Protein AF-A0A8X8ASH7-F1 (afdb_monomer_lite)

pLDDT: mean 85.71, std 15.11, range [25.89, 98.94]

Organism: Brassica carinata (NCBI:txid52824)

Structure (mmCIF, N/CA/C/O backbone):
data_AF-A0A8X8ASH7-F1
#
_entry.id   AF-A0A8X8ASH7-F1
#
loop_
_atom_site.group_PDB
_atom_site.id
_atom_site.type_symbol
_atom_site.label_atom_id
_atom_site.label_alt_id
_atom_site.label_comp_id
_atom_site.label_asym_id
_atom_site.label_entity_id
_atom_site.label_seq_id
_atom_site.pdbx_PDB_ins_code
_atom_site.Cartn_x
_atom_site.Cartn_y
_atom_site.Cartn_z
_atom_site.occupancy
_atom_site.B_iso_or_equiv
_atom_site.auth_seq_id
_atom_site.auth_comp_id
_atom_site.auth_asym_id
_atom_site.auth_atom_id
_atom_site.pdbx_PDB_model_num
ATOM 1 N N . MET A 1 1 ? -34.920 -44.955 24.516 1.00 45.34 1 MET A N 1
ATOM 2 C CA . MET A 1 1 ? -35.547 -43.648 24.202 1.00 45.34 1 MET A CA 1
ATOM 3 C C . MET A 1 1 ? -34.546 -42.510 23.923 1.00 45.34 1 MET A C 1
ATOM 5 O O . MET A 1 1 ? -34.988 -41.453 23.506 1.00 45.34 1 MET A O 1
ATOM 9 N N . VAL A 1 2 ? -33.223 -42.694 24.089 1.00 42.31 2 VAL A N 1
ATOM 10 C CA . VAL A 1 2 ? -32.223 -41.619 23.860 1.00 42.31 2 VAL A CA 1
ATOM 11 C C . VAL A 1 2 ? -31.811 -41.485 22.382 1.00 42.31 2 VAL A C 1
ATOM 13 O O . VAL A 1 2 ? -31.866 -40.389 21.834 1.00 42.31 2 VAL A O 1
ATOM 16 N N . TYR A 1 3 ? -31.499 -42.596 21.702 1.00 35.97 3 TYR A N 1
ATOM 17 C CA . TYR A 1 3 ? -31.033 -42.600 20.301 1.00 35.97 3 TYR A CA 1
ATOM 18 C C . TYR A 1 3 ? -31.970 -41.906 19.293 1.00 35.97 3 TYR A C 1
ATOM 20 O O . TYR A 1 3 ? -31.496 -41.354 18.305 1.00 35.97 3 TYR A O 1
ATOM 28 N N . LEU A 1 4 ? -33.283 -41.871 19.550 1.00 39.78 4 LEU A N 1
ATOM 29 C CA . LEU A 1 4 ? -34.251 -41.240 18.643 1.00 39.78 4 LEU A CA 1
ATOM 30 C C . LEU A 1 4 ? -34.235 -39.698 18.701 1.00 39.78 4 LEU A C 1
ATOM 32 O O . LEU A 1 4 ? -34.755 -39.060 17.795 1.00 39.78 4 LEU A O 1
ATOM 36 N N . ARG A 1 5 ? -33.634 -39.085 19.735 1.00 37.81 5 ARG A N 1
ATOM 37 C CA . ARG A 1 5 ? -33.463 -37.620 19.798 1.00 37.81 5 ARG A CA 1
ATOM 38 C C . ARG A 1 5 ? -32.214 -37.134 19.063 1.00 37.81 5 ARG A C 1
ATOM 40 O O . ARG A 1 5 ? -32.250 -36.052 18.495 1.00 37.81 5 ARG A O 1
ATOM 47 N N . VAL A 1 6 ? -31.147 -37.935 19.018 1.00 44.97 6 VAL A N 1
ATOM 48 C CA . VAL A 1 6 ? -29.897 -37.564 18.324 1.00 44.97 6 VAL A CA 1
ATOM 49 C C . VAL A 1 6 ? -30.093 -37.534 16.803 1.00 44.97 6 VAL A C 1
ATOM 51 O O . VAL A 1 6 ? -29.616 -36.618 16.141 1.00 44.97 6 VAL A O 1
ATOM 54 N N . LEU A 1 7 ? -30.861 -38.482 16.250 1.00 36.75 7 LEU A N 1
ATOM 55 C CA . LEU A 1 7 ? -31.119 -38.553 14.805 1.00 36.75 7 LEU A CA 1
ATOM 56 C C . LEU A 1 7 ? -31.997 -37.407 14.264 1.00 36.75 7 LEU A C 1
ATOM 58 O O . LEU A 1 7 ? -31.970 -37.138 13.068 1.00 36.75 7 LEU A O 1
ATOM 62 N N . LEU A 1 8 ? -32.767 -36.733 15.125 1.00 37.38 8 LEU A N 1
ATOM 63 C CA . LEU A 1 8 ? -33.674 -35.648 14.731 1.00 37.38 8 LEU A CA 1
ATOM 64 C C . LEU A 1 8 ? -32.992 -34.273 14.628 1.00 37.38 8 LEU A C 1
ATOM 66 O O . LEU A 1 8 ? -33.532 -33.392 13.968 1.00 37.38 8 LEU A O 1
ATOM 70 N N . CYS A 1 9 ? -31.799 -34.093 15.206 1.00 38.69 9 CYS A N 1
ATOM 71 C CA . CYS A 1 9 ? -31.028 -32.850 15.062 1.00 38.69 9 CYS A CA 1
ATOM 72 C C . CYS A 1 9 ? -30.177 -32.796 13.778 1.00 38.69 9 CYS A C 1
ATOM 74 O O . CYS A 1 9 ? -29.735 -31.719 13.396 1.00 38.69 9 CYS A O 1
ATOM 76 N N . PHE A 1 10 ? -29.973 -33.926 13.091 1.00 38.97 10 PHE A N 1
ATOM 77 C CA . PHE A 1 10 ? -29.192 -34.017 11.844 1.00 38.97 10 PHE A CA 1
ATOM 78 C C . PHE A 1 10 ? -30.049 -33.969 10.563 1.00 38.97 10 PHE A C 1
ATOM 80 O O . PHE A 1 10 ? -29.567 -34.293 9.481 1.00 38.97 10 PHE A O 1
ATOM 87 N N . LEU A 1 11 ? -31.320 -33.562 10.671 1.00 37.00 11 LEU A N 1
ATOM 88 C CA . LEU A 1 11 ? -32.256 -33.445 9.542 1.00 37.00 11 LEU A CA 1
ATOM 89 C C . LEU A 1 11 ? -32.799 -32.023 9.322 1.00 37.00 11 LEU A C 1
ATOM 91 O O . LEU A 1 11 ? -33.816 -31.846 8.652 1.00 37.00 11 LEU A O 1
ATOM 95 N N . PHE A 1 12 ? -32.069 -31.000 9.776 1.00 40.47 12 PHE A N 1
ATOM 96 C CA . PHE A 1 12 ? -32.135 -29.695 9.116 1.00 40.47 12 PHE A CA 1
ATOM 97 C C . PHE A 1 12 ? -31.434 -29.784 7.758 1.00 40.47 12 PHE A C 1
ATOM 99 O O . PHE A 1 12 ? -30.277 -29.405 7.593 1.00 40.47 12 PHE A O 1
ATOM 106 N N . VAL A 1 13 ? -32.170 -30.294 6.767 1.00 39.22 13 VAL A N 1
ATOM 107 C CA . VAL A 1 13 ? -31.900 -29.969 5.367 1.00 39.22 13 VAL A CA 1
ATOM 108 C C . VAL A 1 13 ? -31.970 -28.449 5.264 1.00 39.22 13 VAL A C 1
ATOM 110 O O . VAL A 1 13 ? -33.007 -27.865 5.581 1.00 39.22 13 VAL A O 1
ATOM 113 N N . SER A 1 14 ? -30.882 -27.811 4.837 1.00 38.91 14 SER A N 1
ATOM 114 C CA . SER A 1 14 ? -30.854 -26.385 4.524 1.00 38.91 14 SER A CA 1
ATOM 115 C C . SER A 1 14 ? -31.732 -26.126 3.300 1.00 38.91 14 SER A C 1
ATOM 117 O O . SER A 1 14 ? -31.291 -26.141 2.153 1.00 38.91 14 SER A O 1
ATOM 119 N N . SER A 1 15 ? -33.027 -25.938 3.550 1.00 38.69 15 SER A N 1
ATOM 120 C CA . SER A 1 15 ? -34.003 -25.512 2.557 1.00 38.69 15 SER A CA 1
ATOM 121 C C . SER A 1 15 ? -33.611 -24.123 2.062 1.00 38.69 15 SER A C 1
ATOM 123 O O . SER A 1 15 ? -33.869 -23.129 2.739 1.00 38.69 15 SER A O 1
ATOM 125 N N . VAL A 1 16 ? -32.959 -24.082 0.898 1.00 45.03 16 VAL A N 1
ATOM 126 C CA . VAL A 1 16 ? -32.541 -22.857 0.208 1.00 45.03 16 VAL A CA 1
ATOM 127 C C . VAL A 1 16 ? -33.790 -22.111 -0.266 1.00 45.03 16 VAL A C 1
ATOM 129 O O . VAL A 1 16 ? -34.266 -22.302 -1.386 1.00 45.03 16 VAL A O 1
ATOM 132 N N . TYR A 1 17 ? -34.359 -21.308 0.629 1.00 62.16 17 TYR A N 1
ATOM 133 C CA . TYR A 1 17 ? -35.384 -20.331 0.293 1.00 62.16 17 TYR A CA 1
ATOM 134 C C . TYR A 1 17 ? -34.736 -19.142 -0.423 1.00 62.16 17 TYR A C 1
ATOM 136 O O . TYR A 1 17 ? -33.589 -18.791 -0.158 1.00 62.16 17 TYR A O 1
ATOM 144 N N . ALA A 1 18 ? -35.474 -18.538 -1.353 1.00 76.06 18 ALA A N 1
ATOM 145 C CA . ALA A 1 18 ? -35.075 -17.276 -1.957 1.00 76.06 18 ALA A CA 1
ATOM 146 C C . ALA A 1 18 ? -35.306 -16.141 -0.952 1.00 76.06 18 ALA A C 1
ATOM 148 O O . ALA A 1 18 ? -36.414 -16.012 -0.432 1.00 76.06 18 ALA A O 1
ATOM 149 N N . THR A 1 19 ? -34.282 -15.323 -0.725 1.00 90.75 19 THR A N 1
ATOM 150 C CA . THR A 1 19 ? -34.363 -14.128 0.118 1.00 90.75 19 THR A CA 1
ATOM 151 C C . THR A 1 19 ? -34.821 -12.942 -0.724 1.00 90.75 19 THR A C 1
ATOM 153 O O . THR A 1 19 ? -34.271 -12.652 -1.790 1.00 90.75 19 THR A O 1
ATOM 156 N N . ILE A 1 20 ? -35.846 -12.242 -0.246 1.00 94.44 20 ILE A N 1
ATOM 157 C CA . ILE A 1 20 ? -36.439 -11.089 -0.922 1.00 94.44 20 ILE A CA 1
ATOM 158 C C . ILE A 1 20 ? -35.674 -9.834 -0.506 1.00 94.44 20 ILE A C 1
ATOM 160 O O . ILE A 1 20 ? -35.811 -9.365 0.625 1.00 94.44 20 ILE A O 1
ATOM 164 N N . VAL A 1 21 ? -34.903 -9.262 -1.433 1.00 97.94 21 VAL A N 1
ATOM 165 C CA . VAL A 1 21 ? -34.219 -7.978 -1.226 1.00 97.94 21 VAL A CA 1
ATOM 166 C C . VAL A 1 21 ? -34.977 -6.863 -1.937 1.00 97.94 21 VAL A C 1
ATOM 168 O O . VAL A 1 21 ? -35.248 -6.942 -3.134 1.00 97.94 21 VAL A O 1
ATOM 171 N N . SER A 1 22 ? -35.308 -5.810 -1.198 1.00 97.19 22 SER A N 1
ATOM 172 C CA . SER A 1 22 ? -35.978 -4.608 -1.707 1.00 97.19 22 SER A CA 1
ATOM 173 C C . SER A 1 22 ? -35.496 -3.378 -0.927 1.00 97.19 22 SER A C 1
ATOM 175 O O . SER A 1 22 ? -34.532 -3.466 -0.168 1.00 97.19 22 SER A O 1
ATOM 177 N N . HIS A 1 23 ? -36.139 -2.222 -1.064 1.00 97.88 23 HIS A N 1
ATOM 178 C CA . HIS A 1 23 ? -35.782 -1.010 -0.324 1.00 97.88 23 HIS A CA 1
ATOM 179 C C . HIS A 1 23 ? -36.977 -0.074 -0.117 1.00 97.88 23 HIS A C 1
ATOM 181 O O . HIS A 1 23 ? -38.000 -0.175 -0.796 1.00 97.88 23 HIS A O 1
ATOM 187 N N . ASP A 1 24 ? -36.803 0.887 0.785 1.00 96.75 24 ASP A N 1
ATOM 188 C CA . ASP A 1 24 ? -37.622 2.093 0.870 1.00 96.75 24 ASP A CA 1
ATOM 189 C C . ASP A 1 24 ? -36.753 3.330 1.168 1.00 96.75 24 ASP A C 1
ATOM 191 O O . ASP A 1 24 ? -35.524 3.257 1.189 1.00 96.75 24 ASP A O 1
ATOM 195 N N . GLY A 1 25 ? -37.389 4.480 1.405 1.00 96.44 25 GLY A N 1
ATOM 196 C CA . GLY A 1 25 ? -36.711 5.749 1.698 1.00 96.44 25 GLY A CA 1
ATOM 197 C C . GLY A 1 25 ? -35.865 5.795 2.976 1.00 96.44 25 GLY A C 1
ATOM 198 O O . GLY A 1 25 ? -35.228 6.815 3.234 1.00 96.44 25 GLY A O 1
ATOM 199 N N . ARG A 1 26 ? -35.854 4.736 3.800 1.00 97.44 26 ARG A N 1
ATOM 200 C CA . ARG A 1 26 ? -34.989 4.629 4.984 1.00 97.44 26 ARG A CA 1
ATOM 201 C C . ARG A 1 26 ? -33.892 3.588 4.802 1.00 97.44 26 ARG A C 1
ATOM 203 O O . ARG A 1 26 ? -32.749 3.898 5.130 1.00 97.44 26 ARG A O 1
ATOM 210 N N . ALA A 1 27 ? -34.202 2.379 4.332 1.00 98.50 27 ALA A N 1
ATOM 211 C CA . ALA A 1 27 ? -33.226 1.285 4.303 1.00 98.50 27 ALA A CA 1
ATOM 212 C C . ALA A 1 27 ? -33.393 0.309 3.129 1.00 98.50 27 ALA A C 1
ATOM 214 O O . ALA A 1 27 ? -34.455 0.208 2.512 1.00 98.50 27 ALA A O 1
ATOM 215 N N . ILE A 1 28 ? -32.339 -0.477 2.888 1.00 98.62 28 ILE A N 1
ATOM 216 C CA . ILE A 1 28 ? -32.477 -1.791 2.252 1.00 98.62 28 ILE A CA 1
ATOM 217 C C . ILE A 1 28 ? -33.315 -2.681 3.181 1.00 98.62 28 ILE A C 1
ATOM 219 O O . ILE A 1 28 ? -33.197 -2.620 4.408 1.00 98.62 28 ILE A O 1
ATOM 223 N N . THR A 1 29 ? -34.166 -3.508 2.586 1.00 98.31 29 THR A N 1
ATOM 224 C CA . THR A 1 29 ? -34.978 -4.510 3.279 1.00 98.31 29 THR A CA 1
ATOM 225 C C . THR A 1 29 ? -34.570 -5.903 2.825 1.00 98.31 29 THR A C 1
ATOM 227 O O . THR A 1 29 ? -34.378 -6.134 1.631 1.00 98.31 29 THR A O 1
ATOM 230 N N . ILE A 1 30 ? -34.447 -6.820 3.781 1.00 97.81 30 ILE A N 1
ATOM 231 C CA . ILE A 1 30 ? -34.143 -8.235 3.561 1.00 97.81 30 ILE A CA 1
ATOM 232 C C . ILE A 1 30 ? -35.273 -9.032 4.214 1.00 97.81 30 ILE A C 1
ATOM 234 O O . ILE A 1 30 ? -35.581 -8.830 5.389 1.00 97.81 30 ILE A O 1
ATOM 238 N N . ASP A 1 31 ? -35.963 -9.853 3.422 1.00 96.25 31 ASP A N 1
ATOM 239 C CA . ASP A 1 31 ? -37.167 -10.598 3.813 1.00 96.25 31 ASP A CA 1
ATOM 240 C C . ASP A 1 31 ? -38.207 -9.713 4.533 1.00 96.25 31 ASP A C 1
ATOM 242 O O . ASP A 1 31 ? -38.777 -10.059 5.567 1.00 96.25 31 ASP A O 1
ATOM 246 N N . GLY A 1 32 ? -38.420 -8.512 3.979 1.00 95.75 32 GLY A N 1
ATOM 247 C CA . GLY A 1 32 ? -39.360 -7.497 4.473 1.00 95.75 32 GLY A CA 1
ATOM 248 C C . GLY A 1 32 ? -38.869 -6.652 5.656 1.00 95.75 32 GLY A C 1
ATOM 249 O O . GLY A 1 32 ? -39.512 -5.658 5.988 1.00 95.75 32 GLY A O 1
ATOM 250 N N . HIS A 1 33 ? -37.731 -6.989 6.264 1.00 97.31 33 HIS A N 1
ATOM 251 C CA . HIS A 1 33 ? -37.187 -6.284 7.423 1.00 97.31 33 HIS A CA 1
ATOM 252 C C . HIS A 1 33 ? -36.137 -5.266 6.977 1.00 97.31 33 HIS A C 1
ATOM 254 O O . HIS A 1 33 ? -35.178 -5.623 6.294 1.00 97.31 33 HIS A O 1
ATOM 260 N N . ARG A 1 34 ? -36.295 -3.991 7.358 1.00 98.44 34 ARG A N 1
ATOM 261 C CA . ARG A 1 34 ? -35.244 -2.974 7.180 1.00 98.44 34 ARG A CA 1
ATOM 262 C C . ARG A 1 34 ? -33.989 -3.372 7.957 1.00 98.44 34 ARG A C 1
ATOM 264 O O . ARG A 1 34 ? -34.111 -3.775 9.109 1.00 98.44 34 ARG A O 1
ATOM 271 N N . ARG A 1 35 ? -32.813 -3.209 7.347 1.00 98.31 35 ARG A N 1
ATOM 272 C CA . ARG A 1 35 ? -31.512 -3.537 7.951 1.00 98.31 35 ARG A CA 1
ATOM 273 C C . ARG A 1 35 ? -30.600 -2.312 8.056 1.00 98.31 35 ARG A C 1
ATOM 275 O O . ARG A 1 35 ? -30.648 -1.422 7.204 1.00 98.31 35 ARG A O 1
ATOM 282 N N . VAL A 1 36 ? -29.745 -2.303 9.074 1.00 98.31 36 VAL A N 1
ATOM 283 C CA . VAL A 1 36 ? -28.442 -1.630 9.038 1.00 98.31 36 VAL A CA 1
ATOM 284 C C . VAL A 1 36 ? -27.483 -2.581 8.325 1.00 98.31 36 VAL A C 1
ATOM 286 O O . VAL A 1 36 ? -27.519 -3.785 8.561 1.00 98.31 36 VAL A O 1
ATOM 289 N N . LEU A 1 37 ? -26.673 -2.056 7.405 1.00 98.81 37 LEU A N 1
ATOM 290 C CA . LEU A 1 37 ? -25.722 -2.852 6.632 1.00 98.81 37 LEU A CA 1
ATOM 291 C C . LEU A 1 37 ? -24.336 -2.207 6.659 1.00 98.81 37 LEU A C 1
ATOM 293 O O . LEU A 1 37 ? -24.130 -1.104 6.141 1.00 98.81 37 LEU A O 1
ATOM 297 N N . LEU A 1 38 ? -23.388 -2.931 7.242 1.00 98.88 38 LEU A N 1
ATOM 298 C CA . LEU A 1 38 ? -21.973 -2.590 7.282 1.00 98.88 38 LEU A CA 1
ATOM 299 C C . LEU A 1 38 ? -21.226 -3.524 6.324 1.00 98.88 38 LEU A C 1
ATOM 301 O O . LEU A 1 38 ? -21.331 -4.745 6.408 1.00 98.88 38 LEU A O 1
ATOM 305 N N . SER A 1 39 ? -20.512 -2.946 5.364 1.00 98.94 39 SER A N 1
ATOM 306 C CA . SER A 1 39 ? -19.918 -3.653 4.228 1.00 98.94 39 SER A CA 1
ATOM 307 C C . SER A 1 39 ? -18.424 -3.356 4.112 1.00 98.94 39 SER A C 1
ATOM 309 O O . SER A 1 39 ? -17.956 -2.302 4.548 1.00 98.94 39 SER A O 1
ATOM 311 N N . GLY A 1 40 ? -17.656 -4.268 3.519 1.00 98.88 40 GLY A N 1
ATOM 312 C CA . GLY A 1 40 ? -16.220 -4.084 3.317 1.00 98.88 40 GLY A CA 1
ATOM 313 C C . GLY A 1 40 ? -15.742 -4.502 1.938 1.00 98.88 40 GLY A C 1
ATOM 314 O O . GLY A 1 40 ? -15.998 -5.619 1.496 1.00 98.88 40 GLY A O 1
ATOM 315 N N . SER A 1 41 ? -14.984 -3.630 1.276 1.00 98.94 41 SER A N 1
ATOM 316 C CA . SER A 1 41 ? -14.394 -3.933 -0.028 1.00 98.94 41 SER A CA 1
ATOM 317 C C . SER A 1 41 ? -13.240 -4.922 0.118 1.00 98.94 41 SER A C 1
ATOM 319 O O . SER A 1 41 ? -12.271 -4.641 0.834 1.00 98.94 41 SER A O 1
ATOM 321 N N . ILE A 1 42 ? -13.319 -6.040 -0.604 1.00 98.94 42 ILE A N 1
ATOM 322 C CA . ILE A 1 42 ? -12.239 -7.020 -0.772 1.00 98.94 42 ILE A CA 1
ATOM 323 C C . ILE A 1 42 ? -12.174 -7.390 -2.256 1.00 98.94 42 ILE A C 1
ATOM 325 O O . ILE A 1 42 ? -13.100 -7.980 -2.811 1.00 98.94 42 ILE A O 1
ATOM 329 N N . HIS A 1 43 ? -11.074 -7.053 -2.929 1.00 98.88 43 HIS A N 1
ATOM 330 C CA . HIS A 1 43 ? -10.896 -7.376 -4.349 1.00 98.88 43 HIS A CA 1
ATOM 331 C C . HIS A 1 43 ? -10.215 -8.737 -4.505 1.00 98.88 43 HIS A C 1
ATOM 333 O O . HIS A 1 43 ? -9.026 -8.876 -4.216 1.00 98.88 43 HIS A O 1
ATOM 339 N N . TYR A 1 44 ? -10.956 -9.736 -4.995 1.00 98.69 44 TYR A N 1
ATOM 340 C CA . TYR A 1 44 ? -10.464 -11.113 -5.141 1.00 98.69 44 TYR A CA 1
ATOM 341 C C . TYR A 1 44 ? -9.135 -11.241 -5.915 1.00 98.69 44 TYR A C 1
ATOM 343 O O . TYR A 1 44 ? -8.297 -12.014 -5.452 1.00 98.69 44 TYR A O 1
ATOM 351 N N . PRO A 1 45 ? -8.823 -10.447 -6.970 1.00 98.44 45 PRO A N 1
ATOM 352 C CA . PRO A 1 45 ? -7.534 -10.554 -7.660 1.00 98.44 45 PRO A CA 1
ATOM 353 C C . PRO A 1 45 ? -6.357 -9.903 -6.917 1.00 98.44 45 PRO A C 1
ATOM 355 O O . PRO A 1 45 ? -5.213 -10.092 -7.334 1.00 98.44 45 PRO A O 1
ATOM 358 N N . ARG A 1 46 ? -6.618 -9.113 -5.859 1.00 98.75 46 ARG A N 1
ATOM 359 C CA . ARG A 1 46 ? -5.592 -8.474 -5.006 1.00 98.75 46 ARG A CA 1
ATOM 360 C C . ARG A 1 46 ? -5.153 -9.343 -3.822 1.00 98.75 46 ARG A C 1
ATOM 362 O O . ARG A 1 46 ? -4.262 -8.960 -3.071 1.00 98.75 46 ARG A O 1
ATOM 369 N N . SER A 1 47 ? -5.746 -10.522 -3.676 1.00 98.62 47 SER A N 1
ATOM 370 C CA . SER A 1 47 ? -5.404 -11.551 -2.689 1.00 98.62 47 SER A CA 1
ATOM 371 C C . SER A 1 47 ? -5.324 -12.918 -3.388 1.00 98.62 47 SER A C 1
ATOM 373 O O . SER A 1 47 ? -5.486 -13.007 -4.607 1.00 98.62 47 SER A O 1
ATOM 375 N N . THR A 1 48 ? -5.015 -13.992 -2.658 1.00 98.31 48 THR A N 1
ATOM 376 C CA . THR A 1 48 ? -5.007 -15.358 -3.218 1.00 98.31 48 THR A CA 1
ATOM 377 C C . THR A 1 48 ? -6.244 -16.151 -2.784 1.00 98.31 48 THR A C 1
ATOM 379 O O . THR A 1 48 ? -6.797 -15.861 -1.721 1.00 98.31 48 THR A O 1
ATOM 382 N N . PRO A 1 49 ? -6.667 -17.184 -3.540 1.00 98.31 49 PRO A N 1
ATOM 383 C CA . PRO A 1 49 ? -7.826 -18.006 -3.180 1.00 98.31 49 PRO A CA 1
ATOM 384 C C . PRO A 1 49 ? -7.701 -18.749 -1.842 1.00 98.31 49 PRO A C 1
ATOM 386 O O . PRO A 1 49 ? -8.698 -19.244 -1.313 1.00 98.31 49 PRO A O 1
ATOM 389 N N . GLU A 1 50 ? -6.487 -18.835 -1.302 1.00 97.69 50 GLU A N 1
ATOM 390 C CA . GLU A 1 50 ? -6.166 -19.414 0.003 1.00 97.69 50 GLU A CA 1
ATOM 391 C C . GLU A 1 50 ? -6.296 -18.382 1.139 1.00 97.69 50 GLU A C 1
ATOM 393 O O . GLU A 1 50 ? -6.539 -18.766 2.277 1.00 97.69 50 GLU A O 1
ATOM 398 N N . MET A 1 51 ? -6.195 -17.081 0.834 1.00 98.50 51 MET A N 1
ATOM 399 C CA . MET A 1 51 ? -6.431 -15.987 1.789 1.00 98.50 51 MET A CA 1
ATOM 400 C C . MET A 1 51 ? -7.914 -15.627 1.927 1.00 98.50 51 MET A C 1
ATOM 402 O O . MET A 1 51 ? -8.320 -15.164 2.988 1.00 98.50 51 MET A O 1
ATOM 406 N N . TRP A 1 52 ? -8.729 -15.802 0.876 1.00 98.81 52 TRP A N 1
ATOM 407 C CA . TRP A 1 52 ? -10.124 -15.332 0.871 1.00 98.81 52 TRP A CA 1
ATOM 408 C C . TRP A 1 52 ? -10.958 -15.778 2.088 1.00 98.81 52 TRP A C 1
ATOM 410 O O . TRP A 1 52 ? -11.627 -14.908 2.644 1.00 98.81 52 TRP A O 1
ATOM 420 N N . PRO A 1 53 ? -10.916 -17.046 2.559 1.00 98.62 53 PRO A N 1
ATOM 421 C CA . PRO A 1 53 ? -11.712 -17.460 3.717 1.00 98.62 53 PRO A CA 1
ATOM 422 C C . PRO A 1 53 ? -11.309 -16.723 4.998 1.00 98.62 53 PRO A C 1
ATOM 424 O O . PRO A 1 53 ? -12.167 -16.218 5.708 1.00 98.62 53 PRO A O 1
ATOM 427 N N . ASP A 1 54 ? -10.006 -16.586 5.259 1.00 98.31 54 ASP A N 1
ATOM 428 C CA . ASP A 1 54 ? -9.480 -15.877 6.432 1.00 98.31 54 ASP A CA 1
ATOM 429 C C . ASP A 1 54 ? -9.812 -14.375 6.396 1.00 98.31 54 ASP A C 1
ATOM 431 O O . ASP A 1 54 ? -10.271 -13.821 7.393 1.00 98.31 54 ASP A O 1
ATOM 435 N N . LEU A 1 55 ? -9.678 -13.728 5.232 1.00 98.81 55 LEU A N 1
ATOM 436 C CA . LEU A 1 55 ? -10.045 -12.320 5.045 1.00 98.81 55 LEU A CA 1
ATOM 437 C C . LEU A 1 55 ? -11.548 -12.075 5.270 1.00 98.81 55 LEU A C 1
ATOM 439 O O . LEU A 1 55 ? -11.921 -11.161 6.002 1.00 98.81 55 LEU A O 1
ATOM 443 N N . ILE A 1 56 ? -12.411 -12.902 4.668 1.00 98.88 56 ILE A N 1
ATOM 444 C CA . ILE A 1 56 ? -13.876 -12.788 4.776 1.00 98.88 56 ILE A CA 1
ATOM 445 C C . ILE A 1 56 ? -14.336 -13.104 6.207 1.00 98.88 56 ILE A C 1
ATOM 447 O O . ILE A 1 56 ? -15.160 -12.378 6.769 1.00 98.88 56 ILE A O 1
ATOM 451 N N . LYS A 1 57 ? -13.751 -14.128 6.837 1.00 98.50 57 LYS A N 1
ATOM 452 C CA . LYS A 1 57 ? -13.994 -14.463 8.240 1.00 98.50 57 LYS A CA 1
ATOM 453 C C . LYS A 1 57 ? -13.583 -13.318 9.172 1.00 98.50 57 LYS A C 1
ATOM 455 O O . LYS A 1 57 ? -14.374 -12.941 10.031 1.00 98.50 57 LYS A O 1
ATOM 460 N N . LYS A 1 58 ? -12.403 -12.714 8.983 1.00 98.62 58 LYS A N 1
ATOM 461 C CA . LYS A 1 58 ? -11.971 -11.525 9.744 1.00 98.62 58 LYS A CA 1
ATOM 462 C C . LYS A 1 58 ? -12.914 -10.340 9.532 1.00 98.62 58 LYS A C 1
ATOM 464 O O . LYS A 1 58 ? -13.251 -9.664 10.493 1.00 98.62 58 LYS A O 1
ATOM 469 N N . SER A 1 59 ? -13.421 -10.113 8.321 1.00 98.69 59 SER A N 1
ATOM 470 C CA . SER A 1 59 ? -14.462 -9.100 8.083 1.00 98.69 59 SER A CA 1
ATOM 471 C C . SER A 1 59 ? -15.756 -9.366 8.860 1.00 98.69 59 SER A C 1
ATOM 473 O O . SER A 1 59 ? -16.315 -8.438 9.446 1.00 98.69 59 SER A O 1
ATOM 475 N N . LYS A 1 60 ? -16.206 -10.624 8.935 1.00 98.44 60 LYS A N 1
ATOM 476 C CA . LYS A 1 60 ? -17.358 -11.025 9.758 1.00 98.44 60 LYS A CA 1
ATOM 477 C C . LYS A 1 60 ? -17.089 -10.853 11.254 1.00 98.44 60 LYS A C 1
ATOM 479 O O . LYS A 1 60 ? -17.899 -10.269 11.968 1.00 98.44 60 LYS A O 1
ATOM 484 N N . GLU A 1 61 ? -15.941 -11.325 11.736 1.00 97.81 61 GLU A N 1
ATOM 485 C CA . GLU A 1 61 ? -15.505 -11.152 13.127 1.00 97.81 61 GLU A CA 1
ATOM 486 C C . GLU A 1 61 ? -15.284 -9.676 13.490 1.00 97.81 61 GLU A C 1
ATOM 488 O O . GLU A 1 61 ? -15.396 -9.319 14.663 1.00 97.81 61 GLU A O 1
ATOM 493 N N . GLY A 1 62 ? -15.026 -8.826 12.494 1.00 97.94 62 GLY A N 1
ATOM 494 C CA . GLY A 1 62 ? -14.964 -7.372 12.574 1.00 97.94 62 GLY A CA 1
ATOM 495 C C . GLY A 1 62 ? -16.321 -6.661 12.516 1.00 97.94 62 GLY A C 1
ATOM 496 O O . GLY A 1 62 ? -16.329 -5.435 12.546 1.00 97.94 62 GLY A O 1
ATOM 497 N N . GLY A 1 63 ? -17.451 -7.376 12.445 1.00 97.69 63 GLY A N 1
ATOM 498 C CA . GLY A 1 63 ? -18.806 -6.812 12.550 1.00 97.69 63 GLY A CA 1
ATOM 499 C C . GLY A 1 63 ? -19.478 -6.396 11.233 1.00 97.69 63 GLY A C 1
ATOM 500 O O . GLY A 1 63 ? -20.474 -5.674 11.273 1.00 97.69 63 GLY A O 1
ATOM 501 N N . LEU A 1 64 ? -18.958 -6.815 10.073 1.00 98.81 64 LEU A N 1
ATOM 502 C CA . LEU A 1 64 ? -19.601 -6.548 8.777 1.00 98.81 64 LEU A CA 1
ATOM 503 C C . LEU A 1 64 ? -20.718 -7.558 8.466 1.00 98.81 64 LEU A C 1
ATOM 505 O O . LEU A 1 64 ? -20.573 -8.751 8.726 1.00 98.81 64 LEU A O 1
ATOM 509 N N . ASP A 1 65 ? -21.791 -7.088 7.826 1.00 98.75 65 ASP A N 1
ATOM 510 C CA . ASP A 1 65 ? -22.852 -7.904 7.220 1.00 98.75 65 ASP A CA 1
ATOM 511 C C . ASP A 1 65 ? -22.499 -8.366 5.797 1.00 98.75 65 ASP A C 1
ATOM 513 O O . ASP A 1 65 ? -23.046 -9.362 5.320 1.00 98.75 65 ASP A O 1
ATOM 517 N N . ALA A 1 66 ? -21.651 -7.615 5.081 1.00 98.88 66 ALA A N 1
ATOM 518 C CA . ALA A 1 66 ? -21.446 -7.793 3.645 1.00 98.88 66 ALA A CA 1
ATOM 519 C C . ALA A 1 66 ? -19.997 -7.584 3.172 1.00 98.88 66 ALA A C 1
ATOM 521 O O . ALA A 1 66 ? -19.223 -6.831 3.764 1.00 98.88 66 ALA A O 1
ATOM 522 N N . ILE A 1 67 ? -19.659 -8.216 2.046 1.00 98.94 67 ILE A N 1
ATOM 523 C CA . ILE A 1 67 ? -18.414 -8.002 1.301 1.00 98.94 67 ILE A CA 1
ATOM 524 C C . ILE A 1 67 ? -18.732 -7.387 -0.061 1.00 98.94 67 ILE A C 1
ATOM 526 O O . ILE A 1 67 ? -19.564 -7.896 -0.817 1.00 98.94 67 ILE A O 1
ATOM 530 N N . GLU A 1 68 ? -18.030 -6.311 -0.400 1.00 98.94 68 GLU A N 1
ATOM 531 C CA . GLU A 1 68 ? -18.132 -5.631 -1.686 1.00 98.94 68 GLU A CA 1
ATOM 532 C C . GLU A 1 68 ? -16.945 -5.972 -2.595 1.00 98.94 68 GLU A C 1
ATOM 534 O O . GLU A 1 68 ? -15.805 -6.106 -2.141 1.00 98.94 68 GLU A O 1
ATOM 539 N N . THR A 1 69 ? -17.189 -6.114 -3.902 1.00 98.94 69 THR A N 1
ATOM 540 C CA . THR A 1 69 ? -16.105 -6.327 -4.868 1.00 98.94 69 THR A CA 1
ATOM 541 C C . THR A 1 69 ? -16.435 -5.822 -6.272 1.00 98.94 69 THR A C 1
ATOM 543 O O . THR A 1 69 ? -17.563 -5.973 -6.746 1.00 98.94 69 THR A O 1
ATOM 546 N N . TYR A 1 70 ? -15.442 -5.253 -6.964 1.00 98.88 70 TYR A N 1
ATOM 547 C CA . TYR A 1 70 ? -15.526 -4.939 -8.395 1.00 98.88 70 TYR A CA 1
ATOM 548 C C . TYR A 1 70 ? -15.326 -6.177 -9.283 1.00 98.88 70 TYR A C 1
ATOM 550 O O . TYR A 1 70 ? -14.646 -7.131 -8.907 1.00 98.88 70 TYR A O 1
ATOM 558 N N . VAL A 1 71 ? -15.834 -6.132 -10.518 1.00 98.81 71 VAL A N 1
ATOM 559 C CA . VAL A 1 71 ? -15.484 -7.107 -11.567 1.00 98.81 71 VAL A CA 1
ATOM 560 C C . VAL A 1 71 ? -14.471 -6.520 -12.555 1.00 98.81 71 VAL A C 1
ATOM 562 O O . VAL A 1 71 ? -14.697 -5.466 -13.144 1.00 98.81 71 VAL A O 1
ATOM 565 N N . PHE A 1 72 ? -13.342 -7.209 -12.753 1.00 98.62 72 PHE A N 1
ATOM 566 C CA . PHE A 1 72 ? -12.179 -6.678 -13.478 1.00 98.62 72 PHE A CA 1
ATOM 567 C C . PHE A 1 72 ? -12.108 -7.209 -14.920 1.00 98.62 72 PHE A C 1
ATOM 569 O O . PHE A 1 72 ? -11.433 -8.198 -15.210 1.00 98.62 72 PHE A O 1
ATOM 576 N N . TRP A 1 73 ? -12.821 -6.555 -15.844 1.00 98.69 73 TRP A N 1
ATOM 577 C CA . TRP A 1 73 ? -12.990 -7.024 -17.232 1.00 98.69 73 TRP A CA 1
ATOM 578 C C . TRP A 1 73 ? -11.663 -7.267 -17.973 1.00 98.69 73 TRP A C 1
ATOM 580 O O . TRP A 1 73 ? -11.518 -8.288 -18.636 1.00 98.69 73 TRP A O 1
ATOM 590 N N . ASN A 1 74 ? -10.656 -6.407 -17.822 1.00 98.19 74 ASN A N 1
ATOM 591 C CA . ASN A 1 74 ? -9.336 -6.577 -18.446 1.00 98.19 74 ASN A CA 1
ATOM 592 C C . ASN A 1 74 ? -8.561 -7.825 -17.983 1.00 98.19 74 ASN A C 1
ATOM 594 O O . ASN A 1 74 ? -7.734 -8.330 -18.741 1.00 98.19 74 ASN A O 1
ATOM 598 N N . ALA A 1 75 ? -8.817 -8.311 -16.767 1.00 97.69 75 ALA A N 1
ATOM 599 C CA . ALA A 1 75 ? -8.227 -9.528 -16.227 1.00 97.69 75 ALA A CA 1
ATOM 600 C C . ALA A 1 75 ? -9.021 -10.764 -16.666 1.00 97.69 75 ALA A C 1
ATOM 602 O O . ALA A 1 75 ? -8.423 -11.788 -16.980 1.00 97.69 75 ALA A O 1
ATOM 603 N N . HIS A 1 76 ? -10.350 -10.643 -16.756 1.00 98.50 76 HIS A N 1
ATOM 604 C CA . HIS A 1 76 ? -11.224 -11.721 -17.219 1.00 98.50 76 HIS A CA 1
ATOM 605 C C . HIS A 1 76 ? -11.246 -11.909 -18.736 1.00 98.50 76 HIS A C 1
ATOM 607 O O . HIS A 1 76 ? -11.462 -13.028 -19.173 1.00 98.50 76 HIS A O 1
ATOM 613 N N . GLU A 1 77 ? -11.038 -10.870 -19.549 1.00 97.88 77 GLU A N 1
ATOM 614 C CA . GLU A 1 77 ? -11.007 -10.938 -21.021 1.00 97.88 77 GLU A CA 1
ATOM 615 C C . GLU A 1 77 ? -9.711 -10.305 -21.580 1.00 97.88 77 GLU A C 1
ATOM 617 O O . GLU A 1 77 ? -9.764 -9.321 -22.328 1.00 97.88 77 GLU A O 1
ATOM 622 N N . PRO A 1 78 ? -8.515 -10.831 -21.234 1.00 94.38 78 PRO A N 1
ATOM 623 C CA . PRO A 1 78 ? -7.230 -10.246 -21.636 1.00 94.38 78 PRO A CA 1
ATOM 624 C C . PRO A 1 78 ? -7.009 -10.297 -23.158 1.00 94.38 78 PRO A C 1
ATOM 626 O O . PRO A 1 78 ? -6.270 -9.492 -23.725 1.00 94.38 78 PRO A O 1
ATOM 629 N N . THR A 1 79 ? -7.685 -11.219 -23.847 1.00 94.88 79 THR A N 1
ATOM 630 C CA . THR A 1 79 ? -7.853 -11.236 -25.304 1.00 94.88 79 THR A CA 1
ATOM 631 C C . THR A 1 79 ? -9.339 -11.378 -25.616 1.00 94.88 79 THR A C 1
ATOM 633 O O . THR A 1 79 ? -10.028 -12.168 -24.979 1.00 94.88 79 THR A O 1
ATOM 636 N N . ARG A 1 80 ? -9.845 -10.618 -26.595 1.00 95.44 80 ARG A N 1
ATOM 637 C CA . ARG A 1 80 ? -11.276 -10.574 -26.942 1.00 95.44 80 ARG A CA 1
ATOM 638 C C . ARG A 1 80 ? -11.844 -11.982 -27.185 1.00 95.44 80 ARG A C 1
ATOM 640 O O . ARG A 1 80 ? -11.344 -12.718 -28.036 1.00 95.44 80 ARG A O 1
ATOM 647 N N . ARG A 1 81 ? -12.901 -12.320 -26.443 1.00 95.38 81 ARG A N 1
ATOM 648 C CA . ARG A 1 81 ? -13.592 -13.619 -26.340 1.00 95.38 81 ARG A CA 1
ATOM 649 C C . ARG A 1 81 ? -12.729 -14.804 -25.885 1.00 95.38 81 ARG A C 1
ATOM 651 O O . ARG A 1 81 ? -13.083 -15.951 -26.144 1.00 95.38 81 ARG A O 1
ATOM 658 N N . GLN A 1 82 ? -11.635 -14.543 -25.173 1.00 96.75 82 GLN A N 1
ATOM 659 C CA . GLN A 1 82 ? -10.873 -15.546 -24.428 1.00 96.75 82 GLN A CA 1
ATOM 660 C C . GLN A 1 82 ? -10.940 -15.188 -22.945 1.00 96.75 82 GLN A C 1
ATOM 662 O O . GLN A 1 82 ? -10.374 -14.178 -22.529 1.00 96.75 82 GLN A O 1
ATOM 667 N N . TYR A 1 83 ? -11.675 -15.997 -22.181 1.00 97.38 83 TYR A N 1
ATOM 668 C CA . TYR A 1 83 ? -12.031 -15.688 -20.801 1.00 97.38 83 TYR A CA 1
ATOM 669 C C . TYR A 1 83 ? -11.209 -16.479 -19.779 1.00 97.38 83 TYR A C 1
ATOM 671 O O . TYR A 1 83 ? -11.009 -17.680 -19.962 1.00 97.38 83 TYR A O 1
ATOM 679 N N . ASP A 1 84 ? -10.796 -15.821 -18.693 1.00 97.06 84 ASP A N 1
ATOM 680 C CA . ASP A 1 84 ? -10.147 -16.446 -17.535 1.00 97.06 84 ASP A CA 1
ATOM 681 C C . ASP A 1 84 ? -10.925 -16.164 -16.238 1.00 97.06 84 ASP A C 1
ATOM 683 O O . ASP A 1 84 ? -11.230 -15.021 -15.888 1.00 97.06 84 ASP A O 1
ATOM 687 N N . PHE A 1 85 ? -11.240 -17.246 -15.530 1.00 97.75 85 PHE A N 1
ATOM 688 C CA . PHE A 1 85 ? -11.885 -17.271 -14.217 1.00 97.75 85 PHE A CA 1
ATOM 689 C C . PHE A 1 85 ? -11.204 -18.308 -13.305 1.00 97.75 85 PHE A C 1
ATOM 691 O O . PHE A 1 85 ? -11.857 -19.002 -12.531 1.00 97.75 85 PHE A O 1
ATOM 698 N N . SER A 1 86 ? -9.887 -18.482 -13.453 1.00 96.12 86 SER A N 1
ATOM 699 C CA . SER A 1 86 ? -9.089 -19.459 -12.709 1.00 96.12 86 SER A CA 1
ATOM 700 C C . SER A 1 86 ? -8.224 -18.812 -11.622 1.00 96.12 86 SER A C 1
ATOM 702 O O . SER A 1 86 ? -7.882 -17.629 -11.676 1.00 96.12 86 SER A O 1
ATOM 704 N N . GLY A 1 87 ? -7.867 -19.589 -10.593 1.00 96.31 87 GLY A N 1
ATOM 705 C CA . GLY A 1 87 ? -7.037 -19.110 -9.483 1.00 96.31 87 GLY A CA 1
ATOM 706 C C . GLY A 1 87 ? -7.630 -17.858 -8.827 1.00 96.31 87 GLY A C 1
ATOM 707 O O . GLY A 1 87 ? -8.799 -17.846 -8.453 1.00 96.31 87 GLY A O 1
ATOM 708 N N . LYS A 1 88 ? -6.838 -16.782 -8.722 1.00 97.00 88 LYS A N 1
ATOM 709 C CA . LYS A 1 88 ? -7.273 -15.490 -8.152 1.00 97.00 88 LYS A CA 1
ATOM 710 C C . LYS A 1 88 ? -8.322 -14.732 -8.987 1.00 97.00 88 LYS A C 1
ATOM 712 O O . LYS A 1 88 ? -8.759 -13.665 -8.572 1.00 97.00 88 LYS A O 1
ATOM 717 N N . LEU A 1 89 ? -8.715 -15.258 -10.151 1.00 98.44 89 LEU A N 1
ATOM 718 C CA . LEU A 1 89 ? -9.815 -14.751 -10.979 1.00 98.44 89 LEU A CA 1
ATOM 719 C C . LEU A 1 89 ? -11.095 -15.599 -10.853 1.00 98.44 89 LEU A C 1
ATOM 721 O O . LEU A 1 89 ? -12.073 -15.323 -11.545 1.00 98.44 89 LEU A O 1
ATOM 725 N N . ASP A 1 90 ? -11.134 -16.607 -9.974 1.00 98.69 90 ASP A N 1
ATOM 726 C CA . ASP A 1 90 ? -12.346 -17.395 -9.716 1.00 98.69 90 ASP A CA 1
ATOM 727 C C . ASP A 1 90 ? -13.364 -16.611 -8.862 1.00 98.69 90 ASP A C 1
ATOM 729 O O . ASP A 1 90 ? -13.529 -16.818 -7.656 1.00 98.69 90 ASP A O 1
ATOM 733 N N . LEU A 1 91 ? -14.060 -15.686 -9.530 1.00 98.75 91 LEU A N 1
ATOM 734 C CA . LEU A 1 91 ? -15.155 -14.881 -8.984 1.00 98.75 91 LEU A CA 1
ATOM 735 C C . LEU A 1 91 ? -16.261 -15.754 -8.364 1.00 98.75 91 LEU A C 1
ATOM 737 O O . LEU A 1 91 ? -16.865 -15.364 -7.368 1.00 98.75 91 LEU A O 1
ATOM 741 N N . ILE A 1 92 ? -16.526 -16.940 -8.924 1.00 98.75 92 ILE A N 1
ATOM 742 C CA . ILE A 1 92 ? -17.574 -17.843 -8.431 1.00 98.75 92 ILE A CA 1
ATOM 743 C C . ILE A 1 92 ? -17.150 -18.494 -7.111 1.00 98.75 92 ILE A C 1
ATOM 745 O O . ILE A 1 92 ? -17.964 -18.549 -6.189 1.00 98.75 92 ILE A O 1
ATOM 749 N N . ARG A 1 93 ? -15.893 -18.939 -6.978 1.00 98.75 93 ARG A N 1
ATOM 750 C CA . ARG A 1 93 ? -15.342 -19.411 -5.697 1.00 98.75 93 ARG A CA 1
ATOM 751 C C . ARG A 1 93 ? -15.341 -18.296 -4.655 1.00 98.75 93 ARG A C 1
ATOM 753 O O . ARG A 1 93 ? -15.798 -18.549 -3.549 1.00 98.75 93 ARG A O 1
ATOM 760 N N . PHE A 1 94 ? -14.911 -17.081 -5.002 1.00 98.88 94 PHE A N 1
ATOM 761 C CA . PHE A 1 94 ? -14.918 -15.947 -4.068 1.00 98.88 94 PHE A CA 1
ATOM 762 C C . PHE A 1 94 ? -16.328 -15.626 -3.543 1.00 98.88 94 PHE A C 1
ATOM 764 O O . PHE A 1 94 ? -16.538 -15.538 -2.335 1.00 98.88 94 PHE A O 1
ATOM 771 N N . LEU A 1 95 ? -17.316 -15.534 -4.440 1.00 98.88 95 LEU A N 1
ATOM 772 C CA . LEU A 1 95 ? -18.719 -15.317 -4.070 1.00 98.88 95 LEU A CA 1
ATOM 773 C C . LEU A 1 95 ? -19.297 -16.468 -3.232 1.00 98.88 95 LEU A C 1
ATOM 775 O O . LEU A 1 95 ? -20.097 -16.216 -2.335 1.00 98.88 95 LEU A O 1
ATOM 779 N N . LYS A 1 96 ? -18.878 -17.716 -3.476 1.00 98.75 96 LYS A N 1
ATOM 780 C CA . LYS A 1 96 ? -19.253 -18.855 -2.624 1.00 98.75 96 LYS A CA 1
ATOM 781 C C . LYS A 1 96 ? -18.596 -18.774 -1.247 1.00 98.75 96 LYS A C 1
ATOM 783 O O . LYS A 1 96 ? -19.300 -18.950 -0.270 1.00 98.75 96 LYS A O 1
ATOM 788 N N . THR A 1 97 ? -17.331 -18.365 -1.133 1.00 98.75 97 THR A N 1
ATOM 789 C CA . THR A 1 97 ? -16.684 -18.141 0.177 1.00 98.75 97 THR A CA 1
ATOM 790 C C . THR A 1 97 ? -17.396 -17.065 1.009 1.00 98.75 97 THR A C 1
ATOM 792 O O . THR A 1 97 ? -17.528 -17.230 2.218 1.00 98.75 97 THR A O 1
ATOM 795 N N . ILE A 1 98 ? -17.931 -16.009 0.380 1.00 98.81 98 ILE A N 1
ATOM 796 C CA . ILE A 1 98 ? -18.801 -15.022 1.054 1.00 98.81 98 ILE A CA 1
ATOM 797 C C . ILE A 1 98 ? -20.070 -15.698 1.612 1.00 98.81 98 ILE A C 1
ATOM 799 O O . ILE A 1 98 ? -20.451 -15.442 2.753 1.00 98.81 98 ILE A O 1
ATOM 803 N N . GLN A 1 99 ? -20.692 -16.596 0.839 1.00 98.12 99 GLN A N 1
ATOM 804 C CA . GLN A 1 99 ? -21.868 -17.367 1.260 1.00 98.12 99 GLN A CA 1
ATOM 805 C C . GLN A 1 99 ? -21.557 -18.399 2.358 1.00 98.12 99 GLN A C 1
ATOM 807 O O . GLN A 1 99 ? -22.345 -18.543 3.290 1.00 98.12 99 GLN A O 1
ATOM 812 N N . ASP A 1 100 ? -20.426 -19.099 2.257 1.00 97.69 100 ASP A N 1
ATOM 813 C CA . ASP A 1 100 ? -19.997 -20.161 3.175 1.00 97.69 100 ASP A CA 1
ATOM 814 C C . ASP A 1 100 ? -19.654 -19.592 4.563 1.00 97.69 100 ASP A C 1
ATOM 816 O O . ASP A 1 100 ? -20.055 -20.152 5.584 1.00 97.69 100 ASP A O 1
ATOM 820 N N . GLU A 1 101 ? -19.000 -18.425 4.612 1.00 97.31 101 GLU A N 1
ATOM 821 C CA . GLU A 1 101 ? -18.820 -17.649 5.847 1.00 97.31 101 GLU A CA 1
ATOM 822 C C . GLU A 1 101 ? -20.118 -16.952 6.301 1.00 97.31 101 GLU A C 1
ATOM 824 O O . GLU A 1 101 ? -20.183 -16.422 7.409 1.00 97.31 101 GLU A O 1
ATOM 829 N N . GLY A 1 102 ? -21.192 -16.973 5.507 1.00 95.94 102 GLY A N 1
ATOM 830 C CA . GLY A 1 102 ? -22.506 -16.443 5.877 1.00 95.94 102 GLY A CA 1
ATOM 831 C C . GLY A 1 102 ? -22.579 -14.916 5.937 1.00 95.94 102 GLY A C 1
ATOM 832 O O . GLY A 1 102 ? -23.219 -14.383 6.844 1.00 95.94 102 GLY A O 1
ATOM 833 N N . LEU A 1 103 ? -21.915 -14.232 5.002 1.00 98.44 103 LEU A N 1
ATOM 834 C CA . LEU A 1 103 ? -22.074 -12.799 4.734 1.00 98.44 103 LEU A CA 1
ATOM 835 C C . LEU A 1 103 ? -22.880 -12.565 3.446 1.00 98.44 103 LEU A C 1
ATOM 837 O O . LEU A 1 103 ? -23.029 -13.452 2.601 1.00 98.44 103 LEU A O 1
ATOM 841 N N . TYR A 1 104 ? -23.376 -11.342 3.270 1.00 98.88 104 TYR A N 1
ATOM 842 C CA . TYR A 1 104 ? -23.957 -10.886 2.009 1.00 98.88 104 TYR A CA 1
ATOM 843 C C . TYR A 1 104 ? -22.885 -10.389 1.023 1.00 98.88 104 TYR A C 1
ATOM 845 O O . TYR A 1 104 ? -21.755 -10.074 1.394 1.00 98.88 104 TYR A O 1
ATOM 853 N N . GLY A 1 105 ? -23.247 -10.286 -0.255 1.00 98.75 105 GLY A N 1
ATOM 854 C CA . GLY A 1 105 ? -22.391 -9.776 -1.327 1.00 98.75 105 GLY A CA 1
ATOM 855 C C . GLY A 1 105 ? -22.924 -8.490 -1.963 1.00 98.75 105 GLY A C 1
ATOM 856 O O . GLY A 1 105 ? -24.123 -8.363 -2.225 1.00 98.75 105 GLY A O 1
ATOM 857 N N . VAL A 1 106 ? -22.020 -7.566 -2.286 1.00 98.88 106 VAL A N 1
ATOM 858 C CA . VAL A 1 106 ? -22.290 -6.376 -3.107 1.00 98.88 106 VAL A CA 1
ATOM 859 C C . VAL A 1 106 ? -21.405 -6.442 -4.353 1.00 98.88 106 VAL A C 1
ATOM 861 O O . VAL A 1 106 ? -20.190 -6.245 -4.290 1.00 98.88 106 VAL A O 1
ATOM 864 N N . LEU A 1 107 ? -21.999 -6.781 -5.501 1.00 98.88 107 LEU A N 1
ATOM 865 C CA . LEU A 1 107 ? -21.251 -7.084 -6.724 1.00 98.88 107 LEU A CA 1
ATOM 866 C C . LEU A 1 107 ? -21.211 -5.873 -7.668 1.00 98.88 107 LEU A C 1
ATOM 868 O O . LEU A 1 107 ? -22.156 -5.598 -8.414 1.00 98.88 107 LEU A O 1
ATOM 872 N N . ARG A 1 108 ? -20.093 -5.145 -7.676 1.00 98.88 108 ARG A N 1
ATOM 873 C CA . ARG A 1 108 ? -19.896 -3.956 -8.518 1.00 98.88 108 ARG A CA 1
ATOM 874 C C . ARG A 1 108 ? -19.391 -4.366 -9.904 1.00 98.88 108 ARG A C 1
ATOM 876 O O . ARG A 1 108 ? -18.204 -4.303 -10.211 1.00 98.88 108 ARG A O 1
ATOM 883 N N . ILE A 1 109 ? -20.320 -4.828 -10.746 1.00 98.69 109 ILE A N 1
ATOM 884 C CA . ILE A 1 109 ? -20.031 -5.412 -12.070 1.00 98.69 109 ILE A CA 1
ATOM 885 C C . ILE A 1 109 ? -19.361 -4.406 -13.021 1.00 98.69 109 ILE A C 1
ATOM 887 O O . ILE A 1 109 ? -18.607 -4.825 -13.893 1.00 98.69 109 ILE A O 1
ATOM 891 N N . GLY A 1 110 ? -19.595 -3.099 -12.856 1.00 95.56 110 GLY A N 1
ATOM 892 C CA . GLY A 1 110 ? -18.925 -2.050 -13.633 1.00 95.56 110 GLY A CA 1
ATOM 893 C C . GLY A 1 110 ? -19.453 -1.976 -15.074 1.00 95.56 110 GLY A C 1
ATOM 894 O O . GLY A 1 110 ? -20.589 -1.535 -15.259 1.00 95.56 110 GLY A O 1
ATOM 895 N N . PRO A 1 111 ? -18.687 -2.352 -16.120 1.00 95.88 111 PRO A N 1
ATOM 896 C CA . PRO A 1 111 ? -17.345 -2.949 -16.098 1.00 95.88 111 PRO A CA 1
ATOM 897 C C . PRO A 1 111 ? -16.201 -1.928 -16.161 1.00 95.88 111 PRO A C 1
ATOM 899 O O . PRO A 1 111 ? -15.032 -2.305 -16.184 1.00 95.88 111 PRO A O 1
ATOM 902 N N . TYR A 1 112 ? -16.525 -0.633 -16.148 1.00 98.62 112 TYR A N 1
ATOM 903 C CA . TYR A 1 112 ? -15.606 0.361 -15.605 1.00 98.62 112 TYR A CA 1
ATOM 904 C C . TYR A 1 112 ? -15.606 0.242 -14.077 1.00 98.62 112 TYR A C 1
ATOM 906 O O . TYR A 1 112 ? -16.668 0.332 -13.464 1.00 98.62 112 TYR A O 1
ATOM 914 N N . ALA A 1 113 ? -14.432 0.056 -13.481 1.00 97.12 113 ALA A N 1
ATOM 915 C CA . ALA A 1 113 ? -14.242 -0.064 -12.035 1.00 97.12 113 ALA A CA 1
ATOM 916 C C . ALA A 1 113 ? -13.504 1.140 -11.421 1.00 97.12 113 ALA A C 1
ATOM 918 O O . ALA A 1 113 ? -13.635 1.397 -10.233 1.00 97.12 113 ALA A O 1
ATOM 919 N N . CYS A 1 114 ? -12.718 1.890 -12.206 1.00 97.50 114 CYS A N 1
ATOM 920 C CA . CYS A 1 114 ? -11.645 2.757 -11.692 1.00 97.50 114 CYS A CA 1
ATOM 921 C C . CYS A 1 114 ? -10.656 1.970 -10.809 1.00 97.50 114 CYS A C 1
ATOM 923 O O . CYS A 1 114 ? -9.694 1.424 -11.347 1.00 97.50 114 CYS A O 1
ATOM 925 N N . ALA A 1 115 ? -10.928 1.869 -9.502 1.00 96.56 115 ALA A N 1
ATOM 926 C CA . ALA A 1 115 ? -10.296 0.982 -8.518 1.00 96.56 115 ALA A CA 1
ATOM 927 C C . ALA A 1 115 ? -8.753 1.005 -8.450 1.00 96.56 115 ALA A C 1
ATOM 929 O O . ALA A 1 115 ? -8.131 0.003 -8.080 1.00 96.56 115 ALA A O 1
ATOM 930 N N . GLU A 1 116 ? -8.120 2.100 -8.885 1.00 98.00 116 GLU A N 1
ATOM 931 C CA . GLU A 1 116 ? -6.676 2.226 -9.163 1.00 98.00 116 GLU A CA 1
ATOM 932 C C . GLU A 1 116 ? -6.124 1.125 -10.079 1.00 98.00 116 GLU A C 1
ATOM 934 O O . GLU A 1 116 ? -4.937 0.783 -10.080 1.00 98.00 116 GLU A O 1
ATOM 939 N N . TRP A 1 117 ? -7.028 0.552 -10.865 1.00 98.31 117 TRP A N 1
ATOM 940 C CA . TRP A 1 117 ? -6.795 -0.603 -11.696 1.00 98.31 117 TRP A CA 1
ATOM 941 C C . TRP A 1 117 ? -6.485 -0.174 -13.128 1.00 98.31 117 TRP A C 1
ATOM 943 O O . TRP A 1 117 ? -6.998 0.822 -13.647 1.00 98.31 117 TRP A O 1
ATOM 953 N N . ASN A 1 118 ? -5.625 -0.945 -13.779 1.00 98.06 118 ASN A N 1
ATOM 954 C CA . ASN A 1 118 ? -5.061 -0.681 -15.088 1.00 98.06 118 ASN A CA 1
ATOM 955 C C . ASN A 1 118 ? -6.170 -0.411 -16.112 1.00 98.06 118 ASN A C 1
ATOM 957 O O . ASN A 1 118 ? -7.069 -1.233 -16.306 1.00 98.06 118 ASN A O 1
ATOM 961 N N . TYR A 1 119 ? -6.113 0.757 -16.753 1.00 97.56 119 TYR A N 1
ATOM 962 C CA . TYR A 1 119 ? -7.117 1.196 -17.727 1.00 97.56 119 TYR A CA 1
ATOM 963 C C . TYR A 1 119 ? -8.563 1.246 -17.183 1.00 97.56 119 TYR A C 1
ATOM 965 O O . TYR A 1 119 ? -9.536 1.109 -17.925 1.00 97.56 119 TYR A O 1
ATOM 973 N N . GLY A 1 120 ? -8.711 1.427 -15.864 1.00 97.50 120 GLY A N 1
ATOM 974 C CA . GLY A 1 120 ? -9.996 1.522 -15.169 1.00 97.50 120 GLY A CA 1
ATOM 975 C C . GLY A 1 120 ? -10.811 0.228 -15.179 1.00 97.50 120 GLY A C 1
ATOM 976 O O . GLY A 1 120 ? -12.019 0.282 -14.960 1.00 97.50 120 GLY A O 1
ATOM 977 N N . GLY A 1 121 ? -10.175 -0.910 -15.479 1.00 98.06 121 GLY A N 1
ATOM 978 C CA . GLY A 1 121 ? -10.831 -2.204 -15.673 1.00 98.06 121 GLY A CA 1
ATOM 979 C C . GLY A 1 121 ? -11.099 -2.577 -17.134 1.00 98.06 121 GLY A C 1
ATOM 980 O O . GLY A 1 121 ? -11.388 -3.741 -17.388 1.00 98.06 121 GLY A O 1
ATOM 981 N N . PHE A 1 122 ? -10.959 -1.670 -18.112 1.00 98.56 122 PHE A N 1
ATOM 982 C CA . PHE A 1 122 ? -11.233 -2.001 -19.520 1.00 98.56 122 PHE A CA 1
ATOM 983 C C . PHE A 1 122 ? -10.105 -2.798 -20.193 1.00 98.56 122 PHE A C 1
ATOM 985 O O . PHE A 1 122 ? -8.932 -2.438 -20.057 1.00 98.56 122 PHE A O 1
ATOM 992 N N . PRO A 1 123 ? -10.417 -3.836 -20.992 1.00 97.81 123 PRO A N 1
ATOM 993 C CA . PRO A 1 123 ? -9.421 -4.492 -21.829 1.00 97.81 123 PRO A CA 1
ATOM 994 C C . PRO A 1 123 ? -8.871 -3.542 -22.902 1.00 97.81 123 PRO A C 1
ATOM 996 O O . PRO A 1 123 ? -9.623 -2.875 -23.613 1.00 97.81 123 PRO A O 1
ATOM 999 N N . VAL A 1 124 ? -7.551 -3.513 -23.097 1.00 97.19 124 VAL A N 1
ATOM 1000 C CA . VAL A 1 124 ? -6.912 -2.570 -24.042 1.00 97.19 124 VAL A CA 1
ATOM 1001 C C . VAL A 1 124 ? -7.199 -2.915 -25.511 1.00 97.19 124 VAL A C 1
ATOM 1003 O O . VAL A 1 124 ? -7.162 -2.033 -26.368 1.00 97.19 124 VAL A O 1
ATOM 1006 N N . TRP A 1 125 ? -7.618 -4.151 -25.817 1.00 97.19 125 TRP A N 1
ATOM 1007 C CA . TRP A 1 125 ? -8.131 -4.485 -27.153 1.00 97.19 125 TRP A CA 1
ATOM 1008 C C . TRP A 1 125 ? -9.393 -3.694 -27.527 1.00 97.19 125 TRP A C 1
ATOM 1010 O O . TRP A 1 125 ? -9.643 -3.509 -28.717 1.00 97.19 125 TRP A O 1
ATOM 1020 N N . LEU A 1 126 ? -10.157 -3.189 -26.548 1.00 97.50 126 LEU A N 1
ATOM 1021 C CA . LEU A 1 126 ? -11.354 -2.380 -26.784 1.00 97.50 126 LEU A CA 1
ATOM 1022 C C . LEU A 1 126 ? -10.974 -1.044 -27.442 1.00 97.50 126 LEU A C 1
ATOM 1024 O O . LEU A 1 126 ? -11.554 -0.675 -28.458 1.00 97.50 126 LEU A O 1
ATOM 1028 N N . HIS A 1 127 ? -9.930 -0.373 -26.937 1.00 95.94 127 HIS A N 1
ATOM 1029 C CA . HIS A 1 127 ? -9.368 0.861 -27.515 1.00 95.94 127 HIS A CA 1
ATOM 1030 C C . HIS A 1 127 ? -8.919 0.680 -28.972 1.00 95.94 127 HIS A C 1
ATOM 1032 O O . HIS A 1 127 ? -9.079 1.580 -29.793 1.00 95.94 127 HIS A O 1
ATOM 1038 N N . ASN A 1 128 ? -8.408 -0.507 -29.307 1.00 94.88 128 ASN A N 1
ATOM 1039 C CA . ASN A 1 128 ? -7.913 -0.836 -30.642 1.00 94.88 128 ASN A CA 1
ATOM 1040 C C . ASN A 1 128 ? -9.026 -1.214 -31.647 1.00 94.88 128 ASN A C 1
ATOM 1042 O O . ASN A 1 128 ? -8.727 -1.546 -32.797 1.00 94.88 128 ASN A O 1
ATOM 1046 N N . MET A 1 129 ? -10.307 -1.149 -31.260 1.00 95.75 129 MET A N 1
ATOM 1047 C CA . MET A 1 129 ? -11.431 -1.339 -32.182 1.00 95.75 129 MET A CA 1
ATOM 1048 C C . MET A 1 129 ? -11.700 -0.072 -33.026 1.00 95.75 129 MET A C 1
ATOM 1050 O O . MET A 1 129 ? -11.675 1.041 -32.496 1.00 95.75 129 MET A O 1
ATOM 1054 N N . PRO A 1 130 ? -12.004 -0.197 -34.337 1.00 93.75 130 PRO A N 1
ATOM 1055 C CA . PRO A 1 130 ? -12.222 0.959 -35.209 1.00 93.75 130 PRO A CA 1
ATOM 1056 C C . PRO A 1 130 ? -13.339 1.890 -34.721 1.00 93.75 130 PRO A C 1
ATOM 1058 O O . PRO A 1 130 ? -14.483 1.470 -34.560 1.00 93.75 130 PRO A O 1
ATOM 1061 N N . GLY A 1 131 ? -13.010 3.172 -34.537 1.00 93.50 131 GLY A N 1
ATOM 1062 C CA . GLY A 1 131 ? -13.973 4.199 -34.128 1.00 93.50 131 GLY A CA 1
ATOM 1063 C C . GLY A 1 131 ? -14.465 4.079 -32.682 1.00 93.50 131 GLY A C 1
ATOM 1064 O O . GLY A 1 131 ? -15.527 4.614 -32.373 1.00 93.50 131 GLY A O 1
ATOM 1065 N N . MET A 1 132 ? -13.740 3.373 -31.809 1.00 96.69 132 MET A N 1
ATOM 1066 C CA . MET A 1 132 ? -14.085 3.246 -30.394 1.00 96.69 132 MET A CA 1
ATOM 1067 C C . MET A 1 132 ? -13.966 4.580 -29.635 1.00 96.69 132 MET A C 1
ATOM 1069 O O . MET A 1 132 ? -13.020 5.339 -29.832 1.00 96.69 132 MET A O 1
ATOM 1073 N N . VAL A 1 133 ? -14.918 4.827 -28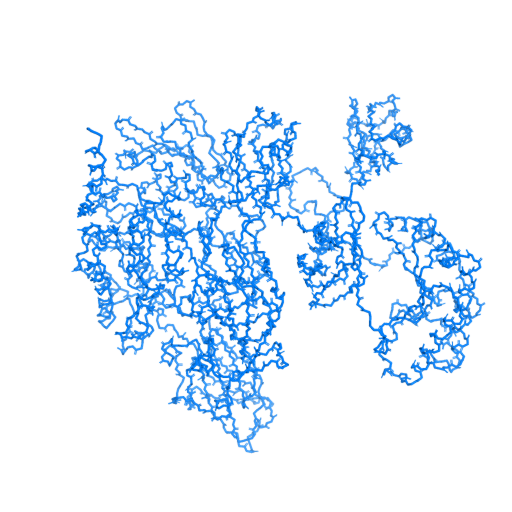.732 1.00 97.38 133 VAL A N 1
ATOM 1074 C CA . VAL A 1 133 ? -14.902 5.875 -27.696 1.00 97.38 133 VAL A CA 1
ATOM 1075 C C . VAL A 1 133 ? -15.560 5.261 -26.462 1.00 97.38 133 VAL A C 1
ATOM 1077 O O . VAL A 1 133 ? -16.607 4.623 -26.599 1.00 97.38 133 VAL A O 1
ATOM 1080 N N . PHE A 1 134 ? -14.953 5.395 -25.286 1.00 98.19 134 PHE A N 1
ATOM 1081 C CA . PHE A 1 134 ? -15.425 4.718 -24.076 1.00 98.19 134 PHE A CA 1
ATOM 1082 C C . PHE A 1 134 ? -16.563 5.488 -23.390 1.00 98.19 134 PHE A C 1
ATOM 1084 O O . PHE A 1 134 ? -16.702 6.700 -23.553 1.00 98.19 134 PHE A O 1
ATOM 1091 N N . ARG A 1 135 ? -17.365 4.769 -22.590 1.00 97.81 135 ARG A N 1
ATOM 1092 C CA . ARG A 1 135 ? -18.347 5.318 -21.629 1.00 97.81 135 ARG A CA 1
ATOM 1093 C C . ARG A 1 135 ? -19.265 6.396 -22.236 1.00 97.81 135 ARG A C 1
ATOM 1095 O O . ARG A 1 135 ? -19.410 7.502 -21.717 1.00 97.81 135 ARG A O 1
ATOM 1102 N N . THR A 1 136 ? -19.837 6.086 -23.398 1.00 98.12 136 THR A N 1
ATOM 1103 C CA . THR A 1 136 ? -20.707 6.977 -24.182 1.00 98.12 136 THR A CA 1
ATOM 1104 C C . THR A 1 136 ? -21.586 6.152 -25.131 1.00 98.12 136 THR A C 1
ATOM 1106 O O . THR A 1 136 ? -21.424 4.935 -25.223 1.00 98.12 136 THR A O 1
ATOM 1109 N N . THR A 1 137 ? -22.486 6.783 -25.893 1.00 97.94 137 THR A N 1
ATOM 1110 C CA . THR A 1 137 ? -23.374 6.129 -26.884 1.00 97.94 137 THR A CA 1
ATOM 1111 C C . THR A 1 137 ? -22.661 5.613 -28.146 1.00 97.94 137 THR A C 1
ATOM 1113 O O . THR A 1 137 ? -23.237 5.539 -29.233 1.00 97.94 137 THR A O 1
ATOM 1116 N N . ASN A 1 138 ? -21.401 5.203 -28.019 1.00 98.38 138 ASN A N 1
ATOM 1117 C CA . ASN A 1 138 ? -20.686 4.474 -29.053 1.00 98.38 138 ASN A CA 1
ATOM 1118 C C . ASN A 1 138 ? -21.241 3.043 -29.128 1.00 98.38 138 ASN A C 1
ATOM 1120 O O . ASN A 1 138 ? -21.149 2.290 -28.160 1.00 98.38 138 ASN A O 1
ATOM 1124 N N . LYS A 1 139 ? -21.821 2.649 -30.270 1.00 97.88 139 LYS A N 1
ATOM 1125 C CA . LYS A 1 139 ? -22.449 1.323 -30.392 1.00 97.88 139 LYS A CA 1
ATOM 1126 C C . LYS A 1 139 ? -21.463 0.173 -30.158 1.00 97.88 139 LYS A C 1
ATOM 1128 O O . LYS A 1 139 ? -21.835 -0.783 -29.492 1.00 97.88 139 LYS A O 1
ATOM 1133 N N . ALA A 1 140 ? -20.222 0.270 -30.639 1.00 97.88 140 ALA A N 1
ATOM 1134 C CA . ALA A 1 140 ? -19.235 -0.785 -30.417 1.00 97.88 140 ALA A CA 1
ATOM 1135 C C . ALA A 1 140 ? -18.869 -0.915 -28.928 1.00 97.88 140 ALA A C 1
ATOM 1137 O O . ALA A 1 140 ? -18.756 -2.030 -28.431 1.00 97.88 140 ALA A O 1
ATOM 1138 N N . PHE A 1 141 ? -18.754 0.205 -28.206 1.00 98.56 141 PHE A N 1
ATOM 1139 C CA . PHE A 1 141 ? -18.551 0.193 -26.754 1.00 98.56 141 PHE A CA 1
ATOM 1140 C C . PHE A 1 141 ? -19.732 -0.455 -26.016 1.00 98.56 141 PHE A C 1
ATOM 1142 O O . PHE A 1 141 ? -19.533 -1.362 -25.212 1.00 98.56 141 PHE A O 1
ATOM 1149 N N . MET A 1 142 ? -20.958 -0.010 -26.312 1.00 98.62 142 MET A N 1
ATOM 1150 C CA . MET A 1 142 ? -22.181 -0.504 -25.669 1.00 98.62 142 MET A CA 1
ATOM 1151 C C . MET A 1 142 ? -22.411 -1.997 -25.938 1.00 98.62 142 MET A C 1
ATOM 1153 O O . MET A 1 142 ? -22.726 -2.738 -25.010 1.00 98.62 142 MET A O 1
ATOM 1157 N N . ASP A 1 143 ? -22.195 -2.457 -27.174 1.00 98.44 143 ASP A N 1
ATOM 1158 C CA . ASP A 1 143 ? -22.311 -3.874 -27.535 1.00 98.44 143 ASP A CA 1
ATOM 1159 C C . ASP A 1 143 ? -21.293 -4.731 -26.759 1.00 98.44 143 ASP A C 1
ATOM 1161 O O . ASP A 1 143 ? -21.639 -5.794 -26.245 1.00 98.44 143 ASP A O 1
ATOM 1165 N N . GLU A 1 144 ? -20.037 -4.291 -26.641 1.00 98.50 144 GLU A N 1
ATOM 1166 C CA . GLU A 1 144 ? -18.998 -5.018 -25.896 1.00 98.50 144 GLU A CA 1
ATOM 1167 C C . GLU A 1 144 ? -19.259 -5.027 -24.382 1.00 98.50 144 GLU A C 1
ATOM 1169 O O . GLU A 1 144 ? -19.212 -6.091 -23.762 1.00 98.50 144 GLU A O 1
ATOM 1174 N N . MET A 1 145 ? -19.622 -3.876 -23.804 1.00 98.62 145 MET A N 1
ATOM 1175 C CA . MET A 1 145 ? -20.012 -3.757 -22.396 1.00 98.62 145 MET A CA 1
ATOM 1176 C C . MET A 1 145 ? -21.205 -4.662 -22.070 1.00 98.62 145 MET A C 1
ATOM 1178 O O . MET A 1 145 ? -21.152 -5.413 -21.098 1.00 98.62 145 MET A O 1
ATOM 1182 N N . GLN A 1 146 ? -22.254 -4.650 -22.900 1.00 98.75 146 GLN A N 1
ATOM 1183 C CA . GLN A 1 146 ? -23.419 -5.510 -22.700 1.00 98.75 146 GLN A CA 1
ATOM 1184 C C . GLN A 1 146 ? -23.046 -6.994 -22.766 1.00 98.75 146 GLN A C 1
ATOM 1186 O O . GLN A 1 146 ? -23.505 -7.754 -21.917 1.00 98.75 146 GLN A O 1
ATOM 1191 N N . ASN A 1 147 ? -22.204 -7.416 -23.719 1.00 98.56 147 ASN A N 1
ATOM 1192 C CA . ASN A 1 147 ? -21.751 -8.809 -23.801 1.00 98.56 147 ASN A CA 1
ATOM 1193 C C . ASN A 1 147 ? -21.063 -9.261 -22.500 1.00 98.56 147 ASN A C 1
ATOM 1195 O O . ASN A 1 147 ? -21.414 -10.311 -21.963 1.00 98.56 147 ASN A O 1
ATOM 1199 N N . PHE A 1 148 ? -20.130 -8.463 -21.967 1.00 98.75 148 PHE A N 1
ATOM 1200 C CA . PHE A 1 148 ? -19.422 -8.819 -20.736 1.00 98.75 148 PHE A CA 1
ATOM 1201 C C . PHE A 1 148 ? -20.330 -8.785 -19.496 1.00 98.75 148 PHE A C 1
ATOM 1203 O O . PHE A 1 148 ? -20.361 -9.754 -18.739 1.00 98.75 148 PHE A O 1
ATOM 1210 N N . THR A 1 149 ? -21.122 -7.723 -19.303 1.00 98.75 149 THR A N 1
ATOM 1211 C CA . THR A 1 149 ? -22.052 -7.623 -18.163 1.00 98.75 149 THR A CA 1
ATOM 1212 C C . THR A 1 149 ? -23.092 -8.750 -18.180 1.00 98.75 149 THR A C 1
ATOM 1214 O O . THR A 1 149 ? -23.360 -9.334 -17.131 1.00 98.75 149 THR A O 1
ATOM 1217 N N . THR A 1 150 ? -23.627 -9.110 -19.356 1.00 98.75 150 THR A N 1
ATOM 1218 C CA . THR A 1 150 ? -24.566 -10.240 -19.499 1.00 98.75 150 THR A CA 1
ATOM 1219 C C . THR A 1 150 ? -23.896 -11.555 -19.106 1.00 98.75 150 THR A C 1
ATOM 1221 O O . THR A 1 150 ? -24.434 -12.277 -18.276 1.00 98.75 150 THR A O 1
ATOM 1224 N N . MET A 1 151 ? -22.688 -11.833 -19.614 1.00 98.56 151 MET A N 1
ATOM 1225 C CA . MET A 1 151 ? -21.940 -13.053 -19.282 1.00 98.56 151 MET A CA 1
ATOM 1226 C C . MET A 1 151 ? -21.679 -13.189 -17.772 1.00 98.56 151 MET A C 1
ATOM 1228 O O . MET A 1 151 ? -21.878 -14.268 -17.215 1.00 98.56 151 MET A O 1
ATOM 1232 N N . ILE A 1 152 ? -21.269 -12.106 -17.100 1.00 98.81 152 ILE A N 1
ATOM 1233 C CA . ILE A 1 152 ? -21.061 -12.105 -15.645 1.00 98.81 152 ILE A CA 1
ATOM 1234 C C . ILE A 1 152 ? -22.373 -12.396 -14.906 1.00 98.81 152 ILE A C 1
ATOM 1236 O O . ILE A 1 152 ? -22.394 -13.256 -14.026 1.00 98.81 152 ILE A O 1
ATOM 1240 N N . VAL A 1 153 ? -23.478 -11.741 -15.282 1.00 98.88 153 VAL A N 1
ATOM 1241 C CA . VAL A 1 153 ? -24.787 -12.004 -14.664 1.00 98.88 153 VAL A CA 1
ATOM 1242 C C . VAL A 1 153 ? -25.254 -13.440 -14.916 1.00 98.88 153 VAL A C 1
ATOM 1244 O O . VAL A 1 153 ? -25.713 -14.080 -13.975 1.00 98.88 153 VAL A O 1
ATOM 1247 N N . ASP A 1 154 ? -25.094 -13.981 -16.124 1.00 98.69 154 ASP A N 1
ATOM 1248 C CA . ASP A 1 154 ? -25.484 -15.357 -16.457 1.00 98.69 154 ASP A CA 1
ATOM 1249 C C . ASP A 1 154 ? -24.667 -16.395 -15.672 1.00 98.69 154 ASP A C 1
ATOM 1251 O O . ASP A 1 154 ? -25.228 -17.376 -15.177 1.00 98.69 154 ASP A O 1
ATOM 1255 N N . MET A 1 155 ? -23.361 -16.171 -15.487 1.00 98.56 155 MET A N 1
ATOM 1256 C CA . MET A 1 155 ? -22.513 -17.016 -14.636 1.00 98.56 155 MET A CA 1
ATOM 1257 C C . MET A 1 155 ? -22.983 -17.005 -13.176 1.00 98.56 155 MET A C 1
ATOM 1259 O O . MET A 1 155 ? -23.169 -18.066 -12.577 1.00 98.56 155 MET A O 1
ATOM 1263 N N . VAL A 1 156 ? -23.225 -15.818 -12.616 1.00 98.81 156 VAL A N 1
ATOM 1264 C CA . VAL A 1 156 ? -23.694 -15.640 -11.232 1.00 98.81 156 VAL A CA 1
ATOM 1265 C C . VAL A 1 156 ? -25.105 -16.227 -11.047 1.00 98.81 156 VAL A C 1
ATOM 1267 O O . VAL A 1 156 ? -25.356 -16.924 -10.061 1.00 98.81 156 VAL A O 1
ATOM 1270 N N . LYS A 1 157 ? -26.002 -16.049 -12.029 1.00 98.62 157 LYS A N 1
ATOM 1271 C CA . LYS A 1 157 ? -27.358 -16.627 -12.049 1.00 98.62 157 LYS A CA 1
ATOM 1272 C C . LYS A 1 157 ? -27.367 -18.147 -12.132 1.00 98.62 157 LYS A C 1
ATOM 1274 O O . LYS A 1 157 ? -28.170 -18.786 -11.449 1.00 98.62 157 LYS A O 1
ATOM 1279 N N . LYS A 1 158 ? -26.507 -18.733 -12.969 1.00 98.44 158 LYS A N 1
ATOM 1280 C CA . LYS A 1 158 ? -26.375 -20.188 -13.137 1.00 98.44 158 LYS A CA 1
ATOM 1281 C C . LYS A 1 158 ? -25.988 -20.866 -11.823 1.00 98.44 158 LYS A C 1
ATOM 1283 O O . LYS A 1 158 ? -26.532 -21.914 -11.486 1.00 98.44 158 LYS A O 1
ATOM 1288 N N . GLU A 1 159 ? -25.081 -20.241 -11.078 1.00 98.31 159 GLU A N 1
ATOM 1289 C CA . GLU A 1 159 ? -24.603 -20.716 -9.776 1.00 98.31 159 GLU A CA 1
ATOM 1290 C C . GLU A 1 159 ? -25.506 -20.268 -8.603 1.00 98.31 159 GLU A C 1
ATOM 1292 O O . GLU A 1 159 ? -25.210 -20.591 -7.456 1.00 98.31 159 GLU A O 1
ATOM 1297 N N . LYS A 1 160 ? -26.630 -19.588 -8.896 1.00 98.12 160 LYS A N 1
ATOM 1298 C CA . LYS A 1 160 ? -27.664 -19.106 -7.955 1.00 98.12 160 LYS A CA 1
ATOM 1299 C C . LYS A 1 160 ? -27.172 -18.122 -6.888 1.00 98.12 160 LYS A C 1
ATOM 1301 O O . LYS A 1 160 ? -27.674 -18.113 -5.770 1.00 98.12 160 LYS A O 1
ATOM 1306 N N . LEU A 1 161 ? -26.195 -17.286 -7.229 1.00 98.56 161 LEU A N 1
ATOM 1307 C CA . LEU A 1 161 ? -25.495 -16.437 -6.261 1.00 98.56 161 LEU A CA 1
ATOM 1308 C C . LEU A 1 161 ? -26.210 -15.103 -5.938 1.00 98.56 161 LEU A C 1
ATOM 1310 O O . LEU A 1 161 ? -25.777 -14.398 -5.030 1.00 98.56 161 LEU A O 1
ATOM 1314 N N . PHE A 1 162 ? -27.321 -14.766 -6.602 1.00 98.75 162 PHE A N 1
ATOM 1315 C CA . PHE A 1 162 ? -28.201 -13.668 -6.170 1.00 98.75 162 PHE A CA 1
ATOM 1316 C C . PHE A 1 162 ? -29.131 -14.105 -5.025 1.00 98.75 162 PHE A C 1
ATOM 1318 O O . PHE A 1 162 ? -29.611 -15.239 -5.013 1.00 98.75 162 PHE A O 1
ATOM 1325 N N . ALA A 1 163 ? -29.433 -13.208 -4.080 1.00 98.00 163 ALA A N 1
ATOM 1326 C CA . ALA A 1 163 ? -30.305 -13.491 -2.929 1.00 98.00 163 ALA A CA 1
ATOM 1327 C C . ALA A 1 163 ? -31.711 -13.966 -3.337 1.00 98.00 163 ALA A C 1
ATOM 1329 O O . ALA A 1 163 ? -32.243 -14.918 -2.763 1.00 98.00 163 ALA A O 1
ATOM 1330 N N . SER A 1 164 ? -32.228 -13.420 -4.441 1.00 96.19 164 SER A N 1
ATOM 1331 C CA . SER A 1 164 ? -33.444 -13.854 -5.151 1.00 96.19 164 SER A CA 1
ATOM 1332 C C . SER A 1 164 ? -33.449 -15.330 -5.592 1.00 96.19 164 SER A C 1
ATOM 1334 O O . SER A 1 164 ? -34.491 -15.864 -5.973 1.00 96.19 164 SER A O 1
ATOM 1336 N N . GLN A 1 165 ? -32.297 -16.003 -5.544 1.00 97.12 165 GLN A N 1
ATOM 1337 C CA . GLN A 1 165 ? -32.095 -17.415 -5.875 1.00 97.12 165 GLN A CA 1
ATOM 1338 C C . GLN A 1 165 ? -31.572 -18.246 -4.684 1.00 97.12 165 GLN A C 1
ATOM 1340 O O . GLN A 1 165 ? -31.349 -19.450 -4.846 1.00 97.12 165 GLN A O 1
ATOM 1345 N N . GLY A 1 166 ? -31.385 -17.620 -3.514 1.00 95.00 166 GLY A N 1
ATOM 1346 C CA . GLY A 1 166 ? -30.797 -18.211 -2.306 1.00 95.00 166 GLY A CA 1
ATOM 1347 C C . GLY A 1 166 ? -29.280 -18.018 -2.147 1.00 95.00 166 GLY A C 1
ATOM 1348 O O . GLY A 1 166 ? -28.667 -18.726 -1.350 1.00 95.00 166 GLY A O 1
ATOM 1349 N N . GLY A 1 167 ? -28.666 -17.112 -2.915 1.00 98.00 167 GLY A N 1
ATOM 1350 C CA . GLY A 1 167 ? -27.247 -16.745 -2.818 1.00 98.00 167 GLY A CA 1
ATOM 1351 C C . GLY A 1 167 ? -26.962 -15.533 -1.914 1.00 98.00 167 GLY A C 1
ATOM 1352 O O . GLY A 1 167 ? -27.886 -14.960 -1.344 1.00 98.00 167 GLY A O 1
ATOM 1353 N N . PRO A 1 168 ? -25.694 -15.100 -1.782 1.00 98.25 168 PRO A N 1
ATOM 1354 C CA . PRO A 1 168 ? -25.324 -13.993 -0.900 1.00 98.25 168 PRO A CA 1
ATOM 1355 C C . PRO A 1 168 ? -25.568 -12.600 -1.500 1.00 98.25 168 PRO A C 1
ATOM 1357 O O . PRO A 1 168 ? -25.655 -11.636 -0.744 1.00 98.25 168 PRO A O 1
ATOM 1360 N N . ILE A 1 169 ? -25.622 -12.431 -2.831 1.00 98.88 169 ILE A N 1
ATOM 1361 C CA . ILE A 1 169 ? -25.582 -11.088 -3.437 1.00 98.88 169 ILE A CA 1
ATOM 1362 C C . ILE A 1 169 ? -26.914 -10.362 -3.234 1.00 98.88 169 ILE A C 1
ATOM 1364 O O . ILE A 1 169 ? -27.927 -10.750 -3.818 1.00 98.88 169 ILE A O 1
ATOM 1368 N N . ILE A 1 170 ? -26.880 -9.273 -2.462 1.00 98.81 170 ILE A N 1
ATOM 1369 C CA . ILE A 1 170 ? -28.033 -8.414 -2.151 1.00 98.81 170 ILE A CA 1
ATOM 1370 C C . ILE A 1 170 ? -28.095 -7.146 -3.009 1.00 98.81 170 ILE A C 1
ATOM 1372 O O . ILE A 1 170 ? -29.147 -6.524 -3.096 1.00 98.81 170 ILE A O 1
ATOM 1376 N N . LEU A 1 171 ? -26.986 -6.743 -3.633 1.00 98.81 171 LEU A N 1
ATOM 1377 C CA . LEU A 1 171 ? -26.880 -5.510 -4.419 1.00 98.81 171 LEU A CA 1
ATOM 1378 C C . LEU A 1 171 ? -25.930 -5.708 -5.605 1.00 98.81 171 LEU A C 1
ATOM 1380 O O . LEU A 1 171 ? -24.912 -6.394 -5.485 1.00 98.81 171 LEU A O 1
ATOM 1384 N N . ALA A 1 172 ? -26.227 -5.055 -6.729 1.00 98.81 172 ALA A N 1
ATOM 1385 C CA . ALA A 1 172 ? -25.347 -5.006 -7.898 1.00 98.81 172 ALA A CA 1
ATOM 1386 C C . ALA A 1 172 ? -25.126 -3.559 -8.373 1.00 98.81 172 ALA A C 1
ATOM 1388 O O . ALA A 1 172 ? -26.041 -2.743 -8.294 1.00 98.81 172 ALA A O 1
ATOM 1389 N N . GLN A 1 173 ? -23.942 -3.223 -8.899 1.00 98.88 173 GLN A N 1
ATOM 1390 C CA . GLN A 1 173 ? -23.665 -1.895 -9.481 1.00 98.88 173 GLN A CA 1
ATOM 1391 C C . GLN A 1 173 ? -23.361 -1.970 -10.979 1.00 98.88 173 GLN A C 1
ATOM 1393 O O . GLN A 1 173 ? -22.586 -2.825 -11.420 1.00 98.88 173 GLN A O 1
ATOM 1398 N N . ILE A 1 174 ? -23.920 -1.020 -11.734 1.00 98.81 174 ILE A N 1
ATOM 1399 C CA . ILE A 1 174 ? -23.591 -0.756 -13.139 1.00 98.81 174 ILE A CA 1
ATOM 1400 C C . ILE A 1 174 ? -22.906 0.615 -13.272 1.00 98.81 174 ILE A C 1
ATOM 1402 O O . ILE A 1 174 ? -23.298 1.574 -12.608 1.00 98.81 174 ILE A O 1
ATOM 1406 N N . GLU A 1 175 ? -21.892 0.708 -14.140 1.00 98.38 175 GLU A N 1
ATOM 1407 C CA . GLU A 1 175 ? -20.937 1.832 -14.208 1.00 98.38 175 GLU A CA 1
ATOM 1408 C C . GLU A 1 175 ? -20.182 2.079 -12.879 1.00 98.38 175 GLU A C 1
ATOM 1410 O O . GLU A 1 175 ? -20.365 1.354 -11.901 1.00 98.38 175 GLU A O 1
ATOM 1415 N N . ASN A 1 176 ? -19.284 3.069 -12.850 1.00 98.75 176 ASN A N 1
ATOM 1416 C CA . ASN A 1 176 ? -18.646 3.568 -11.634 1.00 98.75 176 ASN A CA 1
ATOM 1417 C C . ASN A 1 176 ? -18.308 5.065 -11.740 1.00 98.75 176 ASN A C 1
ATOM 1419 O O . ASN A 1 176 ? -17.557 5.480 -12.623 1.00 98.75 176 ASN A O 1
ATOM 1423 N N . GLU A 1 177 ? -18.857 5.884 -10.845 1.00 98.25 177 GLU A N 1
ATOM 1424 C CA . GLU A 1 177 ? -18.641 7.338 -10.776 1.00 98.25 177 GLU A CA 1
ATOM 1425 C C . GLU A 1 177 ? -18.842 8.113 -12.092 1.00 98.25 177 GLU A C 1
ATOM 1427 O O . GLU A 1 177 ? -18.157 9.101 -12.372 1.00 98.25 177 GLU A O 1
ATOM 1432 N N . TYR A 1 178 ? -19.774 7.687 -12.950 1.00 98.50 178 TYR A N 1
ATOM 1433 C CA . TYR A 1 178 ? -19.924 8.329 -14.257 1.00 98.50 178 TYR A CA 1
ATOM 1434 C C . TYR A 1 178 ? -20.362 9.800 -14.157 1.00 98.50 178 TYR A C 1
ATOM 1436 O O . TYR A 1 178 ? -19.892 10.624 -14.940 1.00 98.50 178 TYR A O 1
ATOM 1444 N N . GLY A 1 179 ? -21.164 10.178 -13.155 1.00 97.56 179 GLY A N 1
ATOM 1445 C CA . GLY A 1 179 ? -21.587 11.565 -12.935 1.00 97.56 179 GLY A CA 1
ATOM 1446 C C . GLY A 1 179 ? -20.423 12.547 -12.742 1.00 97.56 179 GLY A C 1
ATOM 1447 O O . GLY A 1 179 ? -20.490 13.660 -13.270 1.00 97.56 179 GLY A O 1
ATOM 1448 N N . ASN A 1 180 ? -19.317 12.113 -12.120 1.00 96.81 180 ASN A N 1
ATOM 1449 C CA . ASN A 1 180 ? -18.087 12.906 -11.972 1.00 96.81 180 ASN A CA 1
ATOM 1450 C C . ASN A 1 180 ? -17.458 13.282 -13.329 1.00 96.81 180 ASN A C 1
ATOM 1452 O O . ASN A 1 180 ? -16.828 14.333 -13.463 1.00 96.81 180 ASN A O 1
ATOM 1456 N N . VAL A 1 181 ? -17.636 12.439 -14.354 1.00 96.56 181 VAL A N 1
ATOM 1457 C CA . VAL A 1 181 ? -17.002 12.578 -15.678 1.00 96.56 181 VAL A CA 1
ATOM 1458 C C . VAL A 1 181 ? -17.989 12.774 -16.834 1.00 96.56 181 VAL A C 1
ATOM 1460 O O . VAL A 1 181 ? -17.554 12.935 -17.971 1.00 96.56 181 VAL A O 1
ATOM 1463 N N . MET A 1 182 ? -19.300 12.805 -16.581 1.00 97.19 182 MET A N 1
ATOM 1464 C CA . MET A 1 182 ? -20.337 12.852 -17.622 1.00 97.19 182 MET A CA 1
ATOM 1465 C C . MET A 1 182 ? -20.339 14.163 -18.422 1.00 97.19 182 MET A C 1
ATOM 1467 O O . MET A 1 182 ? -20.630 14.159 -19.618 1.00 97.19 182 MET A O 1
ATOM 1471 N N . ARG A 1 183 ? -20.017 15.302 -17.788 1.00 96.94 183 ARG A N 1
ATOM 1472 C CA . ARG A 1 183 ? -20.185 16.642 -18.387 1.00 96.94 183 ARG A CA 1
ATOM 1473 C C . ARG A 1 183 ? -19.491 16.809 -19.759 1.00 96.94 183 ARG A C 1
ATOM 1475 O O . ARG A 1 183 ? -20.159 17.305 -20.665 1.00 96.94 183 ARG A O 1
ATOM 1482 N N . PRO A 1 184 ? -18.223 16.395 -19.969 1.00 97.81 184 PRO A N 1
ATOM 1483 C CA . PRO A 1 184 ? -17.582 16.416 -21.289 1.00 97.81 184 PRO A CA 1
ATOM 1484 C C . PRO A 1 184 ? -18.242 15.559 -22.385 1.00 97.81 184 PRO A C 1
ATOM 1486 O O . PRO A 1 184 ? -18.028 15.846 -23.559 1.00 97.81 184 PRO A O 1
ATOM 1489 N N . TYR A 1 185 ? -19.051 14.548 -22.045 1.00 97.12 185 TYR A N 1
ATOM 1490 C CA . TYR A 1 185 ? -19.781 13.725 -23.025 1.00 97.12 185 TYR A CA 1
ATOM 1491 C C . TYR A 1 185 ? -21.129 14.340 -23.456 1.00 97.12 185 TYR A C 1
ATOM 1493 O O . TYR A 1 185 ? -21.749 13.857 -24.405 1.00 97.12 185 TYR A O 1
ATOM 1501 N N . GLY A 1 186 ? -21.601 15.399 -22.785 1.00 96.69 186 GLY A N 1
ATOM 1502 C CA . GLY A 1 186 ? -22.845 16.101 -23.124 1.00 96.69 186 GLY A CA 1
ATOM 1503 C C . GLY A 1 186 ? -24.086 15.197 -23.118 1.00 96.69 186 GLY A C 1
ATOM 1504 O O . GLY A 1 186 ? -24.224 14.305 -22.279 1.00 96.69 186 GLY A O 1
ATOM 1505 N N . GLU A 1 187 ? -24.998 15.405 -24.073 1.00 97.38 187 GLU A N 1
ATOM 1506 C CA . GLU A 1 187 ? -26.220 14.591 -24.195 1.00 97.38 187 GLU A CA 1
ATOM 1507 C C . GLU A 1 187 ? -25.929 13.110 -24.490 1.00 97.38 187 GLU A C 1
ATOM 1509 O O . GLU A 1 187 ? -26.692 12.246 -24.059 1.00 97.38 187 GLU A O 1
ATOM 1514 N N . SER A 1 188 ? -24.805 12.792 -25.146 1.00 97.56 188 SER A N 1
ATOM 1515 C CA . SER A 1 188 ? -24.368 11.404 -25.349 1.00 97.56 188 SER A CA 1
ATOM 1516 C C . SER A 1 188 ? -24.075 10.700 -24.023 1.00 97.56 188 SER A C 1
ATOM 1518 O O . SER A 1 188 ? -24.372 9.517 -23.893 1.00 97.56 188 SER A O 1
ATOM 1520 N N . GLY A 1 189 ? -23.575 11.423 -23.015 1.00 97.56 189 GLY A N 1
ATOM 1521 C CA . GLY A 1 189 ? -23.361 10.868 -21.678 1.00 97.56 189 GLY A CA 1
ATOM 1522 C C . GLY A 1 189 ? -24.664 10.572 -20.935 1.00 97.56 189 GLY A C 1
ATOM 1523 O O . GLY A 1 189 ? -24.832 9.484 -20.387 1.00 97.56 189 GLY A O 1
ATOM 1524 N N . LYS A 1 190 ? -25.644 11.481 -21.005 1.00 97.38 190 LYS A N 1
ATOM 1525 C CA . LYS A 1 190 ? -26.987 11.256 -20.432 1.00 97.38 190 LYS A CA 1
ATOM 1526 C C . LYS A 1 190 ? -27.723 10.102 -21.120 1.00 97.38 190 LYS A C 1
ATOM 1528 O O . LYS A 1 190 ? -28.389 9.295 -20.472 1.00 97.38 190 LYS A O 1
ATOM 1533 N N . ALA A 1 191 ? -27.607 10.008 -22.445 1.00 98.38 191 ALA A N 1
ATOM 1534 C CA . ALA A 1 191 ? -28.185 8.913 -23.216 1.00 98.38 191 ALA A CA 1
ATOM 1535 C C . ALA A 1 191 ? -27.509 7.569 -22.890 1.00 98.38 191 ALA A C 1
ATOM 1537 O O . ALA A 1 191 ? -28.199 6.557 -22.764 1.00 98.38 191 ALA A O 1
ATOM 1538 N N . TYR A 1 192 ? -26.188 7.571 -22.684 1.00 98.56 192 TYR A N 1
ATOM 1539 C CA . TYR A 1 192 ? -25.419 6.408 -22.243 1.00 98.56 192 TYR A CA 1
ATOM 1540 C C . TYR A 1 192 ? -25.818 5.949 -20.837 1.00 98.56 192 TYR A C 1
ATOM 1542 O O . TYR A 1 192 ? -26.133 4.776 -20.668 1.00 98.56 192 TYR A O 1
ATOM 1550 N N . ILE A 1 193 ? -25.912 6.843 -19.846 1.00 98.19 193 ILE A N 1
ATOM 1551 C CA . ILE A 1 193 ? -26.255 6.421 -18.479 1.00 98.19 193 ILE A CA 1
ATOM 1552 C C . ILE A 1 193 ? -27.694 5.889 -18.377 1.00 98.19 193 ILE A C 1
ATOM 1554 O O . ILE A 1 193 ? -27.955 4.915 -17.669 1.00 98.19 193 ILE A O 1
ATOM 1558 N N . LYS A 1 194 ? -28.617 6.437 -19.183 1.00 98.38 194 LYS A N 1
ATOM 1559 C CA . LYS A 1 194 ? -29.966 5.880 -19.371 1.00 98.38 194 LYS A CA 1
ATOM 1560 C C . LYS A 1 194 ? -29.947 4.505 -20.047 1.00 98.38 194 LYS A C 1
ATOM 1562 O O . LYS A 1 194 ? -30.747 3.644 -19.686 1.00 98.38 194 LYS A O 1
ATOM 1567 N N . TRP A 1 195 ? -29.046 4.278 -21.002 1.00 98.69 195 TRP A N 1
ATOM 1568 C CA . TRP A 1 195 ? -28.840 2.955 -21.590 1.00 98.69 195 TRP A CA 1
ATOM 1569 C C . TRP A 1 195 ? -28.271 1.958 -20.566 1.00 98.69 195 TRP A C 1
ATOM 1571 O O . TRP A 1 195 ? -28.822 0.866 -20.458 1.00 98.69 195 TRP A O 1
ATOM 1581 N N . CYS A 1 196 ? -27.279 2.339 -19.750 1.00 98.75 196 CYS A N 1
ATOM 1582 C CA . CYS A 1 196 ? -26.728 1.491 -18.682 1.00 98.75 196 CYS A CA 1
ATOM 1583 C C . CYS A 1 196 ? -27.813 1.032 -17.699 1.00 98.75 196 CYS A C 1
ATOM 1585 O O . CYS A 1 196 ? -27.945 -0.164 -17.447 1.00 98.75 196 CYS A O 1
ATOM 1587 N N . ALA A 1 197 ? -28.630 1.967 -17.203 1.00 98.50 197 ALA A N 1
ATOM 1588 C CA . ALA A 1 197 ? -29.731 1.671 -16.287 1.00 98.50 197 ALA A CA 1
ATOM 1589 C C . ALA A 1 197 ? -30.787 0.734 -16.905 1.00 98.50 197 ALA A C 1
ATOM 1591 O O . ALA A 1 197 ? -31.286 -0.170 -16.235 1.00 98.50 197 ALA A O 1
ATOM 1592 N N . ASN A 1 198 ? -31.126 0.920 -18.186 1.00 98.62 198 ASN A N 1
ATOM 1593 C CA . ASN A 1 198 ? -32.062 0.043 -18.898 1.00 98.62 198 AS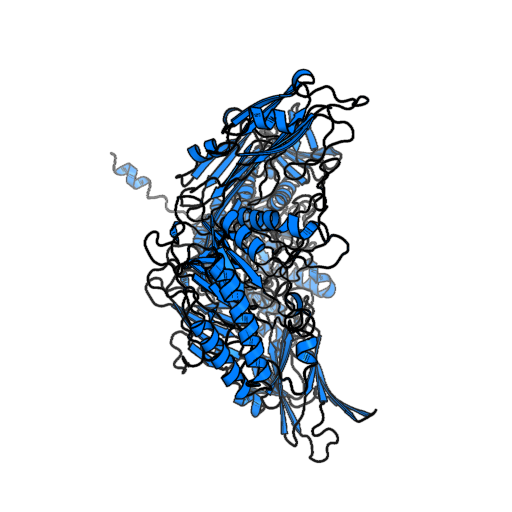N A CA 1
ATOM 1594 C C . ASN A 1 198 ? -31.470 -1.355 -19.151 1.00 98.62 198 ASN A C 1
ATOM 1596 O O . ASN A 1 198 ? -32.171 -2.355 -19.017 1.00 98.62 198 ASN A O 1
ATOM 1600 N N . MET A 1 199 ? -30.185 -1.426 -19.513 1.00 98.62 199 MET A N 1
ATOM 1601 C CA . MET A 1 199 ? -29.472 -2.676 -19.776 1.00 98.62 199 MET A CA 1
ATOM 1602 C C . MET A 1 199 ? -29.371 -3.511 -18.494 1.00 98.62 199 MET A C 1
ATOM 1604 O O . MET A 1 199 ? -29.814 -4.656 -18.489 1.00 98.62 199 MET A O 1
ATOM 1608 N N . ALA A 1 200 ? -28.938 -2.905 -17.385 1.00 98.56 200 ALA A N 1
ATOM 1609 C CA . ALA A 1 200 ? -28.877 -3.539 -16.068 1.00 98.56 200 ALA A CA 1
ATOM 1610 C C . ALA A 1 200 ? -30.241 -4.094 -15.603 1.00 98.56 200 ALA A C 1
ATOM 1612 O O . ALA A 1 200 ? -30.331 -5.248 -15.184 1.00 98.56 200 ALA A O 1
ATOM 1613 N N . GLN A 1 201 ? -31.327 -3.324 -15.761 1.00 98.19 201 GLN A N 1
ATOM 1614 C CA . GLN A 1 201 ? -32.691 -3.809 -15.494 1.00 98.19 201 GLN A CA 1
ATOM 1615 C C . GLN A 1 201 ? -33.073 -5.012 -16.362 1.00 98.19 201 GLN A C 1
ATOM 1617 O O . GLN A 1 201 ? -33.638 -5.975 -15.851 1.00 98.19 201 GLN A O 1
ATOM 1622 N N . SER A 1 202 ? -32.752 -4.982 -17.661 1.00 98.38 202 SER A N 1
ATOM 1623 C CA . SER A 1 202 ? -33.119 -6.058 -18.596 1.00 98.38 202 SER A CA 1
ATOM 1624 C C . SER A 1 202 ? -32.455 -7.408 -18.296 1.00 98.38 202 SER A C 1
ATOM 1626 O O . SER A 1 202 ? -32.917 -8.432 -18.793 1.00 98.38 202 SER A O 1
ATOM 1628 N N . LEU A 1 203 ? -31.410 -7.419 -17.459 1.00 98.44 203 LEU A N 1
ATOM 1629 C CA . LEU A 1 203 ? -30.752 -8.634 -16.980 1.00 98.44 203 LEU A CA 1
ATOM 1630 C C . LEU A 1 203 ? -31.478 -9.307 -15.800 1.00 98.44 203 LEU A C 1
ATOM 1632 O O . LEU A 1 203 ? -31.115 -10.429 -15.454 1.00 98.44 203 LEU A O 1
ATOM 1636 N N . ASP A 1 204 ? -32.491 -8.664 -15.203 1.00 97.12 204 ASP A N 1
ATOM 1637 C CA . ASP A 1 204 ? -33.424 -9.229 -14.208 1.00 97.12 204 ASP A CA 1
ATOM 1638 C C . ASP A 1 204 ? -32.754 -10.037 -13.073 1.00 97.12 204 ASP A C 1
ATOM 1640 O O . ASP A 1 204 ? -32.978 -11.235 -12.901 1.00 97.12 204 ASP A O 1
ATOM 1644 N N . VAL A 1 205 ? -31.848 -9.409 -12.320 1.00 97.44 205 VAL A N 1
ATOM 1645 C CA . VAL A 1 205 ? -31.088 -10.070 -11.234 1.00 97.44 205 VAL A CA 1
ATOM 1646 C C . VAL A 1 205 ? -31.913 -10.335 -9.962 1.00 97.44 205 VAL A C 1
ATOM 1648 O O . VAL A 1 205 ? -31.455 -11.025 -9.053 1.00 97.44 205 VAL A O 1
ATOM 1651 N N . GLY A 1 206 ? -33.138 -9.806 -9.878 1.00 96.50 206 GLY A N 1
ATOM 1652 C CA . GLY A 1 206 ? -34.027 -9.967 -8.721 1.00 96.50 206 GLY A CA 1
ATOM 1653 C C . GLY A 1 206 ? -33.567 -9.267 -7.432 1.00 96.50 206 GLY A C 1
ATOM 1654 O O . GLY A 1 206 ? -34.124 -9.542 -6.375 1.00 96.50 206 GLY A O 1
ATOM 1655 N N . VAL A 1 207 ? -32.567 -8.384 -7.505 1.00 98.44 207 VAL A N 1
ATOM 1656 C CA . VAL A 1 207 ? -32.066 -7.557 -6.392 1.00 98.44 207 VAL A CA 1
ATOM 1657 C C . VAL A 1 207 ? -31.849 -6.104 -6.856 1.00 98.44 207 VAL A C 1
ATOM 1659 O O . VAL A 1 207 ? -31.740 -5.880 -8.067 1.00 98.44 207 VAL A O 1
ATOM 1662 N N . PRO A 1 208 ? -31.802 -5.101 -5.954 1.00 98.56 208 PRO A N 1
ATOM 1663 C CA . PRO A 1 208 ? -31.642 -3.703 -6.352 1.00 98.56 208 PRO A CA 1
ATOM 1664 C C . PRO A 1 208 ? -30.307 -3.409 -7.053 1.00 98.56 208 PRO A C 1
ATOM 1666 O O . PRO A 1 208 ? -29.250 -3.929 -6.684 1.00 98.56 208 PRO A O 1
ATOM 1669 N N . TRP A 1 209 ? -30.363 -2.512 -8.040 1.00 98.75 209 TRP A N 1
ATOM 1670 C CA . TRP A 1 209 ? -29.191 -1.973 -8.729 1.00 98.75 209 TRP A CA 1
ATOM 1671 C C . TRP A 1 209 ? -28.829 -0.584 -8.199 1.00 98.75 209 TRP A C 1
ATOM 1673 O O . TRP A 1 209 ? -29.700 0.271 -8.027 1.00 98.75 209 TRP A O 1
ATOM 1683 N N . ILE A 1 210 ? -27.535 -0.341 -8.006 1.00 98.81 210 ILE A N 1
ATOM 1684 C CA . ILE A 1 210 ? -26.983 0.914 -7.484 1.00 98.81 210 ILE A CA 1
ATOM 1685 C C . ILE A 1 210 ? -26.082 1.604 -8.522 1.00 98.81 210 ILE A C 1
ATOM 1687 O O . ILE A 1 210 ? -25.617 0.966 -9.471 1.00 98.81 210 ILE A O 1
ATOM 1691 N N . MET A 1 211 ? -25.840 2.909 -8.352 1.00 98.75 211 MET A N 1
ATOM 1692 C CA . MET A 1 211 ? -24.924 3.721 -9.167 1.00 98.75 211 MET A CA 1
ATOM 1693 C C . MET A 1 211 ? -24.252 4.810 -8.311 1.00 98.75 211 MET A C 1
ATOM 1695 O O . MET A 1 211 ? -24.902 5.770 -7.885 1.00 98.75 211 MET A O 1
ATOM 1699 N N . CYS A 1 212 ? -22.945 4.694 -8.072 1.00 98.38 212 CYS A N 1
ATOM 1700 C CA . CYS A 1 212 ? -22.197 5.656 -7.260 1.00 98.38 212 CYS A CA 1
ATOM 1701 C C . CYS A 1 212 ? -21.888 6.969 -8.002 1.00 98.38 212 CYS A C 1
ATOM 1703 O O . CYS A 1 212 ? -21.668 6.990 -9.217 1.00 98.38 212 CYS A O 1
ATOM 1705 N N . GLN A 1 213 ? -21.899 8.080 -7.256 1.00 98.06 213 GLN A N 1
ATOM 1706 C CA . GLN A 1 213 ? -21.684 9.454 -7.741 1.00 98.06 213 GLN A CA 1
ATOM 1707 C C . GLN A 1 213 ? -22.522 9.829 -8.982 1.00 98.06 213 GLN A C 1
ATOM 1709 O O . GLN A 1 213 ? -22.096 10.605 -9.839 1.00 98.06 213 GLN A O 1
ATOM 1714 N N . GLN A 1 214 ? -23.743 9.289 -9.085 1.00 97.88 214 GLN A N 1
ATOM 1715 C CA . GLN A 1 214 ? -24.669 9.552 -10.188 1.00 97.88 214 GLN A CA 1
ATOM 1716 C C . GLN A 1 214 ? -25.909 10.315 -9.696 1.00 97.88 214 GLN A C 1
ATOM 1718 O O . GLN A 1 214 ? -26.959 9.736 -9.429 1.00 97.88 214 GLN A O 1
ATOM 1723 N N . ASN A 1 215 ? -25.799 11.641 -9.580 1.00 95.06 215 ASN A N 1
ATOM 1724 C CA . ASN A 1 215 ? -26.875 12.493 -9.046 1.00 95.06 215 ASN A CA 1
ATOM 1725 C C . ASN A 1 215 ? -28.204 12.383 -9.822 1.00 95.06 215 ASN A C 1
ATOM 1727 O O . ASN A 1 215 ? -29.273 12.506 -9.232 1.00 95.06 215 ASN A O 1
ATOM 1731 N N . ASP A 1 216 ? -28.163 12.095 -11.122 1.00 94.19 216 ASP A N 1
ATOM 1732 C CA . ASP A 1 216 ? -29.325 11.875 -11.991 1.00 94.19 216 ASP A CA 1
ATOM 1733 C C . ASP A 1 216 ? -29.530 10.392 -12.371 1.00 94.19 216 ASP A C 1
ATOM 1735 O O . ASP A 1 216 ? -30.040 10.095 -13.452 1.00 94.19 216 ASP A O 1
ATOM 1739 N N . ALA A 1 217 ? -29.154 9.456 -11.482 1.00 97.12 217 ALA A N 1
ATOM 1740 C CA . ALA A 1 217 ? -29.368 8.017 -11.670 1.00 97.12 217 ALA A CA 1
ATOM 1741 C C . ALA A 1 217 ? -30.818 7.710 -12.119 1.00 97.12 217 ALA A C 1
ATOM 1743 O O . ALA A 1 217 ? -31.765 8.045 -11.392 1.00 97.12 217 ALA A O 1
ATOM 1744 N N . PRO A 1 218 ? -31.017 7.093 -13.302 1.00 96.38 218 PRO A N 1
ATOM 1745 C CA . PRO A 1 218 ? -32.348 6.803 -13.822 1.00 96.38 218 PRO A CA 1
ATOM 1746 C C . PRO A 1 218 ? -33.075 5.780 -12.951 1.00 96.38 218 PRO A C 1
ATOM 1748 O O . PRO A 1 218 ? -32.524 4.737 -12.623 1.00 96.38 218 PRO A O 1
ATOM 1751 N N . GLN A 1 219 ? -34.338 6.033 -12.616 1.00 94.25 219 GLN A N 1
ATOM 1752 C CA . GLN A 1 219 ? -35.122 5.095 -11.810 1.00 94.25 219 GLN A CA 1
ATOM 1753 C C . GLN A 1 219 ? -35.318 3.745 -12.529 1.00 94.25 219 GLN A C 1
ATOM 1755 O O . GLN A 1 219 ? -35.517 3.745 -13.748 1.00 94.25 219 GLN A O 1
ATOM 1760 N N . PRO A 1 220 ? -35.272 2.606 -11.807 1.00 95.75 220 PRO A N 1
ATOM 1761 C CA . PRO A 1 220 ? -35.198 2.441 -10.351 1.00 95.75 220 PRO A CA 1
ATOM 1762 C C . PRO A 1 220 ? -33.760 2.266 -9.808 1.00 95.75 220 PRO A C 1
ATOM 1764 O O . PRO A 1 220 ? -33.575 1.614 -8.785 1.00 95.75 220 PRO A O 1
ATOM 1767 N N . MET A 1 221 ? -32.725 2.785 -10.483 1.00 98.12 221 MET A N 1
ATOM 1768 C CA . MET A 1 221 ? -31.353 2.719 -9.958 1.00 98.12 221 MET A CA 1
ATOM 1769 C C . MET A 1 221 ? -31.215 3.589 -8.699 1.00 98.12 221 MET A C 1
ATOM 1771 O O . MET A 1 221 ? -31.675 4.734 -8.669 1.00 98.12 221 MET A O 1
ATOM 1775 N N . LEU A 1 222 ? -30.538 3.064 -7.678 1.00 98.56 222 LEU A N 1
ATOM 1776 C CA . LEU A 1 222 ? -30.280 3.766 -6.421 1.00 98.56 222 LEU A CA 1
ATOM 1777 C C . LEU A 1 222 ? -28.973 4.562 -6.528 1.00 98.56 222 LEU A C 1
ATOM 1779 O O . LEU A 1 222 ? -27.913 3.972 -6.737 1.00 98.56 222 LEU A O 1
ATOM 1783 N N . ASN A 1 223 ? -29.015 5.892 -6.389 1.00 98.25 223 ASN A N 1
ATOM 1784 C CA . ASN A 1 223 ? -27.785 6.684 -6.377 1.00 98.25 223 ASN A CA 1
ATOM 1785 C C . ASN A 1 223 ? -27.085 6.605 -5.012 1.00 98.25 223 ASN A C 1
ATOM 1787 O O . ASN A 1 223 ? -27.720 6.760 -3.969 1.00 98.25 223 ASN A O 1
ATOM 1791 N N . THR A 1 224 ? -25.769 6.405 -5.021 1.00 98.75 224 THR A N 1
ATOM 1792 C CA . THR A 1 224 ? -24.954 6.254 -3.802 1.00 98.75 224 THR A CA 1
ATOM 1793 C C . THR A 1 224 ? -23.786 7.239 -3.784 1.00 98.75 224 THR A C 1
ATOM 1795 O O . THR A 1 224 ? -23.412 7.808 -4.814 1.00 98.75 224 THR A O 1
ATOM 1798 N N . CYS A 1 225 ? -23.213 7.464 -2.603 1.00 98.75 225 CYS A N 1
ATOM 1799 C CA . CYS A 1 225 ? -22.102 8.395 -2.399 1.00 98.75 225 CYS A CA 1
ATOM 1800 C C . CYS A 1 225 ? -20.768 7.669 -2.163 1.00 98.75 225 CYS A C 1
ATOM 1802 O O . CYS A 1 225 ? -20.746 6.583 -1.586 1.00 98.75 225 CYS A O 1
ATOM 1804 N N . ASN A 1 226 ? -19.670 8.303 -2.580 1.00 98.69 226 ASN A N 1
ATOM 1805 C CA . ASN A 1 226 ? -18.280 7.902 -2.343 1.00 98.69 226 ASN A CA 1
ATOM 1806 C C . ASN A 1 226 ? -17.525 9.082 -1.703 1.00 98.69 226 ASN A C 1
ATOM 1808 O O . ASN A 1 226 ? -17.817 10.233 -2.032 1.00 98.69 226 ASN A O 1
ATOM 1812 N N . GLY A 1 227 ? -16.548 8.835 -0.829 1.00 98.12 227 GLY A N 1
ATOM 1813 C CA . GLY A 1 227 ? -15.741 9.902 -0.233 1.00 98.12 227 GLY A CA 1
ATOM 1814 C C . GLY A 1 227 ? -15.104 9.554 1.113 1.00 98.12 227 GLY A C 1
ATOM 1815 O O . GLY A 1 227 ? -15.286 8.465 1.651 1.00 98.12 227 GLY A O 1
ATOM 1816 N N . PHE A 1 228 ? -14.419 10.533 1.714 1.00 98.56 228 PHE A N 1
ATOM 1817 C CA . PHE A 1 228 ? -14.054 10.495 3.140 1.00 98.56 228 PHE A CA 1
ATOM 1818 C C . PHE A 1 228 ? -15.261 10.766 4.059 1.00 98.56 228 PHE A C 1
ATOM 1820 O O . PHE A 1 228 ? -15.293 10.285 5.191 1.00 98.56 228 PHE A O 1
ATOM 1827 N N . TYR A 1 229 ? -16.270 11.497 3.563 1.00 98.50 229 TYR A N 1
ATOM 1828 C CA . TYR A 1 229 ? -17.515 11.808 4.271 1.00 98.50 229 TYR A CA 1
ATOM 1829 C C . TYR A 1 229 ? -18.697 11.826 3.293 1.00 98.50 229 TYR A C 1
ATOM 1831 O O . TYR A 1 229 ? -18.671 12.561 2.308 1.00 98.50 229 TYR A O 1
ATOM 1839 N N . CYS A 1 230 ? -19.762 11.083 3.604 1.00 98.38 230 CYS A N 1
ATOM 1840 C CA . CYS A 1 230 ? -21.059 11.164 2.911 1.00 98.38 230 CYS A CA 1
ATOM 1841 C C . CYS A 1 230 ? -22.214 11.514 3.868 1.00 98.38 230 CYS A C 1
ATOM 1843 O O . CYS A 1 230 ? -23.389 11.304 3.567 1.00 98.38 230 CYS A O 1
ATOM 1845 N N . ASP A 1 231 ? -21.906 12.067 5.040 1.00 97.44 231 ASP A N 1
ATOM 1846 C CA . ASP A 1 231 ? -22.882 12.423 6.073 1.00 97.44 231 ASP A CA 1
ATOM 1847 C C . ASP A 1 231 ? -23.892 13.494 5.603 1.00 97.44 231 ASP A C 1
ATOM 1849 O O . ASP A 1 231 ? -25.059 13.458 5.993 1.00 97.44 231 ASP A O 1
ATOM 1853 N N . ASN A 1 232 ? -23.473 14.389 4.703 1.00 96.75 232 ASN A N 1
ATOM 1854 C CA . ASN A 1 232 ? -24.309 15.413 4.064 1.00 96.75 232 ASN A CA 1
ATOM 1855 C C . ASN A 1 232 ? -24.980 14.940 2.752 1.00 96.75 232 ASN A C 1
ATOM 1857 O O . ASN A 1 232 ? -25.719 15.706 2.139 1.00 96.75 232 ASN A O 1
ATOM 1861 N N . PHE A 1 233 ? -24.754 13.696 2.305 1.00 97.94 233 PHE A N 1
ATOM 1862 C CA . PHE A 1 233 ? -25.388 13.158 1.095 1.00 97.94 233 PHE A CA 1
ATOM 1863 C C . PHE A 1 233 ? -26.906 12.995 1.266 1.00 97.94 233 PHE A C 1
ATOM 1865 O O . PHE A 1 233 ? -27.391 12.614 2.339 1.00 97.94 233 PHE A O 1
ATOM 1872 N N . VAL A 1 234 ? -27.640 13.239 0.178 1.00 97.06 234 VAL A N 1
ATOM 1873 C CA . VAL A 1 234 ? -29.088 13.043 0.055 1.00 97.06 234 VAL A CA 1
ATOM 1874 C C . VAL A 1 234 ? -29.359 12.308 -1.268 1.00 97.06 234 VAL A C 1
ATOM 1876 O O . VAL A 1 234 ? -28.931 12.801 -2.316 1.00 97.06 234 VAL A O 1
ATOM 1879 N N . PRO A 1 235 ? -30.044 11.148 -1.257 1.00 97.12 235 PRO A N 1
ATOM 1880 C CA . PRO A 1 235 ? -30.447 10.451 -2.478 1.00 97.12 235 PRO A CA 1
ATOM 1881 C C . PRO A 1 235 ? -31.360 11.284 -3.390 1.00 97.12 235 PRO A C 1
ATOM 1883 O O . PRO A 1 235 ? -32.070 12.182 -2.940 1.00 97.12 235 PRO A O 1
ATOM 1886 N N . ASN A 1 236 ? -31.374 10.969 -4.687 1.00 95.75 236 ASN A N 1
ATOM 1887 C CA . ASN A 1 236 ? -32.108 11.737 -5.701 1.00 95.75 236 ASN A CA 1
ATOM 1888 C C . ASN A 1 236 ? -33.618 11.429 -5.764 1.00 95.75 236 ASN A C 1
ATOM 1890 O O . ASN A 1 236 ? -34.364 12.114 -6.465 1.00 95.75 236 ASN A O 1
ATOM 1894 N N . ASN A 1 237 ? -34.067 10.418 -5.020 1.00 95.31 237 ASN A N 1
ATOM 1895 C CA . ASN A 1 237 ? -35.453 9.986 -4.895 1.00 95.31 237 ASN A CA 1
ATOM 1896 C C . ASN A 1 237 ? -35.747 9.727 -3.403 1.00 95.31 237 ASN A C 1
ATOM 1898 O O . ASN A 1 237 ? -34.979 8.997 -2.777 1.00 95.31 237 ASN A O 1
ATOM 1902 N N . PRO A 1 238 ? -36.847 10.249 -2.820 1.00 94.44 238 PRO A N 1
ATOM 1903 C CA . PRO A 1 238 ? -37.228 9.972 -1.430 1.00 94.44 238 PRO A CA 1
ATOM 1904 C C . PRO A 1 238 ? -37.524 8.493 -1.117 1.00 94.44 238 PRO A C 1
ATOM 1906 O O . PRO A 1 238 ? -37.648 8.157 0.055 1.00 94.44 238 PRO A O 1
ATOM 1909 N N . ASN A 1 239 ? -37.633 7.614 -2.121 1.00 95.44 239 ASN A N 1
ATOM 1910 C CA . ASN A 1 239 ? -37.753 6.159 -1.942 1.00 95.44 239 ASN A CA 1
ATOM 1911 C C . ASN A 1 239 ? -36.404 5.410 -2.019 1.00 95.44 239 ASN A C 1
ATOM 1913 O O . ASN A 1 239 ? -36.384 4.186 -1.876 1.00 95.44 239 ASN A O 1
ATOM 1917 N N . THR A 1 240 ? -35.293 6.111 -2.259 1.00 97.56 240 THR A N 1
ATOM 1918 C CA . THR A 1 240 ? -33.938 5.542 -2.244 1.00 97.56 240 THR A CA 1
ATOM 1919 C C . THR A 1 240 ? -33.343 5.691 -0.839 1.00 97.56 240 THR A C 1
ATOM 1921 O O . THR A 1 240 ? -33.322 6.810 -0.322 1.00 97.56 240 THR A O 1
ATOM 1924 N N . PRO A 1 241 ? -32.831 4.617 -0.211 1.00 98.12 241 PRO A N 1
ATOM 1925 C CA . PRO A 1 241 ? -32.185 4.713 1.094 1.00 98.12 241 PRO A CA 1
ATOM 1926 C C . PRO A 1 241 ? -30.837 5.437 0.996 1.00 98.12 241 PRO A C 1
ATOM 1928 O O . PRO A 1 241 ? -30.201 5.488 -0.058 1.00 98.12 241 PRO A O 1
ATOM 1931 N N . LYS A 1 242 ? -30.360 5.994 2.111 1.00 98.56 242 LYS A N 1
ATOM 1932 C CA . LYS A 1 242 ? -29.080 6.709 2.145 1.00 98.56 242 LYS A CA 1
ATOM 1933 C C . LYS A 1 242 ? -27.914 5.726 2.280 1.00 98.56 242 LYS A C 1
ATOM 1935 O O . LYS A 1 242 ? -27.675 5.165 3.351 1.00 98.56 242 LYS A O 1
ATOM 1940 N N . MET A 1 243 ? -27.190 5.546 1.175 1.00 98.81 243 MET A N 1
ATOM 1941 C CA . MET A 1 243 ? -26.121 4.556 1.013 1.00 98.81 243 MET A CA 1
ATOM 1942 C C . MET A 1 243 ? -24.775 5.208 0.663 1.00 98.81 243 MET A C 1
ATOM 1944 O O . MET A 1 243 ? -24.699 6.095 -0.194 1.00 98.81 243 MET A O 1
ATOM 1948 N N . TRP A 1 244 ? -23.706 4.721 1.291 1.00 98.81 244 TRP A N 1
ATOM 1949 C CA . TRP A 1 244 ? -22.321 5.136 1.063 1.00 98.81 244 TRP A CA 1
ATOM 1950 C C . TRP A 1 244 ? -21.506 3.922 0.593 1.00 98.81 244 TRP A C 1
ATOM 1952 O O . TRP A 1 244 ? -21.258 3.008 1.374 1.00 98.81 244 TRP A O 1
ATOM 1962 N N . THR A 1 245 ? -21.139 3.898 -0.691 1.00 98.81 245 THR A N 1
ATOM 1963 C CA . THR A 1 245 ? -20.473 2.768 -1.372 1.00 98.81 245 THR A CA 1
ATOM 1964 C C . THR A 1 245 ? -18.952 2.788 -1.274 1.00 98.81 245 THR A C 1
ATOM 1966 O O . THR A 1 245 ? -18.329 1.743 -1.395 1.00 98.81 245 THR A O 1
ATOM 1969 N N . GLU A 1 246 ? -18.327 3.937 -1.018 1.00 98.81 246 GLU A N 1
ATOM 1970 C CA . GLU A 1 246 ? -16.889 3.994 -0.731 1.00 98.81 246 GLU A CA 1
ATOM 1971 C C . GLU A 1 246 ? -16.585 4.978 0.391 1.00 98.81 246 GLU A C 1
ATOM 1973 O O . GLU A 1 246 ? -16.423 6.175 0.151 1.00 98.81 246 GLU A O 1
ATOM 1978 N N . ASN A 1 247 ? -16.499 4.483 1.622 1.00 98.69 247 ASN A N 1
ATOM 1979 C CA . ASN A 1 247 ? -15.857 5.187 2.724 1.00 98.69 247 ASN A CA 1
ATOM 1980 C C . ASN A 1 247 ? -14.351 4.957 2.637 1.00 98.69 247 ASN A C 1
ATOM 1982 O O . ASN A 1 247 ? -13.871 3.878 2.989 1.00 98.69 247 ASN A O 1
ATOM 1986 N N . TRP A 1 248 ? -13.622 5.954 2.138 1.00 98.75 248 TRP A N 1
ATOM 1987 C CA . TRP A 1 248 ? -12.190 5.836 1.876 1.00 98.75 248 TRP A CA 1
ATOM 1988 C C . TRP A 1 248 ? -11.397 5.694 3.188 1.00 98.75 248 TRP A C 1
ATOM 1990 O O . TRP A 1 248 ? -11.204 6.666 3.918 1.00 98.75 248 TRP A O 1
ATOM 2000 N N . THR A 1 249 ? -10.946 4.479 3.518 1.00 97.94 249 THR A N 1
ATOM 2001 C CA . THR A 1 249 ? -10.312 4.130 4.816 1.00 97.94 249 THR A CA 1
ATOM 2002 C C . THR A 1 249 ? -8.924 4.724 5.028 1.00 97.94 249 THR A C 1
ATOM 2004 O O . THR A 1 249 ? -8.396 4.670 6.137 1.00 97.94 249 THR A O 1
ATOM 2007 N N . GLY A 1 250 ? -8.365 5.263 3.953 1.00 96.81 250 GLY A N 1
ATOM 2008 C CA . GLY A 1 250 ? -7.021 5.775 3.756 1.00 96.81 250 GLY A CA 1
ATOM 2009 C C . GLY A 1 250 ? -6.936 6.224 2.299 1.00 96.81 250 GLY A C 1
ATOM 2010 O O . GLY A 1 250 ? -7.924 6.728 1.757 1.00 96.81 250 GLY A O 1
ATOM 2011 N N . TRP A 1 251 ? -5.795 6.023 1.642 1.00 97.62 251 TRP A N 1
ATOM 2012 C CA . TRP A 1 251 ? -5.651 6.342 0.220 1.00 97.62 251 TRP A CA 1
ATOM 2013 C C . TRP A 1 251 ? -4.591 5.468 -0.460 1.00 97.62 251 TRP A C 1
ATOM 2015 O O . TRP A 1 251 ? -3.791 4.796 0.196 1.00 97.62 251 TRP A O 1
ATOM 2025 N N . PHE A 1 252 ? -4.580 5.460 -1.791 1.00 95.50 252 PHE A N 1
ATOM 2026 C CA . PHE A 1 252 ? -3.634 4.670 -2.574 1.00 95.50 252 PHE A CA 1
ATOM 2027 C C . PHE A 1 252 ? -2.225 5.283 -2.615 1.00 95.50 252 PHE A C 1
ATOM 2029 O O . PHE A 1 252 ? -2.036 6.495 -2.519 1.00 95.50 252 PHE A O 1
ATOM 2036 N N . LYS A 1 253 ? -1.223 4.423 -2.821 1.00 94.50 253 LYS A N 1
ATOM 2037 C CA . LYS A 1 253 ? 0.197 4.787 -2.943 1.00 94.50 253 LYS A CA 1
ATOM 2038 C C . LYS A 1 253 ? 0.592 4.888 -4.430 1.00 94.50 253 LYS A C 1
ATOM 2040 O O . LYS A 1 253 ? 0.134 4.101 -5.263 1.00 94.50 253 LYS A O 1
ATOM 2045 N N . GLN A 1 254 ? 1.440 5.861 -4.772 1.00 93.62 254 GLN A N 1
ATOM 2046 C CA . GLN A 1 254 ? 1.950 6.104 -6.133 1.00 93.62 254 GLN A CA 1
ATOM 2047 C C . GLN A 1 254 ? 3.478 6.160 -6.132 1.00 93.62 254 GLN A C 1
ATOM 2049 O O . GLN A 1 254 ? 4.046 6.751 -5.221 1.00 93.62 254 GLN A O 1
ATOM 2054 N N . TRP A 1 255 ? 4.151 5.606 -7.145 1.00 94.44 255 TRP A N 1
ATOM 2055 C CA . TRP A 1 255 ? 5.619 5.639 -7.254 1.00 94.44 255 TRP A CA 1
ATOM 2056 C C . TRP A 1 255 ? 6.168 7.078 -7.231 1.00 94.44 255 TRP A C 1
ATOM 2058 O O . TRP A 1 255 ? 5.711 7.928 -7.997 1.00 94.44 255 TRP A O 1
ATOM 2068 N N . GLY A 1 256 ? 7.125 7.347 -6.334 1.00 91.12 256 GLY A N 1
ATOM 2069 C CA . GLY A 1 256 ? 7.654 8.689 -6.041 1.00 91.12 256 GLY A CA 1
ATOM 2070 C C . GLY A 1 256 ? 6.800 9.507 -5.064 1.00 91.12 256 GLY A C 1
ATOM 2071 O O . GLY A 1 256 ? 7.235 10.542 -4.559 1.00 91.12 256 GLY A O 1
ATOM 2072 N N . GLY A 1 257 ? 5.591 9.036 -4.761 1.00 91.44 257 GLY A N 1
ATOM 2073 C CA . GLY A 1 257 ? 4.723 9.572 -3.724 1.00 91.44 257 GLY A CA 1
ATOM 2074 C C . GLY A 1 257 ? 5.120 9.113 -2.320 1.00 91.44 257 GLY A C 1
ATOM 2075 O O . GLY A 1 257 ? 5.913 8.186 -2.131 1.00 91.44 257 GLY A O 1
ATOM 2076 N N . LYS A 1 258 ? 4.528 9.789 -1.337 1.00 92.25 258 LYS A N 1
ATOM 2077 C CA . LYS A 1 258 ? 4.575 9.467 0.097 1.00 92.25 258 LYS A CA 1
ATOM 2078 C C . LYS A 1 258 ? 3.454 8.481 0.443 1.00 92.25 258 LYS A C 1
ATOM 2080 O O . LYS A 1 258 ? 2.554 8.269 -0.369 1.00 92.25 258 LYS A O 1
ATOM 2085 N N . ASN A 1 259 ? 3.457 7.942 1.660 1.00 92.56 259 ASN A N 1
ATOM 2086 C CA . ASN A 1 259 ? 2.412 7.033 2.131 1.00 92.56 259 ASN A CA 1
ATOM 2087 C C . ASN A 1 259 ? 1.322 7.794 2.918 1.00 92.56 259 ASN A C 1
ATOM 2089 O O . ASN A 1 259 ? 1.609 8.283 4.016 1.00 92.56 259 ASN A O 1
ATOM 2093 N N . PRO A 1 260 ? 0.088 7.910 2.392 1.00 93.69 260 PRO A N 1
ATOM 2094 C CA . PRO A 1 260 ? -1.034 8.519 3.103 1.00 93.69 260 PRO A CA 1
ATOM 2095 C C . PRO A 1 260 ? -1.610 7.570 4.163 1.00 93.69 260 PRO A C 1
ATOM 2097 O O . PRO A 1 260 ? -1.720 6.365 3.939 1.00 93.69 260 PRO A O 1
ATOM 2100 N N . HIS A 1 261 ? -2.008 8.132 5.303 1.00 92.94 261 HIS A N 1
ATOM 2101 C CA . HIS A 1 261 ? -2.682 7.441 6.407 1.00 92.94 261 HIS A CA 1
ATOM 2102 C C . HIS A 1 261 ? -3.908 8.256 6.844 1.00 92.94 261 HIS A C 1
ATOM 2104 O O . HIS A 1 261 ? -3.850 9.489 6.862 1.00 92.94 261 HIS A O 1
ATOM 2110 N N . ARG A 1 262 ? -5.015 7.595 7.197 1.00 96.06 262 ARG A N 1
ATOM 2111 C CA . ARG A 1 262 ? -6.236 8.211 7.741 1.00 96.06 262 ARG A CA 1
ATOM 2112 C C . ARG A 1 262 ? -6.509 7.650 9.134 1.00 96.06 262 ARG A C 1
ATOM 2114 O O . ARG A 1 262 ? -6.685 6.447 9.310 1.00 96.06 262 ARG A O 1
ATOM 2121 N N . THR A 1 263 ? -6.579 8.543 10.115 1.00 95.56 263 THR A N 1
ATOM 2122 C CA . THR A 1 263 ? -6.746 8.199 11.533 1.00 95.56 263 THR A CA 1
ATOM 2123 C C . THR A 1 263 ? -8.021 7.411 11.800 1.00 95.56 263 THR A C 1
ATOM 2125 O O . THR A 1 263 ? -9.096 7.755 11.300 1.00 95.56 263 THR A O 1
ATOM 2128 N N . THR A 1 264 ? -7.899 6.405 12.660 1.00 96.75 264 THR A N 1
ATOM 2129 C CA . THR A 1 264 ? -8.978 5.547 13.163 1.00 96.75 264 THR A CA 1
ATOM 2130 C C . THR A 1 264 ? -10.188 6.340 13.666 1.00 96.75 264 THR A C 1
ATOM 2132 O O . THR A 1 264 ? -11.329 6.012 13.337 1.00 96.75 264 THR A O 1
ATOM 2135 N N . GLU A 1 265 ? -9.941 7.424 14.400 1.00 97.75 265 GLU A N 1
ATOM 2136 C CA . GLU A 1 265 ? -10.957 8.289 14.997 1.00 97.75 265 GLU A CA 1
ATOM 2137 C C . GLU A 1 265 ? -11.775 9.045 13.944 1.00 97.75 265 GLU A C 1
ATOM 2139 O O . GLU A 1 265 ? -12.979 9.221 14.113 1.00 97.75 265 GLU A O 1
ATOM 2144 N N . ASP A 1 266 ? -11.148 9.455 12.836 1.00 98.50 266 ASP A N 1
ATOM 2145 C CA . ASP A 1 266 ? -11.828 10.160 11.742 1.00 98.50 266 ASP A CA 1
ATOM 2146 C C . ASP A 1 266 ? -12.646 9.208 10.856 1.00 98.50 266 ASP A C 1
ATOM 2148 O O . ASP A 1 266 ? -13.764 9.544 10.455 1.00 98.50 266 ASP A O 1
ATOM 2152 N N . VAL A 1 267 ? -12.146 7.990 10.601 1.00 98.62 267 VAL A N 1
ATOM 2153 C CA . VAL A 1 267 ? -12.953 6.954 9.933 1.00 98.62 267 VAL A CA 1
ATOM 2154 C C . VAL A 1 267 ? -14.192 6.655 10.783 1.00 98.62 267 VAL A C 1
ATOM 2156 O O . VAL A 1 267 ? -15.307 6.718 10.265 1.00 98.62 267 VAL A O 1
ATOM 2159 N N . ALA A 1 268 ? -14.026 6.438 12.092 1.00 98.81 268 ALA A N 1
ATOM 2160 C CA . ALA A 1 268 ? -15.137 6.222 13.017 1.00 98.81 268 ALA A CA 1
ATOM 2161 C C . ALA A 1 268 ? -16.098 7.428 13.092 1.00 98.81 268 ALA A C 1
ATOM 2163 O O . ALA A 1 268 ? -17.313 7.244 13.005 1.00 98.81 268 ALA A O 1
ATOM 2164 N N . PHE A 1 269 ? -15.576 8.659 13.190 1.00 98.81 269 PHE A N 1
ATOM 2165 C CA . PHE A 1 269 ? -16.361 9.902 13.184 1.00 98.81 269 PHE A CA 1
ATOM 2166 C C . PHE A 1 269 ? -17.233 10.007 11.936 1.00 98.81 269 PHE A C 1
ATOM 2168 O O . PHE A 1 269 ? -18.444 10.202 12.035 1.00 98.81 269 PHE A O 1
ATOM 2175 N N . SER A 1 270 ? -16.632 9.815 10.760 1.00 98.75 270 SER A N 1
ATOM 2176 C CA . SER A 1 270 ? -17.332 9.935 9.484 1.00 98.75 270 SER A CA 1
ATOM 2177 C C . SER A 1 270 ? -18.495 8.940 9.352 1.00 98.75 270 SER A C 1
ATOM 2179 O O . SER A 1 270 ? -19.571 9.315 8.881 1.00 98.75 270 SER A O 1
ATOM 2181 N N . VAL A 1 271 ? -18.323 7.709 9.850 1.00 98.88 271 VAL A N 1
ATOM 2182 C CA . VAL A 1 271 ? -19.350 6.655 9.850 1.00 98.88 271 VAL A CA 1
ATOM 2183 C C . VAL A 1 271 ? -20.443 6.936 10.875 1.00 98.88 271 VAL A C 1
ATOM 2185 O O . VAL A 1 271 ? -21.619 6.953 10.514 1.00 98.88 271 VAL A O 1
ATOM 2188 N N . ALA A 1 272 ? -20.084 7.230 12.128 1.00 98.88 272 ALA A N 1
ATOM 2189 C CA . ALA A 1 272 ? -21.057 7.556 13.169 1.00 98.88 272 ALA A CA 1
ATOM 2190 C C . ALA A 1 272 ? -21.933 8.755 12.768 1.00 98.88 272 ALA A C 1
ATOM 2192 O O . ALA A 1 272 ? -23.153 8.710 12.924 1.00 98.88 272 ALA A O 1
ATOM 2193 N N . ARG A 1 273 ? -21.333 9.788 12.161 1.00 98.31 273 ARG A N 1
ATOM 2194 C CA . ARG A 1 273 ? -22.038 10.977 11.663 1.00 98.31 273 ARG A CA 1
ATOM 2195 C C . ARG A 1 273 ? -22.913 10.693 10.437 1.00 98.31 273 ARG A C 1
ATOM 2197 O O . ARG A 1 273 ? -23.957 11.320 10.261 1.00 98.31 273 ARG A O 1
ATOM 2204 N N . PHE A 1 274 ? -22.532 9.729 9.599 1.00 98.81 274 PHE A N 1
ATOM 2205 C CA . PHE A 1 274 ? -23.361 9.254 8.490 1.00 98.81 274 PHE A CA 1
ATOM 2206 C C . PHE A 1 274 ? -24.614 8.514 8.979 1.00 98.81 274 PHE A C 1
ATOM 2208 O O . PHE A 1 274 ? -25.718 8.861 8.550 1.00 98.81 274 PHE A O 1
ATOM 2215 N N . PHE A 1 275 ? -24.469 7.569 9.916 1.00 98.81 275 PHE A N 1
ATOM 2216 C CA . PHE A 1 275 ? -25.604 6.863 10.526 1.00 98.81 275 PHE A CA 1
ATOM 2217 C C . PHE A 1 275 ? -26.491 7.809 11.348 1.00 98.81 275 PHE A C 1
ATOM 2219 O O . PHE A 1 275 ? -27.707 7.811 11.167 1.00 98.81 275 PHE A O 1
ATOM 2226 N N . GLN A 1 276 ? -25.902 8.720 12.134 1.00 98.50 276 GLN A N 1
ATOM 2227 C CA . GLN A 1 276 ? -26.616 9.826 12.786 1.00 98.50 276 GLN A CA 1
ATOM 2228 C C . GLN A 1 276 ? -27.518 10.590 11.805 1.00 98.50 276 GLN A C 1
ATOM 2230 O O . GLN A 1 276 ? -28.649 10.935 12.145 1.00 98.50 276 GLN A O 1
ATOM 2235 N N . ARG A 1 277 ? -27.036 10.855 10.585 1.00 97.31 277 ARG A N 1
ATOM 2236 C CA . ARG A 1 277 ? -27.723 11.651 9.555 1.00 97.31 277 ARG A CA 1
ATOM 2237 C C . ARG A 1 277 ? -28.530 10.794 8.569 1.00 97.31 277 ARG A C 1
ATOM 2239 O O . ARG A 1 277 ? -28.650 11.148 7.392 1.00 97.31 277 ARG A O 1
ATOM 2246 N N . GLY A 1 278 ? -29.099 9.688 9.051 1.00 97.31 278 GLY A N 1
ATOM 2247 C CA . GLY A 1 278 ? -30.076 8.855 8.345 1.00 97.31 278 GLY A CA 1
ATOM 2248 C C . GLY A 1 278 ? -29.479 7.844 7.367 1.00 97.31 278 GLY A C 1
ATOM 2249 O O . GLY A 1 278 ? -30.223 7.277 6.571 1.00 97.31 278 GLY A O 1
ATOM 2250 N N . GLY A 1 279 ? -28.158 7.648 7.384 1.00 98.31 279 GLY A N 1
ATOM 2251 C CA . GLY A 1 279 ? -27.494 6.582 6.639 1.00 98.31 279 GLY A CA 1
ATOM 2252 C C . GLY A 1 279 ? -27.850 5.199 7.182 1.00 98.31 279 GLY A C 1
ATOM 2253 O O . GLY A 1 279 ? -28.002 5.032 8.389 1.00 98.31 279 GLY A O 1
ATOM 2254 N N . THR A 1 280 ? -27.987 4.212 6.294 1.00 98.50 280 THR A N 1
ATOM 2255 C CA . THR A 1 280 ? -28.321 2.818 6.665 1.00 98.50 280 THR A CA 1
ATOM 2256 C C . THR A 1 280 ? -27.448 1.762 5.984 1.00 98.50 280 THR A C 1
ATOM 2258 O O . THR A 1 280 ? -27.436 0.617 6.428 1.00 98.50 280 THR A O 1
ATOM 2261 N N . PHE A 1 281 ? -26.664 2.141 4.968 1.00 98.88 281 PHE A N 1
ATOM 2262 C CA . PHE A 1 281 ? -25.648 1.293 4.333 1.00 98.88 281 PHE A CA 1
ATOM 2263 C C . PHE A 1 281 ? -24.308 2.035 4.264 1.00 98.88 281 PHE A C 1
ATOM 2265 O O . PHE A 1 281 ? -24.246 3.124 3.681 1.00 98.88 281 PHE A O 1
ATOM 2272 N N . ASN A 1 282 ? -23.239 1.444 4.801 1.00 98.81 282 ASN A N 1
ATOM 2273 C CA . ASN A 1 282 ? -21.870 1.953 4.678 1.00 98.81 282 ASN A CA 1
ATOM 2274 C C . ASN A 1 282 ? -20.921 0.845 4.215 1.00 98.81 282 ASN A C 1
ATOM 2276 O O . ASN A 1 282 ? -20.899 -0.223 4.817 1.00 98.81 282 ASN A O 1
ATOM 2280 N N . ASN A 1 283 ? -20.118 1.115 3.185 1.00 98.94 283 ASN A N 1
ATOM 2281 C CA . ASN A 1 283 ? -19.072 0.217 2.713 1.00 98.94 283 ASN A CA 1
ATOM 2282 C C . ASN A 1 283 ? -17.675 0.837 2.866 1.00 98.94 283 ASN A C 1
ATOM 2284 O O . ASN A 1 283 ? -17.415 1.928 2.357 1.00 98.94 283 ASN A O 1
ATOM 2288 N N . TYR A 1 284 ? -16.762 0.122 3.523 1.00 98.94 284 TYR A N 1
ATOM 2289 C CA . TYR A 1 284 ? -15.358 0.512 3.655 1.00 98.94 284 TYR A CA 1
ATOM 2290 C C . TYR A 1 284 ? -14.580 0.231 2.367 1.00 98.94 284 TYR A C 1
ATOM 2292 O O . TYR A 1 284 ? -14.489 -0.914 1.919 1.00 98.94 284 TYR A O 1
ATOM 2300 N N . TYR A 1 285 ? -13.967 1.266 1.799 1.00 98.81 285 TYR A N 1
ATOM 2301 C CA . TYR A 1 285 ? -13.092 1.174 0.633 1.00 98.81 285 TYR A CA 1
ATOM 2302 C C . TYR A 1 285 ? -11.670 1.601 1.045 1.00 98.81 285 TYR A C 1
ATOM 2304 O O . TYR A 1 285 ? -11.393 2.788 1.164 1.00 98.81 285 TYR A O 1
ATOM 2312 N N . MET A 1 286 ? -10.742 0.703 1.361 1.00 98.69 286 MET A N 1
ATOM 2313 C CA . MET A 1 286 ? -10.810 -0.762 1.319 1.00 98.69 286 MET A CA 1
ATOM 2314 C C . MET A 1 286 ? -11.013 -1.355 2.715 1.00 98.69 286 MET A C 1
ATOM 2316 O O . MET A 1 286 ? -10.513 -0.802 3.687 1.00 98.69 286 MET A O 1
ATOM 2320 N N . TYR A 1 287 ? -11.668 -2.516 2.830 1.00 98.88 287 TYR A N 1
ATOM 2321 C CA . TYR A 1 287 ? -11.605 -3.288 4.078 1.00 98.88 287 TYR A CA 1
ATOM 2322 C C . TYR A 1 287 ? -10.379 -4.209 4.105 1.00 98.88 287 TYR A C 1
ATOM 2324 O O . TYR A 1 287 ? -9.684 -4.264 5.114 1.00 98.88 287 TYR A O 1
ATOM 2332 N N . HIS A 1 288 ? -10.060 -4.839 2.968 1.00 98.88 288 HIS A N 1
ATOM 2333 C CA . HIS A 1 288 ? -8.732 -5.381 2.673 1.00 98.88 288 HIS A CA 1
ATOM 2334 C C . HIS A 1 288 ? -8.248 -4.848 1.322 1.00 98.88 288 HIS A C 1
ATOM 2336 O O . HIS A 1 288 ? -8.864 -5.109 0.286 1.00 98.88 288 HIS A O 1
ATOM 2342 N N . GLY A 1 289 ? -7.144 -4.100 1.334 1.00 98.62 289 GLY A N 1
ATOM 2343 C CA . GLY A 1 289 ? -6.564 -3.510 0.127 1.00 98.62 289 GLY A CA 1
ATOM 2344 C C . GLY A 1 289 ? -5.805 -4.514 -0.748 1.00 98.62 289 GLY A C 1
ATOM 2345 O O . GLY A 1 289 ? -6.073 -4.628 -1.947 1.00 98.62 289 GLY A O 1
ATOM 2346 N N . GLY A 1 290 ? -4.897 -5.280 -0.139 1.00 98.56 290 GLY A N 1
ATOM 2347 C CA . GLY A 1 290 ? -4.109 -6.321 -0.806 1.00 98.56 290 GLY A CA 1
ATOM 2348 C C . GLY A 1 290 ? -3.017 -5.797 -1.750 1.00 98.56 290 GLY A C 1
ATOM 2349 O O . GLY A 1 290 ? -2.503 -4.686 -1.596 1.00 98.56 290 GLY A O 1
ATOM 2350 N N . THR A 1 291 ? -2.653 -6.612 -2.742 1.00 98.88 291 THR A N 1
ATOM 2351 C CA . THR A 1 291 ? -1.501 -6.398 -3.635 1.00 98.88 291 THR A CA 1
ATOM 2352 C C . THR A 1 291 ? -1.920 -6.377 -5.111 1.00 98.88 291 THR A C 1
ATOM 2354 O O . THR A 1 291 ? -2.610 -7.263 -5.610 1.00 98.88 291 THR A O 1
ATOM 2357 N N . ASN A 1 292 ? -1.445 -5.386 -5.862 1.00 98.69 292 ASN A N 1
ATOM 2358 C CA . ASN A 1 292 ? -1.527 -5.302 -7.321 1.00 98.69 292 ASN A CA 1
ATOM 2359 C C . ASN A 1 292 ? -0.544 -6.285 -7.997 1.00 98.69 292 ASN A C 1
ATOM 2361 O O . ASN A 1 292 ? 0.466 -5.869 -8.571 1.00 98.69 292 ASN A O 1
ATOM 2365 N N . PHE A 1 293 ? -0.845 -7.584 -7.936 1.00 98.00 293 PHE A N 1
ATOM 2366 C CA . PHE A 1 293 ? -0.050 -8.647 -8.564 1.00 98.00 293 PHE A CA 1
ATOM 2367 C C . PHE A 1 293 ? 0.086 -8.509 -10.098 1.00 98.00 293 PHE A C 1
ATOM 2369 O O . PHE A 1 293 ? -0.623 -7.752 -10.764 1.00 98.00 293 PHE A O 1
ATOM 2376 N N . ASP A 1 294 ? 0.986 -9.304 -10.681 1.00 95.50 294 ASP A N 1
ATOM 2377 C CA . ASP A 1 294 ? 1.301 -9.316 -12.112 1.00 95.50 294 ASP A CA 1
ATOM 2378 C C . ASP A 1 294 ? 1.762 -7.945 -12.662 1.00 95.50 294 ASP A C 1
ATOM 2380 O O . ASP A 1 294 ? 2.718 -7.338 -12.182 1.00 95.50 294 ASP A O 1
ATOM 2384 N N . ARG A 1 295 ? 1.127 -7.472 -13.740 1.00 94.62 295 ARG A N 1
ATOM 2385 C CA . ARG A 1 295 ? 1.381 -6.165 -14.373 1.00 94.62 295 ARG A CA 1
ATOM 2386 C C . ARG A 1 295 ? 0.115 -5.473 -14.892 1.00 94.62 295 ARG A C 1
ATOM 2388 O O . ARG A 1 295 ? 0.154 -4.290 -15.221 1.00 94.62 295 ARG A O 1
ATOM 2395 N N . THR A 1 296 ? -1.001 -6.190 -14.953 1.00 94.00 296 THR A N 1
ATOM 2396 C CA . THR A 1 296 ? -2.313 -5.710 -15.409 1.00 94.00 296 THR A CA 1
ATOM 2397 C C . THR A 1 296 ? -3.229 -5.281 -14.256 1.00 94.00 296 THR A C 1
ATOM 2399 O O . THR A 1 296 ? -4.366 -4.902 -14.519 1.00 94.00 296 THR A O 1
ATOM 2402 N N . ALA A 1 297 ? -2.737 -5.301 -13.009 1.00 94.19 297 ALA A N 1
ATOM 2403 C CA . ALA A 1 297 ? -3.452 -4.826 -11.825 1.00 94.19 297 ALA A CA 1
ATOM 2404 C C . ALA A 1 297 ? -3.357 -3.301 -11.644 1.00 94.19 297 ALA A C 1
ATOM 2406 O O . ALA A 1 297 ? -4.231 -2.587 -12.108 1.00 94.19 297 ALA A O 1
ATOM 2407 N N . GLY A 1 298 ? -2.310 -2.769 -11.004 1.00 92.75 298 GLY A N 1
ATOM 2408 C CA . GLY A 1 298 ? -2.208 -1.333 -10.694 1.00 92.75 298 GLY A CA 1
ATOM 2409 C C . GLY A 1 298 ? -1.841 -0.450 -11.897 1.00 92.75 298 GLY A C 1
ATOM 2410 O O . GLY A 1 298 ? -0.938 -0.797 -12.671 1.00 92.75 298 GLY A O 1
ATOM 2411 N N . GLY A 1 299 ? -2.491 0.715 -12.033 1.00 88.94 299 GLY A N 1
ATOM 2412 C CA . GLY A 1 299 ? -2.128 1.724 -13.038 1.00 88.94 299 GLY A CA 1
ATOM 2413 C C . GLY A 1 299 ? -2.994 2.996 -13.060 1.00 88.94 299 GLY A C 1
ATOM 2414 O O . GLY A 1 299 ? -4.164 2.921 -12.697 1.00 88.94 299 GLY A O 1
ATOM 2415 N N . PRO A 1 300 ? -2.455 4.149 -13.518 1.00 94.38 300 PRO A N 1
ATOM 2416 C CA . PRO A 1 300 ? -1.055 4.416 -13.857 1.00 94.38 300 PRO A CA 1
ATOM 2417 C C . PRO A 1 300 ? -0.256 4.824 -12.608 1.00 94.38 300 PRO A C 1
ATOM 2419 O O . PRO A 1 300 ? -0.784 5.484 -11.719 1.00 94.38 300 PRO A O 1
ATOM 2422 N N . TYR A 1 301 ? 1.026 4.464 -12.538 1.00 94.69 301 TYR A N 1
ATOM 2423 C CA . TYR A 1 301 ? 1.935 4.825 -11.430 1.00 94.69 301 TYR A CA 1
ATOM 2424 C C . TYR A 1 301 ? 1.519 4.372 -10.016 1.00 94.69 301 TYR A C 1
ATOM 2426 O O . TYR A 1 301 ? 2.238 4.641 -9.059 1.00 94.69 301 TYR A O 1
ATOM 2434 N N . ILE A 1 302 ? 0.432 3.616 -9.880 1.00 96.75 302 ILE A N 1
ATOM 2435 C CA . ILE A 1 302 ? 0.045 2.933 -8.644 1.00 96.75 302 ILE A CA 1
ATOM 2436 C C . ILE A 1 302 ? 1.115 1.894 -8.276 1.00 96.75 302 ILE A C 1
ATOM 2438 O O . ILE A 1 302 ? 1.670 1.216 -9.152 1.00 96.75 302 ILE A O 1
ATOM 2442 N N . THR A 1 303 ? 1.412 1.773 -6.983 1.00 97.56 303 THR A N 1
ATOM 2443 C CA . THR A 1 303 ? 2.362 0.786 -6.454 1.00 97.56 303 THR A CA 1
ATOM 2444 C C . THR A 1 303 ? 1.866 -0.655 -6.569 1.00 97.56 303 THR A C 1
ATOM 2446 O O . THR A 1 303 ? 0.691 -0.922 -6.835 1.00 97.56 303 THR A O 1
ATOM 2449 N N . THR A 1 304 ? 2.772 -1.605 -6.337 1.00 98.62 304 THR A N 1
ATOM 2450 C CA . THR A 1 304 ? 2.411 -3.022 -6.191 1.00 98.62 304 THR A CA 1
ATOM 2451 C C . THR A 1 304 ? 1.652 -3.251 -4.881 1.00 98.62 304 THR A C 1
ATOM 2453 O O . THR A 1 304 ? 0.683 -3.996 -4.869 1.00 98.62 304 THR A O 1
ATOM 2456 N N . SER A 1 305 ? 1.981 -2.524 -3.813 1.00 98.38 305 SER A N 1
ATOM 2457 C CA . SER A 1 305 ? 1.119 -2.384 -2.633 1.00 98.38 305 SER A CA 1
ATOM 2458 C C . SER A 1 305 ? -0.195 -1.689 -3.005 1.00 98.38 305 SER A C 1
ATOM 2460 O O . SER A 1 305 ? -0.167 -0.640 -3.655 1.00 98.38 305 SER A O 1
ATOM 2462 N N . TYR A 1 306 ? -1.335 -2.233 -2.573 1.00 98.56 306 TYR A N 1
ATOM 2463 C CA . TYR A 1 306 ? -2.628 -1.533 -2.528 1.00 98.56 306 TYR A CA 1
ATOM 2464 C C . TYR A 1 306 ? -3.242 -1.580 -1.119 1.00 98.56 306 TYR A C 1
ATOM 2466 O O . TYR A 1 306 ? -4.449 -1.511 -0.947 1.00 98.56 306 TYR A O 1
ATOM 2474 N N . ASP A 1 307 ? -2.384 -1.663 -0.106 1.00 97.94 307 ASP A N 1
ATOM 2475 C CA . ASP A 1 307 ? -2.674 -1.647 1.332 1.00 97.94 307 ASP A CA 1
ATOM 2476 C C . ASP A 1 307 ? -3.791 -0.674 1.779 1.00 97.94 307 ASP A C 1
ATOM 2478 O O . ASP A 1 307 ? -4.609 -1.020 2.627 1.00 97.94 307 ASP A O 1
ATOM 2482 N N . TYR A 1 308 ? -3.849 0.523 1.179 1.00 98.12 308 TYR A N 1
ATOM 2483 C CA . TYR A 1 308 ? -4.881 1.555 1.391 1.00 98.12 308 TYR A CA 1
ATOM 2484 C C . TYR A 1 308 ? -5.066 2.017 2.853 1.00 98.12 308 TYR A C 1
ATOM 2486 O O . TYR A 1 308 ? -6.069 2.661 3.162 1.00 98.12 308 TYR A O 1
ATOM 2494 N N . ASP A 1 309 ? -4.135 1.683 3.761 1.00 97.12 309 ASP A N 1
ATOM 2495 C CA . ASP A 1 309 ? -4.300 1.869 5.211 1.00 97.12 309 ASP A CA 1
ATOM 2496 C C . ASP A 1 309 ? -5.642 1.265 5.708 1.00 97.12 309 ASP A C 1
ATOM 2498 O O . ASP A 1 309 ? -6.377 1.829 6.521 1.00 97.12 309 ASP A O 1
ATOM 2502 N N . ALA A 1 310 ? -6.002 0.110 5.141 1.00 98.62 310 ALA A N 1
ATOM 2503 C CA . ALA A 1 310 ? -7.255 -0.597 5.383 1.00 98.62 310 ALA A CA 1
ATOM 2504 C C . ALA A 1 310 ? -7.296 -1.282 6.772 1.00 98.62 310 ALA A C 1
ATOM 2506 O O . ALA A 1 310 ? -6.240 -1.558 7.342 1.00 98.62 310 ALA A O 1
ATOM 2507 N N . PRO A 1 311 ? -8.488 -1.589 7.329 1.00 98.69 311 PRO A N 1
ATOM 2508 C CA . PRO A 1 311 ? -8.655 -2.389 8.550 1.00 98.69 311 PRO A CA 1
ATOM 2509 C C . PRO A 1 311 ? -7.964 -3.763 8.519 1.00 98.69 311 PRO A C 1
ATOM 2511 O O . PRO A 1 311 ? -7.500 -4.226 9.559 1.00 98.69 311 PRO A O 1
ATOM 2514 N N . LEU A 1 312 ? -7.862 -4.397 7.348 1.00 98.56 312 LEU A N 1
ATOM 2515 C CA . LEU A 1 312 ? -6.985 -5.540 7.096 1.00 98.56 312 LEU A CA 1
ATOM 2516 C C . LEU A 1 312 ? -5.859 -5.103 6.151 1.00 98.56 312 LEU A C 1
ATOM 2518 O O . LEU A 1 312 ? -6.136 -4.675 5.026 1.00 98.56 312 LEU A O 1
ATOM 2522 N N . ASP A 1 313 ? -4.606 -5.222 6.594 1.00 97.50 313 ASP A N 1
ATOM 2523 C CA . ASP A 1 313 ? -3.434 -4.735 5.847 1.00 97.50 313 ASP A CA 1
ATOM 2524 C C . ASP A 1 313 ? -3.211 -5.486 4.514 1.00 97.50 313 ASP A C 1
ATOM 2526 O O . ASP A 1 313 ? -3.908 -6.458 4.201 1.00 97.50 313 ASP A O 1
ATOM 2530 N N . GLU A 1 314 ? -2.229 -5.059 3.707 1.00 98.50 314 GLU A N 1
ATOM 2531 C CA . GLU A 1 314 ? -1.845 -5.736 2.448 1.00 98.50 314 GLU A CA 1
ATOM 2532 C C . GLU A 1 314 ? -1.658 -7.266 2.567 1.00 98.50 314 GLU A C 1
ATOM 2534 O O . GLU A 1 314 ? -1.857 -7.993 1.590 1.00 98.50 314 GLU A O 1
ATOM 2539 N N . TYR A 1 315 ? -1.306 -7.762 3.752 1.00 97.62 315 TYR A N 1
ATOM 2540 C CA . TYR A 1 315 ? -0.956 -9.155 4.010 1.00 97.62 315 TYR A CA 1
ATOM 2541 C C . TYR A 1 315 ? -2.077 -9.943 4.720 1.00 97.62 315 TYR A C 1
ATOM 2543 O O . TYR A 1 315 ? -1.966 -11.161 4.850 1.00 97.62 315 TYR A O 1
ATOM 2551 N N . GLY A 1 316 ? -3.155 -9.274 5.149 1.00 96.62 316 GLY A N 1
ATOM 2552 C CA . GLY A 1 316 ? -4.290 -9.865 5.869 1.00 96.62 316 GLY A CA 1
ATOM 2553 C C . GLY A 1 316 ? -4.188 -9.829 7.402 1.00 96.62 316 GLY A C 1
ATOM 2554 O O . GLY A 1 316 ? -4.959 -10.519 8.077 1.00 96.62 316 GLY A O 1
ATOM 2555 N N . ASN A 1 317 ? -3.264 -9.050 7.972 1.00 95.00 317 ASN A N 1
ATOM 2556 C CA . ASN A 1 317 ? -3.193 -8.821 9.421 1.00 95.00 317 ASN A CA 1
ATOM 2557 C C . ASN A 1 317 ? -4.221 -7.765 9.858 1.00 95.00 317 ASN A C 1
ATOM 2559 O O . ASN A 1 317 ? -4.674 -6.951 9.052 1.00 95.00 317 ASN A O 1
ATOM 2563 N N . LEU A 1 318 ? -4.560 -7.744 11.149 1.00 95.44 318 LEU A N 1
ATOM 2564 C CA . LEU A 1 318 ? -5.455 -6.735 11.718 1.00 95.44 318 LEU A CA 1
ATOM 2565 C C . LEU A 1 318 ? -4.705 -5.400 11.878 1.00 95.44 318 LEU A C 1
ATOM 2567 O O . LEU A 1 318 ? -3.794 -5.298 12.700 1.00 95.44 318 LEU A O 1
ATOM 2571 N N . ASN A 1 319 ? -5.101 -4.363 11.137 1.00 95.38 319 ASN A N 1
ATOM 2572 C CA . ASN A 1 319 ? -4.569 -3.007 11.303 1.00 95.38 319 ASN A CA 1
ATOM 2573 C C . ASN A 1 319 ? -5.177 -2.380 12.568 1.00 95.38 319 ASN A C 1
ATOM 2575 O O . ASN A 1 319 ? -6.229 -1.736 12.534 1.00 95.38 319 ASN A O 1
ATOM 2579 N N . GLN A 1 320 ? -4.552 -2.642 13.714 1.00 94.12 320 GLN A N 1
ATOM 2580 C CA . GLN A 1 320 ? -4.998 -2.171 15.023 1.00 94.12 320 GLN A CA 1
ATOM 2581 C C . GLN A 1 320 ? -4.379 -0.799 15.342 1.00 94.12 320 GLN A C 1
ATOM 2583 O O . GLN A 1 320 ? -3.164 -0.653 15.204 1.00 94.12 320 GLN A O 1
ATOM 2588 N N . PRO A 1 321 ? -5.168 0.203 15.785 1.00 94.44 321 PRO A N 1
ATOM 2589 C CA . PRO A 1 321 ? -6.482 0.062 16.420 1.00 94.44 321 PRO A CA 1
ATOM 2590 C C . PRO A 1 321 ? -7.674 0.167 15.456 1.00 94.44 321 PRO A C 1
ATOM 2592 O O . PRO A 1 321 ? -8.815 0.057 15.902 1.00 94.44 321 PRO A O 1
ATOM 2595 N N . LYS A 1 322 ? -7.449 0.411 14.155 1.00 97.88 322 LYS A N 1
ATOM 2596 C CA . LYS A 1 322 ? -8.518 0.715 13.186 1.00 97.88 322 LYS A CA 1
ATOM 2597 C C . LYS A 1 322 ? -9.551 -0.408 13.088 1.00 97.88 322 LYS A C 1
ATOM 2599 O O . LYS A 1 322 ? -10.744 -0.131 13.146 1.00 97.88 322 LYS A O 1
ATOM 2604 N N . TYR A 1 323 ? -9.107 -1.660 13.002 1.00 98.56 323 TYR A N 1
ATOM 2605 C CA . TYR A 1 323 ? -9.987 -2.830 12.959 1.00 98.56 323 TYR A CA 1
ATOM 2606 C C . TYR A 1 323 ? -10.891 -2.939 14.201 1.00 98.56 323 TYR A C 1
ATOM 2608 O O . TYR A 1 323 ? -12.115 -2.948 14.069 1.00 98.56 323 TYR A O 1
ATOM 2616 N N . GLY A 1 324 ? -10.318 -2.976 15.409 1.00 96.31 324 GLY A N 1
ATOM 2617 C CA . GLY A 1 324 ? -11.087 -3.166 16.643 1.00 96.31 324 GLY A CA 1
ATOM 2618 C C . GLY A 1 324 ? -11.956 -1.964 17.023 1.00 96.31 324 GLY A C 1
ATOM 2619 O O . GLY A 1 324 ? -13.091 -2.148 17.458 1.00 96.31 324 GLY A O 1
ATOM 2620 N N . HIS A 1 325 ? -11.489 -0.735 16.784 1.00 97.69 325 HIS A N 1
ATOM 2621 C CA . HIS A 1 325 ? -12.271 0.473 17.075 1.00 97.69 325 HIS A CA 1
ATOM 2622 C C . HIS A 1 325 ? -13.459 0.648 16.119 1.00 97.69 325 HIS A C 1
ATOM 2624 O O . HIS A 1 325 ? -14.497 1.167 16.528 1.00 97.69 325 HIS A O 1
ATOM 2630 N N . LEU A 1 326 ? -13.341 0.182 14.868 1.00 98.69 326 LEU A N 1
ATOM 2631 C CA . LEU A 1 326 ? -14.480 0.092 13.949 1.00 98.69 326 LEU A CA 1
ATOM 2632 C C . LEU A 1 326 ? -15.408 -1.070 14.315 1.00 98.69 326 LEU A C 1
ATOM 2634 O O . LEU A 1 326 ? -16.615 -0.867 14.345 1.00 98.69 326 LEU A O 1
ATOM 2638 N N . LYS A 1 327 ? -14.885 -2.239 14.710 1.00 98.50 327 LYS A N 1
ATOM 2639 C CA . LYS A 1 327 ? -15.715 -3.330 15.247 1.00 98.50 327 LYS A CA 1
ATOM 2640 C C . LYS A 1 327 ? -16.601 -2.862 16.410 1.00 98.50 327 LYS A C 1
ATOM 2642 O O . LYS A 1 327 ? -17.801 -3.110 16.395 1.00 98.50 327 LYS A O 1
ATOM 2647 N N . GLN A 1 328 ? -16.039 -2.135 17.376 1.00 97.88 328 GLN A N 1
ATOM 2648 C CA . GLN A 1 328 ? -16.802 -1.572 18.498 1.00 97.88 328 GLN A CA 1
ATOM 2649 C C . GLN A 1 328 ? -17.915 -0.614 18.033 1.00 97.88 328 GLN A C 1
ATOM 2651 O O . GLN A 1 328 ? -19.015 -0.633 18.584 1.00 97.88 328 GLN A O 1
ATOM 2656 N N . LEU A 1 329 ? -17.666 0.186 16.988 1.00 98.75 329 LEU A N 1
ATOM 2657 C CA . LEU A 1 329 ? -18.696 1.009 16.348 1.00 98.75 329 LEU A CA 1
ATOM 2658 C C . LEU A 1 329 ? -19.783 0.146 15.686 1.00 98.75 329 LEU A C 1
ATOM 2660 O O . LEU A 1 329 ? -20.963 0.470 15.804 1.00 98.75 329 LEU A O 1
ATOM 2664 N N . HIS A 1 330 ? -19.410 -0.948 15.018 1.00 98.81 330 HIS A N 1
ATOM 2665 C CA . HIS A 1 330 ? -20.345 -1.869 14.369 1.00 98.81 330 HIS A CA 1
ATOM 2666 C C . HIS A 1 330 ? -21.261 -2.557 15.384 1.00 98.81 330 HIS A C 1
ATOM 2668 O O . HIS A 1 330 ? -22.478 -2.522 15.218 1.00 98.81 330 HIS A O 1
ATOM 2674 N N . ASP A 1 331 ? -20.696 -3.104 16.465 1.00 98.38 331 ASP A N 1
ATOM 2675 C CA . ASP A 1 331 ? -21.444 -3.763 17.543 1.00 98.38 331 ASP A CA 1
ATOM 2676 C C . ASP A 1 331 ? -22.492 -2.805 18.157 1.00 98.38 331 ASP A C 1
ATOM 2678 O O . ASP A 1 331 ? -23.647 -3.179 18.383 1.00 98.38 331 ASP A O 1
ATOM 2682 N N . VAL A 1 332 ? -22.126 -1.530 18.353 1.00 98.44 332 VAL A N 1
ATOM 2683 C CA . VAL A 1 332 ? -23.033 -0.493 18.877 1.00 98.44 332 VAL A CA 1
ATOM 2684 C C . VAL A 1 332 ? -24.082 -0.054 17.846 1.00 98.44 332 VAL A C 1
ATOM 2686 O O . VAL A 1 332 ? -25.252 0.077 18.207 1.00 98.44 332 VAL A O 1
ATOM 2689 N N . LEU A 1 333 ? -23.727 0.120 16.568 1.00 98.62 333 LEU A N 1
ATOM 2690 C CA . LEU A 1 333 ? -24.696 0.445 15.507 1.00 98.62 333 LEU A CA 1
ATOM 2691 C C . LEU A 1 333 ? -25.712 -0.687 15.287 1.00 98.62 333 LEU A C 1
ATOM 2693 O O . LEU A 1 333 ? -26.901 -0.409 15.128 1.00 98.62 333 LEU A O 1
ATOM 2697 N N . HIS A 1 334 ? -25.275 -1.948 15.355 1.00 98.56 334 HIS A N 1
ATOM 2698 C CA . HIS A 1 334 ? -26.152 -3.122 15.290 1.00 98.56 334 HIS A CA 1
ATOM 2699 C C . HIS A 1 334 ? -27.089 -3.218 16.494 1.00 98.56 334 HIS A C 1
ATOM 2701 O O . HIS A 1 334 ? -28.277 -3.487 16.318 1.00 98.56 334 HIS A O 1
ATOM 2707 N N . SER A 1 335 ? -26.616 -2.884 17.703 1.00 97.94 335 SER A N 1
ATOM 2708 C CA . SER A 1 335 ? -27.487 -2.766 18.889 1.00 97.94 335 SER A CA 1
ATOM 2709 C C . SER A 1 335 ? -28.604 -1.718 18.729 1.00 97.94 335 SER A C 1
ATOM 2711 O O . SER A 1 335 ? -29.605 -1.763 19.442 1.00 97.94 335 SER A O 1
ATOM 2713 N N . MET A 1 336 ? -28.453 -0.803 17.764 1.00 97.94 336 MET A N 1
ATOM 2714 C CA . MET A 1 336 ? -29.385 0.272 17.427 1.00 97.94 336 MET A CA 1
ATOM 2715 C C . MET A 1 336 ? -30.128 0.041 16.098 1.00 97.94 336 MET A C 1
ATOM 2717 O O . MET A 1 336 ? -30.779 0.964 15.608 1.00 97.94 336 MET A O 1
ATOM 2721 N N . GLU A 1 337 ? -30.078 -1.154 15.488 1.00 97.94 337 GLU A N 1
ATOM 2722 C CA . GLU A 1 337 ? -30.684 -1.380 14.163 1.00 97.94 337 GLU A CA 1
ATOM 2723 C C . GLU A 1 337 ? -32.167 -0.970 14.127 1.00 97.94 337 GLU A C 1
ATOM 2725 O O . GLU A 1 337 ? -32.596 -0.275 13.202 1.00 97.94 337 GLU A O 1
ATOM 2730 N N . ARG A 1 338 ? -32.955 -1.333 15.147 1.00 97.38 338 ARG A N 1
ATOM 2731 C CA . ARG A 1 338 ? -34.402 -1.061 15.191 1.00 97.38 338 ARG A CA 1
ATOM 2732 C C . ARG A 1 338 ? -34.727 0.432 15.334 1.00 97.38 338 ARG A C 1
ATOM 2734 O O . ARG A 1 338 ? -35.598 0.931 14.614 1.00 97.38 338 ARG A O 1
ATOM 2741 N N . THR A 1 339 ? -34.001 1.179 16.166 1.00 98.19 339 THR A N 1
ATOM 2742 C CA . THR A 1 339 ? -34.166 2.639 16.263 1.00 98.19 339 THR A CA 1
ATOM 2743 C C . THR A 1 339 ? -33.676 3.342 14.996 1.00 98.19 339 THR A C 1
ATOM 2745 O O . THR A 1 339 ? -34.374 4.221 14.491 1.00 98.19 339 THR A O 1
ATOM 2748 N N . LEU A 1 340 ? -32.543 2.928 14.419 1.00 98.19 340 LEU A N 1
ATOM 2749 C CA . LEU A 1 340 ? -32.003 3.481 13.169 1.00 98.19 340 LEU A CA 1
ATOM 2750 C C . LEU A 1 340 ? -32.935 3.256 11.969 1.00 98.19 340 LEU A C 1
ATOM 2752 O O . LEU A 1 340 ? -33.098 4.146 11.129 1.00 98.19 340 LEU A O 1
ATOM 2756 N N . THR A 1 341 ? -33.596 2.099 11.895 1.00 97.81 341 THR A N 1
ATOM 2757 C CA . THR A 1 341 ? -34.435 1.714 10.747 1.00 97.81 341 THR A CA 1
ATOM 2758 C C . THR A 1 341 ? -35.919 2.060 10.887 1.00 97.81 341 THR A C 1
ATOM 2760 O O . THR A 1 341 ? -36.568 2.301 9.868 1.00 97.81 341 THR A O 1
ATOM 2763 N N . TYR A 1 342 ? -36.480 2.148 12.098 1.00 97.62 342 TYR A N 1
ATOM 2764 C CA . TYR A 1 342 ? -37.902 2.480 12.309 1.00 97.62 342 TYR A CA 1
ATOM 2765 C C . TYR A 1 342 ? -38.135 3.773 13.102 1.00 97.62 342 TYR A C 1
ATOM 2767 O O . TYR A 1 342 ? -39.248 4.296 13.096 1.00 97.62 342 TYR A O 1
ATOM 2775 N N . GLY A 1 343 ? -37.108 4.327 13.749 1.00 97.25 343 GLY A N 1
ATOM 2776 C CA . GLY A 1 343 ? -37.235 5.522 14.576 1.00 97.25 343 GLY A CA 1
ATOM 2777 C C . GLY A 1 343 ? -37.445 6.815 13.784 1.00 97.25 343 GLY A C 1
ATOM 2778 O O . GLY A 1 343 ? -36.832 7.051 12.734 1.00 97.25 343 GLY A O 1
ATOM 2779 N N . ASN A 1 344 ? -38.283 7.691 14.334 1.00 97.00 344 ASN A N 1
ATOM 2780 C CA . ASN A 1 344 ? -38.368 9.091 13.933 1.00 97.00 344 ASN A CA 1
ATOM 2781 C C . ASN A 1 344 ? -37.103 9.828 14.386 1.00 97.00 344 ASN A C 1
ATOM 2783 O O . ASN A 1 344 ? -36.649 9.633 15.514 1.00 97.00 344 ASN A O 1
ATOM 2787 N N . ILE A 1 345 ? -36.554 10.665 13.506 1.00 97.06 345 ILE A N 1
ATOM 2788 C CA . ILE A 1 345 ? -35.309 11.406 13.737 1.00 97.06 345 ILE A CA 1
ATOM 2789 C C . ILE A 1 345 ? -35.656 12.819 14.204 1.00 97.06 345 ILE A C 1
ATOM 2791 O O . ILE A 1 345 ? -36.470 13.498 13.575 1.00 97.06 345 ILE A O 1
ATOM 2795 N N . SER A 1 346 ? -35.016 13.285 15.272 1.00 97.50 346 SER A N 1
ATOM 2796 C CA . SER A 1 346 ? -35.031 14.691 15.682 1.00 97.50 346 SER A CA 1
ATOM 2797 C C . SER A 1 346 ? -33.643 15.130 16.141 1.00 97.50 346 SER A C 1
ATOM 2799 O O . SER A 1 346 ? -32.877 14.324 16.663 1.00 97.50 346 SER A O 1
ATOM 2801 N N . THR A 1 347 ? -33.300 16.405 15.949 1.00 97.69 347 THR A N 1
ATOM 2802 C CA . THR A 1 347 ? -31.999 16.960 16.350 1.00 97.69 347 THR A CA 1
ATOM 2803 C C . THR A 1 347 ? -32.197 18.208 17.200 1.00 97.69 347 THR A C 1
ATOM 2805 O O . THR A 1 347 ? -32.992 19.081 16.857 1.00 97.69 347 THR A O 1
ATOM 2808 N N . ILE A 1 348 ? -31.456 18.285 18.303 1.00 97.44 348 ILE A N 1
ATOM 2809 C CA . ILE A 1 348 ? -31.319 19.453 19.170 1.00 97.44 348 ILE A CA 1
ATOM 2810 C C . ILE A 1 348 ? -29.922 20.026 18.929 1.00 97.44 348 ILE A C 1
ATOM 2812 O O . ILE A 1 348 ? -28.923 19.335 19.131 1.00 97.44 348 ILE A O 1
ATOM 2816 N N . ASP A 1 349 ? -29.860 21.278 18.488 1.00 96.31 349 ASP A N 1
ATOM 2817 C CA . ASP A 1 349 ? -28.618 22.041 18.353 1.00 96.31 349 ASP A CA 1
ATOM 2818 C C . ASP A 1 349 ? -28.276 22.713 19.696 1.00 96.31 349 ASP A C 1
ATOM 2820 O O . ASP A 1 349 ? -29.149 23.310 20.332 1.00 96.31 349 ASP A O 1
ATOM 2824 N N . PHE A 1 350 ? -27.021 22.599 20.133 1.00 94.81 350 PHE A N 1
ATOM 2825 C CA . PHE A 1 350 ? -26.486 23.248 21.337 1.00 94.81 350 PHE A CA 1
ATOM 2826 C C . PHE A 1 350 ? -25.529 24.408 20.992 1.00 94.81 350 PHE A C 1
ATOM 2828 O O . PHE A 1 350 ? -25.004 25.063 21.895 1.00 94.81 350 PHE A O 1
ATOM 2835 N N . GLY A 1 351 ? -25.322 24.693 19.702 1.00 91.88 351 GLY A N 1
ATOM 2836 C CA . GLY A 1 351 ? -24.375 25.684 19.199 1.00 91.88 351 GLY A CA 1
ATOM 2837 C C . GLY A 1 351 ? -22.936 25.162 19.130 1.00 91.88 351 GLY A C 1
ATOM 2838 O O . GLY A 1 351 ? -22.626 24.050 19.548 1.00 91.88 351 GLY A O 1
ATOM 2839 N N . ASN A 1 352 ? -22.027 25.975 18.580 1.00 90.00 352 ASN A N 1
ATOM 2840 C CA . ASN A 1 352 ? -20.586 25.679 18.471 1.00 90.00 352 ASN A CA 1
ATOM 2841 C C . ASN A 1 352 ? -20.238 24.321 17.813 1.00 90.00 352 ASN A C 1
ATOM 2843 O O . ASN A 1 352 ? -19.199 23.736 18.123 1.00 90.00 352 ASN A O 1
ATOM 2847 N N . SER A 1 353 ? -21.087 23.854 16.888 1.00 92.94 353 SER A N 1
ATOM 2848 C CA . SER A 1 353 ? -21.037 22.536 16.228 1.00 92.94 353 SER A CA 1
ATOM 2849 C C . SER A 1 353 ? -21.347 21.322 17.123 1.00 92.94 353 SER A C 1
ATOM 2851 O O . SER A 1 353 ? -21.078 20.193 16.711 1.00 92.94 353 SER A O 1
ATOM 2853 N N . ALA A 1 354 ? -21.942 21.528 18.302 1.00 96.69 354 ALA A N 1
ATOM 2854 C CA . ALA A 1 354 ? -22.418 20.469 19.188 1.00 96.69 354 ALA A CA 1
ATOM 2855 C C . ALA A 1 354 ? -23.925 20.199 18.990 1.00 96.69 354 ALA A C 1
ATOM 2857 O O . ALA A 1 354 ? -24.739 21.119 19.063 1.00 96.69 354 ALA A O 1
ATOM 2858 N N . SER A 1 355 ? -24.327 18.942 18.772 1.00 97.69 355 SER A N 1
ATOM 2859 C CA . SER A 1 355 ? -25.743 18.572 18.602 1.00 97.69 355 SER A CA 1
ATOM 2860 C C . SER A 1 355 ? -26.084 17.192 19.170 1.00 97.69 355 SER A C 1
ATOM 2862 O O . SER A 1 355 ? -25.256 16.285 19.161 1.00 97.69 355 SER A O 1
ATOM 2864 N N . ALA A 1 356 ? -27.327 17.009 19.624 1.00 98.25 356 ALA A N 1
ATOM 2865 C CA . ALA A 1 356 ? -27.879 15.700 19.973 1.00 98.25 356 ALA A CA 1
ATOM 2866 C C . ALA A 1 356 ? -28.934 15.283 18.948 1.00 98.25 356 ALA A C 1
ATOM 2868 O O . ALA A 1 356 ? -29.913 15.995 18.745 1.00 98.25 356 ALA A O 1
ATOM 2869 N N . THR A 1 357 ? -28.761 14.128 18.312 1.00 98.56 357 THR A N 1
ATOM 2870 C CA . THR A 1 357 ? -29.729 13.545 17.373 1.00 98.56 357 THR A CA 1
ATOM 2871 C C . THR A 1 357 ? -30.334 12.284 17.973 1.00 98.56 357 THR A C 1
ATOM 2873 O O . THR A 1 357 ? -29.610 11.361 18.338 1.00 98.56 357 THR A O 1
ATOM 2876 N N . ILE A 1 358 ? -31.658 12.260 18.085 1.00 98.56 358 ILE A N 1
ATOM 2877 C CA . ILE A 1 358 ? -32.444 11.217 18.735 1.00 98.56 358 ILE A CA 1
ATOM 2878 C C . ILE A 1 358 ? -33.200 10.430 17.665 1.00 98.56 358 ILE A C 1
ATOM 2880 O O . ILE A 1 358 ? -33.958 11.006 16.884 1.00 98.56 358 ILE A O 1
ATOM 2884 N N . TYR A 1 359 ? -33.026 9.112 17.672 1.00 98.50 359 TYR A N 1
ATOM 2885 C CA . TYR A 1 359 ? -33.857 8.156 16.944 1.00 98.50 359 TYR A CA 1
ATOM 2886 C C . TYR A 1 359 ? -34.847 7.548 17.931 1.00 98.50 359 TYR A C 1
ATOM 2888 O O . TYR A 1 359 ? -34.429 6.918 18.901 1.00 98.50 359 TYR A O 1
ATOM 2896 N N . LYS A 1 360 ? -36.150 7.742 17.706 1.00 97.62 360 LYS A N 1
ATOM 2897 C CA . LYS A 1 360 ? -37.200 7.323 18.646 1.00 97.62 360 LYS A CA 1
ATOM 2898 C C . LYS A 1 360 ? -38.296 6.483 17.990 1.00 97.62 360 LYS A C 1
ATOM 2900 O O . LYS A 1 360 ? -38.905 6.919 17.012 1.00 97.62 360 LYS A O 1
ATOM 2905 N N . THR A 1 361 ? -38.585 5.321 18.576 1.00 96.88 361 THR A N 1
ATOM 2906 C CA . THR A 1 361 ? -39.772 4.499 18.282 1.00 96.88 361 THR A CA 1
ATOM 2907 C C . THR A 1 361 ? -40.838 4.705 19.378 1.00 96.88 361 THR A C 1
ATOM 2909 O O . THR A 1 361 ? -40.757 5.652 20.166 1.00 96.88 361 THR A O 1
ATOM 2912 N N . GLU A 1 362 ? -41.865 3.853 19.435 1.00 92.56 362 GLU A N 1
ATOM 2913 C CA . GLU A 1 362 ? -42.833 3.846 20.544 1.00 92.56 362 GLU A CA 1
ATOM 2914 C C . GLU A 1 362 ? -42.277 3.180 21.819 1.00 92.56 362 GLU A C 1
ATOM 2916 O O . GLU A 1 362 ? -42.701 3.527 22.920 1.00 92.56 362 GLU A O 1
ATOM 2921 N N . GLU A 1 363 ? -41.307 2.269 21.681 1.00 91.75 363 GLU A N 1
ATOM 2922 C CA . GLU A 1 363 ? -40.778 1.429 22.770 1.00 91.75 363 GLU A CA 1
ATOM 2923 C C . GLU A 1 363 ? -39.415 1.905 23.305 1.00 91.75 363 GLU A C 1
ATOM 2925 O O . GLU A 1 363 ? -39.116 1.735 24.484 1.00 91.75 363 GLU A O 1
ATOM 2930 N N . GLU A 1 364 ? -38.582 2.501 22.448 1.00 95.12 364 GLU A N 1
ATOM 2931 C CA . GLU A 1 364 ? -37.143 2.694 22.679 1.00 95.12 364 GLU A CA 1
ATOM 2932 C C . GLU A 1 364 ? -36.630 4.001 22.043 1.00 95.12 364 GLU A C 1
ATOM 2934 O O . GLU A 1 364 ? -37.304 4.652 21.231 1.00 95.12 364 GLU A O 1
ATOM 2939 N N . SER A 1 365 ? -35.437 4.450 22.441 1.00 97.06 365 SER A N 1
ATOM 2940 C CA . SER A 1 365 ? -34.785 5.636 21.871 1.00 97.06 365 SER A CA 1
ATOM 2941 C C . SER A 1 365 ? -33.267 5.560 22.004 1.00 97.06 365 SER A C 1
ATOM 2943 O O . SER A 1 365 ? -32.768 5.302 23.093 1.00 97.06 365 SER A O 1
ATOM 2945 N N . SER A 1 366 ? -32.556 5.866 20.919 1.00 98.31 366 SER A N 1
ATOM 2946 C CA . SER A 1 366 ? -31.089 5.884 20.854 1.00 98.31 366 SER A CA 1
ATOM 2947 C C . SER A 1 366 ? -30.578 7.242 20.370 1.00 98.31 366 SER A C 1
ATOM 2949 O O . SER A 1 366 ? -31.177 7.849 19.476 1.00 98.31 366 SER A O 1
ATOM 2951 N N . CYS A 1 367 ? -29.459 7.709 20.918 1.00 98.62 367 CYS A N 1
ATOM 2952 C CA . CYS A 1 367 ? -28.948 9.060 20.713 1.00 98.62 367 CYS A CA 1
ATOM 2953 C C . CYS A 1 367 ? -27.516 9.073 20.160 1.00 98.62 367 CYS A C 1
ATOM 2955 O O . CYS A 1 367 ? -26.656 8.312 20.597 1.00 98.62 367 CYS A O 1
ATOM 2957 N N . PHE A 1 368 ? -27.253 10.018 19.258 1.00 98.81 368 PHE A N 1
ATOM 2958 C CA . PHE A 1 368 ? -25.919 10.423 18.818 1.00 98.81 368 PHE A CA 1
ATOM 2959 C C . PHE A 1 368 ? -25.646 11.842 19.311 1.00 98.81 368 PHE A C 1
ATOM 2961 O O . PHE A 1 368 ? -26.443 12.744 19.047 1.00 98.81 368 PHE A O 1
ATOM 2968 N N . PHE A 1 369 ? -24.529 12.056 19.996 1.00 98.56 369 PHE A N 1
ATOM 2969 C CA . PHE A 1 369 ? -24.065 13.369 20.433 1.00 98.56 369 PHE A CA 1
ATOM 2970 C C . PHE A 1 369 ? -22.825 13.745 19.610 1.00 98.56 369 PHE A C 1
ATOM 2972 O O . PHE A 1 369 ? -21.740 13.223 19.844 1.00 98.56 369 PHE A O 1
ATOM 2979 N N . ASP A 1 370 ? -23.014 14.606 18.613 1.00 97.44 370 ASP A N 1
ATOM 2980 C CA . ASP A 1 370 ? -21.998 15.068 17.659 1.00 97.44 370 ASP A CA 1
ATOM 2981 C C . ASP A 1 370 ? -21.311 16.327 18.182 1.00 97.44 370 ASP A C 1
ATOM 2983 O O . ASP A 1 370 ? -21.985 17.264 18.611 1.00 97.44 370 ASP A O 1
ATOM 2987 N N . ASN A 1 371 ? -19.983 16.366 18.097 1.00 97.81 371 ASN A N 1
ATOM 2988 C CA . ASN A 1 371 ? -19.186 17.575 18.228 1.00 97.81 371 ASN A CA 1
ATOM 2989 C C . ASN A 1 371 ? -18.324 17.747 16.969 1.00 97.81 371 ASN A C 1
ATOM 2991 O O . ASN A 1 371 ? -17.189 17.276 16.890 1.00 97.81 371 ASN A O 1
ATOM 2995 N N . GLY A 1 372 ? -18.867 18.470 15.990 1.00 95.38 372 GLY A N 1
ATOM 2996 C CA . GLY A 1 372 ? -18.174 18.831 14.753 1.00 95.38 372 GLY A CA 1
ATOM 2997 C C . GLY A 1 372 ? -17.205 20.010 14.887 1.00 95.38 372 GLY A C 1
ATOM 2998 O O . GLY A 1 372 ? -16.866 20.618 13.874 1.00 95.38 372 GLY A O 1
ATOM 2999 N N . ASN A 1 373 ? -16.816 20.403 16.103 1.00 95.44 373 ASN A N 1
ATOM 3000 C CA . ASN A 1 373 ? -15.796 21.422 16.332 1.00 95.44 373 ASN A CA 1
ATOM 3001 C C . ASN A 1 373 ? -14.400 20.805 16.181 1.00 95.44 373 ASN A C 1
ATOM 3003 O O . ASN A 1 373 ? -14.129 19.756 16.753 1.00 95.44 373 ASN A O 1
ATOM 3007 N N . GLU A 1 374 ? -13.497 21.448 15.444 1.00 94.94 374 GLU A N 1
ATOM 3008 C CA . GLU A 1 374 ? -12.154 20.903 15.184 1.00 94.94 374 GLU A CA 1
ATOM 3009 C C . GLU A 1 374 ? -11.167 21.122 16.350 1.00 94.94 374 GLU A C 1
ATOM 3011 O O . GLU A 1 374 ? -10.100 20.513 16.380 1.00 94.94 374 GLU A O 1
ATOM 3016 N N . ASN A 1 375 ? -11.501 21.987 17.317 1.00 91.31 375 ASN A N 1
ATOM 3017 C CA . ASN A 1 375 ? -10.551 22.492 18.315 1.00 91.31 375 ASN A CA 1
ATOM 3018 C C . ASN A 1 375 ? -10.977 22.233 19.768 1.00 91.31 375 ASN A C 1
ATOM 3020 O O . ASN A 1 375 ? -10.134 21.860 20.585 1.00 91.31 375 ASN A O 1
ATOM 3024 N N . SER A 1 376 ? -12.258 22.428 20.101 1.00 92.00 376 SER A N 1
ATOM 3025 C CA . SER A 1 376 ? -12.758 22.375 21.483 1.00 92.00 376 SER A CA 1
ATOM 3026 C C . SER A 1 376 ? -13.727 21.222 21.739 1.00 92.00 376 SER A C 1
ATOM 3028 O O . SER A 1 376 ? -14.707 21.041 21.013 1.00 92.00 376 SER A O 1
ATOM 3030 N N . ASP A 1 377 ? -13.496 20.503 22.834 1.00 92.88 377 ASP A N 1
ATOM 3031 C CA . ASP A 1 377 ? -14.429 19.518 23.378 1.00 92.88 377 ASP A CA 1
ATOM 3032 C C . ASP A 1 377 ? -15.724 20.213 23.856 1.00 92.88 377 ASP A C 1
ATOM 3034 O O . ASP A 1 377 ? -15.702 21.375 24.271 1.00 92.88 377 ASP A O 1
ATOM 3038 N N . ALA A 1 378 ? -16.858 19.513 23.795 1.00 93.31 378 ALA A N 1
ATOM 3039 C CA . ALA A 1 378 ? -18.179 20.051 24.117 1.00 93.31 378 ALA A CA 1
ATOM 3040 C C . ALA A 1 378 ? -18.825 19.296 25.286 1.00 93.31 378 ALA A C 1
ATOM 3042 O O . ALA A 1 378 ? -18.751 18.070 25.360 1.00 93.31 378 ALA A O 1
ATOM 3043 N N . THR A 1 379 ? -19.520 20.023 26.164 1.00 94.31 379 THR A N 1
ATOM 3044 C CA . THR A 1 379 ? -20.330 19.435 27.242 1.00 94.31 379 THR A CA 1
ATOM 3045 C C . THR A 1 379 ? -21.808 19.549 26.888 1.00 94.31 379 THR A C 1
ATOM 3047 O O . THR A 1 379 ? -22.388 20.631 26.975 1.00 94.31 379 THR A O 1
ATOM 3050 N N . ILE A 1 380 ? -22.428 18.433 26.503 1.00 94.81 380 ILE A N 1
ATOM 3051 C CA . ILE A 1 380 ? -23.858 18.369 26.185 1.00 94.81 380 ILE A CA 1
ATOM 3052 C C . ILE A 1 380 ? -24.631 17.958 27.440 1.00 94.81 380 ILE A C 1
ATOM 3054 O O . ILE A 1 380 ? -24.396 16.893 28.009 1.00 94.81 380 ILE A O 1
ATOM 3058 N N . SER A 1 381 ? -25.570 18.802 27.871 1.00 93.56 381 SER A N 1
ATOM 3059 C CA . SER A 1 381 ? -26.474 18.522 28.992 1.00 93.56 381 SER A CA 1
ATOM 3060 C C . SER A 1 381 ? -27.816 18.016 28.465 1.00 93.56 381 SER A C 1
ATOM 3062 O O . SER A 1 381 ? -28.593 18.783 27.898 1.00 93.56 381 SER A O 1
ATOM 3064 N N . PHE A 1 382 ? -28.096 16.726 28.655 1.00 94.38 382 PHE A N 1
ATOM 3065 C CA . PHE A 1 382 ? -29.268 16.041 28.109 1.00 94.38 382 PHE A CA 1
ATOM 3066 C C . PHE A 1 382 ? -29.947 15.184 29.187 1.00 94.38 382 PHE A C 1
ATOM 3068 O O . PHE A 1 382 ? -29.299 14.400 29.877 1.00 94.38 382 PHE A O 1
ATOM 3075 N N . GLN A 1 383 ? -31.263 15.365 29.358 1.00 90.56 383 GLN A N 1
ATOM 3076 C CA . GLN A 1 383 ? -32.094 14.677 30.366 1.00 90.56 383 GLN A CA 1
ATOM 3077 C C . GLN A 1 383 ? -31.537 14.716 31.810 1.00 90.56 383 GLN A C 1
ATOM 3079 O O . GLN A 1 383 ? -31.737 13.795 32.595 1.00 90.56 383 GLN A O 1
ATOM 3084 N N . GLY A 1 384 ? -30.835 15.793 32.181 1.00 87.44 384 GLY A N 1
ATOM 3085 C CA . GLY A 1 384 ? -30.250 15.964 33.520 1.00 87.44 384 GLY A CA 1
ATOM 3086 C C . GLY A 1 384 ? -28.897 15.272 33.739 1.00 87.44 384 GLY A C 1
ATOM 3087 O O . GLY A 1 384 ? -28.310 15.443 34.804 1.00 87.44 384 GLY A O 1
ATOM 3088 N N . LYS A 1 385 ? -28.371 14.550 32.740 1.00 92.81 385 LYS A N 1
ATOM 3089 C CA . LYS A 1 385 ? -26.967 14.114 32.676 1.00 92.81 385 LYS A CA 1
ATOM 3090 C C . LYS A 1 385 ? -26.145 15.095 31.828 1.00 92.81 385 LYS A C 1
ATOM 3092 O O . LYS A 1 385 ? -26.683 15.751 30.936 1.00 92.81 385 LYS A O 1
ATOM 3097 N N . SER A 1 386 ? -24.839 15.162 32.077 1.00 91.50 386 SER A N 1
ATOM 3098 C CA . SER A 1 386 ? -23.879 15.925 31.266 1.00 91.50 386 SER A CA 1
ATOM 3099 C C . SER A 1 386 ? -22.840 14.985 30.661 1.00 91.50 386 SER A C 1
ATOM 3101 O O . SER A 1 386 ? -22.292 14.139 31.365 1.00 91.50 386 SER A O 1
ATOM 3103 N N . TYR A 1 387 ? -22.564 15.151 29.370 1.00 93.19 387 TYR A N 1
ATOM 3104 C CA . TYR A 1 387 ? -21.692 14.283 28.582 1.00 93.19 387 TYR A CA 1
ATOM 3105 C C . TYR A 1 387 ? -20.588 15.113 27.929 1.00 93.19 387 TYR A C 1
ATOM 3107 O O . TYR A 1 387 ? -20.881 16.122 27.288 1.00 93.19 387 TYR A O 1
ATOM 3115 N N . VAL A 1 388 ? -19.330 14.690 28.081 1.00 91.81 388 VAL A N 1
ATOM 3116 C CA . VAL A 1 388 ? -18.177 15.337 27.436 1.00 91.81 388 VAL A CA 1
ATOM 3117 C C . VAL A 1 388 ? -17.865 14.614 26.127 1.00 91.81 388 VAL A C 1
ATOM 3119 O O . VAL A 1 388 ? -17.475 13.441 26.126 1.00 91.81 388 VAL A O 1
ATOM 3122 N N . VAL A 1 389 ? -18.043 15.338 25.024 1.00 95.00 389 VAL A N 1
ATOM 3123 C CA . VAL A 1 389 ? -17.858 14.885 23.643 1.00 95.00 389 VAL A CA 1
ATOM 3124 C C . VAL A 1 389 ? -16.606 15.577 23.080 1.00 95.00 389 VAL A C 1
ATOM 3126 O O . VAL A 1 389 ? -16.645 16.790 22.840 1.00 95.00 389 VAL A O 1
ATOM 3129 N N . PRO A 1 390 ? -15.480 14.861 22.895 1.00 94.69 390 PRO A N 1
ATOM 3130 C CA . PRO A 1 390 ? -14.248 15.430 22.348 1.00 94.69 390 PRO A CA 1
ATOM 3131 C C . PRO A 1 390 ? -14.445 16.168 21.019 1.00 94.69 390 PRO A C 1
ATOM 3133 O O . PRO A 1 390 ? -15.354 15.840 20.253 1.00 94.69 390 PRO A O 1
ATOM 3136 N N . ALA A 1 391 ? -13.584 17.145 20.732 1.00 95.06 391 ALA A N 1
ATOM 3137 C CA . ALA A 1 391 ? -13.561 17.835 19.443 1.00 95.06 391 ALA A CA 1
ATOM 3138 C C . ALA A 1 391 ? -13.412 16.823 18.291 1.00 95.06 391 ALA A C 1
ATOM 3140 O O . ALA A 1 391 ? -12.591 15.911 18.385 1.00 95.06 391 ALA A O 1
ATOM 3141 N N . TRP A 1 392 ? -14.191 16.995 17.219 1.00 97.69 392 TRP A N 1
ATOM 3142 C CA . TRP A 1 392 ? -14.279 16.102 16.057 1.00 97.69 392 TRP A CA 1
ATOM 3143 C C . TRP A 1 392 ? -14.622 14.649 16.428 1.00 97.69 392 TRP A C 1
ATOM 3145 O O . TRP A 1 392 ? -13.946 13.701 16.024 1.00 97.69 392 TRP A O 1
ATOM 3155 N N . SER A 1 393 ? -15.666 14.467 17.243 1.00 98.44 393 SER A N 1
ATOM 3156 C CA . SER A 1 393 ? -16.132 13.138 17.652 1.00 98.44 393 SER A CA 1
ATOM 3157 C C . SER A 1 393 ? -17.654 13.030 17.753 1.00 98.44 393 SER A C 1
ATOM 3159 O O . SER A 1 393 ? -18.355 14.032 17.894 1.00 98.44 393 SER A O 1
ATOM 3161 N N . VAL A 1 394 ? -18.161 11.795 17.706 1.00 98.69 394 VAL A N 1
ATOM 3162 C CA . VAL A 1 394 ? -19.557 11.465 18.022 1.00 98.69 394 VAL A CA 1
ATOM 3163 C C . VAL A 1 394 ? -19.580 10.464 19.175 1.00 98.69 394 VAL A C 1
ATOM 3165 O O . VAL A 1 394 ? -18.954 9.408 19.082 1.00 98.69 394 VAL A O 1
ATOM 3168 N N . SER A 1 395 ? -20.313 10.771 20.246 1.00 98.56 395 SER A N 1
ATOM 3169 C CA . SER A 1 395 ? -20.688 9.801 21.286 1.00 98.56 395 SER A CA 1
ATOM 3170 C C . SER A 1 395 ? -22.003 9.114 20.924 1.00 98.56 395 SER A C 1
ATOM 3172 O O . SER A 1 395 ? -22.929 9.768 20.445 1.00 98.56 395 SER A O 1
ATOM 3174 N N . ILE A 1 396 ? -22.103 7.809 21.173 1.00 98.69 396 ILE A N 1
ATOM 3175 C CA . ILE A 1 396 ? -23.257 6.981 20.804 1.00 98.69 396 ILE A CA 1
ATOM 3176 C C . ILE A 1 396 ? -23.853 6.334 22.060 1.00 98.69 396 ILE A C 1
ATOM 3178 O O . ILE A 1 396 ? -23.140 5.743 22.876 1.00 98.69 396 ILE A O 1
ATOM 3182 N N . LEU A 1 397 ? -25.169 6.490 22.219 1.00 98.38 397 LEU A N 1
ATOM 3183 C CA . LEU A 1 397 ? -25.946 6.071 23.381 1.00 98.38 397 LEU A CA 1
ATOM 3184 C C . LEU A 1 397 ? -27.156 5.237 22.917 1.00 98.38 397 LEU A C 1
ATOM 3186 O O . LEU A 1 397 ? -28.196 5.826 22.599 1.00 98.38 397 LEU A O 1
ATOM 3190 N N . PRO A 1 398 ? -27.072 3.893 22.879 1.00 97.62 398 PRO A N 1
ATOM 3191 C CA . PRO A 1 398 ? -28.171 3.027 22.434 1.00 97.62 398 PRO A CA 1
ATOM 3192 C C . PRO A 1 398 ? -29.493 3.221 23.188 1.00 97.62 398 PRO A C 1
ATOM 3194 O O . PRO A 1 398 ? -30.558 3.021 22.615 1.00 97.62 398 PRO A O 1
ATOM 3197 N N . 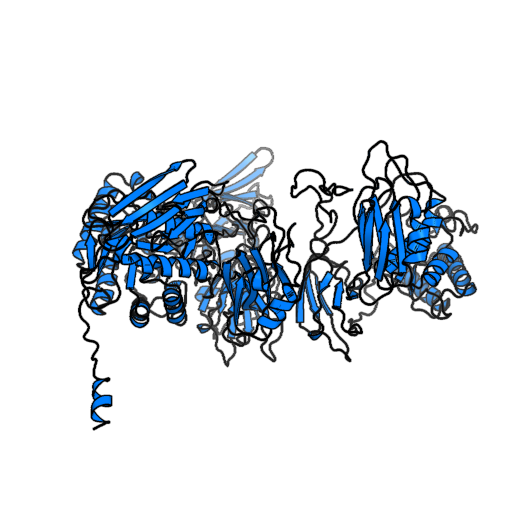ASP A 1 399 ? -29.425 3.668 24.442 1.00 95.81 399 ASP A N 1
ATOM 3198 C CA . ASP A 1 399 ? -30.558 3.921 25.340 1.00 95.81 399 ASP A CA 1
ATOM 3199 C C . ASP A 1 399 ? -30.814 5.422 25.612 1.00 95.81 399 ASP A C 1
ATOM 3201 O O . ASP A 1 399 ? -31.616 5.767 26.480 1.00 95.81 399 ASP A O 1
ATOM 3205 N N . CYS A 1 400 ? -30.102 6.329 24.922 1.00 96.31 400 CYS A N 1
ATOM 3206 C CA . CYS A 1 400 ? -30.049 7.775 25.200 1.00 96.31 400 CYS A CA 1
ATOM 3207 C C . CYS A 1 400 ? -29.578 8.183 26.620 1.00 96.31 400 CYS A C 1
ATOM 3209 O O . CYS A 1 400 ? -29.656 9.365 26.972 1.00 96.31 400 CYS A O 1
ATOM 3211 N N . ILE A 1 401 ? -29.085 7.244 27.436 1.00 95.00 401 ILE A N 1
ATOM 3212 C CA . ILE A 1 401 ? -28.798 7.422 28.868 1.00 95.00 401 ILE A CA 1
ATOM 3213 C C . ILE A 1 401 ? -27.334 7.099 29.203 1.00 95.00 401 ILE A C 1
ATOM 3215 O O . ILE A 1 401 ? -26.788 7.699 30.133 1.00 95.00 401 ILE A O 1
ATOM 3219 N N . ASN A 1 402 ? -26.681 6.183 28.488 1.00 93.69 402 ASN A N 1
ATOM 3220 C CA . ASN A 1 402 ? -25.314 5.738 28.759 1.00 93.69 402 ASN A CA 1
ATOM 3221 C C . ASN A 1 402 ? -24.461 5.774 27.478 1.00 93.69 402 ASN A C 1
ATOM 3223 O O . ASN A 1 402 ? -24.885 5.305 26.426 1.00 93.69 402 ASN A O 1
ATOM 3227 N N . GLU A 1 403 ? -23.253 6.341 27.563 1.00 94.50 403 GLU A N 1
ATOM 3228 C CA . GLU A 1 403 ? -22.287 6.347 26.455 1.00 94.50 403 GLU A CA 1
ATOM 3229 C C . GLU A 1 403 ? -21.690 4.945 26.297 1.00 94.50 403 GLU A C 1
ATOM 3231 O O . GLU A 1 403 ? -20.935 4.498 27.156 1.00 94.50 403 GLU A O 1
ATOM 3236 N N . ALA A 1 404 ? -22.049 4.254 25.213 1.00 95.50 404 ALA A N 1
ATOM 3237 C CA . ALA A 1 404 ? -21.501 2.938 24.877 1.00 95.50 404 ALA A CA 1
ATOM 3238 C C . ALA A 1 404 ? -20.218 3.044 24.037 1.00 95.50 404 ALA A C 1
ATOM 3240 O O . ALA A 1 404 ? -19.396 2.132 24.037 1.00 95.50 404 ALA A O 1
ATOM 3241 N N . TYR A 1 405 ? -20.056 4.150 23.304 1.00 96.81 405 TYR A N 1
ATOM 3242 C CA . TYR A 1 405 ? -18.930 4.391 22.407 1.00 96.81 405 TYR A CA 1
ATOM 3243 C C . TYR A 1 405 ? -18.742 5.892 22.155 1.00 96.81 405 TYR A C 1
ATOM 3245 O O . TYR A 1 405 ? -19.712 6.652 22.139 1.00 96.81 405 TYR A O 1
ATOM 3253 N N . ASN A 1 406 ? -17.508 6.322 21.884 1.00 97.50 406 ASN A N 1
ATOM 3254 C CA . ASN A 1 406 ? -17.228 7.609 21.250 1.00 97.50 406 ASN A CA 1
ATOM 3255 C C . ASN A 1 406 ? -16.090 7.453 20.237 1.00 97.50 406 ASN A C 1
ATOM 3257 O O . ASN A 1 406 ? -15.072 6.822 20.521 1.00 97.50 406 ASN A O 1
ATOM 3261 N N . THR A 1 407 ? -16.240 8.081 19.073 1.00 97.88 407 THR A N 1
ATOM 3262 C CA . THR A 1 407 ? -15.341 7.877 17.927 1.00 97.88 407 THR A CA 1
ATOM 3263 C C . THR A 1 407 ? -13.894 8.308 18.180 1.00 97.88 407 THR A C 1
ATOM 3265 O O . THR A 1 407 ? -13.008 7.790 17.512 1.00 97.88 407 THR A O 1
ATOM 3268 N N . ALA A 1 408 ? -13.631 9.186 19.155 1.00 94.69 408 ALA A N 1
ATOM 3269 C CA . ALA A 1 408 ? -12.291 9.629 19.555 1.00 94.69 408 ALA A CA 1
ATOM 3270 C C . ALA A 1 408 ? -11.811 9.052 20.908 1.00 94.69 408 ALA A C 1
ATOM 3272 O O . ALA A 1 408 ? -10.718 9.384 21.368 1.00 94.69 408 ALA A O 1
ATOM 3273 N N . LYS A 1 409 ? -12.597 8.186 21.564 1.00 91.38 409 LYS A N 1
ATOM 3274 C CA . LYS A 1 409 ? -12.211 7.481 22.801 1.00 91.38 409 LYS A CA 1
ATOM 3275 C C . LYS A 1 409 ? -11.811 6.042 22.456 1.00 91.38 409 LYS A C 1
ATOM 3277 O O . LYS A 1 409 ? -12.566 5.110 22.709 1.00 91.38 409 LYS A O 1
ATOM 3282 N N . ILE A 1 410 ? -10.639 5.867 21.838 1.00 90.19 410 ILE A N 1
ATOM 3283 C CA . ILE A 1 410 ? -10.121 4.535 21.484 1.00 90.19 410 ILE A CA 1
ATOM 3284 C C . ILE A 1 410 ? -9.918 3.694 22.755 1.00 90.19 410 ILE A C 1
ATOM 3286 O O . ILE A 1 410 ? -9.265 4.133 23.700 1.00 90.19 410 ILE A O 1
ATOM 3290 N N . THR A 1 411 ? -10.461 2.472 22.756 1.00 89.19 411 THR A N 1
ATOM 3291 C CA . THR A 1 411 ? -10.247 1.451 23.808 1.00 89.19 411 THR A CA 1
ATOM 3292 C C . THR A 1 411 ? -9.586 0.169 23.278 1.00 89.19 411 THR A C 1
ATOM 3294 O O . THR A 1 411 ? -9.294 -0.745 24.042 1.00 89.19 411 THR A O 1
ATOM 3297 N N . THR A 1 412 ? -9.320 0.101 21.970 1.00 91.25 412 THR A N 1
ATOM 3298 C CA . THR A 1 412 ? -8.561 -0.980 21.318 1.00 91.25 412 THR A CA 1
ATOM 3299 C C . THR A 1 412 ? -7.060 -0.665 21.359 1.00 91.25 412 THR A C 1
ATOM 3301 O O . THR A 1 412 ? -6.674 0.492 21.201 1.00 91.25 412 THR A O 1
ATOM 3304 N N . GLN A 1 413 ? -6.202 -1.676 21.529 1.00 90.94 413 GLN A N 1
ATOM 3305 C CA . GLN A 1 413 ? -4.750 -1.514 21.372 1.00 90.94 413 GLN A CA 1
ATOM 3306 C C . GLN A 1 413 ? -4.356 -1.076 19.947 1.00 90.94 413 GLN A C 1
ATOM 3308 O O . GLN A 1 413 ? -5.042 -1.387 18.978 1.00 90.94 413 GLN A O 1
ATOM 3313 N N . THR A 1 414 ? -3.189 -0.460 19.801 1.00 91.38 414 THR A N 1
ATOM 3314 C CA . THR A 1 414 ? -2.453 -0.361 18.534 1.00 91.38 414 THR A CA 1
ATOM 3315 C C . THR A 1 414 ? -1.453 -1.514 18.451 1.00 91.38 414 THR A C 1
ATOM 3317 O O . THR A 1 414 ? -0.756 -1.774 19.434 1.00 91.38 414 THR A O 1
ATOM 3320 N N . SER A 1 415 ? -1.331 -2.167 17.291 1.00 89.56 415 SER A N 1
ATOM 3321 C CA . SER A 1 415 ? -0.324 -3.216 17.052 1.00 89.56 415 SER A CA 1
ATOM 3322 C C . SER A 1 415 ? 0.753 -2.712 16.091 1.00 89.56 415 SER A C 1
ATOM 3324 O O . SER A 1 415 ? 0.476 -2.423 14.929 1.00 89.56 415 SER A O 1
ATOM 3326 N N . MET A 1 416 ? 1.999 -2.626 16.559 1.00 85.06 416 MET A N 1
ATOM 3327 C CA . MET A 1 416 ? 3.143 -2.221 15.742 1.00 85.06 416 MET A CA 1
ATOM 3328 C C . MET A 1 416 ? 3.690 -3.431 14.981 1.00 85.06 416 MET A C 1
ATOM 3330 O O . MET A 1 416 ? 4.350 -4.298 15.561 1.00 85.06 416 MET A O 1
ATOM 3334 N N . MET A 1 417 ? 3.412 -3.484 13.678 1.00 85.31 417 MET A N 1
ATOM 3335 C CA . MET A 1 417 ? 3.882 -4.551 12.792 1.00 85.31 417 MET A CA 1
ATOM 3336 C C . MET A 1 417 ? 5.369 -4.387 12.464 1.00 85.31 417 MET A C 1
ATOM 3338 O O . MET A 1 417 ? 5.800 -3.341 11.976 1.00 85.31 417 MET A O 1
ATOM 3342 N N . VAL A 1 418 ? 6.149 -5.447 12.667 1.00 85.12 418 VAL A N 1
ATOM 3343 C CA . VAL A 1 418 ? 7.586 -5.502 12.369 1.00 85.12 418 VAL A CA 1
ATOM 3344 C C . VAL A 1 418 ? 7.878 -6.497 11.250 1.00 85.12 418 VAL A C 1
ATOM 3346 O O . VAL A 1 418 ? 7.142 -7.465 11.049 1.00 85.12 418 VAL A O 1
ATOM 3349 N N . LYS A 1 419 ? 8.979 -6.279 10.522 1.00 86.88 419 LYS A N 1
ATOM 3350 C CA . LYS A 1 419 ? 9.528 -7.269 9.587 1.00 86.88 419 LYS A CA 1
ATOM 3351 C C . LYS A 1 419 ? 10.703 -7.978 10.258 1.00 86.88 419 LYS A C 1
ATOM 3353 O O . LYS A 1 419 ? 11.658 -7.320 10.664 1.00 86.88 419 LYS A O 1
ATOM 3358 N N . LYS A 1 420 ? 10.628 -9.301 10.407 1.00 81.81 420 LYS A N 1
ATOM 3359 C CA . LYS A 1 420 ? 11.658 -10.122 11.066 1.00 81.81 420 LYS A CA 1
ATOM 3360 C C . LYS A 1 420 ? 12.413 -10.967 10.024 1.00 81.81 420 LYS A C 1
ATOM 3362 O O . LYS A 1 420 ? 11.777 -11.453 9.085 1.00 81.81 420 LYS A O 1
ATOM 3367 N N . PRO A 1 421 ? 13.749 -11.124 10.132 1.00 76.44 421 PRO A N 1
ATOM 3368 C CA . PRO A 1 421 ? 14.519 -12.017 9.263 1.00 76.44 421 PRO A CA 1
ATOM 3369 C C . PRO A 1 421 ? 14.022 -13.467 9.315 1.00 76.44 421 PRO A C 1
ATOM 3371 O O . PRO A 1 421 ? 13.369 -13.874 10.272 1.00 76.44 421 PRO A O 1
ATOM 3374 N N . ASN A 1 422 ? 14.351 -14.256 8.293 1.00 65.00 422 ASN A N 1
ATOM 3375 C CA . ASN A 1 422 ? 14.001 -15.673 8.256 1.00 65.00 422 ASN A CA 1
ATOM 3376 C C . ASN A 1 422 ? 14.740 -16.478 9.348 1.00 65.00 422 ASN A C 1
ATOM 3378 O O . ASN A 1 422 ? 15.965 -16.541 9.340 1.00 65.00 422 ASN A O 1
ATOM 3382 N N . GLU A 1 423 ? 13.981 -17.137 10.225 1.00 58.69 423 GLU A N 1
ATOM 3383 C CA . GLU A 1 423 ? 14.467 -17.996 11.321 1.00 58.69 423 GLU A CA 1
ATOM 3384 C C . GLU A 1 423 ? 14.685 -19.470 10.889 1.00 58.69 423 GLU A C 1
ATOM 3386 O O . GLU A 1 423 ? 14.943 -20.330 11.725 1.00 58.69 423 GLU A O 1
ATOM 3391 N N . ALA A 1 424 ? 14.562 -19.798 9.594 1.00 54.34 424 ALA A N 1
ATOM 3392 C CA . ALA A 1 424 ? 14.711 -21.168 9.094 1.00 54.34 424 ALA A CA 1
ATOM 3393 C C . ALA A 1 424 ? 16.144 -21.718 9.229 1.00 54.34 424 ALA A C 1
ATOM 3395 O O . ALA A 1 424 ? 17.083 -21.191 8.624 1.00 54.34 424 ALA A O 1
ATOM 3396 N N . GLU A 1 425 ? 16.272 -22.839 9.944 1.00 42.66 425 GLU A N 1
ATOM 3397 C CA . GLU A 1 425 ? 17.513 -23.605 10.108 1.00 42.66 425 GLU A CA 1
ATOM 3398 C C . GLU A 1 425 ? 18.203 -23.891 8.753 1.00 42.66 425 GLU A C 1
ATOM 3400 O O . GLU A 1 425 ? 17.555 -24.054 7.713 1.00 42.66 425 GLU A O 1
ATOM 3405 N N . ASP A 1 426 ? 19.541 -23.886 8.757 1.00 46.91 426 ASP A N 1
ATOM 3406 C CA . ASP A 1 426 ? 20.442 -24.079 7.604 1.00 46.91 426 ASP A CA 1
ATOM 3407 C C . ASP A 1 426 ? 20.256 -23.147 6.379 1.00 46.91 426 ASP A C 1
ATOM 3409 O O . ASP A 1 426 ? 20.939 -23.306 5.359 1.00 46.91 426 ASP A O 1
ATOM 3413 N N . SER A 1 427 ? 19.402 -22.119 6.453 1.00 45.06 427 SER A N 1
ATOM 3414 C CA . SER A 1 427 ? 19.239 -21.147 5.362 1.00 45.06 427 SER A CA 1
ATOM 3415 C C . SER A 1 427 ? 20.363 -20.093 5.356 1.00 45.06 427 SER A C 1
ATOM 3417 O O . SER A 1 427 ? 20.531 -19.370 6.338 1.00 45.06 427 SER A O 1
ATOM 3419 N N . PRO A 1 428 ? 21.131 -19.924 4.259 1.00 51.25 428 PRO A N 1
ATOM 3420 C CA . PRO A 1 428 ? 22.188 -18.917 4.209 1.00 51.25 428 PRO A CA 1
ATOM 3421 C C . PRO A 1 428 ? 21.609 -17.495 4.187 1.00 51.25 428 PRO A C 1
ATOM 3423 O O . PRO A 1 428 ? 20.761 -17.179 3.353 1.00 51.25 428 PRO A O 1
ATOM 3426 N N . LEU A 1 429 ? 22.155 -16.614 5.035 1.00 54.38 429 LEU A N 1
ATOM 3427 C CA . LEU A 1 429 ? 21.776 -15.193 5.166 1.00 54.38 429 LEU A CA 1
ATOM 3428 C C . LEU A 1 429 ? 21.812 -14.388 3.853 1.00 54.38 429 LEU A C 1
ATOM 3430 O O . LEU A 1 429 ? 21.190 -13.333 3.765 1.00 54.38 429 LEU A O 1
ATOM 3434 N N . THR A 1 430 ? 22.545 -14.856 2.837 1.00 69.88 430 THR A N 1
ATOM 3435 C CA . THR A 1 430 ? 22.625 -14.224 1.514 1.00 69.88 430 THR A CA 1
ATOM 3436 C C . THR A 1 430 ? 22.245 -15.200 0.403 1.00 69.88 430 THR A C 1
ATOM 3438 O O . THR A 1 430 ? 22.704 -16.345 0.347 1.00 69.88 430 THR A O 1
ATOM 3441 N N . LEU A 1 431 ? 21.401 -14.728 -0.517 1.00 85.88 431 LEU A N 1
ATOM 3442 C CA . LEU A 1 431 ? 20.929 -15.507 -1.658 1.00 85.88 431 LEU A CA 1
ATOM 3443 C C . LEU A 1 431 ? 22.055 -15.740 -2.677 1.00 85.88 431 LEU A C 1
ATOM 3445 O O . LEU A 1 431 ? 22.742 -14.812 -3.108 1.00 85.88 431 LEU A O 1
ATOM 3449 N N . LYS A 1 432 ? 22.224 -16.994 -3.112 1.00 89.69 432 LYS A N 1
ATOM 3450 C CA . LYS A 1 432 ? 23.212 -17.368 -4.135 1.00 89.69 432 LYS A CA 1
ATOM 3451 C C . LYS A 1 432 ? 22.655 -17.084 -5.529 1.00 89.69 432 LYS A C 1
ATOM 3453 O O . LYS A 1 432 ? 21.883 -17.869 -6.078 1.00 89.69 432 LYS A O 1
ATOM 3458 N N . TRP A 1 433 ? 23.050 -15.944 -6.088 1.00 93.69 433 TRP A N 1
ATOM 3459 C CA . TRP A 1 433 ? 22.554 -15.460 -7.373 1.00 93.69 433 TRP A CA 1
ATOM 3460 C C . TRP A 1 433 ? 23.255 -16.078 -8.584 1.00 93.69 433 TRP A C 1
ATOM 3462 O O . TRP A 1 433 ? 24.479 -16.144 -8.676 1.00 93.69 433 TRP A O 1
ATOM 3472 N N . SER A 1 434 ? 22.440 -16.439 -9.569 1.00 94.25 434 SER A N 1
ATOM 3473 C CA . SER A 1 434 ? 22.828 -16.611 -10.966 1.00 94.25 434 SER A CA 1
ATOM 3474 C C . SER A 1 434 ? 22.244 -15.467 -11.801 1.00 94.25 434 SER A C 1
ATOM 3476 O O . SER A 1 434 ? 21.236 -14.868 -11.422 1.00 94.25 434 SER A O 1
ATOM 3478 N N . TRP A 1 435 ? 22.866 -15.133 -12.931 1.00 94.69 435 TRP A N 1
ATOM 3479 C CA . TRP A 1 435 ? 22.483 -13.980 -13.746 1.00 94.69 435 TRP A CA 1
ATOM 3480 C C . TRP A 1 435 ? 22.612 -14.233 -15.249 1.00 94.69 435 TRP A C 1
ATOM 3482 O O . TRP A 1 435 ? 23.321 -15.139 -15.694 1.00 94.69 435 TRP A O 1
ATOM 3492 N N . ARG A 1 436 ? 21.959 -13.389 -16.051 1.00 93.69 436 ARG A N 1
ATOM 3493 C CA . ARG A 1 436 ? 22.237 -13.231 -17.487 1.00 93.69 436 ARG A CA 1
ATOM 3494 C C . ARG A 1 436 ? 21.740 -11.872 -18.000 1.00 93.69 436 ARG A C 1
ATOM 3496 O O . ARG A 1 436 ? 20.765 -11.348 -17.470 1.00 93.69 436 ARG A O 1
ATOM 3503 N N . PRO A 1 437 ? 22.348 -11.293 -19.048 1.00 93.06 437 PRO A N 1
ATOM 3504 C CA . PRO A 1 437 ? 21.821 -10.080 -19.661 1.00 93.06 437 PRO A CA 1
ATOM 3505 C C . PRO A 1 437 ? 20.558 -10.372 -20.486 1.00 93.06 437 PRO A C 1
ATOM 3507 O O . PRO A 1 437 ? 20.406 -11.459 -21.063 1.00 93.06 437 PRO A O 1
ATOM 3510 N N . GLU A 1 438 ? 19.686 -9.372 -20.601 1.00 92.69 438 GLU A N 1
ATOM 3511 C CA . GLU A 1 438 ? 18.638 -9.331 -21.621 1.00 92.69 438 GLU A CA 1
ATOM 3512 C C . GLU A 1 438 ? 19.282 -9.215 -23.017 1.00 92.69 438 GLU A C 1
ATOM 3514 O O . GLU A 1 438 ? 20.166 -8.388 -23.255 1.00 92.69 438 GLU A O 1
ATOM 3519 N N . ASN A 1 439 ? 18.887 -10.083 -23.954 1.00 88.00 439 ASN A N 1
ATOM 3520 C CA . ASN A 1 439 ? 19.552 -10.188 -25.257 1.00 88.00 439 ASN A CA 1
ATOM 3521 C C . ASN A 1 439 ? 18.932 -9.216 -26.270 1.00 88.00 439 ASN A C 1
ATOM 3523 O O . ASN A 1 439 ? 17.990 -9.572 -26.975 1.00 88.00 439 ASN A O 1
ATOM 3527 N N . MET A 1 440 ? 19.479 -8.002 -26.353 1.00 86.38 440 MET A N 1
ATOM 3528 C CA . MET A 1 440 ? 18.919 -6.906 -27.157 1.00 86.38 440 MET A CA 1
ATOM 3529 C C . MET A 1 440 ? 19.657 -6.647 -28.488 1.00 86.38 440 MET A C 1
ATOM 3531 O O . MET A 1 440 ? 19.149 -5.911 -29.338 1.00 86.38 440 MET A O 1
ATOM 3535 N N . ASP A 1 441 ? 20.830 -7.255 -28.711 1.00 80.88 441 ASP A N 1
ATOM 3536 C CA . ASP A 1 441 ? 21.749 -6.947 -29.827 1.00 80.88 441 ASP A CA 1
ATOM 3537 C C . ASP A 1 441 ? 21.094 -7.017 -31.212 1.00 80.88 441 ASP A C 1
ATOM 3539 O O . ASP A 1 441 ? 21.371 -6.200 -32.096 1.00 80.88 441 ASP A O 1
ATOM 3543 N N . ASN A 1 442 ? 20.191 -7.983 -31.409 1.00 73.12 442 ASN A N 1
ATOM 3544 C CA . ASN A 1 442 ? 19.450 -8.138 -32.659 1.00 73.12 442 ASN A CA 1
ATOM 3545 C C . ASN A 1 442 ? 18.652 -6.880 -33.023 1.00 73.12 442 ASN A C 1
ATOM 3547 O O . ASN A 1 442 ? 18.635 -6.497 -34.192 1.00 73.12 442 ASN A O 1
ATOM 3551 N N . PHE A 1 443 ? 18.036 -6.223 -32.045 1.00 77.62 443 PHE A N 1
ATOM 3552 C CA . PHE A 1 443 ? 17.194 -5.047 -32.251 1.00 77.62 443 PHE A CA 1
ATOM 3553 C C . PHE A 1 443 ? 18.064 -3.788 -32.285 1.00 77.62 443 PHE A C 1
ATOM 3555 O O . PHE A 1 443 ? 18.074 -3.059 -33.282 1.00 77.62 443 PHE A O 1
ATOM 3562 N N . LEU A 1 444 ? 18.906 -3.620 -31.258 1.00 79.19 444 LEU A N 1
ATOM 3563 C CA . LEU A 1 444 ? 19.789 -2.470 -31.057 1.00 79.19 444 LEU A CA 1
ATOM 3564 C C . LEU A 1 444 ? 20.779 -2.226 -32.210 1.00 79.19 444 LEU A C 1
ATOM 3566 O O . LEU A 1 444 ? 21.046 -1.074 -32.561 1.00 79.19 444 LEU A O 1
ATOM 3570 N N . LEU A 1 445 ? 21.331 -3.289 -32.808 1.00 80.00 445 LEU A N 1
ATOM 3571 C CA . LEU A 1 445 ? 22.343 -3.174 -33.867 1.00 80.00 445 LEU A CA 1
ATOM 3572 C C . LEU A 1 445 ? 21.747 -3.262 -35.277 1.00 80.00 445 LEU A C 1
ATOM 3574 O O . LEU A 1 445 ? 22.252 -2.618 -36.203 1.00 80.00 445 LEU A O 1
ATOM 3578 N N . LYS A 1 446 ? 20.684 -4.057 -35.478 1.00 80.19 446 LYS A N 1
ATOM 3579 C CA . LYS A 1 446 ? 20.105 -4.278 -36.818 1.00 80.19 446 LYS A CA 1
ATOM 3580 C C . LYS A 1 446 ? 18.957 -3.321 -37.133 1.00 80.19 446 LYS A C 1
ATOM 3582 O O . LYS A 1 446 ? 18.692 -3.130 -38.324 1.00 80.19 446 LYS A O 1
ATOM 3587 N N . GLY A 1 447 ? 18.330 -2.698 -36.129 1.00 79.56 447 GLY A N 1
ATOM 3588 C CA . GLY A 1 447 ? 17.200 -1.776 -36.289 1.00 79.56 447 GLY A CA 1
ATOM 3589 C C . GLY A 1 447 ? 16.009 -2.442 -36.978 1.00 79.56 447 GLY A C 1
ATOM 3590 O O . GLY A 1 447 ? 15.525 -1.929 -37.987 1.00 79.56 447 GLY A O 1
ATOM 3591 N N . LYS A 1 448 ? 15.632 -3.633 -36.501 1.00 80.94 448 LYS A N 1
ATOM 3592 C CA . LYS A 1 448 ? 14.531 -4.463 -37.009 1.00 80.94 448 LYS A CA 1
ATOM 3593 C C . LYS A 1 448 ? 13.741 -5.014 -35.822 1.00 80.94 448 LYS A C 1
ATOM 3595 O O . LYS A 1 448 ? 14.345 -5.683 -34.991 1.00 80.94 448 LYS A O 1
ATOM 3600 N N . GLY A 1 449 ? 12.433 -4.788 -35.792 1.00 83.94 449 GLY A N 1
ATOM 3601 C CA . GLY A 1 449 ? 11.479 -5.517 -34.949 1.00 83.94 449 GLY A CA 1
ATOM 3602 C C . GLY A 1 449 ? 10.449 -6.279 -35.792 1.00 83.94 449 GLY A C 1
ATOM 3603 O O . GLY A 1 449 ? 10.686 -6.512 -36.981 1.00 83.94 449 GLY A O 1
ATOM 3604 N N . GLU A 1 450 ? 9.315 -6.647 -35.191 1.00 88.62 450 GLU A N 1
ATOM 3605 C CA . GLU A 1 450 ? 8.224 -7.379 -35.853 1.00 88.62 450 GLU A CA 1
ATOM 3606 C C . GLU A 1 450 ? 7.544 -6.571 -36.974 1.00 88.62 450 GLU A C 1
ATOM 3608 O O . GLU A 1 450 ? 7.176 -7.134 -38.005 1.00 88.62 450 GLU A O 1
ATOM 3613 N N . SER A 1 451 ? 7.386 -5.251 -36.807 1.00 90.81 451 SER A N 1
ATOM 3614 C CA . SER A 1 451 ? 6.664 -4.399 -37.767 1.00 90.81 451 SER A CA 1
ATOM 3615 C C . SER A 1 451 ? 7.417 -3.111 -38.128 1.00 90.81 451 SER A C 1
ATOM 3617 O O . SER A 1 451 ? 8.459 -2.779 -37.547 1.00 90.81 451 SER A O 1
ATOM 3619 N N . THR A 1 452 ? 6.920 -2.380 -39.136 1.00 92.06 452 THR A N 1
ATOM 3620 C CA . THR A 1 452 ? 7.474 -1.078 -39.545 1.00 92.06 452 THR A CA 1
ATOM 3621 C C . THR A 1 452 ? 6.412 -0.120 -40.075 1.00 92.06 452 THR A C 1
ATOM 3623 O O . THR A 1 452 ? 5.593 -0.541 -40.887 1.00 92.06 452 THR A O 1
ATOM 3626 N N . GLN A 1 453 ? 6.503 1.164 -39.724 1.00 90.62 453 GLN A N 1
ATOM 3627 C CA . GLN A 1 453 ? 5.576 2.230 -40.135 1.00 90.62 453 GLN A CA 1
ATOM 3628 C C . GLN A 1 453 ? 6.332 3.493 -40.582 1.00 90.62 453 GLN A C 1
ATOM 3630 O O . GLN A 1 453 ? 7.554 3.549 -40.465 1.00 90.62 453 GLN A O 1
ATOM 3635 N N . ARG A 1 454 ? 5.633 4.495 -41.138 1.00 89.81 454 ARG A N 1
ATOM 3636 C CA . ARG A 1 454 ? 6.211 5.797 -41.568 1.00 89.81 454 ARG A CA 1
ATOM 3637 C C . ARG A 1 454 ? 5.884 6.975 -40.634 1.00 89.81 454 ARG A C 1
ATOM 3639 O O . ARG A 1 454 ? 6.066 8.127 -41.006 1.00 89.81 454 ARG A O 1
ATOM 3646 N N . GLN A 1 455 ? 5.370 6.671 -39.454 1.00 88.00 455 GLN A N 1
ATOM 3647 C CA . GLN A 1 455 ? 4.975 7.620 -38.421 1.00 88.00 455 GLN A CA 1
ATOM 3648 C C . GLN A 1 455 ? 5.163 6.951 -37.060 1.00 88.00 455 GLN A C 1
ATOM 3650 O O . GLN A 1 455 ? 5.289 5.723 -36.996 1.00 88.00 455 GLN A O 1
ATOM 3655 N N . LEU A 1 456 ? 5.161 7.748 -35.996 1.00 93.19 456 LEU A N 1
ATOM 3656 C CA . LEU A 1 456 ? 5.067 7.242 -34.631 1.00 93.19 456 LEU A CA 1
ATOM 3657 C C . LEU A 1 456 ? 3.649 6.713 -34.354 1.00 93.19 456 LEU A C 1
ATOM 3659 O O . LEU A 1 456 ? 2.670 7.201 -34.918 1.00 93.19 456 LEU A O 1
ATOM 3663 N N . PHE A 1 457 ? 3.545 5.706 -33.488 1.00 91.56 457 PHE A N 1
ATOM 3664 C CA . PHE A 1 457 ? 2.281 5.155 -33.003 1.00 91.56 457 PHE A CA 1
ATOM 3665 C C . PHE A 1 457 ? 2.277 5.095 -31.475 1.00 91.56 457 PHE A C 1
ATOM 3667 O O . PHE A 1 457 ? 3.321 4.920 -30.841 1.00 91.56 457 PHE A O 1
ATOM 3674 N N . ASP A 1 458 ? 1.076 5.214 -30.916 1.00 93.31 458 ASP A N 1
ATOM 3675 C CA . ASP A 1 458 ? 0.796 5.033 -29.496 1.00 93.31 458 ASP A CA 1
ATOM 3676 C C . ASP A 1 458 ? 1.150 3.614 -29.032 1.00 93.31 458 ASP A C 1
ATOM 3678 O O . ASP A 1 458 ? 0.913 2.632 -29.743 1.00 93.31 458 ASP A O 1
ATOM 3682 N N . GLN A 1 459 ? 1.686 3.498 -27.820 1.00 96.56 459 GLN A N 1
ATOM 3683 C CA . GLN A 1 459 ? 2.088 2.218 -27.259 1.00 96.56 459 GLN A CA 1
ATOM 3684 C C . GLN A 1 459 ? 0.915 1.236 -27.097 1.00 96.56 459 GLN A C 1
ATOM 3686 O O . GLN A 1 459 ? 1.088 0.056 -27.402 1.00 96.56 459 GLN A O 1
ATOM 3691 N N . LYS A 1 460 ? -0.286 1.705 -26.724 1.00 95.12 460 LYS A N 1
ATOM 3692 C CA . LYS A 1 460 ? -1.500 0.874 -26.577 1.00 95.12 460 LYS A CA 1
ATOM 3693 C C . LYS A 1 460 ? -1.892 0.191 -27.892 1.00 95.12 460 LYS A C 1
ATOM 3695 O O . LYS A 1 460 ? -2.334 -0.958 -27.881 1.00 95.12 460 LYS A O 1
ATOM 3700 N N . ILE A 1 461 ? -1.673 0.872 -29.020 1.00 93.25 461 ILE A N 1
ATOM 3701 C CA . ILE A 1 461 ? -1.982 0.372 -30.370 1.00 93.25 461 ILE A CA 1
ATOM 3702 C C . ILE A 1 461 ? -1.016 -0.744 -30.788 1.00 93.25 461 ILE A C 1
ATOM 3704 O O . ILE A 1 461 ? -1.416 -1.674 -31.486 1.00 93.25 461 ILE A O 1
ATOM 3708 N N . VAL A 1 462 ? 0.252 -0.678 -30.366 1.00 94.38 462 VAL A N 1
ATOM 3709 C CA . VAL A 1 462 ? 1.291 -1.623 -30.814 1.00 94.38 462 VAL A CA 1
ATOM 3710 C C . VAL A 1 462 ? 1.504 -2.790 -29.842 1.00 94.38 462 VAL A C 1
ATOM 3712 O O . VAL A 1 462 ? 1.738 -3.909 -30.296 1.00 94.38 462 VAL A O 1
ATOM 3715 N N . THR A 1 463 ? 1.410 -2.575 -28.524 1.00 94.44 463 THR A N 1
ATOM 3716 C CA . THR A 1 463 ? 1.549 -3.668 -27.539 1.00 94.44 463 THR A CA 1
ATOM 3717 C C . THR A 1 463 ? 0.234 -4.367 -27.223 1.00 94.44 463 THR A C 1
ATOM 3719 O O . THR A 1 463 ? 0.274 -5.493 -26.732 1.00 94.44 463 THR A O 1
ATOM 3722 N N . ASN A 1 464 ? -0.915 -3.708 -27.433 1.00 93.94 464 ASN A N 1
ATOM 3723 C CA . ASN A 1 464 ? -2.221 -4.147 -26.923 1.00 93.94 464 ASN A CA 1
ATOM 3724 C C . ASN A 1 464 ? -2.171 -4.514 -25.419 1.00 93.94 464 ASN A C 1
ATOM 3726 O O . ASN A 1 464 ? -2.835 -5.443 -24.969 1.00 93.94 464 ASN A O 1
ATOM 3730 N N . ASP A 1 465 ? -1.302 -3.835 -24.661 1.00 93.88 465 ASP A N 1
ATOM 3731 C CA . ASP A 1 465 ? -0.985 -4.112 -23.253 1.00 93.88 465 ASP A CA 1
ATOM 3732 C C . ASP A 1 465 ? -0.570 -5.574 -22.951 1.00 93.88 465 ASP A C 1
ATOM 3734 O O . ASP A 1 465 ? -0.644 -6.051 -21.822 1.00 93.88 465 ASP A O 1
ATOM 3738 N N . GLN A 1 466 ? -0.028 -6.296 -23.939 1.00 92.62 466 GLN A N 1
ATOM 3739 C CA . GLN A 1 466 ? 0.631 -7.594 -23.713 1.00 92.62 466 GLN A CA 1
ATOM 3740 C C . GLN A 1 466 ? 1.980 -7.438 -22.985 1.00 92.62 466 GLN A C 1
ATOM 3742 O O . GLN A 1 466 ? 2.501 -8.386 -22.399 1.00 92.62 466 GLN A O 1
ATOM 3747 N N . SER A 1 467 ? 2.559 -6.234 -23.000 1.00 94.69 467 SER A N 1
ATOM 3748 C CA . SER A 1 467 ? 3.811 -5.902 -22.324 1.00 94.69 467 SER A CA 1
ATOM 3749 C C . SER A 1 467 ? 3.863 -4.422 -21.957 1.00 94.69 467 SER A C 1
ATOM 3751 O O . SER A 1 467 ? 3.406 -3.581 -22.733 1.00 94.69 467 SER A O 1
ATOM 3753 N N . ASP A 1 468 ? 4.504 -4.111 -20.825 1.00 96.81 468 ASP A N 1
ATOM 3754 C CA . ASP A 1 468 ? 4.890 -2.735 -20.492 1.00 96.81 468 ASP A CA 1
ATOM 3755 C C . ASP A 1 468 ? 5.952 -2.169 -21.445 1.00 96.81 468 ASP A C 1
ATOM 3757 O O . ASP A 1 468 ? 6.109 -0.957 -21.510 1.00 96.81 468 ASP A O 1
ATOM 3761 N N . TYR A 1 469 ? 6.684 -3.016 -22.174 1.00 96.75 469 TYR A N 1
ATOM 3762 C CA . TYR A 1 469 ? 7.870 -2.641 -22.945 1.00 96.75 469 TYR A CA 1
ATOM 3763 C C . TYR A 1 469 ? 7.570 -2.560 -24.449 1.00 96.75 469 TYR A C 1
ATOM 3765 O O . TYR A 1 469 ? 7.078 -3.524 -25.043 1.00 96.75 469 TYR A O 1
ATOM 3773 N N . LEU A 1 470 ? 7.927 -1.440 -25.087 1.00 97.00 470 LEU A N 1
ATOM 3774 C CA . LEU A 1 470 ? 7.843 -1.241 -26.538 1.00 97.00 470 LEU A CA 1
ATOM 3775 C C . LEU A 1 470 ? 9.105 -0.566 -27.094 1.00 97.00 470 LEU A C 1
ATOM 3777 O O . LEU A 1 470 ? 9.451 0.554 -26.723 1.00 97.00 470 LEU A O 1
ATOM 3781 N N . TRP A 1 471 ? 9.764 -1.219 -28.047 1.00 95.81 471 TRP A N 1
ATOM 3782 C CA . TRP A 1 471 ? 10.913 -0.670 -28.765 1.00 95.81 471 TRP A CA 1
ATOM 3783 C C . TRP A 1 471 ? 10.482 0.132 -29.994 1.00 95.81 471 TRP A C 1
ATOM 3785 O O . TRP A 1 471 ? 9.887 -0.423 -30.916 1.00 95.81 471 TRP A O 1
ATOM 3795 N N . TYR A 1 472 ? 10.884 1.400 -30.055 1.00 96.50 472 TYR A N 1
ATOM 3796 C CA . TYR A 1 472 ? 10.783 2.293 -31.208 1.00 96.50 472 TYR A CA 1
ATOM 3797 C C . TYR A 1 472 ? 12.174 2.425 -31.849 1.00 96.50 472 TYR A C 1
ATOM 3799 O O . TYR A 1 472 ? 13.089 3.008 -31.267 1.00 96.50 472 TYR A O 1
ATOM 3807 N N . MET A 1 473 ? 12.366 1.891 -33.056 1.00 95.94 473 MET A N 1
ATOM 3808 C CA . MET A 1 473 ? 13.667 1.882 -33.741 1.00 95.94 473 MET A CA 1
ATOM 3809 C C . MET A 1 473 ? 13.636 2.644 -35.065 1.00 95.94 473 MET A C 1
ATOM 3811 O O . MET A 1 473 ? 12.779 2.390 -35.906 1.00 95.94 473 MET A O 1
ATOM 3815 N N . THR A 1 474 ? 14.626 3.501 -35.320 1.00 95.00 474 THR A N 1
ATOM 3816 C CA . THR A 1 474 ? 14.823 4.154 -36.627 1.00 95.00 474 THR A CA 1
ATOM 3817 C C . THR A 1 474 ? 16.269 4.033 -37.107 1.00 95.00 474 THR A C 1
ATOM 3819 O O . THR A 1 474 ? 17.199 3.748 -36.349 1.00 95.00 474 THR A O 1
ATOM 3822 N N . THR A 1 475 ? 16.481 4.201 -38.412 1.00 93.44 475 THR A N 1
ATOM 3823 C CA . THR A 1 475 ? 17.808 4.171 -39.039 1.00 93.44 475 THR A CA 1
ATOM 3824 C C . THR A 1 475 ? 18.046 5.452 -39.821 1.00 93.44 475 THR A C 1
ATOM 3826 O O . THR A 1 475 ? 17.305 5.768 -40.749 1.00 93.44 475 THR A O 1
ATOM 3829 N N . ILE A 1 476 ? 19.145 6.134 -39.506 1.00 90.94 476 ILE A N 1
ATOM 3830 C CA . ILE A 1 476 ? 19.577 7.366 -40.172 1.00 90.94 476 ILE A CA 1
ATOM 3831 C C . ILE A 1 476 ? 20.937 7.154 -40.850 1.00 90.94 476 ILE A C 1
ATOM 3833 O O . ILE A 1 476 ? 21.717 6.279 -40.460 1.00 90.94 476 ILE A O 1
ATOM 3837 N N . LYS A 1 477 ? 21.222 7.915 -41.913 1.00 88.94 477 LYS A N 1
ATOM 3838 C CA . LYS A 1 477 ? 22.452 7.777 -42.711 1.00 88.94 477 LYS A CA 1
ATOM 3839 C C . LYS A 1 477 ? 23.160 9.122 -42.867 1.00 88.94 477 LYS A C 1
ATOM 3841 O O . LYS A 1 477 ? 22.703 9.963 -43.635 1.00 88.94 477 LYS A O 1
ATOM 3846 N N . PHE A 1 478 ? 24.303 9.287 -42.206 1.00 85.69 478 PHE A N 1
ATOM 3847 C CA . PHE A 1 478 ? 25.173 10.452 -42.390 1.00 85.69 478 PHE A CA 1
ATOM 3848 C C . PHE A 1 478 ? 26.141 10.205 -43.555 1.00 85.69 478 PHE A C 1
ATOM 3850 O O . PHE A 1 478 ? 26.771 9.147 -43.645 1.00 85.69 478 PHE A O 1
ATOM 3857 N N . LYS A 1 479 ? 26.269 11.175 -44.467 1.00 81.81 479 LYS A N 1
ATOM 3858 C CA . LYS A 1 479 ? 27.236 11.117 -45.579 1.00 81.81 479 LYS A CA 1
ATOM 3859 C C . LYS A 1 479 ? 28.645 11.451 -45.063 1.00 81.81 479 LYS A C 1
ATOM 3861 O O . LYS A 1 479 ? 28.787 12.191 -44.097 1.00 81.81 479 LYS A O 1
ATOM 3866 N N . LYS A 1 480 ? 29.705 10.997 -45.749 1.00 74.69 480 LYS A N 1
ATOM 3867 C CA . LYS A 1 480 ? 31.109 11.347 -45.410 1.00 74.69 480 LYS A CA 1
ATOM 3868 C C . LYS A 1 480 ? 31.427 12.857 -45.461 1.00 74.69 480 LYS A C 1
ATOM 3870 O O . LYS A 1 480 ? 32.475 13.253 -44.974 1.00 74.69 480 LYS A O 1
ATOM 3875 N N . ARG A 1 481 ? 30.551 13.675 -46.059 1.00 73.06 481 ARG A N 1
ATOM 3876 C CA . ARG A 1 481 ? 30.641 15.147 -46.142 1.00 73.06 481 ARG A CA 1
ATOM 3877 C C . ARG A 1 481 ? 29.528 15.869 -45.354 1.00 73.06 481 ARG A C 1
ATOM 3879 O O . ARG A 1 481 ? 29.242 17.021 -45.647 1.00 73.06 481 ARG A O 1
ATOM 3886 N N . ASP A 1 482 ? 28.832 15.192 -44.437 1.00 74.00 482 ASP A N 1
ATOM 3887 C CA . ASP A 1 482 ? 27.826 15.840 -43.577 1.00 74.00 482 ASP A CA 1
ATOM 3888 C C . ASP A 1 482 ? 28.566 16.696 -42.518 1.00 74.00 482 ASP A C 1
ATOM 3890 O O . ASP A 1 482 ? 29.380 16.131 -41.784 1.00 74.00 482 ASP A O 1
ATOM 3894 N N . PRO A 1 483 ? 28.364 18.029 -42.440 1.00 68.56 483 PRO A N 1
ATOM 3895 C CA . PRO A 1 483 ? 29.217 18.940 -41.652 1.00 68.56 483 PRO A CA 1
ATOM 3896 C C . PRO A 1 483 ? 29.135 18.768 -40.121 1.00 68.56 483 PRO A C 1
ATOM 3898 O O . PRO A 1 483 ? 29.872 19.424 -39.377 1.00 68.56 483 PRO A O 1
ATOM 3901 N N . PHE A 1 484 ? 28.277 17.859 -39.651 1.00 67.19 484 PHE A N 1
ATOM 3902 C CA . PHE A 1 484 ? 28.113 17.473 -38.246 1.00 67.19 484 PHE A CA 1
ATOM 3903 C C . PHE A 1 484 ? 28.748 16.113 -37.915 1.00 67.19 484 PHE A C 1
ATOM 3905 O O . PHE A 1 484 ? 28.716 15.671 -36.769 1.00 67.19 484 PHE A O 1
ATOM 3912 N N . LEU A 1 485 ? 29.354 15.438 -38.897 1.00 67.25 485 LEU A N 1
ATOM 3913 C CA . LEU A 1 485 ? 29.984 14.134 -38.713 1.00 67.25 485 LEU A CA 1
ATOM 3914 C C . LEU A 1 485 ? 31.143 14.206 -37.698 1.00 67.25 485 LEU A C 1
ATOM 3916 O O . LEU A 1 485 ? 32.157 14.850 -37.949 1.00 67.25 485 LEU A O 1
ATOM 3920 N N . GLY A 1 486 ? 30.994 13.514 -36.564 1.00 64.75 486 GLY A N 1
ATOM 3921 C CA . GLY A 1 486 ? 31.970 13.503 -35.465 1.00 64.75 486 GLY A CA 1
ATOM 3922 C C . GLY A 1 486 ? 31.781 14.604 -34.411 1.00 64.75 486 GLY A C 1
ATOM 3923 O O . GLY A 1 486 ? 32.388 14.515 -33.343 1.00 64.75 486 GLY A O 1
ATOM 3924 N N . LYS A 1 487 ? 30.911 15.593 -34.658 1.00 75.69 487 LYS A N 1
ATOM 3925 C CA . LYS A 1 487 ? 30.448 16.535 -33.627 1.00 75.69 487 LYS A CA 1
ATOM 3926 C C . LYS A 1 487 ? 29.403 15.856 -32.731 1.00 75.69 487 LYS A C 1
ATOM 3928 O O . LYS A 1 487 ? 28.833 14.824 -33.095 1.00 75.69 487 LYS A O 1
ATOM 3933 N N . SER A 1 488 ? 29.158 16.436 -31.559 1.00 83.06 488 SER A N 1
ATOM 3934 C CA . SER A 1 488 ? 27.945 16.131 -30.797 1.00 83.06 488 SER A CA 1
ATOM 3935 C C . SER A 1 488 ? 26.721 16.715 -31.496 1.00 83.06 488 SER A C 1
ATOM 3937 O O . SER A 1 488 ? 26.792 17.791 -32.094 1.00 83.06 488 SER A O 1
ATOM 3939 N N . MET A 1 489 ? 25.605 16.002 -31.407 1.00 89.19 489 MET A N 1
ATOM 3940 C CA . MET A 1 489 ? 24.279 16.480 -31.774 1.00 89.19 489 MET A CA 1
ATOM 3941 C C . MET A 1 489 ? 23.302 16.056 -30.679 1.00 89.19 489 MET A C 1
ATOM 3943 O O . MET A 1 489 ? 23.312 14.896 -30.266 1.00 89.19 489 MET A O 1
ATOM 3947 N N . SER A 1 490 ? 22.434 16.966 -30.258 1.00 92.44 490 SER A N 1
ATOM 3948 C CA . SER A 1 490 ? 21.344 16.653 -29.341 1.00 92.44 490 SER A CA 1
ATOM 3949 C C . SER A 1 490 ? 20.325 15.740 -30.034 1.00 92.44 490 SER A C 1
ATOM 3951 O O . SER A 1 490 ? 19.931 15.995 -31.176 1.00 92.44 490 SER A O 1
ATOM 3953 N N . LEU A 1 491 ? 19.919 14.665 -29.356 1.00 95.38 491 LEU A N 1
ATOM 3954 C CA . LEU A 1 491 ? 18.733 13.872 -29.667 1.00 95.38 491 LEU A CA 1
ATOM 3955 C C . LEU A 1 491 ? 17.625 14.292 -28.699 1.00 95.38 491 LEU A C 1
ATOM 3957 O O . LEU A 1 491 ? 17.744 14.057 -27.497 1.00 95.38 491 LEU A O 1
ATOM 3961 N N . HIS A 1 492 ? 16.557 14.862 -29.248 1.00 96.25 492 HIS A N 1
ATOM 3962 C CA . HIS A 1 492 ? 15.414 15.407 -28.523 1.00 96.25 492 HIS A CA 1
ATOM 3963 C C . HIS A 1 492 ? 14.166 14.571 -28.843 1.00 96.25 492 HIS A C 1
ATOM 3965 O O . HIS A 1 492 ? 13.819 14.384 -30.012 1.00 96.25 492 HIS A O 1
ATOM 3971 N N . VAL A 1 493 ? 13.502 14.046 -27.814 1.00 96.81 493 VAL A N 1
ATOM 3972 C CA . VAL A 1 493 ? 12.345 13.145 -27.911 1.00 96.81 493 VAL A CA 1
ATOM 3973 C C . VAL A 1 493 ? 11.236 13.679 -27.009 1.00 96.81 493 VAL A C 1
ATOM 3975 O O . VAL A 1 493 ? 11.351 13.591 -25.788 1.00 96.81 493 VAL A O 1
ATOM 3978 N N . ASN A 1 494 ? 10.155 14.199 -27.591 1.00 95.19 494 ASN A N 1
ATOM 3979 C CA . ASN A 1 494 ? 8.936 14.476 -26.830 1.00 95.19 494 ASN A CA 1
ATOM 3980 C C . ASN A 1 494 ? 8.175 13.160 -26.577 1.00 95.19 494 ASN A C 1
ATOM 3982 O O . ASN A 1 494 ? 8.028 12.333 -27.486 1.00 95.19 494 ASN A O 1
ATOM 3986 N N . SER A 1 495 ? 7.747 12.943 -25.334 1.00 94.38 495 SER A N 1
ATOM 3987 C CA . SER A 1 495 ? 7.378 11.627 -24.812 1.00 94.38 495 SER A CA 1
ATOM 3988 C C . SER A 1 495 ? 6.157 11.680 -23.892 1.00 94.38 495 SER A C 1
ATOM 3990 O O . SER A 1 495 ? 5.997 12.610 -23.105 1.00 94.38 495 SER A O 1
ATOM 3992 N N . THR A 1 496 ? 5.347 10.621 -23.965 1.00 94.69 496 THR A N 1
ATOM 3993 C CA . THR A 1 496 ? 4.350 10.215 -22.955 1.00 94.69 496 THR A CA 1
ATOM 3994 C C . THR A 1 496 ? 4.629 8.800 -22.421 1.00 94.69 496 THR A C 1
ATOM 3996 O O . THR A 1 496 ? 3.749 8.122 -21.892 1.00 94.69 496 THR A O 1
ATOM 3999 N N . ALA A 1 497 ? 5.856 8.298 -22.602 1.00 95.38 497 ALA A N 1
ATOM 4000 C CA . ALA A 1 497 ? 6.309 7.042 -22.011 1.00 95.38 497 ALA A CA 1
ATOM 4001 C C . ALA A 1 497 ? 6.541 7.246 -20.511 1.00 95.38 497 ALA A C 1
ATOM 4003 O O . ALA A 1 497 ? 7.202 8.205 -20.126 1.00 95.38 497 ALA A O 1
ATOM 4004 N N . HIS A 1 498 ? 6.051 6.355 -19.652 1.00 96.25 498 HIS A N 1
ATOM 4005 C CA . HIS A 1 498 ? 6.197 6.533 -18.204 1.00 96.25 498 HIS A CA 1
ATOM 4006 C C . HIS A 1 498 ? 7.671 6.385 -17.777 1.00 96.25 498 HIS A C 1
ATOM 4008 O O . HIS A 1 498 ? 8.144 7.138 -16.931 1.00 96.25 498 HIS A O 1
ATOM 4014 N N . VAL A 1 499 ? 8.420 5.490 -18.436 1.00 96.94 499 VAL A N 1
ATOM 4015 C CA . VAL A 1 499 ? 9.894 5.497 -18.466 1.00 96.94 499 VAL A CA 1
ATOM 4016 C C . VAL A 1 499 ? 10.370 5.371 -19.918 1.00 96.94 499 VAL A C 1
ATOM 4018 O O . VAL A 1 499 ? 9.738 4.696 -20.732 1.00 96.94 499 VAL A O 1
ATOM 4021 N N . LEU A 1 500 ? 11.480 6.024 -20.252 1.00 97.38 500 LEU A N 1
ATOM 4022 C CA . LEU A 1 500 ? 12.119 6.015 -21.565 1.00 97.38 500 LEU A CA 1
ATOM 4023 C C . LEU A 1 500 ? 13.616 5.727 -21.412 1.00 97.38 500 LEU A C 1
ATOM 4025 O O . LEU A 1 500 ? 14.322 6.493 -20.764 1.00 97.38 500 LEU A O 1
ATOM 4029 N N . HIS A 1 501 ? 14.126 4.675 -22.058 1.00 96.50 501 HIS A N 1
ATOM 4030 C CA . HIS A 1 501 ? 15.569 4.409 -22.188 1.00 96.50 501 HIS A CA 1
ATOM 4031 C C . HIS A 1 501 ? 16.005 4.595 -23.638 1.00 96.50 501 HIS A C 1
ATOM 4033 O O . HIS A 1 501 ? 15.346 4.105 -24.556 1.00 96.50 501 HIS A O 1
ATOM 4039 N N . ALA A 1 502 ? 17.139 5.252 -23.868 1.00 96.25 502 ALA A N 1
ATOM 4040 C CA . ALA A 1 502 ? 17.632 5.535 -25.211 1.00 96.25 502 ALA A CA 1
ATOM 4041 C C . ALA A 1 502 ? 18.981 4.863 -25.501 1.00 96.25 502 ALA A C 1
ATOM 4043 O O . ALA A 1 502 ? 19.915 4.872 -24.693 1.00 96.25 502 ALA A O 1
ATOM 4044 N N . PHE A 1 503 ? 19.095 4.322 -26.713 1.00 95.06 503 PHE A N 1
ATOM 4045 C CA . PHE A 1 503 ? 20.273 3.637 -27.227 1.00 95.06 503 PHE A CA 1
ATOM 4046 C C . PHE A 1 503 ? 20.597 4.123 -28.644 1.00 95.06 503 PHE A C 1
ATOM 4048 O O . PHE A 1 503 ? 19.717 4.266 -29.496 1.00 95.06 503 PHE A O 1
ATOM 4055 N N . VAL A 1 504 ? 21.883 4.314 -28.937 1.00 94.50 504 VAL A N 1
ATOM 4056 C CA . VAL A 1 504 ? 22.370 4.679 -30.272 1.00 94.50 504 VAL A CA 1
ATOM 4057 C C . VAL A 1 504 ? 23.515 3.754 -30.664 1.00 94.50 504 VAL A C 1
ATOM 4059 O O . VAL A 1 504 ? 24.512 3.629 -29.958 1.00 94.50 504 VAL A O 1
ATOM 4062 N N . ASN A 1 505 ? 23.377 3.089 -31.814 1.00 91.81 505 ASN A N 1
ATOM 4063 C CA . ASN A 1 505 ? 24.319 2.080 -32.312 1.00 91.81 505 ASN A CA 1
ATOM 4064 C C . ASN A 1 505 ? 24.609 0.934 -31.316 1.00 91.81 505 ASN A C 1
ATOM 4066 O O . ASN A 1 505 ? 25.706 0.380 -31.336 1.00 91.81 505 ASN A O 1
ATOM 4070 N N . GLY A 1 506 ? 23.651 0.603 -30.445 1.00 88.69 506 GLY A N 1
ATOM 4071 C CA . GLY A 1 506 ? 23.811 -0.373 -29.360 1.00 88.69 506 GLY A CA 1
ATOM 4072 C C . GLY A 1 506 ? 24.469 0.152 -28.084 1.00 88.69 506 GLY A C 1
ATOM 4073 O O . GLY A 1 506 ? 24.452 -0.549 -27.079 1.00 88.69 506 GLY A O 1
ATOM 4074 N N . LYS A 1 507 ? 24.978 1.391 -28.065 1.00 90.81 507 LYS A N 1
ATOM 4075 C CA . LYS A 1 507 ? 25.407 2.039 -26.822 1.00 90.81 507 LYS A CA 1
ATOM 4076 C C . LYS A 1 507 ? 24.207 2.718 -26.153 1.00 90.81 507 LYS A C 1
ATOM 4078 O O . LYS A 1 507 ? 23.541 3.535 -26.782 1.00 90.81 507 LYS A O 1
ATOM 4083 N N . TYR A 1 508 ? 23.967 2.415 -24.881 1.00 91.69 508 TYR A N 1
ATOM 4084 C CA . TYR A 1 508 ? 23.049 3.162 -24.013 1.00 91.69 508 TYR A CA 1
ATOM 4085 C C . TYR A 1 508 ? 23.532 4.613 -23.831 1.00 91.69 508 TYR A C 1
ATOM 4087 O O . TYR A 1 508 ? 24.729 4.846 -23.636 1.00 91.69 508 TYR A O 1
ATOM 4095 N N . ILE A 1 509 ? 22.618 5.583 -23.927 1.00 93.56 509 ILE A N 1
ATOM 4096 C CA . ILE A 1 509 ? 22.917 7.023 -23.786 1.00 93.56 509 ILE A CA 1
ATOM 4097 C C . ILE A 1 509 ? 22.187 7.694 -22.608 1.00 93.56 509 ILE A C 1
ATOM 4099 O O . ILE A 1 509 ? 22.473 8.849 -22.303 1.00 93.56 509 ILE A O 1
ATOM 4103 N N . GLY A 1 510 ? 21.276 6.981 -21.939 1.00 92.62 510 GLY A N 1
ATOM 4104 C CA . GLY A 1 510 ? 20.570 7.442 -20.742 1.00 92.62 510 GLY A CA 1
ATOM 4105 C C . GLY A 1 510 ? 19.109 6.992 -20.699 1.00 92.62 510 GLY A C 1
ATOM 4106 O O . GLY A 1 510 ? 18.593 6.429 -21.666 1.00 92.62 510 GLY A O 1
ATOM 4107 N N . ASN A 1 511 ? 18.450 7.285 -19.579 1.00 94.81 511 ASN A N 1
ATOM 4108 C CA . ASN A 1 511 ? 17.004 7.166 -19.411 1.00 94.81 511 ASN A CA 1
ATOM 4109 C C . ASN A 1 511 ? 16.409 8.465 -18.840 1.00 94.81 511 ASN A C 1
ATOM 4111 O O . ASN A 1 511 ? 17.153 9.380 -18.476 1.00 94.81 511 ASN A O 1
ATOM 4115 N N . GLN A 1 512 ? 15.082 8.513 -18.781 1.00 95.06 512 GLN A N 1
ATOM 4116 C CA . GLN A 1 512 ? 14.281 9.464 -18.013 1.00 95.06 512 GLN A CA 1
ATOM 4117 C C . GLN A 1 512 ? 12.937 8.809 -17.674 1.00 95.06 512 GLN A C 1
ATOM 4119 O O . GLN A 1 512 ? 12.486 7.913 -18.390 1.00 95.06 512 GLN A O 1
ATOM 4124 N N . HIS A 1 513 ? 12.296 9.250 -16.597 1.00 94.00 513 HIS A N 1
ATOM 4125 C CA . HIS A 1 513 ? 10.952 8.826 -16.217 1.00 94.00 513 HIS A CA 1
ATOM 4126 C C . HIS A 1 513 ? 10.052 10.038 -15.967 1.00 94.00 513 HIS A C 1
ATOM 4128 O O . HIS A 1 513 ? 10.533 11.164 -15.851 1.00 94.00 513 HIS A O 1
ATOM 4134 N N . ALA A 1 514 ? 8.741 9.808 -15.937 1.00 91.44 514 ALA A N 1
ATOM 4135 C CA . ALA A 1 514 ? 7.773 10.823 -15.548 1.00 91.44 514 ALA A CA 1
ATOM 4136 C C . ALA A 1 514 ? 7.835 11.066 -14.031 1.00 91.44 514 ALA A C 1
ATOM 4138 O O . ALA A 1 514 ? 7.911 10.115 -13.250 1.00 91.44 514 ALA A O 1
ATOM 4139 N N . GLU A 1 515 ? 7.743 12.325 -13.618 1.00 85.38 515 GLU A N 1
ATOM 4140 C CA . GLU A 1 515 ? 7.751 12.754 -12.215 1.00 85.38 515 GLU A CA 1
ATOM 4141 C C . GLU A 1 515 ? 6.427 13.452 -11.873 1.00 85.38 515 GLU A C 1
ATOM 4143 O O . GLU A 1 515 ? 5.776 14.027 -12.749 1.00 85.38 515 GLU A O 1
ATOM 4148 N N . ASN A 1 516 ? 6.023 13.423 -10.598 1.00 78.00 516 ASN A N 1
ATOM 4149 C CA . ASN A 1 516 ? 4.865 14.168 -10.074 1.00 78.00 516 ASN A CA 1
ATOM 4150 C C . ASN A 1 516 ? 3.547 13.952 -10.859 1.00 78.00 516 ASN A C 1
ATOM 4152 O O . ASN A 1 516 ? 2.727 14.858 -10.985 1.00 78.00 516 ASN A O 1
ATOM 4156 N N . GLY A 1 517 ? 3.363 12.765 -11.451 1.00 78.38 517 GLY A N 1
ATOM 4157 C CA . GLY A 1 517 ? 2.207 12.432 -12.296 1.00 78.38 517 GLY A CA 1
ATOM 4158 C C . GLY A 1 517 ? 2.155 13.139 -13.661 1.00 78.38 517 GLY A C 1
ATOM 4159 O O . GLY A 1 517 ? 1.224 12.894 -14.431 1.00 78.38 517 GLY A O 1
ATOM 4160 N N . ASN A 1 518 ? 3.134 13.985 -14.009 1.00 87.00 518 ASN A N 1
ATOM 4161 C CA . ASN A 1 518 ? 3.201 14.609 -15.328 1.00 87.00 518 ASN A CA 1
ATOM 4162 C C . ASN A 1 518 ? 3.921 13.696 -16.330 1.00 87.00 518 ASN A C 1
ATOM 4164 O O . ASN A 1 518 ? 5.146 13.696 -16.447 1.00 87.00 518 ASN A O 1
ATOM 4168 N N . PHE A 1 519 ? 3.136 12.956 -17.110 1.00 90.06 519 PHE A N 1
ATOM 4169 C CA . PHE A 1 519 ? 3.660 12.061 -18.142 1.00 90.06 519 PHE A CA 1
ATOM 4170 C C . PHE A 1 519 ? 4.187 12.776 -19.398 1.00 90.06 519 PHE A C 1
ATOM 4172 O O . PHE A 1 519 ? 4.846 12.123 -20.198 1.00 90.06 519 PHE A O 1
ATOM 4179 N N . ASN A 1 520 ? 3.941 14.081 -19.589 1.00 92.38 520 ASN A N 1
ATOM 4180 C CA . ASN A 1 520 ? 4.437 14.827 -20.753 1.00 92.38 520 ASN A CA 1
ATOM 4181 C C . ASN A 1 520 ? 5.811 15.444 -20.455 1.00 92.38 520 ASN A C 1
ATOM 4183 O O . ASN A 1 520 ? 5.905 16.396 -19.674 1.00 92.38 520 ASN A O 1
ATOM 4187 N N . TYR A 1 521 ? 6.864 14.950 -21.108 1.00 94.25 521 TYR A N 1
ATOM 4188 C CA . TYR A 1 521 ? 8.214 15.505 -20.975 1.00 94.25 521 TYR A CA 1
ATOM 4189 C C . TYR A 1 521 ? 9.047 15.375 -22.256 1.00 94.25 521 TYR A C 1
ATOM 4191 O O . TYR A 1 521 ? 8.786 14.557 -23.141 1.00 94.25 521 TYR A O 1
ATOM 4199 N N . VAL A 1 522 ? 10.109 16.177 -22.309 1.00 95.00 522 VAL A N 1
ATOM 4200 C CA . VAL A 1 522 ? 11.187 16.073 -23.293 1.00 95.00 522 VAL A CA 1
ATOM 4201 C C . VAL A 1 522 ? 12.339 15.282 -22.683 1.00 95.00 522 VAL A C 1
ATOM 4203 O O . VAL A 1 522 ? 12.839 15.639 -21.617 1.00 95.00 522 VAL A O 1
ATOM 4206 N N . PHE A 1 523 ? 12.788 14.248 -23.391 1.00 96.25 523 PHE A N 1
ATOM 4207 C CA . PHE A 1 523 ? 14.093 13.628 -23.183 1.00 96.25 523 PHE A CA 1
ATOM 4208 C C . PHE A 1 523 ? 15.108 14.237 -24.143 1.00 96.25 523 PHE A C 1
ATOM 4210 O O . PHE A 1 523 ? 14.910 14.204 -25.359 1.00 96.25 523 PHE A O 1
ATOM 4217 N N . GLU A 1 524 ? 16.211 14.754 -23.605 1.00 96.00 524 GLU A N 1
ATOM 4218 C CA . GLU A 1 524 ? 17.293 15.333 -24.398 1.00 96.00 524 GLU A CA 1
ATOM 4219 C C . GLU A 1 524 ? 18.665 14.816 -23.938 1.00 96.00 524 GLU A C 1
ATOM 4221 O O . GLU A 1 524 ? 19.025 14.915 -22.760 1.00 96.00 524 GLU A O 1
ATOM 4226 N N . LYS A 1 525 ? 19.438 14.236 -24.869 1.00 95.62 525 LYS A N 1
ATOM 4227 C CA . LYS A 1 525 ? 20.815 13.764 -24.632 1.00 95.62 525 LYS A CA 1
ATOM 4228 C C . LYS A 1 525 ? 21.721 13.997 -25.832 1.00 95.62 525 LYS A C 1
ATOM 4230 O O . LYS A 1 525 ? 21.306 13.922 -26.985 1.00 95.62 525 LYS A O 1
ATOM 4235 N N . ASP A 1 526 ? 22.993 14.215 -25.531 1.00 93.38 526 ASP A N 1
ATOM 4236 C CA . ASP A 1 526 ? 24.027 14.563 -26.497 1.00 93.38 526 ASP A CA 1
ATOM 4237 C C . ASP A 1 526 ? 24.661 13.302 -27.125 1.00 93.38 526 ASP A C 1
ATOM 4239 O O . ASP A 1 526 ? 25.110 12.389 -26.426 1.00 93.38 526 ASP A O 1
ATOM 4243 N N . VAL A 1 527 ? 24.674 13.218 -28.460 1.00 91.94 527 VAL A N 1
ATOM 4244 C CA . VAL A 1 527 ? 24.996 11.995 -29.215 1.00 91.94 527 VAL A CA 1
ATOM 4245 C C . VAL A 1 527 ? 26.035 12.254 -30.307 1.00 91.94 527 VAL A C 1
ATOM 4247 O O . VAL A 1 527 ? 25.882 13.132 -31.153 1.00 91.94 527 VAL A O 1
ATOM 4250 N N . LYS A 1 528 ? 27.075 11.411 -30.362 1.00 88.25 528 LYS A N 1
ATOM 4251 C CA . LYS A 1 528 ? 28.073 11.407 -31.447 1.00 88.25 528 LYS A CA 1
ATOM 4252 C C . LYS A 1 528 ? 27.736 10.335 -32.485 1.00 88.25 528 LYS A C 1
ATOM 4254 O O . LYS A 1 528 ? 27.956 9.143 -32.263 1.00 88.25 528 LYS A O 1
ATOM 4259 N N . PHE A 1 529 ? 27.204 10.756 -33.631 1.00 87.56 529 PHE A N 1
ATOM 4260 C CA . PHE A 1 529 ? 26.844 9.858 -34.733 1.00 87.56 529 PHE A CA 1
ATOM 4261 C C . PHE A 1 529 ? 28.056 9.495 -35.610 1.00 87.56 529 PHE A C 1
ATOM 4263 O O . PHE A 1 529 ? 28.891 10.340 -35.938 1.00 87.56 529 PHE A O 1
ATOM 4270 N N . LYS A 1 530 ? 28.143 8.223 -36.029 1.00 88.19 530 LYS A N 1
ATOM 4271 C CA . LYS A 1 530 ? 29.219 7.710 -36.902 1.00 88.19 530 LYS A CA 1
ATOM 4272 C C . LYS A 1 530 ? 28.902 7.914 -38.386 1.00 88.19 530 LYS A C 1
ATOM 4274 O O . LYS A 1 530 ? 27.757 8.157 -38.761 1.00 88.19 530 LYS A O 1
ATOM 4279 N N . SER A 1 531 ? 29.900 7.769 -39.259 1.00 87.62 531 SER A N 1
ATOM 4280 C CA . SER A 1 531 ? 29.674 7.880 -40.708 1.00 87.62 531 SER A CA 1
ATOM 4281 C C . SER A 1 531 ? 28.866 6.693 -41.243 1.00 87.62 531 SER A C 1
ATOM 4283 O O . SER A 1 531 ? 29.029 5.560 -40.788 1.00 87.62 531 SER A O 1
ATOM 4285 N N . GLY A 1 532 ? 28.004 6.932 -42.232 1.00 89.25 532 GLY A N 1
ATOM 4286 C CA . GLY A 1 532 ? 27.121 5.907 -42.777 1.00 89.25 532 GLY A CA 1
ATOM 4287 C C . GLY A 1 532 ? 25.936 5.601 -41.857 1.00 89.25 532 GLY A C 1
ATOM 4288 O O . GLY A 1 532 ? 25.248 6.512 -41.392 1.00 89.25 532 GLY A O 1
ATOM 4289 N N . ARG A 1 533 ? 25.638 4.309 -41.663 1.00 91.56 533 ARG A N 1
ATOM 4290 C CA . ARG A 1 533 ? 24.434 3.848 -40.954 1.00 91.56 533 ARG A CA 1
ATOM 4291 C C . ARG A 1 533 ? 24.553 4.071 -39.445 1.00 91.56 533 ARG A C 1
ATOM 4293 O O . ARG A 1 533 ? 25.456 3.527 -38.812 1.00 91.56 533 ARG A O 1
ATOM 4300 N N . ASN A 1 534 ? 23.562 4.756 -38.882 1.00 92.00 534 ASN A N 1
ATOM 4301 C CA . ASN A 1 534 ? 23.296 4.795 -37.450 1.00 92.00 534 ASN A CA 1
ATOM 4302 C C . ASN A 1 534 ? 21.920 4.186 -37.162 1.00 92.00 534 ASN A C 1
ATOM 4304 O O . ASN A 1 534 ? 20.995 4.347 -37.963 1.00 92.00 534 ASN A O 1
ATOM 4308 N N . VAL A 1 535 ? 21.794 3.499 -36.029 1.00 94.31 535 VAL A N 1
ATOM 4309 C CA . VAL A 1 535 ? 20.510 3.029 -35.484 1.00 94.31 535 VAL A CA 1
ATOM 4310 C C . VAL A 1 535 ? 20.238 3.800 -34.199 1.00 94.31 535 VAL A C 1
ATOM 4312 O O . VAL A 1 535 ? 21.136 3.915 -33.366 1.00 94.31 535 VAL A O 1
ATOM 4315 N N . ILE A 1 536 ? 19.022 4.318 -34.059 1.00 95.75 536 ILE A N 1
ATOM 4316 C CA . ILE A 1 536 ? 18.482 4.835 -32.799 1.00 95.75 536 ILE A CA 1
ATOM 4317 C C . ILE A 1 536 ? 17.416 3.835 -32.361 1.00 95.75 536 ILE A C 1
ATOM 4319 O O . ILE A 1 536 ? 16.569 3.455 -33.171 1.00 95.75 536 ILE A O 1
ATOM 4323 N N . ALA A 1 537 ? 17.485 3.397 -31.110 1.00 96.06 537 ALA A N 1
ATOM 4324 C CA . ALA A 1 537 ? 16.516 2.513 -30.487 1.00 96.06 537 ALA A CA 1
ATOM 4325 C C . ALA A 1 537 ? 16.092 3.136 -29.155 1.00 96.06 537 ALA A C 1
ATOM 4327 O O . ALA A 1 537 ? 16.927 3.405 -28.294 1.00 96.06 537 ALA A O 1
ATOM 4328 N N . LEU A 1 538 ? 14.799 3.398 -29.021 1.00 96.81 538 LEU A N 1
ATOM 4329 C CA . LEU A 1 538 ? 14.181 3.979 -27.841 1.00 96.81 538 LEU A CA 1
ATOM 4330 C C . LEU A 1 538 ? 13.264 2.914 -27.240 1.00 96.81 538 LEU A C 1
ATOM 4332 O O . LEU A 1 538 ? 12.398 2.391 -27.939 1.00 96.81 538 LEU A O 1
ATOM 4336 N N . LEU A 1 539 ? 13.478 2.559 -25.980 1.00 96.44 539 LEU A N 1
ATOM 4337 C CA . LEU A 1 539 ? 12.614 1.653 -25.237 1.00 96.44 539 LEU A CA 1
ATOM 4338 C C . LEU A 1 539 ? 11.645 2.491 -24.408 1.00 96.44 539 LEU A C 1
ATOM 4340 O O . LEU A 1 539 ? 12.061 3.229 -23.519 1.00 96.44 539 LEU A O 1
ATOM 4344 N N . SER A 1 540 ? 10.368 2.365 -24.737 1.00 97.81 540 SER A N 1
ATOM 4345 C CA . SER A 1 540 ? 9.238 2.993 -24.068 1.00 97.81 540 SER A CA 1
ATOM 4346 C C . SER A 1 540 ? 8.630 2.018 -23.067 1.00 97.81 540 SER A C 1
ATOM 4348 O O . SER A 1 540 ? 8.450 0.840 -23.389 1.00 97.81 540 SER A O 1
ATOM 4350 N N . ILE A 1 541 ? 8.320 2.504 -21.867 1.00 97.56 541 ILE A N 1
ATOM 4351 C CA . ILE A 1 541 ? 7.749 1.720 -20.774 1.00 97.56 541 ILE A CA 1
ATOM 4352 C C . ILE A 1 541 ? 6.455 2.367 -20.280 1.00 97.56 541 ILE A C 1
ATOM 4354 O O . ILE A 1 541 ? 6.435 3.557 -19.961 1.00 97.56 541 ILE A O 1
ATOM 4358 N N . THR A 1 542 ? 5.395 1.572 -20.149 1.00 97.00 542 THR A N 1
ATOM 4359 C CA . THR A 1 542 ? 4.231 1.898 -19.310 1.00 97.00 542 THR A CA 1
ATOM 4360 C C . THR A 1 542 ? 4.431 1.359 -17.896 1.00 97.00 542 THR A C 1
ATOM 4362 O O . THR A 1 542 ? 5.183 0.418 -17.659 1.00 97.00 542 THR A O 1
ATOM 4365 N N . VAL A 1 543 ? 3.755 1.966 -16.926 1.00 96.69 543 VAL A N 1
ATOM 4366 C CA . VAL A 1 543 ? 3.731 1.501 -15.530 1.00 96.69 543 VAL A CA 1
ATOM 4367 C C . VAL A 1 543 ? 2.265 1.531 -15.115 1.00 96.69 543 VAL A C 1
ATOM 4369 O O . VAL A 1 543 ? 1.805 2.456 -14.444 1.00 96.69 543 VAL A O 1
ATOM 4372 N N . GLY A 1 544 ? 1.517 0.586 -15.689 1.00 95.44 544 GLY A N 1
ATOM 4373 C CA . GLY A 1 544 ? 0.062 0.649 -15.813 1.00 95.44 544 GLY A CA 1
ATOM 4374 C C . GLY A 1 544 ? -0.412 1.781 -16.740 1.00 95.44 544 GLY A C 1
ATOM 4375 O O . GLY A 1 544 ? 0.380 2.620 -17.176 1.00 95.44 544 GLY A O 1
ATOM 4376 N N . LEU A 1 545 ? -1.709 1.803 -17.043 1.00 96.19 545 LEU A N 1
ATOM 4377 C CA . LEU A 1 545 ? -2.357 2.759 -17.947 1.00 96.19 545 LEU A CA 1
ATOM 4378 C C . LEU A 1 545 ? -3.384 3.636 -17.222 1.00 96.19 545 LEU A C 1
ATOM 4380 O O . LEU A 1 545 ? -3.975 3.214 -16.229 1.00 96.19 545 LEU A O 1
ATOM 4384 N N . ALA A 1 546 ? -3.618 4.838 -17.764 1.00 94.88 546 ALA A N 1
ATOM 4385 C CA . ALA A 1 546 ? -4.587 5.816 -17.262 1.00 94.88 546 ALA A CA 1
ATOM 4386 C C . ALA A 1 546 ? -5.967 5.194 -16.999 1.00 94.88 546 ALA A C 1
ATOM 4388 O O . ALA A 1 546 ? -6.497 4.502 -17.857 1.00 94.88 546 ALA A O 1
ATOM 4389 N N . ASN A 1 547 ? -6.539 5.467 -15.828 1.00 95.38 547 ASN A N 1
ATOM 4390 C CA . ASN A 1 547 ? -7.697 4.764 -15.267 1.00 95.38 547 ASN A CA 1
ATOM 4391 C C . ASN A 1 547 ? -8.920 5.665 -14.994 1.00 95.38 547 ASN A C 1
ATOM 4393 O O . ASN A 1 547 ? -10.020 5.153 -14.792 1.00 95.38 547 ASN A O 1
ATOM 4397 N N . TYR A 1 548 ? -8.742 6.991 -14.980 1.00 95.50 548 TYR A N 1
ATOM 4398 C CA . TYR A 1 548 ? -9.759 7.959 -14.556 1.00 95.50 548 TYR A CA 1
ATOM 4399 C C . TYR A 1 548 ? -9.802 9.240 -15.418 1.00 95.50 548 TYR A C 1
ATOM 4401 O O . TYR A 1 548 ? -8.834 9.631 -16.094 1.00 95.50 548 TYR A O 1
ATOM 4409 N N . GLY A 1 549 ? -10.955 9.913 -15.356 1.00 96.25 549 GLY A N 1
ATOM 4410 C CA . GLY A 1 549 ? -11.302 11.136 -16.085 1.00 96.25 549 GLY A CA 1
ATOM 4411 C C . GLY A 1 549 ? -12.130 10.885 -17.351 1.00 96.25 549 GLY A C 1
ATOM 4412 O O . GLY A 1 549 ? -12.253 9.758 -17.821 1.00 96.25 549 GLY A O 1
ATOM 4413 N N . ALA A 1 550 ? -12.702 11.943 -17.930 1.00 96.06 550 ALA A N 1
ATOM 4414 C CA . ALA A 1 550 ? -13.361 11.846 -19.235 1.00 96.06 550 ALA A CA 1
ATOM 4415 C C . ALA A 1 550 ? -12.332 11.609 -20.357 1.00 96.06 550 ALA A C 1
ATOM 4417 O O . ALA A 1 550 ? -11.220 12.141 -20.295 1.00 96.06 550 ALA A O 1
ATOM 4418 N N . PHE A 1 551 ? -12.712 10.826 -21.373 1.00 96.75 551 PHE A N 1
ATOM 4419 C CA . PHE A 1 551 ? -11.893 10.493 -22.548 1.00 96.75 551 PHE A CA 1
ATOM 4420 C C . PHE A 1 551 ? -10.479 9.964 -22.222 1.00 96.75 551 PHE A C 1
ATOM 4422 O O . PHE A 1 551 ? -9.525 10.199 -22.975 1.00 96.75 551 PHE A O 1
ATOM 4429 N N . PHE A 1 552 ? -10.307 9.274 -21.084 1.00 95.12 552 PHE A N 1
ATOM 4430 C CA . PHE A 1 552 ? -8.995 8.790 -20.645 1.00 95.12 552 PHE A CA 1
ATOM 4431 C C . PHE A 1 552 ? -8.378 7.768 -21.607 1.00 95.12 552 PHE A C 1
ATOM 4433 O O . PHE A 1 552 ? -7.155 7.666 -21.680 1.00 95.12 552 PHE A O 1
ATOM 4440 N N . GLU A 1 553 ? -9.200 7.068 -22.388 1.00 94.50 553 GLU A N 1
ATOM 4441 C CA . GLU A 1 553 ? -8.773 6.130 -23.418 1.00 94.50 553 GLU A CA 1
ATOM 4442 C C . GLU A 1 553 ? -8.008 6.812 -24.557 1.00 94.50 553 GLU A C 1
ATOM 4444 O O . GLU A 1 553 ? -7.121 6.194 -25.146 1.00 94.50 553 GLU A O 1
ATOM 4449 N N . SER A 1 554 ? -8.313 8.089 -24.828 1.00 93.25 554 SER A N 1
ATOM 4450 C CA . SER A 1 554 ? -7.669 8.896 -25.871 1.00 93.25 554 SER A CA 1
ATOM 4451 C C . SER A 1 554 ? -6.378 9.585 -25.409 1.00 93.25 554 SER A C 1
ATOM 4453 O O . SER A 1 554 ? -5.654 10.140 -26.237 1.00 93.25 554 SER A O 1
ATOM 4455 N N . LYS A 1 555 ? -6.050 9.529 -24.106 1.00 91.50 555 LYS A N 1
ATOM 4456 C CA . LYS A 1 555 ? -4.762 10.013 -23.587 1.00 91.50 555 LYS A CA 1
ATOM 4457 C C . LYS A 1 555 ? -3.634 9.156 -24.184 1.00 91.50 555 LYS A C 1
ATOM 4459 O O . LYS A 1 555 ? -3.676 7.923 -24.059 1.00 91.50 555 LYS A O 1
ATOM 4464 N N . PRO A 1 556 ? -2.639 9.762 -24.852 1.00 91.38 556 PRO A N 1
ATOM 4465 C CA . PRO A 1 556 ? -1.616 8.984 -25.519 1.00 91.38 556 PRO A CA 1
ATOM 4466 C C . PRO A 1 556 ? -0.630 8.361 -24.525 1.00 91.38 556 PRO A C 1
ATOM 4468 O O . PRO A 1 556 ? -0.436 8.879 -23.427 1.00 91.38 556 PRO A O 1
ATOM 4471 N N . ALA A 1 557 ? -0.026 7.241 -24.918 1.00 93.25 557 ALA A N 1
ATOM 4472 C CA . ALA A 1 557 ? 0.998 6.547 -24.144 1.00 93.25 557 ALA A CA 1
ATOM 4473 C C . ALA A 1 557 ? 2.216 6.214 -25.015 1.00 93.25 557 ALA A C 1
ATOM 4475 O O . ALA A 1 557 ? 2.088 5.827 -26.181 1.00 93.25 557 ALA A O 1
ATOM 4476 N N . GLY A 1 558 ? 3.406 6.309 -24.426 1.00 95.12 558 GLY A N 1
ATOM 4477 C CA . GLY A 1 558 ? 4.664 6.029 -25.115 1.00 95.12 558 GLY A CA 1
ATOM 4478 C C . GLY A 1 558 ? 5.181 7.206 -25.944 1.00 95.12 558 GLY A C 1
ATOM 4479 O O . GLY A 1 558 ? 4.946 8.371 -25.617 1.00 95.12 558 GLY A O 1
ATOM 4480 N N . ILE A 1 559 ? 5.932 6.923 -27.009 1.00 95.38 559 ILE A N 1
ATOM 4481 C CA . ILE A 1 559 ? 6.667 7.956 -27.754 1.00 95.38 559 ILE A CA 1
ATOM 4482 C C . ILE A 1 559 ? 5.800 8.529 -28.881 1.00 95.38 559 ILE A C 1
ATOM 4484 O O . ILE A 1 559 ? 5.793 8.037 -30.010 1.00 95.38 559 ILE A O 1
ATOM 4488 N N . THR A 1 560 ? 5.078 9.595 -28.547 1.00 84.94 560 THR A N 1
ATOM 4489 C CA . THR A 1 560 ? 4.223 10.394 -29.439 1.00 84.94 560 THR A CA 1
ATOM 4490 C C . THR A 1 560 ? 5.011 11.288 -30.393 1.00 84.94 560 THR A C 1
ATOM 4492 O O . THR A 1 560 ? 4.596 11.488 -31.534 1.00 84.94 560 THR A O 1
ATOM 4495 N N . GLY A 1 561 ? 6.157 11.807 -29.945 1.00 88.81 561 GLY A N 1
ATOM 4496 C CA . GLY A 1 561 ? 6.948 12.786 -30.679 1.00 88.81 561 GLY A CA 1
ATOM 4497 C C . GLY A 1 561 ? 6.424 14.229 -30.553 1.00 88.81 561 GLY A C 1
ATOM 4498 O O . GLY A 1 561 ? 5.524 14.507 -29.757 1.00 88.81 561 GLY A O 1
ATOM 4499 N N . PRO A 1 562 ? 7.004 15.186 -31.299 1.00 94.56 562 PRO A N 1
ATOM 4500 C CA . PRO A 1 562 ? 8.013 14.985 -32.339 1.00 94.56 562 PRO A CA 1
ATOM 4501 C C . PRO A 1 562 ? 9.379 14.512 -31.813 1.00 94.56 562 PRO A C 1
ATOM 4503 O O . PRO A 1 562 ? 9.673 14.574 -30.617 1.00 94.56 562 PRO A O 1
ATOM 4506 N N . ILE A 1 563 ? 10.214 14.017 -32.729 1.00 96.38 563 ILE A N 1
ATOM 4507 C CA . ILE A 1 563 ? 11.587 13.575 -32.452 1.00 96.38 563 ILE A CA 1
ATOM 4508 C C . ILE A 1 563 ? 12.546 14.315 -33.380 1.00 96.38 563 ILE A C 1
ATOM 4510 O O . ILE A 1 563 ? 12.444 14.198 -34.601 1.00 96.38 563 ILE A O 1
ATOM 4514 N N . PHE A 1 564 ? 13.524 15.011 -32.806 1.00 95.19 564 PHE A N 1
ATOM 4515 C CA . PHE A 1 564 ? 14.499 15.813 -33.539 1.00 95.19 564 PHE A CA 1
ATOM 4516 C C . PHE A 1 564 ? 15.937 15.370 -33.253 1.00 95.19 564 PHE A C 1
ATOM 4518 O O . PHE A 1 564 ? 16.265 14.912 -32.159 1.00 95.19 564 PHE A O 1
ATOM 4525 N N . ILE A 1 565 ? 16.824 15.577 -34.228 1.00 92.62 565 ILE A N 1
ATOM 4526 C CA . ILE A 1 565 ? 18.267 15.684 -33.984 1.00 92.62 565 ILE A CA 1
ATOM 4527 C C . ILE A 1 565 ? 18.707 17.109 -34.303 1.00 92.62 565 ILE A C 1
ATOM 4529 O O . ILE A 1 565 ? 18.533 17.561 -35.436 1.00 92.62 565 ILE A O 1
ATOM 4533 N N . THR A 1 566 ? 19.338 17.775 -33.341 1.00 90.06 566 THR A N 1
ATOM 4534 C CA . THR A 1 566 ? 19.782 19.169 -33.449 1.00 90.06 566 THR A CA 1
ATOM 4535 C C . THR A 1 566 ? 21.304 19.252 -33.356 1.00 90.06 566 THR A C 1
ATOM 4537 O O . THR A 1 566 ? 21.906 18.796 -32.386 1.00 90.06 566 THR A O 1
ATOM 4540 N N . GLY A 1 567 ? 21.951 19.840 -34.364 1.00 84.69 567 GLY A N 1
ATOM 4541 C CA . GLY A 1 567 ? 23.393 20.105 -34.371 1.00 84.69 567 GLY A CA 1
ATOM 4542 C C . GLY A 1 567 ? 23.693 21.591 -34.552 1.00 84.69 567 GLY A C 1
ATOM 4543 O O . GLY A 1 567 ? 23.019 22.256 -35.336 1.00 84.69 567 GLY A O 1
ATOM 4544 N N . ARG A 1 568 ? 24.723 22.099 -33.862 1.00 79.19 568 ARG A N 1
ATOM 4545 C CA . ARG A 1 568 ? 25.211 23.486 -33.988 1.00 79.19 568 ARG A CA 1
ATOM 4546 C C . ARG A 1 568 ? 26.580 23.552 -34.671 1.00 79.19 568 ARG A C 1
ATOM 4548 O O . ARG A 1 568 ? 27.401 22.645 -34.515 1.00 79.19 568 ARG A O 1
ATOM 4555 N N . ASN A 1 569 ? 26.815 24.601 -35.453 1.00 70.25 569 ASN A N 1
ATOM 4556 C CA . ASN A 1 569 ? 28.032 24.817 -36.235 1.00 70.25 569 ASN A CA 1
ATOM 4557 C C . ASN A 1 569 ? 28.347 26.320 -36.318 1.00 70.25 569 ASN A C 1
ATOM 4559 O O . ASN A 1 569 ? 27.972 26.984 -37.279 1.00 70.25 569 ASN A O 1
ATOM 4563 N N . GLY A 1 570 ? 28.999 26.862 -35.285 1.00 73.88 570 GLY A N 1
ATOM 4564 C CA . GLY A 1 570 ? 28.946 28.306 -35.045 1.00 73.88 570 GLY A CA 1
ATOM 4565 C C . GLY A 1 570 ? 27.505 28.705 -34.723 1.00 73.88 570 GLY A C 1
ATOM 4566 O O . GLY A 1 570 ? 26.825 27.979 -33.994 1.00 73.88 570 GLY A O 1
ATOM 4567 N N . ASP A 1 571 ? 27.034 29.796 -35.319 1.00 73.00 571 ASP A N 1
ATOM 4568 C CA . ASP A 1 571 ? 25.666 30.297 -35.135 1.00 73.00 571 ASP A CA 1
ATOM 4569 C C . ASP A 1 571 ? 24.607 29.462 -35.889 1.00 73.00 571 ASP A C 1
ATOM 4571 O O . ASP A 1 571 ? 23.421 29.494 -35.555 1.00 73.00 571 ASP A O 1
ATOM 4575 N N . GLU A 1 572 ? 25.012 28.662 -36.885 1.00 75.56 572 GLU A N 1
ATOM 4576 C CA . GLU A 1 572 ? 24.093 27.795 -37.628 1.00 75.56 572 GLU A CA 1
ATOM 4577 C C . GLU A 1 572 ? 23.596 26.626 -36.765 1.00 75.56 572 GLU A C 1
ATOM 4579 O O . GLU A 1 572 ? 24.377 25.796 -36.291 1.00 75.56 572 GLU A O 1
ATOM 4584 N N . THR A 1 573 ? 22.274 26.501 -36.633 1.00 81.62 573 THR A N 1
ATOM 4585 C CA . THR A 1 573 ? 21.612 25.337 -36.029 1.00 81.62 573 THR A CA 1
ATOM 4586 C C . THR A 1 573 ? 20.850 24.562 -37.102 1.00 81.62 573 THR A C 1
ATOM 4588 O O . THR A 1 573 ? 19.954 25.110 -37.740 1.00 81.62 573 THR A O 1
ATOM 4591 N N . ILE A 1 574 ? 21.168 23.276 -37.285 1.00 81.06 574 ILE A N 1
ATOM 4592 C CA . ILE A 1 574 ? 20.421 22.375 -38.175 1.00 81.06 574 ILE A CA 1
ATOM 4593 C C . ILE A 1 574 ? 19.624 21.370 -37.348 1.00 81.06 574 ILE A C 1
ATOM 4595 O O . ILE A 1 574 ? 20.189 20.596 -36.573 1.00 81.06 574 ILE A O 1
ATOM 4599 N N . VAL A 1 575 ? 18.313 21.350 -37.589 1.00 88.25 575 VAL A N 1
ATOM 4600 C CA . VAL A 1 575 ? 17.356 20.391 -37.030 1.00 88.25 575 VAL A CA 1
ATOM 4601 C C . VAL A 1 575 ? 16.992 19.360 -38.104 1.00 88.25 575 VAL A C 1
ATOM 4603 O O . VAL A 1 575 ? 16.686 19.717 -39.241 1.00 88.25 575 VAL A O 1
ATOM 4606 N N . LYS A 1 576 ? 17.028 18.071 -37.756 1.00 88.81 576 LYS A N 1
ATOM 4607 C CA . LYS A 1 576 ? 16.555 16.952 -38.587 1.00 88.81 576 LYS A CA 1
ATOM 4608 C C . LYS A 1 576 ? 15.382 16.278 -37.868 1.00 88.81 576 LYS A C 1
ATOM 4610 O O . LYS A 1 576 ? 15.596 15.605 -36.863 1.00 88.81 576 LYS A O 1
ATOM 4615 N N . ASP A 1 577 ? 14.164 16.470 -38.372 1.00 93.50 577 ASP A N 1
ATOM 4616 C CA . ASP A 1 577 ? 12.951 15.809 -37.869 1.00 93.50 577 ASP A CA 1
ATOM 4617 C C . ASP A 1 577 ? 12.913 14.328 -38.285 1.00 93.50 577 ASP A C 1
ATOM 4619 O O . ASP A 1 577 ? 13.140 13.982 -39.448 1.00 93.50 577 ASP A O 1
ATOM 4623 N N . LEU A 1 578 ? 12.649 13.452 -37.315 1.00 94.25 578 LEU A N 1
ATOM 4624 C CA . LEU A 1 578 ? 12.542 12.001 -37.465 1.00 94.25 578 LEU A CA 1
ATOM 4625 C C . LEU A 1 578 ? 11.108 11.489 -37.254 1.00 94.25 578 LEU A C 1
ATOM 4627 O O . LEU A 1 578 ? 10.869 10.286 -37.354 1.00 94.25 578 LEU A O 1
ATOM 4631 N N . SER A 1 579 ? 10.138 12.355 -36.970 1.00 92.75 579 SER A N 1
ATOM 4632 C CA . SER A 1 579 ? 8.761 11.959 -36.631 1.00 92.75 579 SER A CA 1
ATOM 4633 C C . SER A 1 579 ? 8.089 11.184 -37.776 1.00 92.75 579 SER A C 1
ATOM 4635 O O . SER A 1 579 ? 7.450 10.159 -37.548 1.00 92.75 579 SER A O 1
ATOM 4637 N N . ALA A 1 580 ? 8.343 11.601 -39.023 1.00 92.81 580 ALA A N 1
ATOM 4638 C CA . ALA A 1 580 ? 7.887 10.945 -40.255 1.00 92.81 580 ALA A CA 1
ATOM 4639 C C . ALA A 1 580 ? 8.908 9.950 -40.870 1.00 92.81 580 ALA A C 1
ATOM 4641 O O . ALA A 1 580 ? 8.826 9.602 -42.053 1.00 92.81 580 ALA A O 1
ATOM 4642 N N . HIS A 1 581 ? 9.921 9.504 -40.113 1.00 92.94 581 HIS A N 1
ATOM 4643 C CA . HIS A 1 581 ? 10.838 8.461 -40.588 1.00 92.94 581 HIS A CA 1
ATOM 4644 C C . HIS A 1 581 ? 10.169 7.083 -40.667 1.00 92.94 581 HIS A C 1
ATOM 4646 O O . HIS A 1 581 ? 9.118 6.821 -40.085 1.00 92.94 581 HIS A O 1
ATOM 4652 N N . LYS A 1 582 ? 10.839 6.145 -41.353 1.00 94.25 582 LYS A N 1
ATOM 4653 C CA . LYS A 1 582 ? 10.492 4.728 -41.236 1.00 94.25 582 LYS A CA 1
ATOM 4654 C C . LYS A 1 582 ? 10.929 4.187 -39.867 1.00 94.25 582 LYS A C 1
ATOM 4656 O O . LYS A 1 582 ? 12.103 3.856 -39.690 1.00 94.25 582 LYS A O 1
ATOM 4661 N N . TRP A 1 583 ? 9.977 4.066 -38.949 1.00 94.88 583 TRP A N 1
ATOM 4662 C CA . TRP A 1 583 ? 10.136 3.420 -37.647 1.00 94.88 583 TRP A CA 1
ATOM 4663 C C . TRP A 1 583 ? 9.888 1.907 -37.741 1.00 94.88 583 TRP A C 1
ATOM 4665 O O . TRP A 1 583 ? 9.185 1.424 -38.634 1.00 94.88 583 TRP A O 1
ATOM 4675 N N . SER A 1 584 ? 10.493 1.142 -36.836 1.00 95.06 584 SER A N 1
ATOM 4676 C CA . SER A 1 584 ? 10.308 -0.299 -36.660 1.00 95.06 584 SER A CA 1
ATOM 4677 C C . SER A 1 584 ? 10.042 -0.606 -35.196 1.00 95.06 584 SER A C 1
ATOM 4679 O O . SER A 1 584 ? 10.679 -0.017 -34.325 1.00 95.06 584 SER A O 1
ATOM 4681 N N . TYR A 1 585 ? 9.114 -1.526 -34.947 1.00 94.75 585 TYR A N 1
ATOM 4682 C CA . TYR A 1 585 ? 8.575 -1.792 -33.621 1.00 94.75 585 TYR A CA 1
ATOM 4683 C C . TYR A 1 585 ? 8.874 -3.211 -33.173 1.00 94.75 585 TYR A C 1
ATOM 4685 O O . TYR A 1 585 ? 8.700 -4.136 -33.969 1.00 94.75 585 TYR A O 1
ATOM 4693 N N . LYS A 1 586 ? 9.280 -3.368 -31.910 1.00 93.56 586 LYS A N 1
ATOM 4694 C CA . LYS A 1 586 ? 9.221 -4.650 -31.201 1.00 93.56 586 LYS A CA 1
ATOM 4695 C C . LYS A 1 586 ? 8.430 -4.510 -29.900 1.00 93.56 586 LYS A C 1
ATOM 4697 O O . LYS A 1 586 ? 8.818 -3.712 -29.048 1.00 93.56 586 LYS A O 1
ATOM 4702 N N . THR A 1 587 ? 7.399 -5.330 -29.726 1.00 94.75 587 THR A N 1
ATOM 4703 C CA . THR A 1 587 ? 6.711 -5.490 -28.437 1.00 94.75 587 THR A CA 1
ATOM 4704 C C . THR A 1 587 ? 7.519 -6.417 -27.524 1.00 94.75 587 THR A C 1
ATOM 4706 O O . THR A 1 587 ? 8.024 -7.456 -27.954 1.00 94.75 587 THR A O 1
ATOM 4709 N N . GLY A 1 588 ? 7.636 -6.046 -26.249 1.00 93.69 588 GLY A N 1
ATOM 4710 C CA . GLY A 1 588 ? 8.192 -6.886 -25.194 1.00 93.69 588 GLY A CA 1
ATOM 4711 C C . GLY A 1 588 ? 9.715 -7.034 -25.150 1.00 93.69 588 GLY A C 1
ATOM 4712 O O . GLY A 1 588 ? 10.483 -6.385 -25.865 1.00 93.69 588 GLY A O 1
ATOM 4713 N N . LEU A 1 589 ? 10.132 -7.917 -24.243 1.00 93.19 589 LEU A N 1
ATOM 4714 C CA . LEU A 1 589 ? 11.513 -8.312 -23.974 1.00 93.19 589 LEU A CA 1
ATOM 4715 C C . LEU A 1 589 ? 11.683 -9.790 -24.338 1.00 93.19 589 LEU A C 1
ATOM 4717 O O . LEU A 1 589 ? 10.793 -10.598 -24.058 1.00 93.19 589 LEU A O 1
ATOM 4721 N N . ASN A 1 590 ? 12.843 -10.171 -24.876 1.00 91.56 590 ASN A N 1
ATOM 4722 C CA . ASN A 1 590 ? 13.132 -11.570 -25.196 1.00 91.56 590 ASN A CA 1
ATOM 4723 C C . ASN A 1 590 ? 13.087 -12.436 -23.931 1.00 91.56 590 ASN A C 1
ATOM 4725 O O . ASN A 1 590 ? 12.690 -13.596 -24.003 1.00 91.56 590 ASN A O 1
ATOM 4729 N N . GLY A 1 591 ? 13.455 -11.901 -22.763 1.00 91.81 591 GLY A N 1
ATOM 4730 C CA . GLY A 1 591 ? 13.331 -12.620 -21.496 1.00 91.81 591 GLY A CA 1
ATOM 4731 C C . GLY A 1 591 ? 11.890 -12.975 -21.094 1.00 91.81 591 GLY A C 1
ATOM 4732 O O . GLY A 1 591 ? 11.676 -13.996 -20.439 1.00 91.81 591 GLY A O 1
ATOM 4733 N N . PHE A 1 592 ? 10.891 -12.199 -21.536 1.00 91.06 592 PHE A N 1
ATOM 4734 C CA . PHE A 1 592 ? 9.475 -12.526 -21.313 1.00 91.06 592 PHE A CA 1
ATOM 4735 C C . PHE A 1 592 ? 9.021 -13.606 -22.307 1.00 91.06 592 PHE A C 1
ATOM 4737 O O . PHE A 1 592 ? 8.419 -14.598 -21.904 1.00 91.06 592 PHE A O 1
ATOM 4744 N N . GLU A 1 593 ? 9.391 -13.470 -23.585 1.00 89.31 593 GLU A N 1
ATOM 4745 C CA . GLU A 1 593 ? 9.082 -14.446 -24.646 1.00 89.31 593 GLU A CA 1
ATOM 4746 C C . GLU A 1 593 ? 9.705 -15.825 -24.386 1.00 89.31 593 GLU A C 1
ATOM 4748 O O . GLU A 1 593 ? 9.064 -16.852 -24.589 1.00 89.31 593 GLU A O 1
ATOM 4753 N N . ASN A 1 594 ? 10.943 -15.852 -23.882 1.00 89.75 594 ASN A N 1
ATOM 4754 C CA . ASN A 1 594 ? 11.660 -17.072 -23.491 1.00 89.75 594 ASN A CA 1
ATOM 4755 C C . ASN A 1 594 ? 11.309 -17.537 -22.061 1.00 89.75 594 ASN A C 1
ATOM 4757 O O . ASN A 1 594 ? 11.945 -18.457 -21.543 1.00 89.75 594 ASN A O 1
ATOM 4761 N N . GLN A 1 595 ? 10.318 -16.898 -21.423 1.00 91.25 595 GLN A N 1
ATOM 4762 C CA . GLN A 1 595 ? 9.729 -17.275 -20.133 1.00 91.25 595 GLN A CA 1
ATOM 4763 C C . GLN A 1 595 ? 10.780 -17.532 -19.037 1.00 91.25 595 GLN A C 1
ATOM 4765 O O . GLN A 1 595 ? 10.724 -18.531 -18.318 1.00 91.25 595 GLN A O 1
ATOM 4770 N N . LEU A 1 596 ? 11.767 -16.634 -18.911 1.00 91.88 596 LEU A N 1
ATOM 4771 C CA . LEU A 1 596 ? 12.916 -16.809 -18.005 1.00 91.88 596 LEU A CA 1
ATOM 4772 C C . LEU A 1 596 ? 12.536 -16.844 -16.517 1.00 91.88 596 LEU A C 1
ATOM 4774 O O . LEU A 1 596 ? 13.300 -17.354 -15.702 1.00 91.88 596 LEU A O 1
ATOM 4778 N N . PHE A 1 597 ? 11.342 -16.354 -16.189 1.00 90.75 597 PHE A N 1
ATOM 4779 C CA . PHE A 1 597 ? 10.715 -16.439 -14.874 1.00 90.75 597 PHE A CA 1
ATOM 4780 C C . PHE A 1 597 ? 10.243 -17.851 -14.483 1.00 90.75 597 PHE A C 1
ATOM 4782 O O . PHE A 1 597 ? 9.977 -18.090 -13.307 1.00 90.75 597 PHE A O 1
ATOM 4789 N N . ARG A 1 598 ? 10.145 -18.806 -15.422 1.00 87.25 598 ARG A N 1
ATOM 4790 C CA . ARG A 1 598 ? 9.777 -20.195 -15.104 1.00 87.25 598 ARG A CA 1
ATOM 4791 C C . ARG A 1 598 ? 10.939 -20.956 -14.464 1.00 87.25 598 ARG A C 1
ATOM 4793 O O . ARG A 1 598 ? 12.067 -20.941 -14.962 1.00 87.25 598 ARG A O 1
ATOM 4800 N N . THR A 1 599 ? 10.627 -21.706 -13.408 1.00 72.44 599 THR A N 1
ATOM 4801 C CA . THR A 1 599 ? 11.564 -22.538 -12.635 1.00 72.44 599 THR A CA 1
ATOM 4802 C C . THR A 1 599 ? 12.416 -23.450 -13.527 1.00 72.44 599 THR A C 1
ATOM 4804 O O . THR A 1 599 ? 13.639 -23.476 -13.380 1.00 72.44 599 THR A O 1
ATOM 4807 N N . GLU A 1 600 ? 11.793 -24.100 -14.514 1.00 67.56 600 GLU A N 1
ATOM 4808 C CA . GLU A 1 600 ? 12.396 -25.089 -15.425 1.00 67.56 600 GLU A CA 1
ATOM 4809 C C . GLU A 1 600 ? 13.060 -24.498 -16.691 1.00 67.56 600 GLU A C 1
ATOM 4811 O O . GLU A 1 600 ? 13.390 -25.239 -17.617 1.00 67.56 600 GLU A O 1
ATOM 4816 N N . SER A 1 601 ? 13.240 -23.173 -16.800 1.00 62.62 601 SER A N 1
ATOM 4817 C CA . SER A 1 601 ? 13.764 -22.565 -18.037 1.00 62.62 601 SER A CA 1
ATOM 4818 C C . SER A 1 601 ? 15.151 -23.116 -18.420 1.00 62.62 601 SER A C 1
ATOM 4820 O O . SER A 1 601 ? 16.144 -22.846 -17.744 1.00 62.62 601 SER A O 1
ATOM 4822 N N . ILE A 1 602 ? 15.223 -23.805 -19.570 1.00 61.31 602 ILE A N 1
ATOM 4823 C CA . ILE A 1 602 ? 16.409 -24.482 -20.157 1.00 61.31 602 ILE A CA 1
ATOM 4824 C C . ILE A 1 602 ? 17.529 -23.481 -20.561 1.00 61.31 602 ILE A C 1
ATOM 4826 O O . ILE A 1 602 ? 18.582 -23.835 -21.092 1.00 61.31 602 ILE A O 1
ATOM 4830 N N . SER A 1 603 ? 17.320 -22.188 -20.313 1.00 69.75 603 SER A N 1
ATOM 4831 C CA . SER A 1 603 ? 18.294 -21.126 -20.557 1.00 69.75 603 SER A CA 1
ATOM 4832 C C . SER A 1 603 ? 19.582 -21.297 -19.749 1.00 69.75 603 SER A C 1
ATOM 4834 O O . SER A 1 603 ? 19.552 -21.607 -18.562 1.00 69.75 603 SER A O 1
ATOM 4836 N N . LYS A 1 604 ? 20.729 -20.980 -20.360 1.00 82.81 604 LYS A N 1
ATOM 4837 C CA . LYS A 1 604 ? 22.004 -20.878 -19.634 1.00 82.81 604 LYS A CA 1
ATOM 4838 C C . LYS A 1 604 ? 22.034 -19.606 -18.778 1.00 82.81 604 LYS A C 1
ATOM 4840 O O . LYS A 1 604 ? 21.834 -18.510 -19.302 1.00 82.81 604 LYS A O 1
ATOM 4845 N N . TRP A 1 605 ? 22.343 -19.769 -17.494 1.00 90.19 605 TRP A N 1
ATOM 4846 C CA . TRP A 1 605 ? 22.612 -18.700 -16.527 1.00 90.19 605 TRP A CA 1
ATOM 4847 C C . TRP A 1 605 ? 24.092 -18.746 -16.117 1.00 90.19 605 TRP A C 1
ATOM 4849 O O . TRP A 1 605 ? 24.700 -19.817 -16.124 1.00 90.19 605 TRP A O 1
ATOM 4859 N N . SER A 1 606 ? 24.679 -17.602 -15.764 1.00 88.88 606 SER A N 1
ATOM 4860 C CA . SER A 1 606 ? 26.033 -17.516 -15.205 1.00 88.88 606 SER A CA 1
ATOM 4861 C C . SER A 1 606 ? 25.979 -17.421 -13.684 1.00 88.88 606 SER A C 1
ATOM 4863 O O . SER A 1 606 ? 25.254 -16.592 -13.145 1.00 88.88 606 SER A O 1
ATOM 4865 N N . VAL A 1 607 ? 26.796 -18.215 -12.993 1.00 88.38 607 VAL A N 1
ATOM 4866 C CA . VAL A 1 607 ? 27.096 -18.043 -11.555 1.00 88.38 607 VAL A CA 1
ATOM 4867 C C . VAL A 1 607 ? 28.403 -17.277 -11.318 1.00 88.38 607 VAL A C 1
ATOM 4869 O O . VAL A 1 607 ? 28.739 -16.951 -10.187 1.00 88.38 607 VAL A O 1
ATOM 4872 N N . GLN A 1 608 ? 29.160 -16.985 -12.381 1.00 83.25 608 GLN A N 1
ATOM 4873 C CA . GLN A 1 608 ? 30.409 -16.230 -12.308 1.00 83.25 608 GLN A CA 1
ATOM 4874 C C . GLN A 1 608 ? 30.148 -14.738 -12.515 1.00 83.25 608 GLN A C 1
ATOM 4876 O O . GLN A 1 608 ? 29.364 -14.361 -13.395 1.00 83.25 608 GLN A O 1
ATOM 4881 N N . ASN A 1 609 ? 30.859 -13.914 -11.739 1.00 85.06 609 ASN A N 1
ATOM 4882 C CA . ASN A 1 609 ? 30.894 -12.454 -11.840 1.00 85.06 609 ASN A CA 1
ATOM 4883 C C . ASN A 1 609 ? 29.487 -11.843 -11.955 1.00 85.06 609 ASN A C 1
ATOM 4885 O O . ASN A 1 609 ? 29.167 -11.206 -12.960 1.00 85.06 609 ASN A O 1
ATOM 4889 N N . VAL A 1 610 ? 28.636 -12.097 -10.951 1.00 89.19 610 VAL A N 1
ATOM 4890 C CA . VAL A 1 610 ? 27.302 -11.482 -10.842 1.00 89.19 610 VAL A CA 1
ATOM 4891 C C . VAL A 1 610 ? 27.481 -9.959 -10.839 1.00 89.19 610 VAL A C 1
ATOM 4893 O O . VAL A 1 610 ? 28.147 -9.442 -9.944 1.00 89.19 610 VAL A O 1
ATOM 4896 N N . PRO A 1 611 ? 26.970 -9.231 -11.846 1.00 88.31 611 PRO A N 1
ATOM 4897 C CA . PRO A 1 611 ? 27.195 -7.804 -11.953 1.00 88.31 611 PRO A CA 1
ATOM 4898 C C . PRO A 1 611 ? 26.267 -7.063 -10.998 1.00 88.31 611 PRO A C 1
ATOM 4900 O O . PRO A 1 611 ? 25.108 -7.434 -10.838 1.00 88.31 611 PRO A O 1
ATOM 4903 N N . PHE A 1 612 ? 26.758 -5.967 -10.433 1.00 88.88 612 PHE A N 1
ATOM 4904 C CA . PHE A 1 612 ? 25.931 -4.987 -9.737 1.00 88.88 612 PHE A CA 1
ATOM 4905 C C . PHE A 1 612 ? 25.731 -3.768 -10.644 1.00 88.88 612 PHE A C 1
ATOM 4907 O O . PHE A 1 612 ? 26.554 -3.493 -11.518 1.00 88.88 612 PHE A O 1
ATOM 4914 N N . ASN A 1 613 ? 24.621 -3.054 -10.456 1.00 87.12 613 ASN A N 1
ATOM 4915 C CA . ASN A 1 613 ? 24.267 -1.836 -11.193 1.00 87.12 613 ASN A CA 1
ATOM 4916 C C . ASN A 1 613 ? 24.295 -1.981 -12.737 1.00 87.12 613 ASN A C 1
ATOM 4918 O O . ASN A 1 613 ? 24.709 -1.084 -13.473 1.00 87.12 613 ASN A O 1
ATOM 4922 N N . ARG A 1 614 ? 23.867 -3.144 -13.248 1.00 88.44 614 ARG A N 1
ATOM 4923 C CA . ARG A 1 614 ? 23.752 -3.419 -14.689 1.00 88.44 614 ARG A CA 1
ATOM 4924 C C . ARG A 1 614 ? 22.291 -3.350 -15.144 1.00 88.44 614 ARG A C 1
ATOM 4926 O O . ARG A 1 614 ? 21.504 -4.227 -14.794 1.00 88.44 614 ARG A O 1
ATOM 4933 N N . THR A 1 615 ? 21.964 -2.368 -15.984 1.00 91.62 615 THR A N 1
ATOM 4934 C CA . THR A 1 615 ? 20.653 -2.250 -16.652 1.00 91.62 615 THR A CA 1
ATOM 4935 C C . THR A 1 615 ? 20.297 -3.494 -17.473 1.00 91.62 615 THR A C 1
ATOM 4937 O O . THR A 1 615 ? 21.174 -4.158 -18.036 1.00 91.62 615 THR A O 1
ATOM 4940 N N . MET A 1 616 ? 18.994 -3.769 -17.594 1.00 92.62 616 MET A N 1
ATOM 4941 C CA . MET A 1 616 ? 18.422 -4.846 -18.417 1.00 92.62 616 MET A CA 1
ATOM 4942 C C . MET A 1 616 ? 19.050 -6.226 -18.120 1.00 92.62 616 MET A C 1
ATOM 4944 O O . MET A 1 616 ? 19.572 -6.913 -19.008 1.00 92.62 616 MET A O 1
ATOM 4948 N N . THR A 1 617 ? 19.026 -6.624 -16.847 1.00 95.12 617 THR A N 1
ATOM 4949 C CA . THR A 1 617 ? 19.641 -7.858 -16.336 1.00 95.12 617 THR A CA 1
ATOM 4950 C C . THR A 1 617 ? 18.602 -8.772 -15.699 1.00 95.12 617 THR A C 1
ATOM 4952 O O . THR A 1 617 ? 17.732 -8.325 -14.963 1.00 95.12 617 THR A O 1
ATOM 4955 N N . TRP A 1 618 ? 18.717 -10.073 -15.946 1.00 96.94 618 TRP A N 1
ATOM 4956 C CA . TRP A 1 618 ? 17.961 -11.095 -15.231 1.00 96.94 618 TRP A CA 1
ATOM 4957 C C . TRP A 1 618 ? 18.809 -11.697 -14.118 1.00 96.94 618 TRP A C 1
ATOM 4959 O O . TRP A 1 618 ? 19.955 -12.086 -14.365 1.00 96.94 618 TRP A O 1
ATOM 4969 N N . TYR A 1 619 ? 18.215 -11.860 -12.938 1.00 96.62 619 TYR A N 1
ATOM 4970 C CA . TYR A 1 619 ? 18.796 -12.586 -11.809 1.00 96.62 619 TYR A CA 1
ATOM 4971 C C . TYR A 1 619 ? 17.869 -13.730 -11.378 1.00 96.62 619 TYR A C 1
ATOM 4973 O O . TYR A 1 619 ? 16.648 -13.596 -11.429 1.00 96.62 619 TYR A O 1
ATOM 4981 N N . LYS A 1 620 ? 18.441 -14.858 -10.952 1.00 95.19 620 LYS A N 1
ATOM 4982 C CA . LYS A 1 620 ? 17.724 -16.025 -10.418 1.00 95.19 620 LYS A CA 1
ATOM 4983 C C . LYS A 1 620 ? 18.476 -16.606 -9.223 1.00 95.19 620 LYS A C 1
ATOM 4985 O O . LYS A 1 620 ? 19.669 -16.891 -9.348 1.00 95.19 620 LYS A O 1
ATOM 4990 N N . ALA A 1 621 ? 17.782 -16.821 -8.110 1.00 93.56 621 ALA A N 1
ATOM 4991 C CA . ALA A 1 621 ? 18.305 -17.478 -6.911 1.00 93.56 621 ALA A CA 1
ATOM 4992 C C . ALA A 1 621 ? 17.301 -18.497 -6.350 1.00 93.56 621 ALA A C 1
ATOM 4994 O O . ALA A 1 621 ? 16.129 -18.515 -6.734 1.00 93.56 621 ALA A O 1
ATOM 4995 N N . THR A 1 622 ? 17.784 -19.326 -5.427 1.00 91.50 622 THR A N 1
ATOM 4996 C CA . THR A 1 622 ? 17.013 -20.373 -4.747 1.00 91.50 622 THR A CA 1
ATOM 4997 C C . THR A 1 622 ? 17.039 -20.141 -3.235 1.00 91.50 622 THR A C 1
ATOM 4999 O O . THR A 1 622 ? 18.070 -19.729 -2.703 1.00 91.50 622 THR A O 1
ATOM 5002 N N . PHE A 1 623 ? 15.920 -20.389 -2.552 1.00 89.88 623 PHE A N 1
ATOM 5003 C CA . PHE A 1 623 ? 15.731 -20.160 -1.116 1.00 89.88 623 PHE A CA 1
ATOM 5004 C C . PHE A 1 623 ? 14.770 -21.190 -0.491 1.00 89.88 623 PHE A C 1
ATOM 5006 O O . PHE A 1 623 ? 14.018 -21.859 -1.203 1.00 89.88 623 PHE A O 1
ATOM 5013 N N . LYS A 1 624 ? 14.775 -21.320 0.840 1.00 88.44 624 LYS A N 1
ATOM 5014 C CA . LYS A 1 624 ? 13.751 -22.064 1.593 1.00 88.44 624 LYS A CA 1
ATOM 5015 C C . LYS A 1 624 ? 12.612 -21.136 2.005 1.00 88.44 624 LYS A C 1
ATOM 5017 O O . LYS A 1 624 ? 12.847 -19.958 2.265 1.00 88.44 624 LYS A O 1
ATOM 5022 N N . ALA A 1 625 ? 11.387 -21.658 2.061 1.00 89.38 625 ALA A N 1
ATOM 5023 C CA . ALA A 1 625 ? 10.260 -20.905 2.600 1.00 89.38 625 ALA A CA 1
ATOM 5024 C C . ALA A 1 625 ? 10.532 -20.546 4.077 1.00 89.38 625 ALA A C 1
ATOM 5026 O O . ALA A 1 625 ? 11.046 -21.398 4.804 1.00 89.38 625 ALA A O 1
ATOM 5027 N N . PRO A 1 626 ? 10.209 -19.323 4.540 1.00 88.06 626 PRO A N 1
ATOM 5028 C CA . PRO A 1 626 ? 10.312 -18.997 5.957 1.00 88.06 626 PRO A CA 1
ATOM 5029 C C . PRO A 1 626 ? 9.420 -19.890 6.823 1.00 88.06 626 PRO A C 1
ATOM 5031 O O . PRO A 1 626 ? 8.357 -20.324 6.376 1.00 88.06 626 PRO A O 1
ATOM 5034 N N . LEU A 1 627 ? 9.822 -20.137 8.069 1.00 84.31 627 LEU A N 1
ATOM 5035 C CA . LEU A 1 627 ? 9.029 -20.933 9.012 1.00 84.31 627 LEU A CA 1
ATOM 5036 C C . LEU A 1 627 ? 7.724 -20.221 9.430 1.00 84.31 627 LEU A C 1
ATOM 5038 O O . LEU A 1 627 ? 7.484 -19.058 9.090 1.00 84.31 627 LEU A O 1
ATOM 5042 N N . GLY A 1 628 ? 6.869 -20.943 10.158 1.00 86.19 628 GLY A N 1
ATOM 5043 C CA . GLY A 1 628 ? 5.611 -20.428 10.704 1.00 86.19 628 GLY A CA 1
ATOM 5044 C C . GLY A 1 628 ? 4.539 -20.120 9.653 1.00 86.19 628 GLY A C 1
ATOM 5045 O O . GLY A 1 628 ? 4.652 -20.506 8.490 1.00 86.19 628 GLY A O 1
ATOM 5046 N N . ASN A 1 629 ? 3.494 -19.410 10.084 1.00 87.75 629 ASN A N 1
ATOM 5047 C CA . ASN A 1 629 ? 2.359 -19.016 9.240 1.00 87.75 629 ASN A CA 1
ATOM 5048 C C . ASN A 1 629 ? 2.358 -17.517 8.890 1.00 87.75 629 ASN A C 1
ATOM 5050 O O . ASN A 1 629 ? 1.721 -17.143 7.907 1.00 87.75 629 ASN A O 1
ATOM 5054 N N . ASP A 1 630 ? 3.105 -16.691 9.638 1.00 89.88 630 ASP A N 1
ATOM 5055 C CA . ASP A 1 630 ? 3.320 -15.250 9.439 1.00 89.88 630 ASP A CA 1
ATOM 5056 C C . ASP A 1 630 ? 3.406 -14.881 7.939 1.00 89.88 630 ASP A C 1
ATOM 5058 O O . ASP A 1 630 ? 4.152 -15.552 7.208 1.00 89.88 630 ASP A O 1
ATOM 5062 N N . PRO A 1 631 ? 2.719 -13.843 7.426 1.00 94.38 631 PRO A N 1
ATOM 5063 C CA . PRO A 1 631 ? 2.807 -13.518 6.005 1.00 94.38 631 P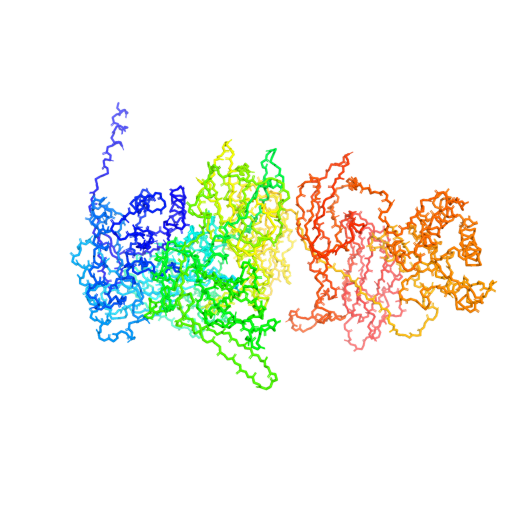RO A CA 1
ATOM 5064 C C . PRO A 1 631 ? 4.236 -13.139 5.585 1.00 94.38 631 PRO A C 1
ATOM 5066 O O . PRO A 1 631 ? 4.991 -12.525 6.345 1.00 94.38 631 PRO A O 1
ATOM 5069 N N . VAL A 1 632 ? 4.627 -13.516 4.365 1.00 95.56 632 VAL A N 1
ATOM 5070 C CA . VAL A 1 632 ? 6.005 -13.360 3.874 1.00 95.56 632 VAL A CA 1
ATOM 5071 C C . VAL A 1 632 ? 6.125 -12.121 2.995 1.00 95.56 632 VAL A C 1
ATOM 5073 O O . VAL A 1 632 ? 5.272 -11.836 2.151 1.00 95.56 632 VAL A O 1
ATOM 5076 N N . VAL A 1 633 ? 7.231 -11.400 3.160 1.00 96.44 633 VAL A N 1
ATOM 5077 C CA . VAL A 1 633 ? 7.649 -10.319 2.269 1.00 96.44 633 VAL A CA 1
ATOM 5078 C C . VAL A 1 633 ? 9.060 -10.566 1.754 1.00 96.44 633 VAL A C 1
ATOM 5080 O O . VAL A 1 633 ? 9.876 -11.227 2.401 1.00 96.44 633 VAL A O 1
ATOM 5083 N N . VAL A 1 634 ? 9.364 -9.991 0.596 1.00 95.62 634 VAL A N 1
ATOM 5084 C CA . VAL A 1 634 ? 10.738 -9.802 0.137 1.00 95.62 634 VAL A CA 1
ATOM 5085 C C . VAL A 1 634 ? 11.084 -8.312 0.208 1.00 95.62 634 VAL A C 1
ATOM 5087 O O . VAL A 1 634 ? 10.357 -7.468 -0.321 1.00 95.62 634 VAL A O 1
ATOM 5090 N N . ASP A 1 635 ? 12.168 -7.984 0.911 1.00 94.75 635 ASP A N 1
ATOM 5091 C CA . ASP A 1 635 ? 12.796 -6.662 0.868 1.00 94.75 635 ASP A CA 1
ATOM 5092 C C . ASP A 1 635 ? 13.637 -6.597 -0.411 1.00 94.75 635 ASP A C 1
ATOM 5094 O O . ASP A 1 635 ? 14.534 -7.421 -0.615 1.00 94.75 635 ASP A O 1
ATOM 5098 N N . LEU A 1 636 ? 13.304 -5.657 -1.299 1.00 95.06 636 LEU A N 1
ATOM 5099 C CA . LEU A 1 636 ? 13.980 -5.469 -2.586 1.00 95.06 636 LEU A CA 1
ATOM 5100 C C . LEU A 1 636 ? 14.902 -4.240 -2.598 1.00 95.06 636 LEU A C 1
ATOM 5102 O O . LEU A 1 636 ? 15.325 -3.810 -3.673 1.00 95.06 636 LEU A O 1
ATOM 5106 N N . LEU A 1 637 ? 15.225 -3.647 -1.440 1.00 89.69 637 LEU A N 1
ATOM 5107 C CA . LEU A 1 637 ? 16.142 -2.507 -1.412 1.00 89.69 637 LEU A CA 1
ATOM 5108 C C . LEU A 1 637 ? 17.519 -2.862 -2.000 1.00 89.69 637 LEU A C 1
ATOM 5110 O O . LEU A 1 637 ? 17.994 -3.991 -1.904 1.00 89.69 637 LEU A O 1
ATOM 5114 N N . GLY A 1 638 ? 18.149 -1.879 -2.643 1.00 85.06 638 GLY A N 1
ATOM 5115 C CA . GLY A 1 638 ? 19.357 -2.075 -3.443 1.00 85.06 638 GLY A CA 1
ATOM 5116 C C . GLY A 1 638 ? 19.070 -2.424 -4.905 1.00 85.06 638 GLY A C 1
ATOM 5117 O O . GLY A 1 638 ? 19.970 -2.297 -5.734 1.00 85.06 638 GLY A O 1
ATOM 5118 N N . LEU A 1 639 ? 17.835 -2.808 -5.251 1.00 95.06 639 LEU A N 1
ATOM 5119 C CA . LEU A 1 639 ? 17.382 -2.924 -6.638 1.00 95.06 639 LEU A CA 1
ATOM 5120 C C . LEU A 1 639 ? 16.892 -1.583 -7.205 1.00 95.06 639 LEU A C 1
ATOM 5122 O O . LEU A 1 639 ? 16.541 -0.665 -6.467 1.00 95.06 639 LEU A O 1
ATOM 5126 N N . GLY A 1 640 ? 16.866 -1.485 -8.535 1.00 95.25 640 GLY A N 1
ATOM 5127 C CA . GLY A 1 640 ? 16.474 -0.279 -9.258 1.00 95.25 640 GLY A CA 1
ATOM 5128 C C . GLY A 1 640 ? 14.973 -0.254 -9.531 1.00 95.25 640 GLY A C 1
ATOM 5129 O O . GLY A 1 640 ? 14.177 0.280 -8.753 1.00 95.25 640 GLY A O 1
ATOM 5130 N N . LYS A 1 641 ? 14.590 -0.858 -10.658 1.00 97.44 641 LYS A N 1
ATOM 5131 C CA . LYS A 1 641 ? 13.206 -0.986 -11.134 1.00 97.44 641 LYS A CA 1
ATOM 5132 C C . LYS A 1 641 ? 13.058 -2.301 -11.883 1.00 97.44 641 LYS A C 1
ATOM 5134 O O . LYS A 1 641 ? 13.963 -2.686 -12.614 1.00 97.44 641 LYS A O 1
ATOM 5139 N N . GLY A 1 642 ? 11.915 -2.968 -11.777 1.00 97.31 642 GLY A N 1
ATOM 5140 C CA . GLY A 1 642 ? 11.776 -4.271 -12.404 1.00 97.31 642 GLY A CA 1
ATOM 5141 C C . GLY A 1 642 ? 10.453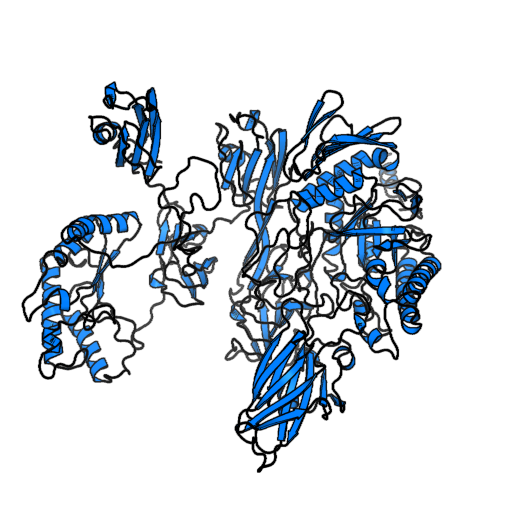 -4.986 -12.199 1.00 97.31 642 GLY A C 1
ATOM 5142 O O . GLY A 1 642 ? 9.384 -4.387 -12.060 1.00 97.31 642 GLY A O 1
ATOM 5143 N N . THR A 1 643 ? 10.529 -6.310 -12.241 1.00 97.88 643 THR A N 1
ATOM 5144 C CA . THR A 1 643 ? 9.423 -7.243 -11.991 1.00 97.88 643 THR A CA 1
ATOM 5145 C C . THR A 1 643 ? 9.992 -8.490 -11.318 1.00 97.88 643 THR A C 1
ATOM 5147 O O . THR A 1 643 ? 11.111 -8.904 -11.640 1.00 97.88 643 THR A O 1
ATOM 5150 N N . ALA A 1 644 ? 9.250 -9.056 -10.366 1.00 98.12 644 ALA A N 1
ATOM 5151 C CA . ALA A 1 644 ? 9.696 -10.178 -9.547 1.00 98.12 644 ALA A CA 1
ATOM 5152 C C . ALA A 1 644 ? 8.735 -11.371 -9.642 1.00 98.12 644 ALA A C 1
ATOM 5154 O O . ALA A 1 644 ? 7.516 -11.211 -9.686 1.00 98.12 644 ALA A O 1
ATOM 5155 N N . TRP A 1 645 ? 9.294 -12.581 -9.631 1.00 98.38 645 TRP A N 1
ATOM 5156 C CA . TRP A 1 645 ? 8.540 -13.830 -9.668 1.00 98.38 645 TRP A CA 1
ATOM 5157 C C . TRP A 1 645 ? 9.004 -14.801 -8.585 1.00 98.38 645 TRP A C 1
ATOM 5159 O O . TRP A 1 645 ? 10.206 -14.986 -8.395 1.00 98.38 645 TRP A O 1
ATOM 5169 N N . ILE A 1 646 ? 8.047 -15.476 -7.947 1.00 97.56 646 ILE A N 1
ATOM 5170 C CA . ILE A 1 646 ? 8.263 -16.541 -6.961 1.00 97.56 646 ILE A CA 1
ATOM 5171 C C . ILE A 1 646 ? 7.654 -17.831 -7.513 1.00 97.56 646 ILE A C 1
ATOM 5173 O O . ILE A 1 646 ? 6.452 -17.904 -7.769 1.00 97.56 646 ILE A O 1
ATOM 5177 N N . ASN A 1 647 ? 8.499 -18.832 -7.772 1.00 95.88 647 ASN A N 1
ATOM 5178 C CA . ASN A 1 647 ? 8.132 -20.104 -8.415 1.00 95.88 647 ASN A CA 1
ATOM 5179 C C . ASN A 1 647 ? 7.388 -19.946 -9.764 1.00 95.88 647 ASN A C 1
ATOM 5181 O O . ASN A 1 647 ? 6.634 -20.820 -10.182 1.00 95.88 647 ASN A O 1
ATOM 5185 N N . GLY A 1 648 ? 7.611 -18.825 -10.460 1.00 94.31 648 GLY A N 1
ATOM 5186 C CA . GLY A 1 648 ? 6.936 -18.463 -11.712 1.00 94.31 648 GLY A CA 1
ATOM 5187 C C . GLY A 1 648 ? 5.672 -17.607 -11.551 1.00 94.31 648 GLY A C 1
ATOM 5188 O O . GLY A 1 648 ? 5.230 -17.027 -12.542 1.00 94.31 648 GLY A O 1
ATOM 5189 N N . ASN A 1 649 ? 5.136 -17.453 -10.336 1.00 96.38 649 ASN A N 1
ATOM 5190 C CA . ASN A 1 649 ? 4.042 -16.524 -10.032 1.00 96.38 649 ASN A CA 1
ATOM 5191 C C . ASN A 1 649 ? 4.584 -15.093 -9.963 1.00 96.38 649 ASN A C 1
ATOM 5193 O O . ASN A 1 649 ? 5.586 -14.857 -9.289 1.00 96.38 649 ASN A O 1
ATOM 5197 N N . ASN A 1 650 ? 3.954 -14.135 -10.647 1.00 97.06 650 ASN A N 1
ATOM 5198 C CA . ASN A 1 650 ? 4.424 -12.749 -10.687 1.00 97.06 650 ASN A CA 1
ATOM 5199 C C . ASN A 1 650 ? 3.901 -11.965 -9.469 1.00 97.06 650 ASN A C 1
ATOM 5201 O O . ASN A 1 650 ? 2.712 -11.649 -9.389 1.00 97.06 650 ASN A O 1
ATOM 5205 N N . ILE A 1 651 ? 4.793 -11.639 -8.529 1.00 98.19 651 ILE A N 1
ATOM 5206 C CA . ILE A 1 651 ? 4.429 -10.897 -7.309 1.00 98.19 651 ILE A CA 1
ATOM 5207 C C . ILE A 1 651 ? 4.256 -9.391 -7.557 1.00 98.19 651 ILE A C 1
ATOM 5209 O O . ILE A 1 651 ? 3.779 -8.680 -6.678 1.00 98.19 651 ILE A O 1
ATOM 5213 N N . GLY A 1 652 ? 4.589 -8.908 -8.758 1.00 97.88 652 GLY A N 1
ATOM 5214 C CA . GLY A 1 652 ? 4.327 -7.545 -9.203 1.00 97.88 652 GLY A CA 1
ATOM 5215 C C . GLY A 1 652 ? 5.550 -6.836 -9.783 1.00 97.88 652 GLY A C 1
ATOM 5216 O O . GLY A 1 652 ? 6.656 -7.380 -9.895 1.00 97.88 652 GLY A O 1
ATOM 5217 N N . ARG A 1 653 ? 5.351 -5.561 -10.130 1.00 98.38 653 ARG A N 1
ATOM 5218 C CA . ARG A 1 653 ? 6.453 -4.636 -10.437 1.00 98.38 653 ARG A CA 1
ATOM 5219 C C . ARG A 1 653 ? 7.209 -4.284 -9.153 1.00 98.38 653 ARG A C 1
ATOM 5221 O O . ARG A 1 653 ? 6.627 -4.303 -8.072 1.00 98.38 653 ARG A O 1
ATOM 5228 N N . TYR A 1 654 ? 8.467 -3.880 -9.272 1.00 98.12 654 TYR A N 1
ATOM 5229 C CA . TYR A 1 654 ? 9.201 -3.255 -8.171 1.00 98.12 654 TYR A CA 1
ATOM 5230 C C . TYR A 1 654 ? 9.873 -1.963 -8.628 1.00 98.12 654 TYR A C 1
ATOM 5232 O O . TYR A 1 654 ? 10.258 -1.850 -9.794 1.00 98.12 654 TYR A O 1
ATOM 5240 N N . TRP A 1 655 ? 10.018 -0.994 -7.724 1.00 97.31 655 TRP A N 1
ATOM 5241 C CA . TRP A 1 655 ? 10.783 0.237 -7.966 1.00 97.31 655 TRP A CA 1
ATOM 5242 C C . TRP A 1 655 ? 11.263 0.894 -6.650 1.00 97.31 655 TRP A C 1
ATOM 5244 O O . TRP A 1 655 ? 10.954 2.057 -6.393 1.00 97.31 655 TRP A O 1
ATOM 5254 N N . PRO A 1 656 ? 12.015 0.182 -5.785 1.00 95.50 656 PRO A N 1
ATOM 5255 C CA . PRO A 1 656 ? 12.467 0.725 -4.505 1.00 95.50 656 PRO A CA 1
ATOM 5256 C C . PRO A 1 656 ? 13.544 1.816 -4.652 1.00 95.50 656 PRO A C 1
ATOM 5258 O O . PRO A 1 656 ? 13.838 2.503 -3.683 1.00 95.50 656 PRO A O 1
ATOM 5261 N N . ALA A 1 657 ? 14.098 2.033 -5.851 1.00 94.06 657 ALA A N 1
ATOM 5262 C CA . ALA A 1 657 ? 14.906 3.219 -6.143 1.00 94.06 657 ALA A CA 1
ATOM 5263 C C . ALA A 1 657 ? 14.078 4.497 -6.407 1.00 94.06 657 ALA A C 1
ATOM 5265 O O . ALA A 1 657 ? 14.669 5.567 -6.544 1.00 94.06 657 ALA A O 1
ATOM 5266 N N . PHE A 1 658 ? 12.738 4.429 -6.488 1.00 93.12 658 PHE A N 1
ATOM 5267 C CA . PHE A 1 658 ? 11.905 5.637 -6.520 1.00 93.12 658 PHE A CA 1
ATOM 5268 C C . PHE A 1 658 ? 11.648 6.111 -5.086 1.00 93.12 658 PHE A C 1
ATOM 5270 O O . PHE A 1 658 ? 10.728 5.657 -4.398 1.00 93.12 658 PHE A O 1
ATOM 5277 N N . ILE A 1 659 ? 12.521 7.009 -4.639 1.00 92.50 659 ILE A N 1
ATOM 5278 C CA . ILE A 1 659 ? 12.454 7.654 -3.330 1.00 92.50 659 ILE A CA 1
ATOM 5279 C C . ILE A 1 659 ? 11.393 8.761 -3.351 1.00 92.50 659 ILE A C 1
ATOM 5281 O O . ILE A 1 659 ? 11.221 9.464 -4.348 1.00 92.50 659 ILE A O 1
ATOM 5285 N N . SER A 1 660 ? 10.666 8.893 -2.248 1.00 89.94 660 SER A N 1
ATOM 5286 C CA . SER A 1 660 ? 9.681 9.952 -2.019 1.00 89.94 660 SER A CA 1
ATOM 5287 C C . SER A 1 660 ? 10.337 11.286 -1.633 1.00 89.94 660 SER A C 1
ATOM 5289 O O . SER A 1 660 ? 11.450 11.325 -1.112 1.00 89.94 660 SER A O 1
ATOM 5291 N N . SER A 1 661 ? 9.631 12.404 -1.827 1.00 87.38 661 SER A N 1
ATOM 5292 C CA . SER A 1 661 ? 10.107 13.712 -1.348 1.00 87.38 661 SER A CA 1
ATOM 5293 C C . SER A 1 661 ? 10.295 13.724 0.175 1.00 87.38 661 SER A C 1
ATOM 5295 O O . SER A 1 661 ? 9.368 13.389 0.908 1.00 87.38 661 SER A O 1
ATOM 5297 N N . GLU A 1 662 ? 11.465 14.170 0.639 1.00 87.75 662 GLU A N 1
ATOM 5298 C CA . GLU A 1 662 ? 11.815 14.362 2.059 1.00 87.75 662 GLU A CA 1
ATOM 5299 C C . GLU A 1 662 ? 10.879 15.351 2.780 1.00 87.75 662 GLU A C 1
ATOM 5301 O O . GLU A 1 662 ? 10.592 15.207 3.966 1.00 87.75 662 GLU A O 1
ATOM 5306 N N . ASN A 1 663 ? 10.374 16.358 2.061 1.00 87.06 663 ASN A N 1
ATOM 5307 C CA . ASN A 1 663 ? 9.620 17.467 2.639 1.00 87.06 663 ASN A CA 1
ATOM 5308 C C . ASN A 1 663 ? 8.118 17.183 2.720 1.00 87.06 663 ASN A C 1
ATOM 5310 O O . ASN A 1 663 ? 7.499 16.768 1.740 1.00 87.06 663 ASN A O 1
ATOM 5314 N N . GLY A 1 664 ? 7.490 17.539 3.843 1.00 82.50 664 GLY A N 1
ATOM 5315 C CA . GLY A 1 664 ? 6.031 17.524 4.003 1.00 82.50 664 GLY A CA 1
ATOM 5316 C C . GLY A 1 664 ? 5.446 16.153 4.352 1.00 82.50 664 GLY A C 1
ATOM 5317 O O . GLY A 1 664 ? 4.464 15.736 3.738 1.00 82.50 664 GLY A O 1
ATOM 5318 N N . CYS A 1 665 ? 6.067 15.463 5.305 1.00 85.50 665 CYS A N 1
ATOM 5319 C CA . CYS A 1 665 ? 5.408 14.502 6.192 1.00 85.50 665 CYS A CA 1
ATOM 5320 C C . CYS A 1 665 ? 5.308 15.132 7.592 1.00 85.50 665 CYS A C 1
ATOM 5322 O O . CYS A 1 665 ? 6.022 16.091 7.888 1.00 85.50 665 CYS A O 1
ATOM 5324 N N . THR A 1 666 ? 4.443 14.604 8.458 1.00 73.12 666 THR A N 1
ATOM 5325 C CA . THR A 1 666 ? 4.208 15.142 9.813 1.00 73.12 666 THR A CA 1
ATOM 5326 C C . THR A 1 666 ? 4.507 14.093 10.880 1.00 73.12 666 THR A C 1
ATOM 5328 O O . THR A 1 666 ? 3.964 12.994 10.812 1.00 73.12 666 THR A O 1
ATOM 5331 N N . SER A 1 667 ? 5.306 14.435 11.896 1.00 66.56 667 SER A N 1
ATOM 5332 C CA . SER A 1 667 ? 5.666 13.518 12.996 1.00 66.56 667 SER A CA 1
ATOM 5333 C C . SER A 1 667 ? 4.503 13.176 13.937 1.00 66.56 667 SER A C 1
ATOM 5335 O O . SER A 1 667 ? 4.495 12.101 14.528 1.00 66.56 667 SER A O 1
ATOM 5337 N N . LYS A 1 668 ? 3.499 14.056 14.054 1.00 73.94 668 LYS A N 1
ATOM 5338 C CA . LYS A 1 668 ? 2.212 13.783 14.713 1.00 73.94 668 LYS A CA 1
ATOM 5339 C C . LYS A 1 668 ? 1.074 14.106 13.733 1.00 73.94 668 LYS A C 1
ATOM 5341 O O . LYS A 1 668 ? 1.012 15.215 13.209 1.00 73.94 668 LYS A O 1
ATOM 5346 N N . CYS A 1 669 ? 0.179 13.147 13.496 1.00 83.38 669 CYS A N 1
ATOM 5347 C CA . CYS A 1 669 ? -1.064 13.339 12.741 1.00 83.38 669 CYS A CA 1
ATOM 5348 C C . CYS A 1 669 ? -2.206 13.683 13.712 1.00 83.38 669 CYS A C 1
ATOM 5350 O O . CYS A 1 669 ? -2.354 13.026 14.740 1.00 83.38 669 CYS A O 1
ATOM 5352 N N . ASN A 1 670 ? -3.018 14.696 13.399 1.00 88.25 670 ASN A N 1
ATOM 5353 C CA . ASN A 1 670 ? -4.193 15.061 14.196 1.00 88.25 670 ASN A CA 1
ATOM 5354 C C . ASN A 1 670 ? -5.469 14.542 13.518 1.00 88.25 670 ASN A C 1
ATOM 5356 O O . ASN A 1 670 ? -5.753 14.918 12.377 1.00 88.25 670 ASN A O 1
ATOM 5360 N N . TYR A 1 671 ? -6.264 13.726 14.220 1.00 92.88 671 TYR A N 1
ATOM 5361 C CA . TYR A 1 671 ? -7.541 13.236 13.692 1.00 92.88 671 TYR A CA 1
ATOM 5362 C C . TYR A 1 671 ? -8.544 14.370 13.447 1.00 92.88 671 TYR A C 1
ATOM 5364 O O . TYR A 1 671 ? -9.320 14.307 12.497 1.00 92.88 671 TYR A O 1
ATOM 5372 N N . ARG A 1 672 ? -8.494 15.437 14.256 1.00 93.69 672 ARG A N 1
ATOM 5373 C CA . ARG A 1 672 ? -9.496 16.509 14.273 1.00 93.69 672 ARG A CA 1
ATOM 5374 C C . ARG A 1 672 ? -9.526 17.312 12.973 1.00 93.69 672 ARG A C 1
ATOM 5376 O O . ARG A 1 672 ? -8.475 17.606 12.399 1.00 93.69 672 ARG A O 1
ATOM 5383 N N . GLY A 1 673 ? -10.728 17.682 12.543 1.00 94.62 673 GLY A N 1
ATOM 5384 C CA . GLY A 1 673 ? -10.986 18.452 11.325 1.00 94.62 673 GLY A CA 1
ATOM 5385 C C . GLY A 1 673 ? -10.888 17.649 10.027 1.00 94.62 673 GLY A C 1
ATOM 5386 O O . GLY A 1 673 ? -10.341 16.545 9.995 1.00 94.62 673 GLY A O 1
ATOM 5387 N N . ALA A 1 674 ? -11.429 18.202 8.942 1.00 94.88 674 ALA A N 1
ATOM 5388 C CA . ALA A 1 674 ? -11.687 17.449 7.710 1.00 94.88 674 ALA A CA 1
ATOM 5389 C C . ALA A 1 674 ? -10.435 16.796 7.075 1.00 94.88 674 ALA A C 1
ATOM 5391 O O . ALA A 1 674 ? -9.420 17.444 6.801 1.00 94.88 674 ALA A O 1
ATOM 5392 N N . TYR A 1 675 ? -10.529 15.495 6.797 1.00 96.31 675 TYR A N 1
ATOM 5393 C CA . TYR A 1 675 ? -9.496 14.688 6.157 1.00 96.31 675 TYR A CA 1
ATOM 5394 C C . TYR A 1 675 ? -9.434 14.889 4.637 1.00 96.31 675 TYR A C 1
ATOM 5396 O O . TYR A 1 675 ? -10.447 15.037 3.953 1.00 96.31 675 TYR A O 1
ATOM 5404 N N . HIS A 1 676 ? -8.208 14.845 4.127 1.00 94.25 676 HIS A N 1
ATOM 5405 C CA . HIS A 1 676 ? -7.822 14.777 2.721 1.00 94.25 676 HIS A CA 1
ATOM 5406 C C . HIS A 1 676 ? -6.504 13.986 2.643 1.00 94.25 676 HIS A C 1
ATOM 5408 O O . HIS A 1 676 ? -5.795 13.892 3.649 1.00 94.25 676 HIS A O 1
ATOM 5414 N N . ALA A 1 677 ? -6.174 13.395 1.490 1.00 92.31 677 ALA A N 1
ATOM 5415 C CA . ALA A 1 677 ? -5.074 12.426 1.370 1.00 92.31 677 ALA A CA 1
ATOM 5416 C C . ALA A 1 677 ? -3.700 12.989 1.794 1.00 92.31 677 ALA A C 1
ATOM 5418 O O . ALA A 1 677 ? -2.842 12.256 2.282 1.00 92.31 677 ALA A O 1
ATOM 5419 N N . GLU A 1 678 ? -3.504 14.300 1.656 1.00 91.75 678 GLU A N 1
ATOM 5420 C CA . GLU A 1 678 ? -2.281 15.016 2.016 1.00 91.75 678 GLU A CA 1
ATOM 5421 C C . GLU A 1 678 ? -2.211 15.416 3.504 1.00 91.75 678 GLU A C 1
ATOM 5423 O O . GLU A 1 678 ? -1.146 15.835 3.959 1.00 91.75 678 GLU A O 1
ATOM 5428 N N . LYS A 1 679 ? -3.303 15.277 4.279 1.00 92.50 679 LYS A N 1
ATOM 5429 C CA . LYS A 1 679 ? -3.382 15.730 5.685 1.00 92.50 679 LYS A CA 1
ATOM 5430 C C . LYS A 1 679 ? -2.374 15.017 6.588 1.00 92.50 679 LYS A C 1
ATOM 5432 O O . LYS A 1 679 ? -1.794 15.642 7.471 1.00 92.50 679 LYS A O 1
ATOM 5437 N N . CYS A 1 680 ? -2.195 13.712 6.384 1.00 91.44 680 CYS A N 1
ATOM 5438 C CA . CYS A 1 680 ? -1.310 12.873 7.188 1.00 91.44 680 CYS A CA 1
ATOM 5439 C C . CYS A 1 680 ? -0.493 11.948 6.284 1.00 91.44 680 CYS A C 1
ATOM 5441 O O . CYS A 1 680 ? -0.892 10.829 5.956 1.00 91.44 680 CYS A O 1
ATOM 5443 N N . LEU A 1 681 ? 0.663 12.464 5.872 1.00 93.12 681 LEU A N 1
ATOM 5444 C CA . LEU A 1 681 ? 1.631 11.784 5.021 1.00 93.12 681 LEU A CA 1
ATOM 5445 C C . LEU A 1 681 ? 2.803 11.261 5.857 1.00 93.12 681 LEU A C 1
ATOM 5447 O O . LEU A 1 681 ? 3.301 11.940 6.757 1.00 93.12 681 LEU A O 1
ATOM 5451 N N . THR A 1 682 ? 3.254 10.059 5.513 1.00 90.38 682 THR A N 1
ATOM 5452 C CA . THR A 1 682 ? 4.356 9.319 6.143 1.00 90.38 682 THR A CA 1
ATOM 5453 C C . THR A 1 682 ? 5.332 8.812 5.075 1.00 90.38 682 THR A C 1
ATOM 5455 O O . THR A 1 682 ? 5.047 8.918 3.879 1.00 90.38 682 THR A O 1
ATOM 5458 N N . ASN A 1 683 ? 6.469 8.232 5.486 1.00 87.12 683 ASN A N 1
ATOM 5459 C CA . ASN A 1 683 ? 7.457 7.643 4.569 1.00 87.12 683 ASN A CA 1
ATOM 5460 C C . ASN A 1 683 ? 7.960 8.675 3.534 1.00 87.12 683 ASN A C 1
ATOM 5462 O O . ASN A 1 683 ? 7.867 8.439 2.333 1.00 87.12 683 ASN A O 1
ATOM 5466 N N . CYS A 1 684 ? 8.436 9.830 4.014 1.00 89.06 684 CYS A N 1
ATOM 5467 C CA . CYS A 1 684 ? 9.187 10.825 3.237 1.00 89.06 684 CYS A CA 1
ATOM 5468 C C . CYS A 1 684 ? 10.683 10.470 3.233 1.00 89.06 684 CYS A C 1
ATOM 5470 O O . CYS A 1 684 ? 11.175 9.950 4.231 1.00 89.06 684 CYS A O 1
ATOM 5472 N N . GLY A 1 685 ? 11.407 10.748 2.143 1.00 90.19 685 GLY A N 1
ATOM 5473 C CA . GLY A 1 685 ? 12.844 10.438 2.012 1.00 90.19 685 GLY A CA 1
ATOM 5474 C C . GLY A 1 685 ? 13.173 8.942 1.873 1.00 90.19 685 GLY A C 1
ATOM 5475 O O . GLY A 1 685 ? 14.318 8.572 1.636 1.00 90.19 685 GLY A O 1
ATOM 5476 N N . GLU A 1 686 ? 12.160 8.079 1.961 1.00 90.94 686 GLU A N 1
ATOM 5477 C CA . GLU A 1 686 ? 12.249 6.623 1.831 1.00 90.94 686 GLU A CA 1
ATOM 5478 C C . GLU A 1 686 ? 11.583 6.145 0.521 1.00 90.94 686 GLU A C 1
ATOM 5480 O O . GLU A 1 686 ? 10.770 6.877 -0.067 1.00 90.94 686 GLU A O 1
ATOM 5485 N N . PRO A 1 687 ? 11.883 4.922 0.039 1.00 92.12 687 PRO A N 1
ATOM 5486 C CA . PRO A 1 687 ? 11.199 4.310 -1.098 1.00 92.12 687 PRO A CA 1
ATOM 5487 C C . PRO A 1 687 ? 9.686 4.262 -0.894 1.00 92.12 687 PRO A C 1
ATOM 5489 O O . PRO A 1 687 ? 9.233 3.820 0.163 1.00 92.12 687 PRO A O 1
ATOM 5492 N N . THR A 1 688 ? 8.886 4.603 -1.912 1.00 90.94 688 THR A N 1
ATOM 5493 C CA . THR A 1 688 ? 7.416 4.454 -1.822 1.00 90.94 688 THR A CA 1
ATOM 5494 C C . THR A 1 688 ? 7.016 3.007 -1.487 1.00 90.94 688 THR A C 1
ATOM 5496 O O . THR A 1 688 ? 6.110 2.772 -0.689 1.00 90.94 688 THR A O 1
ATOM 5499 N N . GLN A 1 689 ? 7.714 2.019 -2.063 1.00 95.94 689 GLN A N 1
ATOM 5500 C CA . GLN A 1 689 ? 7.566 0.612 -1.689 1.00 95.94 689 GLN A CA 1
ATOM 5501 C C . GLN A 1 689 ? 8.919 -0.108 -1.647 1.00 95.94 689 GLN A C 1
ATOM 5503 O O . GLN A 1 689 ? 9.572 -0.312 -2.675 1.00 95.94 689 GLN A O 1
ATOM 5508 N N . ARG A 1 690 ? 9.299 -0.543 -0.442 1.00 93.94 690 ARG A N 1
ATOM 5509 C CA . ARG A 1 690 ? 10.498 -1.346 -0.153 1.00 93.94 690 ARG A CA 1
ATOM 5510 C C . ARG A 1 690 ? 10.210 -2.848 -0.040 1.00 93.94 690 ARG A C 1
ATOM 5512 O O . ARG A 1 690 ? 10.957 -3.656 -0.591 1.00 93.94 690 ARG A O 1
ATOM 5519 N N . TRP A 1 691 ? 9.124 -3.206 0.645 1.00 96.38 691 TRP A N 1
ATOM 5520 C CA . TRP A 1 691 ? 8.690 -4.590 0.853 1.00 96.38 691 TRP A CA 1
ATOM 5521 C C . TRP A 1 691 ? 7.610 -4.996 -0.146 1.00 96.38 691 TRP A C 1
ATOM 5523 O O . TRP A 1 691 ? 6.705 -4.217 -0.450 1.00 96.38 691 TRP A O 1
ATOM 5533 N N . TYR A 1 692 ? 7.701 -6.231 -0.630 1.00 98.25 692 TYR A N 1
ATOM 5534 C CA . TYR A 1 692 ? 6.810 -6.790 -1.642 1.00 98.25 692 TYR A CA 1
ATOM 5535 C C . TYR A 1 692 ? 6.212 -8.097 -1.125 1.00 98.25 692 TYR A C 1
ATOM 5537 O O . TYR A 1 692 ? 6.942 -8.980 -0.672 1.00 98.25 692 TYR A O 1
ATOM 5545 N N . HIS A 1 693 ? 4.884 -8.200 -1.156 1.00 98.50 693 HIS A N 1
ATOM 5546 C CA . HIS A 1 693 ? 4.140 -9.343 -0.634 1.00 98.50 693 HIS A CA 1
ATOM 5547 C C . HIS A 1 693 ? 4.456 -10.624 -1.419 1.00 98.50 693 HIS A C 1
ATOM 5549 O O . HIS A 1 693 ? 4.378 -10.663 -2.648 1.00 98.50 693 HIS A O 1
ATOM 5555 N N . VAL A 1 694 ? 4.781 -11.691 -0.690 1.00 98.25 694 VAL A N 1
ATOM 5556 C CA . VAL A 1 694 ? 4.930 -13.052 -1.208 1.00 98.25 694 VAL A CA 1
ATOM 5557 C C . VAL A 1 694 ? 3.866 -13.929 -0.539 1.00 98.25 694 VAL A C 1
ATOM 5559 O O . VAL A 1 694 ? 4.071 -14.375 0.591 1.00 98.25 694 VAL A O 1
ATOM 5562 N N . PRO A 1 695 ? 2.719 -14.180 -1.198 1.00 97.69 695 PRO A N 1
ATOM 5563 C CA . PRO A 1 695 ? 1.680 -15.042 -0.649 1.00 97.69 695 PRO A CA 1
ATOM 5564 C C . PRO A 1 695 ? 2.221 -16.419 -0.265 1.00 97.69 695 PRO A C 1
ATOM 5566 O O . PRO A 1 695 ? 2.941 -17.050 -1.043 1.00 97.69 695 PRO A O 1
ATOM 5569 N N . ARG A 1 696 ? 1.828 -16.919 0.914 1.00 95.44 696 ARG A N 1
ATOM 5570 C CA . ARG A 1 696 ? 2.235 -18.244 1.417 1.00 95.44 696 ARG A CA 1
ATOM 5571 C C . ARG A 1 696 ? 1.939 -19.364 0.407 1.00 95.44 696 ARG A C 1
ATOM 5573 O O . ARG A 1 696 ? 2.770 -20.251 0.253 1.00 95.44 696 ARG A O 1
ATOM 5580 N N . SER A 1 697 ? 0.836 -19.287 -0.349 1.00 96.19 697 SER A N 1
ATOM 5581 C CA . SER A 1 697 ? 0.476 -20.278 -1.381 1.00 96.19 697 SER A CA 1
ATOM 5582 C C . SER A 1 697 ? 1.306 -20.216 -2.674 1.00 96.19 697 SER A C 1
ATOM 5584 O O . SER A 1 697 ? 1.204 -21.119 -3.503 1.00 96.19 697 SER A O 1
ATOM 5586 N N . PHE A 1 698 ? 2.175 -19.212 -2.858 1.00 96.50 698 PHE A N 1
ATOM 5587 C CA . PHE A 1 698 ? 3.170 -19.208 -3.942 1.00 96.50 698 PHE A CA 1
ATOM 5588 C C . PHE A 1 698 ? 4.461 -19.954 -3.558 1.00 96.50 698 PHE A C 1
ATOM 5590 O O . PHE A 1 698 ? 5.317 -20.163 -4.423 1.00 96.50 698 PHE A O 1
ATOM 5597 N N . LEU A 1 699 ? 4.620 -20.343 -2.287 1.00 95.31 699 LEU A N 1
ATOM 5598 C CA . LEU A 1 699 ? 5.792 -21.042 -1.765 1.00 95.31 699 LEU A CA 1
ATOM 5599 C C . LEU A 1 699 ? 5.558 -22.557 -1.681 1.00 95.31 699 LEU A C 1
ATOM 5601 O O . LEU A 1 699 ? 4.486 -23.027 -1.315 1.00 95.31 699 LEU A O 1
ATOM 5605 N N . ASN A 1 700 ? 6.609 -23.324 -1.958 1.00 91.88 700 ASN A N 1
ATOM 5606 C CA . ASN A 1 700 ? 6.721 -24.720 -1.563 1.00 91.88 700 ASN A CA 1
ATOM 5607 C C . ASN A 1 700 ? 7.288 -24.767 -0.134 1.00 91.88 700 ASN A C 1
ATOM 5609 O O . ASN A 1 700 ? 8.405 -24.296 0.096 1.00 91.88 700 ASN A O 1
ATOM 5613 N N . SER A 1 701 ? 6.520 -25.305 0.813 1.00 85.00 701 SER A N 1
ATOM 5614 C CA . SER A 1 701 ? 6.868 -25.363 2.240 1.00 85.00 701 SER A CA 1
ATOM 5615 C C . SER A 1 701 ? 7.991 -26.351 2.568 1.00 85.00 701 SER A C 1
ATOM 5617 O O . SER A 1 701 ? 8.767 -26.099 3.482 1.00 85.00 701 SER A O 1
ATOM 5619 N N . GLU A 1 702 ? 8.095 -27.456 1.826 1.00 82.25 702 GLU A N 1
ATOM 5620 C CA . GLU A 1 702 ? 9.058 -28.541 2.090 1.00 82.25 702 GLU A CA 1
ATOM 5621 C C . GLU A 1 702 ? 10.260 -28.508 1.125 1.00 82.25 702 GLU A C 1
ATOM 5623 O O . GLU A 1 702 ? 11.348 -29.006 1.421 1.00 82.25 702 GLU A O 1
ATOM 5628 N N . GLY A 1 703 ? 10.071 -27.919 -0.058 1.00 85.12 703 GLY A N 1
ATOM 5629 C CA . GLY A 1 703 ? 11.038 -27.931 -1.153 1.00 85.12 703 GLY A CA 1
ATOM 5630 C C . GLY A 1 703 ? 11.945 -26.703 -1.247 1.00 85.12 703 GLY A C 1
ATOM 5631 O O . GLY A 1 703 ? 12.139 -25.935 -0.306 1.00 85.12 703 GLY A O 1
ATOM 5632 N N . ASP A 1 704 ? 12.538 -26.547 -2.427 1.00 89.19 704 ASP A N 1
ATOM 5633 C CA . ASP A 1 704 ? 13.284 -25.354 -2.823 1.00 89.19 704 ASP A CA 1
ATOM 5634 C C . ASP A 1 704 ? 12.362 -24.376 -3.554 1.00 89.19 704 ASP A C 1
ATOM 5636 O O . ASP A 1 704 ? 11.568 -24.767 -4.412 1.00 89.19 704 ASP A O 1
ATOM 5640 N N . ASN A 1 705 ? 12.505 -23.089 -3.247 1.00 93.12 705 ASN A N 1
ATOM 5641 C CA . ASN A 1 705 ? 11.771 -21.999 -3.877 1.00 93.12 705 ASN A CA 1
ATOM 5642 C C . ASN A 1 705 ? 12.704 -21.202 -4.785 1.00 93.12 705 ASN A C 1
ATOM 5644 O O . ASN A 1 705 ? 13.854 -20.949 -4.439 1.00 93.12 705 ASN A O 1
ATOM 5648 N N . THR A 1 706 ? 12.215 -20.783 -5.948 1.00 95.12 706 THR A N 1
ATOM 5649 C CA . THR A 1 706 ? 12.960 -19.957 -6.905 1.00 95.12 706 THR A CA 1
ATOM 5650 C C . THR A 1 706 ? 12.437 -18.528 -6.889 1.00 95.12 706 THR A C 1
ATOM 5652 O O . THR A 1 706 ? 11.248 -18.310 -7.122 1.00 95.12 706 THR A O 1
ATOM 5655 N N . ILE A 1 707 ? 13.336 -17.556 -6.717 1.00 96.00 707 ILE A N 1
ATOM 5656 C CA . ILE A 1 707 ? 13.082 -16.151 -7.054 1.00 96.00 707 ILE A CA 1
ATOM 5657 C C . ILE A 1 707 ? 13.738 -15.825 -8.400 1.00 96.00 707 ILE A C 1
ATOM 5659 O O . ILE A 1 707 ? 14.908 -16.146 -8.627 1.00 96.00 707 ILE A O 1
ATOM 5663 N N . VAL A 1 708 ? 12.990 -15.176 -9.293 1.00 97.56 708 VAL A N 1
ATOM 5664 C CA . VAL A 1 708 ? 13.520 -14.553 -10.515 1.00 97.56 708 VAL A CA 1
ATOM 5665 C C . VAL A 1 708 ? 13.208 -13.063 -10.490 1.00 97.56 708 VAL A C 1
ATOM 5667 O O . VAL A 1 708 ? 12.099 -12.659 -10.149 1.00 97.56 708 VAL A O 1
ATOM 5670 N N . LEU A 1 709 ? 14.186 -12.253 -10.881 1.00 97.81 709 LEU A N 1
ATOM 5671 C CA . LEU A 1 709 ? 14.085 -10.805 -11.011 1.00 97.81 709 LEU A CA 1
ATOM 5672 C C . LEU A 1 709 ? 14.450 -10.404 -12.441 1.00 97.81 709 LEU A C 1
ATOM 5674 O O . LEU A 1 709 ? 15.450 -10.883 -12.985 1.00 97.81 709 LEU A O 1
ATOM 5678 N N . PHE A 1 710 ? 13.681 -9.486 -13.021 1.00 97.88 710 PHE A N 1
ATOM 5679 C CA . PHE A 1 710 ? 14.131 -8.676 -14.150 1.00 97.88 710 PHE A CA 1
ATOM 5680 C C . PHE A 1 710 ? 14.428 -7.264 -13.651 1.00 97.88 710 PHE A C 1
ATOM 5682 O O . PHE A 1 710 ? 13.505 -6.566 -13.243 1.00 97.88 710 PHE A O 1
ATOM 5689 N N . GLU A 1 711 ? 15.695 -6.860 -13.709 1.00 97.06 711 GLU A N 1
ATOM 5690 C CA . GLU A 1 711 ? 16.193 -5.544 -13.315 1.00 97.06 711 GLU A CA 1
ATOM 5691 C C . GLU A 1 711 ? 16.403 -4.658 -14.551 1.00 97.06 711 GLU A C 1
ATOM 5693 O O . GLU A 1 711 ? 17.262 -4.912 -15.398 1.00 97.06 711 GLU A O 1
ATOM 5698 N N . GLU A 1 712 ? 15.613 -3.595 -14.646 1.00 96.00 712 GLU A N 1
ATOM 5699 C CA . GLU A 1 712 ? 15.577 -2.645 -15.753 1.00 96.00 712 GLU A CA 1
ATOM 5700 C C . GLU A 1 712 ? 16.672 -1.574 -15.619 1.00 96.00 712 GLU A C 1
ATOM 5702 O O . GLU A 1 712 ? 17.409 -1.316 -16.575 1.00 96.00 712 GLU A O 1
ATOM 5707 N N . MET A 1 713 ? 16.797 -0.966 -14.434 1.00 92.56 713 MET A N 1
ATOM 5708 C CA . MET A 1 713 ? 17.617 0.230 -14.186 1.00 92.56 713 MET A CA 1
ATOM 5709 C C . MET A 1 713 ? 19.022 -0.084 -13.661 1.00 92.56 713 MET A C 1
ATOM 5711 O O . MET A 1 713 ? 19.939 0.706 -13.873 1.00 92.56 713 MET A O 1
ATOM 5715 N N . GLY A 1 714 ? 19.205 -1.257 -13.061 1.00 89.38 714 GLY A N 1
ATOM 5716 C CA . GLY A 1 714 ? 20.440 -1.671 -12.403 1.00 89.38 714 GLY A CA 1
ATOM 5717 C C . GLY A 1 714 ? 20.316 -1.578 -10.882 1.00 89.38 714 GLY A C 1
ATOM 5718 O O . GLY A 1 714 ? 19.734 -0.645 -10.343 1.00 89.38 714 GLY A O 1
ATOM 5719 N N . GLY A 1 715 ? 20.878 -2.568 -10.192 1.00 90.38 715 GLY A N 1
ATOM 5720 C CA . GLY A 1 715 ? 20.901 -2.639 -8.734 1.00 90.38 715 GLY A CA 1
ATOM 5721 C C . GLY A 1 715 ? 21.844 -3.731 -8.235 1.00 90.38 715 GLY A C 1
ATOM 5722 O O . GLY A 1 715 ? 22.522 -4.379 -9.041 1.00 90.38 715 GLY A O 1
ATOM 5723 N N . ASN A 1 716 ? 21.900 -3.929 -6.921 1.00 90.88 716 ASN A N 1
ATOM 5724 C CA . ASN A 1 716 ? 22.639 -5.005 -6.273 1.00 90.88 716 ASN A CA 1
ATOM 5725 C C . ASN A 1 716 ? 21.667 -6.060 -5.698 1.00 90.88 716 ASN A C 1
ATOM 5727 O O . ASN A 1 716 ? 21.033 -5.803 -4.674 1.00 90.88 716 ASN A O 1
ATOM 5731 N N . PRO A 1 717 ? 21.573 -7.265 -6.290 1.00 91.19 717 PRO A N 1
ATOM 5732 C CA . PRO A 1 717 ? 20.700 -8.317 -5.779 1.00 91.19 717 PRO A CA 1
ATOM 5733 C C . PRO A 1 717 ? 21.201 -8.952 -4.467 1.00 91.19 717 PRO A C 1
ATOM 5735 O O . PRO A 1 717 ? 20.437 -9.665 -3.823 1.00 91.19 717 PRO A O 1
ATOM 5738 N N . SER A 1 718 ? 22.442 -8.702 -4.018 1.00 87.69 718 SER A N 1
ATOM 5739 C CA . SER A 1 718 ? 22.949 -9.268 -2.752 1.00 87.69 718 SER A CA 1
ATOM 5740 C C . SER A 1 718 ? 22.260 -8.713 -1.499 1.00 87.69 718 SER A C 1
ATOM 5742 O O . SER A 1 718 ? 22.459 -9.268 -0.423 1.00 87.69 718 SER A O 1
ATOM 5744 N N . LEU A 1 719 ? 21.490 -7.626 -1.629 1.00 88.31 719 LEU A N 1
ATOM 5745 C CA . LEU A 1 719 ? 20.739 -6.985 -0.542 1.00 88.31 719 LEU A CA 1
ATOM 5746 C C . LEU A 1 719 ? 19.287 -7.491 -0.430 1.00 88.31 719 LEU A C 1
ATOM 5748 O O . LEU A 1 719 ? 18.597 -7.183 0.539 1.00 88.31 719 LEU A O 1
ATOM 5752 N N . VAL A 1 720 ? 18.836 -8.302 -1.394 1.00 91.62 720 VAL A N 1
ATOM 5753 C CA . VAL A 1 720 ? 17.499 -8.909 -1.397 1.00 91.62 720 VAL A CA 1
ATOM 5754 C C . VAL A 1 720 ? 17.392 -9.951 -0.287 1.00 91.62 720 VAL A C 1
ATOM 5756 O O . VAL A 1 720 ? 18.172 -10.906 -0.253 1.00 91.62 720 VAL A O 1
ATOM 5759 N N . SER A 1 721 ? 16.391 -9.809 0.584 1.00 90.44 721 SER A N 1
ATOM 5760 C CA . SER A 1 721 ? 16.157 -10.727 1.706 1.00 90.44 721 SER A CA 1
ATOM 5761 C C . SER A 1 721 ? 14.674 -11.052 1.894 1.00 90.44 721 SER A C 1
ATOM 5763 O O . SER A 1 721 ? 13.801 -10.237 1.599 1.00 90.44 721 SER A O 1
ATOM 5765 N N . PHE A 1 722 ? 14.386 -12.260 2.382 1.00 91.62 722 PHE A N 1
ATOM 5766 C CA . PHE A 1 722 ? 13.036 -12.676 2.767 1.00 91.62 722 PHE A CA 1
ATOM 5767 C C . PHE A 1 722 ? 12.828 -12.465 4.266 1.00 91.62 722 PHE A C 1
ATOM 5769 O O . PHE A 1 722 ? 13.700 -12.787 5.075 1.00 91.62 722 PHE A O 1
ATOM 5776 N N . GLN A 1 723 ? 11.664 -11.927 4.617 1.00 90.88 723 GLN A N 1
ATOM 5777 C CA . GLN A 1 723 ? 11.275 -11.562 5.976 1.00 90.88 723 GLN A CA 1
ATOM 5778 C C . GLN A 1 723 ? 9.830 -12.013 6.221 1.00 90.88 723 GLN A C 1
ATOM 5780 O O . GLN A 1 723 ? 9.033 -12.069 5.281 1.00 90.88 723 GLN A O 1
ATOM 5785 N N . THR A 1 724 ? 9.463 -12.302 7.468 1.00 90.88 724 THR A N 1
ATOM 5786 C CA . THR A 1 724 ? 8.047 -12.413 7.852 1.00 90.88 724 THR A CA 1
ATOM 5787 C C . THR A 1 724 ? 7.541 -11.094 8.427 1.00 90.88 724 THR A C 1
ATOM 5789 O O . THR A 1 724 ? 8.323 -10.276 8.916 1.00 90.88 724 THR A O 1
ATOM 5792 N N . THR A 1 725 ? 6.231 -10.862 8.350 1.00 88.75 725 THR A N 1
ATOM 5793 C CA . THR A 1 725 ? 5.558 -9.765 9.054 1.00 88.75 725 THR A CA 1
ATOM 5794 C C . THR A 1 725 ? 4.787 -10.320 10.243 1.00 88.75 725 THR A C 1
ATOM 5796 O O . THR A 1 725 ? 4.002 -11.250 10.084 1.00 88.75 725 THR A O 1
ATOM 5799 N N . ARG A 1 726 ? 4.998 -9.748 11.428 1.00 85.38 726 ARG A N 1
ATOM 5800 C CA . ARG A 1 726 ? 4.254 -10.089 12.649 1.00 85.38 726 ARG A CA 1
ATOM 5801 C C . ARG A 1 726 ? 4.121 -8.873 13.561 1.00 85.38 726 ARG A C 1
ATOM 5803 O O . ARG A 1 726 ? 4.754 -7.847 13.299 1.00 85.38 726 ARG A O 1
ATOM 5810 N N . VAL A 1 727 ? 3.295 -8.970 14.599 1.00 83.62 727 VAL A N 1
ATOM 5811 C CA . VAL A 1 727 ? 3.282 -7.979 15.681 1.00 83.62 727 VAL A CA 1
ATOM 5812 C C . VAL A 1 727 ? 4.667 -7.957 16.349 1.00 83.62 727 VAL A C 1
ATOM 5814 O O . VAL A 1 727 ? 5.445 -8.908 16.270 1.00 83.62 727 VAL A O 1
ATOM 5817 N N . GLY A 1 728 ? 5.043 -6.813 16.914 1.00 79.25 728 GLY A N 1
ATOM 5818 C CA . GLY A 1 728 ? 6.310 -6.661 17.627 1.00 79.25 728 GLY A CA 1
ATOM 5819 C C . GLY A 1 728 ? 6.156 -5.961 18.968 1.00 79.25 728 GLY A C 1
ATOM 5820 O O . GLY A 1 728 ? 6.659 -6.426 19.991 1.00 79.25 728 GLY A O 1
ATOM 5821 N N . SER A 1 729 ? 5.415 -4.858 18.978 1.00 83.94 729 SER A N 1
ATOM 5822 C CA . SER A 1 729 ? 4.951 -4.218 20.203 1.00 83.94 729 SER A CA 1
ATOM 5823 C C . SER A 1 729 ? 3.477 -3.860 20.096 1.00 83.94 729 SER A C 1
ATOM 5825 O O . SER A 1 729 ? 2.934 -3.681 19.006 1.00 83.94 729 SER A O 1
ATOM 5827 N N . VAL A 1 730 ? 2.826 -3.786 21.250 1.00 88.12 730 VAL A N 1
ATOM 5828 C CA . VAL A 1 730 ? 1.415 -3.426 21.384 1.00 88.12 730 VAL A CA 1
ATOM 5829 C C . VAL A 1 730 ? 1.319 -2.255 22.342 1.00 88.12 730 VAL A C 1
ATOM 5831 O O . VAL A 1 730 ? 2.054 -2.187 23.325 1.00 88.12 730 VAL A O 1
ATOM 5834 N N . CYS A 1 731 ? 0.455 -1.292 22.064 1.00 88.88 731 CYS A N 1
ATOM 5835 C CA . CYS A 1 731 ? 0.354 -0.102 22.897 1.00 88.88 731 CYS A CA 1
ATOM 5836 C C . CYS A 1 731 ? -1.097 0.347 23.048 1.00 88.88 731 CYS A C 1
ATOM 5838 O O . CYS A 1 731 ? -1.958 -0.029 22.258 1.00 88.88 731 CYS A O 1
ATOM 5840 N N . ALA A 1 732 ? -1.376 1.168 24.053 1.00 90.06 732 ALA A N 1
ATOM 5841 C CA . ALA A 1 732 ? -2.701 1.735 24.267 1.00 90.06 732 ALA A CA 1
ATOM 5842 C C . ALA A 1 732 ? -2.593 3.110 24.937 1.00 90.06 732 ALA A C 1
ATOM 5844 O O . ALA A 1 732 ? -1.607 3.377 25.622 1.00 90.06 732 ALA A O 1
ATOM 5845 N N . ASN A 1 733 ? -3.599 3.970 24.757 1.00 88.56 733 ASN A N 1
ATOM 5846 C CA . ASN A 1 733 ? -3.762 5.226 25.498 1.00 88.56 733 ASN A CA 1
ATOM 5847 C C . ASN A 1 733 ? -5.259 5.445 25.758 1.00 88.56 733 ASN A C 1
ATOM 5849 O O . ASN A 1 733 ? -5.972 5.972 24.907 1.00 88.56 733 ASN A O 1
ATOM 5853 N N . VAL A 1 734 ? -5.740 4.946 26.898 1.00 87.62 734 VAL A N 1
ATOM 5854 C CA . VAL A 1 734 ? -7.172 4.728 27.163 1.00 87.62 734 VAL A CA 1
ATOM 5855 C C . VAL A 1 734 ? -7.635 5.541 28.365 1.00 87.62 734 VAL A C 1
ATOM 5857 O O . VAL A 1 734 ? -6.950 5.606 29.382 1.00 87.62 734 VAL A O 1
ATOM 5860 N N . ASN A 1 735 ? -8.802 6.177 28.253 1.00 85.75 735 ASN A N 1
ATOM 5861 C CA . ASN A 1 735 ? -9.358 7.034 29.302 1.00 85.75 735 ASN A CA 1
ATOM 5862 C C . ASN A 1 735 ? -9.801 6.236 30.546 1.00 85.75 735 ASN A C 1
ATOM 5864 O O . ASN A 1 735 ? -10.222 5.084 30.440 1.00 85.75 735 ASN A O 1
ATOM 5868 N N . GLU A 1 736 ? -9.781 6.880 31.715 1.00 84.12 736 GLU A N 1
ATOM 5869 C CA . GLU A 1 736 ? -10.353 6.359 32.969 1.00 84.12 736 GLU A CA 1
ATOM 5870 C C . GLU A 1 736 ? -11.789 5.824 32.771 1.00 84.12 736 GLU A C 1
ATOM 5872 O O . GLU A 1 736 ? -12.564 6.387 31.993 1.00 84.12 736 GLU A O 1
ATOM 5877 N N . LYS A 1 737 ? -12.155 4.765 33.509 1.00 81.81 737 LYS A N 1
ATOM 5878 C CA . LYS A 1 737 ? -13.468 4.076 33.486 1.00 81.81 737 LYS A CA 1
ATOM 5879 C C . LYS A 1 737 ? -13.766 3.304 32.196 1.00 81.81 737 LYS A C 1
ATOM 5881 O O . LYS A 1 737 ? -14.927 3.079 31.866 1.00 81.81 737 LYS A O 1
ATOM 5886 N N . ASN A 1 738 ? -12.722 2.888 31.484 1.00 84.62 738 ASN A N 1
ATOM 5887 C CA . ASN A 1 738 ? -12.810 1.987 30.337 1.00 84.62 738 ASN A CA 1
ATOM 5888 C C . ASN A 1 738 ? -12.000 0.715 30.617 1.00 84.62 738 ASN A C 1
ATOM 5890 O O . ASN A 1 738 ? -11.062 0.730 31.414 1.00 84.62 738 ASN A O 1
ATOM 5894 N N . LEU A 1 739 ? -12.336 -0.371 29.923 1.00 86.38 739 LEU A N 1
ATOM 5895 C CA . LEU A 1 739 ? -11.517 -1.578 29.867 1.00 86.38 739 LEU A CA 1
ATOM 5896 C C . LEU A 1 739 ? -10.548 -1.459 28.679 1.00 86.38 739 LEU A C 1
ATOM 5898 O O . LEU A 1 739 ? -10.981 -1.111 27.582 1.00 86.38 739 LEU A O 1
ATOM 5902 N N . ILE A 1 740 ? -9.267 -1.774 28.877 1.00 88.88 740 ILE A N 1
ATOM 5903 C CA . ILE A 1 740 ? -8.310 -2.033 27.787 1.00 88.88 740 ILE A CA 1
ATOM 5904 C C . ILE A 1 740 ? -7.927 -3.508 27.789 1.00 88.88 740 ILE A C 1
ATOM 5906 O O . ILE A 1 740 ? -7.728 -4.127 28.832 1.00 88.88 740 ILE A O 1
ATOM 5910 N N . GLU A 1 741 ? -7.825 -4.073 26.597 1.00 88.75 741 GLU A N 1
ATOM 5911 C CA . GLU A 1 741 ? -7.403 -5.440 26.347 1.00 88.75 741 GLU A CA 1
ATOM 5912 C C . GLU A 1 741 ? -6.089 -5.417 25.557 1.00 88.75 741 GLU A C 1
ATOM 5914 O O . GLU A 1 741 ? -6.004 -4.746 24.528 1.00 88.75 741 GLU A O 1
ATOM 5919 N N . LEU A 1 742 ? -5.065 -6.113 26.062 1.00 87.94 742 LEU A N 1
ATOM 5920 C CA . LEU A 1 742 ? -3.758 -6.251 25.415 1.00 87.94 742 LEU A CA 1
ATOM 5921 C C . LEU A 1 742 ? -3.514 -7.709 25.022 1.00 87.94 742 LEU A C 1
ATOM 5923 O O . LEU A 1 742 ? -3.769 -8.614 25.820 1.00 87.94 742 LEU A O 1
ATOM 5927 N N . SER A 1 743 ? -2.994 -7.936 23.818 1.00 85.56 743 SER A N 1
ATOM 5928 C CA . SER A 1 743 ? -2.649 -9.259 23.292 1.00 85.56 743 SER A CA 1
ATOM 5929 C C . SER A 1 743 ? -1.633 -9.160 22.148 1.00 85.56 743 SER A C 1
ATOM 5931 O O . SER A 1 743 ? -1.793 -8.333 21.248 1.00 85.56 743 SER A O 1
ATOM 5933 N N . CYS A 1 744 ? -0.606 -10.013 22.160 1.00 77.38 744 CYS A N 1
ATOM 5934 C CA . CYS A 1 744 ? 0.372 -10.145 21.070 1.00 77.38 744 CYS A CA 1
ATOM 5935 C C . CYS A 1 744 ? -0.025 -11.322 20.159 1.00 77.38 744 CYS A C 1
ATOM 5937 O O . CYS A 1 744 ? 0.690 -12.318 20.047 1.00 77.38 744 CYS A O 1
ATOM 5939 N N . ASP A 1 745 ? -1.227 -11.228 19.582 1.00 72.25 745 ASP A N 1
ATOM 5940 C CA . ASP A 1 745 ? -1.927 -12.293 18.853 1.00 72.25 745 ASP A CA 1
ATOM 5941 C C . ASP A 1 745 ? -1.892 -13.646 19.596 1.00 72.25 745 ASP A C 1
ATOM 5943 O O . ASP A 1 745 ? -2.558 -13.809 20.616 1.00 72.25 745 ASP A O 1
ATOM 5947 N N . THR A 1 746 ? -1.128 -14.630 19.107 1.00 68.88 746 THR A N 1
ATOM 5948 C CA . THR A 1 746 ? -1.027 -15.979 19.700 1.00 68.88 746 THR A CA 1
ATOM 5949 C C . THR A 1 746 ? 0.246 -16.182 20.529 1.00 68.88 746 THR A C 1
ATOM 5951 O O . THR A 1 746 ? 0.732 -17.311 20.636 1.00 68.88 746 THR A O 1
ATOM 5954 N N . LYS A 1 747 ? 0.863 -15.109 21.038 1.00 76.81 747 LYS A N 1
ATOM 5955 C CA . LYS A 1 747 ? 2.107 -15.172 21.819 1.00 76.81 747 LYS A CA 1
ATOM 5956 C C . LYS A 1 747 ? 2.003 -14.388 23.123 1.00 76.81 747 LYS A C 1
ATOM 5958 O O . LYS A 1 747 ? 1.291 -13.385 23.177 1.00 76.81 747 LYS A O 1
ATOM 5963 N N . PRO A 1 748 ? 2.722 -14.810 24.178 1.00 83.12 748 PRO A N 1
ATOM 5964 C CA . PRO A 1 748 ? 2.727 -14.092 25.439 1.00 83.12 748 PRO A CA 1
ATOM 5965 C C . PRO A 1 748 ? 3.297 -12.678 25.295 1.00 83.12 748 PRO A C 1
ATOM 5967 O O . PRO A 1 748 ? 4.262 -12.440 24.567 1.00 83.12 748 PRO A O 1
ATOM 5970 N N . ILE A 1 749 ? 2.727 -11.745 26.057 1.00 84.75 749 ILE A N 1
ATOM 5971 C CA . ILE A 1 749 ? 3.331 -10.437 26.303 1.00 84.75 749 ILE A CA 1
ATOM 5972 C C . ILE A 1 749 ? 4.627 -10.682 27.091 1.00 84.75 749 ILE A C 1
ATOM 5974 O O . ILE A 1 749 ? 4.593 -11.246 28.187 1.00 84.75 749 ILE A O 1
ATOM 5978 N N . SER A 1 750 ? 5.769 -10.284 26.534 1.00 83.38 750 SER A N 1
ATOM 5979 C CA . SER A 1 750 ? 7.102 -10.572 27.087 1.00 83.38 750 SER A CA 1
ATOM 5980 C C . SER A 1 750 ? 7.539 -9.554 28.143 1.00 83.38 750 SER A C 1
ATOM 5982 O O . SER A 1 750 ? 8.211 -9.901 29.113 1.00 83.38 750 SER A O 1
ATOM 5984 N N . ALA A 1 751 ? 7.137 -8.291 27.977 1.00 85.06 751 ALA A N 1
ATOM 5985 C CA . ALA A 1 751 ? 7.457 -7.190 28.879 1.00 85.06 751 ALA A CA 1
ATOM 5986 C C . ALA A 1 751 ? 6.495 -6.004 28.702 1.00 85.06 751 ALA A C 1
ATOM 5988 O O . ALA A 1 751 ? 5.901 -5.818 27.637 1.00 85.06 751 ALA A O 1
ATOM 5989 N N . ILE A 1 752 ? 6.418 -5.153 29.729 1.00 86.50 752 ILE A N 1
ATOM 5990 C CA . ILE A 1 752 ? 5.840 -3.805 29.666 1.00 86.50 752 ILE A CA 1
ATOM 5991 C C . ILE A 1 752 ? 7.004 -2.802 29.690 1.00 86.50 752 ILE A C 1
ATOM 5993 O O . ILE A 1 752 ? 7.671 -2.653 30.710 1.00 86.50 752 ILE A O 1
ATOM 5997 N N . LYS A 1 753 ? 7.278 -2.129 28.564 1.00 83.81 753 LYS A N 1
ATOM 5998 C CA . LYS A 1 753 ? 8.351 -1.119 28.439 1.00 83.81 753 LYS A CA 1
ATOM 5999 C C . LYS A 1 753 ? 7.981 0.219 29.074 1.00 83.81 753 LYS A C 1
ATOM 6001 O O . LYS A 1 753 ? 8.844 0.913 29.599 1.00 83.81 753 LYS A O 1
ATOM 6006 N N . PHE A 1 754 ? 6.708 0.593 28.989 1.00 90.69 754 PHE A N 1
ATOM 6007 C CA . PHE A 1 754 ? 6.184 1.846 29.524 1.00 90.69 754 PHE A CA 1
ATOM 6008 C C . PHE A 1 754 ? 4.769 1.620 30.045 1.00 90.69 754 PHE A C 1
ATOM 6010 O O . PHE A 1 754 ? 3.968 0.951 29.391 1.00 90.69 754 PHE A O 1
ATOM 6017 N N . ALA A 1 755 ? 4.449 2.223 31.186 1.00 90.75 755 ALA A N 1
ATOM 6018 C CA . ALA A 1 755 ? 3.078 2.407 31.628 1.00 90.75 755 ALA A CA 1
ATOM 6019 C C . ALA A 1 755 ? 2.973 3.648 32.519 1.00 90.75 755 ALA A C 1
ATOM 6021 O O . ALA A 1 755 ? 3.826 3.855 33.384 1.00 90.75 755 ALA A O 1
ATOM 6022 N N . SER A 1 756 ? 1.929 4.451 32.318 1.00 92.38 756 SER A N 1
ATOM 6023 C CA . SER A 1 756 ? 1.661 5.666 33.093 1.00 92.38 756 SER A CA 1
ATOM 6024 C C . SER A 1 756 ? 0.154 5.909 33.177 1.00 92.38 756 SER A C 1
ATOM 6026 O O . SER A 1 756 ? -0.514 5.980 32.143 1.00 92.38 756 SER A O 1
ATOM 6028 N N . PHE A 1 757 ? -0.385 6.017 34.397 1.00 91.56 757 PHE A N 1
ATOM 6029 C CA . PHE A 1 757 ? -1.776 6.404 34.649 1.00 91.56 757 PHE A CA 1
ATOM 6030 C C . PHE A 1 757 ? -1.832 7.821 35.226 1.00 91.56 757 PHE A C 1
ATOM 6032 O O . PHE A 1 757 ? -1.294 8.079 36.302 1.00 91.56 757 PHE A O 1
ATOM 6039 N N . GLY A 1 758 ? -2.472 8.742 34.508 1.00 90.06 758 GLY A N 1
ATOM 6040 C CA . GLY A 1 758 ? -2.379 10.177 34.776 1.00 90.06 758 GLY A CA 1
ATOM 6041 C C . GLY A 1 758 ? -2.808 10.990 33.560 1.00 90.06 758 GLY A C 1
ATOM 6042 O O . GLY A 1 758 ? -3.844 10.690 32.975 1.00 90.06 758 GLY A O 1
ATOM 6043 N N . ASN A 1 759 ? -2.015 11.972 33.129 1.00 86.56 759 ASN A N 1
ATOM 6044 C CA . ASN A 1 759 ? -2.205 12.666 31.844 1.00 86.56 759 ASN A CA 1
ATOM 6045 C C . ASN A 1 759 ? -1.033 12.461 30.846 1.00 86.56 759 ASN A C 1
ATOM 6047 O O . ASN A 1 759 ? -0.517 13.453 30.328 1.00 86.56 759 ASN A O 1
ATOM 6051 N N . PRO A 1 760 ? -0.600 11.214 30.554 1.00 86.50 760 PRO A N 1
ATOM 6052 C CA . PRO A 1 760 ? 0.526 10.948 29.649 1.00 86.50 760 PRO A CA 1
ATOM 6053 C C . PRO A 1 760 ? 0.314 11.553 28.253 1.00 86.50 760 PRO A C 1
ATOM 6055 O O . PRO A 1 760 ? -0.815 11.558 27.747 1.00 86.50 760 PRO A O 1
ATOM 6058 N N . ASP A 1 761 ? 1.396 12.030 27.631 1.00 78.00 761 ASP A N 1
ATOM 6059 C CA . ASP A 1 761 ? 1.425 12.518 26.241 1.00 78.00 761 ASP A CA 1
ATOM 6060 C C . ASP A 1 761 ? 2.167 11.523 25.328 1.00 78.00 761 ASP A C 1
ATOM 6062 O O . ASP A 1 761 ? 2.675 10.489 25.768 1.00 78.00 761 ASP A O 1
ATOM 6066 N N . GLY A 1 762 ? 2.202 11.828 24.034 1.00 75.44 762 GLY A N 1
ATOM 6067 C CA . GLY A 1 762 ? 2.917 11.062 23.030 1.00 75.44 762 GLY A CA 1
ATOM 6068 C C . GLY A 1 762 ? 2.013 10.116 22.251 1.00 75.44 762 GLY A C 1
ATOM 6069 O O . GLY A 1 762 ? 0.782 10.189 22.310 1.00 75.44 762 GLY A O 1
ATOM 6070 N N . SER A 1 763 ? 2.637 9.242 21.470 1.00 74.69 763 SER A N 1
ATOM 6071 C CA . SER A 1 763 ? 1.941 8.310 20.577 1.00 74.69 763 SER A CA 1
ATOM 6072 C C . SER A 1 763 ? 2.510 6.897 20.702 1.00 74.69 763 SER A C 1
ATOM 6074 O O . SER A 1 763 ? 3.388 6.646 21.526 1.00 74.69 763 SER A O 1
ATOM 6076 N N . CYS A 1 764 ? 2.003 5.943 19.919 1.00 75.94 764 CYS A N 1
ATOM 6077 C CA . CYS A 1 764 ? 2.469 4.561 20.006 1.00 75.94 764 CYS A CA 1
ATOM 6078 C C . CYS A 1 764 ? 3.990 4.464 19.800 1.00 75.94 764 CYS A C 1
ATOM 6080 O O . CYS A 1 764 ? 4.531 5.041 18.860 1.00 75.94 764 CYS A O 1
ATOM 6082 N N . GLY A 1 765 ? 4.687 3.774 20.708 1.00 69.38 765 GLY A N 1
ATOM 6083 C CA . GLY A 1 765 ? 6.155 3.690 20.712 1.00 69.38 765 GLY A CA 1
ATOM 6084 C C . GLY A 1 765 ? 6.893 4.954 21.188 1.00 69.38 765 GLY A C 1
ATOM 6085 O O . GLY A 1 765 ? 8.113 4.928 21.275 1.00 69.38 765 GLY A O 1
ATOM 6086 N N . SER A 1 766 ? 6.179 6.033 21.523 1.00 76.44 766 SER A N 1
ATOM 6087 C CA . SER A 1 766 ? 6.723 7.343 21.921 1.00 76.44 766 SER A CA 1
ATOM 6088 C C . SER A 1 766 ? 5.860 8.006 23.008 1.00 76.44 766 SER A C 1
ATOM 6090 O O . SER A 1 766 ? 5.512 9.180 22.903 1.00 76.44 766 SER A O 1
ATOM 6092 N N . PHE A 1 767 ? 5.445 7.237 24.021 1.00 81.31 767 PHE A N 1
ATOM 6093 C CA . PHE A 1 767 ? 4.693 7.760 25.167 1.00 81.31 767 PHE A CA 1
ATOM 6094 C C . PHE A 1 767 ? 5.621 8.353 26.231 1.00 81.31 767 PHE A C 1
ATOM 6096 O O . PHE A 1 767 ? 6.656 7.774 26.559 1.00 81.31 767 PHE A O 1
ATOM 6103 N N . GLU A 1 768 ? 5.192 9.468 26.816 1.00 84.06 768 GLU A N 1
ATOM 6104 C CA . GLU A 1 768 ? 5.893 10.189 27.878 1.00 84.06 768 GLU A CA 1
ATOM 6105 C C . GLU A 1 768 ? 4.986 10.357 29.107 1.00 84.06 768 GLU A C 1
ATOM 6107 O O . GLU A 1 768 ? 3.755 10.408 29.006 1.00 84.06 768 GLU A O 1
ATOM 6112 N N . ARG A 1 769 ? 5.592 10.429 30.299 1.00 86.25 769 ARG A N 1
ATOM 6113 C CA . ARG A 1 769 ? 4.858 10.668 31.552 1.00 86.25 769 ARG A CA 1
ATOM 6114 C C . ARG A 1 769 ? 4.335 12.104 31.580 1.00 86.25 769 ARG A C 1
ATOM 6116 O O . ARG A 1 769 ? 5.047 13.039 31.227 1.00 86.25 769 ARG A O 1
ATOM 6123 N N . GLY A 1 770 ? 3.083 12.263 31.996 1.00 82.19 770 GLY A N 1
ATOM 6124 C CA . GLY A 1 770 ? 2.419 13.563 32.048 1.00 82.19 770 GLY A CA 1
ATOM 6125 C C . GLY A 1 770 ? 2.817 14.414 33.258 1.00 82.19 770 GLY A C 1
ATOM 6126 O O . GLY A 1 770 ? 3.562 13.989 34.136 1.00 82.19 770 GLY A O 1
ATOM 6127 N N . THR A 1 771 ? 2.256 15.623 33.343 1.00 82.00 771 THR A N 1
ATOM 6128 C CA . THR A 1 771 ? 2.405 16.523 34.508 1.00 82.00 771 THR A CA 1
ATOM 6129 C C . THR A 1 771 ? 1.641 16.055 35.755 1.00 82.00 771 THR A C 1
ATOM 6131 O O . THR A 1 771 ? 1.723 16.688 36.803 1.00 82.00 771 THR A O 1
ATOM 6134 N N . CYS A 1 772 ? 0.839 15.004 35.619 1.00 84.56 772 CYS A N 1
ATOM 6135 C CA . CYS A 1 772 ? 0.048 14.340 36.637 1.00 84.56 772 CYS A CA 1
ATOM 6136 C C . CYS A 1 772 ? 0.181 12.830 36.408 1.00 84.56 772 CYS A C 1
ATOM 6138 O O . CYS A 1 772 ? -0.054 12.343 35.300 1.00 84.56 772 CYS A O 1
ATOM 6140 N N . GLU A 1 773 ? 0.516 12.091 37.460 1.00 85.50 773 GLU A N 1
ATOM 6141 C CA . GLU A 1 773 ? 0.665 10.637 37.450 1.00 85.50 773 GLU A CA 1
ATOM 6142 C C . GLU A 1 773 ? 0.216 10.064 38.802 1.00 85.50 773 GLU A C 1
ATOM 6144 O O . GLU A 1 773 ? 0.136 10.782 39.801 1.00 85.50 773 GLU A O 1
ATOM 6149 N N . SER A 1 774 ? -0.134 8.781 38.829 1.00 85.19 774 SER A N 1
ATOM 6150 C CA . SER A 1 774 ? -0.513 8.088 40.055 1.00 85.19 774 SER A CA 1
ATOM 6151 C C . SER A 1 774 ? 0.678 7.737 40.953 1.00 85.19 774 SER A C 1
ATOM 6153 O O . SER A 1 774 ? 1.798 7.540 40.490 1.00 85.19 774 SER A O 1
ATOM 6155 N N . SER A 1 775 ? 0.407 7.562 42.248 1.00 78.19 775 SER A N 1
ATOM 6156 C CA . SER A 1 775 ? 1.382 7.141 43.263 1.00 78.19 775 SER A CA 1
ATOM 6157 C C . SER A 1 775 ? 1.876 5.698 43.118 1.00 78.19 775 SER A C 1
ATOM 6159 O O . SER A 1 775 ? 2.922 5.356 43.668 1.00 78.19 775 SER A O 1
ATOM 6161 N N . ASN A 1 776 ? 1.121 4.826 42.443 1.00 85.56 776 ASN A N 1
ATOM 6162 C CA . ASN A 1 776 ? 1.441 3.401 42.358 1.00 85.56 776 ASN A CA 1
ATOM 6163 C C . ASN A 1 776 ? 2.288 3.122 41.109 1.00 85.56 776 ASN A C 1
ATOM 6165 O O . ASN A 1 776 ? 2.025 3.681 40.040 1.00 85.56 776 ASN A O 1
ATOM 6169 N N . ASN A 1 777 ? 3.252 2.197 41.199 1.00 86.88 777 ASN A N 1
ATOM 6170 C CA . ASN A 1 777 ? 4.033 1.806 40.027 1.00 86.88 777 ASN A CA 1
ATOM 6171 C C . ASN A 1 777 ? 3.154 1.053 39.013 1.00 86.88 777 ASN A C 1
ATOM 6173 O O . ASN A 1 777 ? 2.916 -0.150 39.116 1.00 86.88 777 ASN A O 1
ATOM 6177 N N . THR A 1 778 ? 2.683 1.795 38.012 1.00 89.81 778 THR A N 1
ATOM 6178 C CA . THR A 1 778 ? 1.788 1.304 36.958 1.00 89.81 778 THR A CA 1
ATOM 6179 C C . THR A 1 778 ? 2.466 0.205 36.124 1.00 89.81 778 THR A C 1
ATOM 6181 O O . THR A 1 778 ? 1.792 -0.719 35.671 1.00 89.81 778 THR A O 1
ATOM 6184 N N . VAL A 1 779 ? 3.799 0.245 35.978 1.00 89.69 779 VAL A N 1
ATOM 6185 C CA . VAL A 1 779 ? 4.569 -0.786 35.260 1.00 89.69 779 VAL A CA 1
ATOM 6186 C C . VAL A 1 779 ? 4.571 -2.109 36.025 1.00 89.69 779 VAL A C 1
ATOM 6188 O O . VAL A 1 779 ? 4.339 -3.147 35.410 1.00 89.69 779 VAL A O 1
ATOM 6191 N N . ASP A 1 780 ? 4.760 -2.098 37.349 1.00 88.50 780 ASP A N 1
ATOM 6192 C CA . ASP A 1 780 ? 4.773 -3.331 38.157 1.00 88.50 780 ASP A CA 1
ATOM 6193 C C . ASP A 1 780 ? 3.402 -4.017 38.153 1.00 88.50 780 ASP A C 1
ATOM 6195 O O . ASP A 1 780 ? 3.325 -5.233 37.976 1.00 88.50 780 ASP A O 1
ATOM 6199 N N . ILE A 1 781 ? 2.322 -3.234 38.290 1.00 90.69 781 ILE A N 1
ATOM 6200 C CA . ILE A 1 781 ? 0.936 -3.729 38.249 1.00 90.69 781 ILE A CA 1
ATOM 6201 C C . ILE A 1 781 ? 0.676 -4.452 36.922 1.00 90.69 781 ILE A C 1
ATOM 6203 O O . ILE A 1 781 ? 0.267 -5.613 36.915 1.00 90.69 781 ILE A O 1
ATOM 6207 N N . LEU A 1 782 ? 0.969 -3.801 35.791 1.00 90.44 782 LEU A N 1
ATOM 6208 C CA . LEU A 1 782 ? 0.756 -4.403 34.473 1.00 90.44 782 LEU A CA 1
ATOM 6209 C C . LEU A 1 782 ? 1.727 -5.551 34.175 1.00 90.44 782 LEU A C 1
ATOM 6211 O O . LEU A 1 782 ? 1.356 -6.497 33.487 1.00 90.44 782 LEU A O 1
ATOM 6215 N N . THR A 1 783 ? 2.944 -5.518 34.718 1.00 89.06 783 THR A N 1
ATOM 6216 C CA . THR A 1 783 ? 3.902 -6.625 34.587 1.00 89.06 783 THR A CA 1
ATOM 6217 C C . THR A 1 783 ? 3.371 -7.880 35.279 1.00 89.06 783 THR A C 1
ATOM 6219 O O . THR A 1 783 ? 3.340 -8.942 34.663 1.00 89.06 783 THR A O 1
ATOM 6222 N N . GLN A 1 784 ? 2.870 -7.759 36.514 1.00 89.25 784 GLN A N 1
ATOM 6223 C CA . GLN A 1 784 ? 2.269 -8.875 37.257 1.00 89.25 784 GLN A CA 1
ATOM 6224 C C . GLN A 1 784 ? 0.975 -9.399 36.610 1.00 89.25 784 GLN A C 1
ATOM 6226 O O . GLN A 1 784 ? 0.663 -10.586 36.717 1.00 89.25 784 GLN A O 1
ATOM 6231 N N . GLU A 1 785 ? 0.211 -8.536 35.937 1.00 90.88 785 GLU A N 1
ATOM 6232 C CA . GLU A 1 785 ? -1.061 -8.921 35.324 1.00 90.88 785 GLU A CA 1
ATOM 6233 C C . GLU A 1 785 ? -0.973 -9.427 33.882 1.00 90.88 785 GLU A C 1
ATOM 6235 O O . GLU A 1 785 ? -1.827 -10.230 33.500 1.00 90.88 785 GLU A O 1
ATOM 6240 N N . CYS A 1 786 ? -0.004 -8.981 33.083 1.00 89.56 786 CYS A N 1
ATOM 6241 C CA . CYS A 1 786 ? 0.021 -9.232 31.638 1.00 89.56 786 CYS A CA 1
ATOM 6242 C C . CYS A 1 786 ? 1.206 -10.073 31.159 1.00 89.56 786 CYS A C 1
ATOM 6244 O O . CYS A 1 786 ? 1.044 -10.826 30.199 1.00 89.56 786 CYS A O 1
ATOM 6246 N N . VAL A 1 787 ? 2.380 -9.976 31.791 1.00 89.94 787 VAL A N 1
ATOM 6247 C CA . VAL A 1 787 ? 3.572 -10.673 31.286 1.00 89.94 787 VAL A CA 1
ATOM 6248 C C . VAL A 1 787 ? 3.421 -12.188 31.439 1.00 89.94 787 VAL A C 1
ATOM 6250 O O . VAL A 1 787 ? 2.919 -12.687 32.446 1.00 89.94 787 VAL A O 1
ATOM 6253 N N . GLY A 1 788 ? 3.815 -12.925 30.399 1.00 84.00 788 GLY A N 1
ATOM 6254 C CA . GLY A 1 788 ? 3.634 -14.375 30.305 1.00 84.00 788 GLY A CA 1
ATOM 6255 C C . GLY A 1 788 ? 2.225 -14.823 29.897 1.00 84.00 788 GLY A C 1
ATOM 6256 O O . GLY A 1 788 ? 1.967 -16.025 29.872 1.00 84.00 788 GLY A O 1
ATOM 6257 N N . LYS A 1 789 ? 1.311 -13.900 29.559 1.00 85.69 789 LYS A N 1
ATOM 6258 C CA . LYS A 1 789 ? -0.027 -14.218 29.031 1.00 85.69 789 LYS A CA 1
ATOM 6259 C C . LYS A 1 789 ? -0.150 -13.777 27.580 1.00 85.69 789 LYS A C 1
ATOM 6261 O O . LYS A 1 789 ? 0.262 -12.674 27.238 1.00 85.69 789 LYS A O 1
ATOM 6266 N N . GLU A 1 790 ? -0.786 -14.599 26.748 1.00 83.44 790 GLU A N 1
ATOM 6267 C CA . GLU A 1 790 ? -1.176 -14.236 25.370 1.00 83.44 790 GLU A CA 1
ATOM 6268 C C . GLU A 1 790 ? -2.115 -13.022 25.333 1.00 83.44 790 GLU A C 1
ATOM 6270 O O . GLU A 1 790 ? -2.191 -12.297 24.341 1.00 83.44 790 GLU A O 1
ATOM 6275 N N . LYS A 1 791 ? -2.852 -12.817 26.431 1.00 87.81 791 LYS A N 1
ATOM 6276 C CA . LYS A 1 791 ? -3.929 -11.846 26.548 1.00 87.81 791 LYS A CA 1
ATOM 6277 C C . LYS A 1 791 ? -4.131 -11.402 28.001 1.00 87.81 791 LYS A C 1
ATOM 6279 O O . LYS A 1 791 ? -4.148 -12.240 28.906 1.00 87.81 791 LYS A O 1
ATOM 6284 N N . CYS A 1 792 ? -4.340 -10.107 28.230 1.00 89.31 792 CYS A N 1
ATOM 6285 C CA . CYS A 1 792 ? -4.782 -9.561 29.515 1.00 89.31 792 CYS A CA 1
ATOM 6286 C C . CYS A 1 792 ? -5.840 -8.462 29.325 1.00 89.31 792 CYS A C 1
ATOM 6288 O O . CYS A 1 792 ? -5.827 -7.736 28.333 1.00 89.31 792 CYS A O 1
ATOM 6290 N N . SER A 1 793 ? -6.744 -8.329 30.298 1.00 90.75 793 SER A N 1
ATOM 6291 C CA . SER A 1 793 ? -7.795 -7.303 30.319 1.00 90.75 793 SER A CA 1
ATOM 6292 C C . SER A 1 793 ? -7.647 -6.462 31.589 1.00 90.75 793 SER A C 1
ATOM 6294 O O . SER A 1 793 ? -7.513 -7.003 32.688 1.00 90.75 793 SER A O 1
ATOM 6296 N N . ILE A 1 794 ? -7.644 -5.141 31.436 1.00 89.94 794 ILE A N 1
ATOM 6297 C CA . ILE A 1 794 ? -7.256 -4.162 32.454 1.00 89.94 794 ILE A CA 1
ATOM 6298 C C . ILE A 1 794 ? -8.381 -3.133 32.592 1.00 89.94 794 ILE A C 1
ATOM 6300 O O . ILE A 1 794 ? -8.660 -2.381 31.660 1.00 89.94 794 ILE A O 1
ATOM 6304 N N . ASP A 1 795 ? -9.004 -3.068 33.766 1.00 90.06 795 ASP A N 1
ATOM 6305 C CA . ASP A 1 795 ? -9.878 -1.952 34.145 1.00 90.06 795 ASP A CA 1
ATOM 6306 C C . ASP A 1 795 ? -9.046 -0.693 34.442 1.00 90.06 795 ASP A C 1
ATOM 6308 O O . ASP A 1 795 ? -8.119 -0.737 35.253 1.00 90.06 795 ASP A O 1
ATOM 6312 N N . VAL A 1 796 ? -9.351 0.429 33.786 1.00 89.69 796 VAL A N 1
ATOM 6313 C CA . VAL A 1 796 ? -8.610 1.691 33.934 1.00 89.69 796 VAL A CA 1
ATOM 6314 C C . VAL A 1 796 ? -9.243 2.552 35.032 1.00 89.69 796 VAL A C 1
ATOM 6316 O O . VAL A 1 796 ? -9.937 3.535 34.760 1.00 89.69 796 VAL A O 1
ATOM 6319 N N . SER A 1 797 ? -9.005 2.182 36.291 1.00 88.25 797 SER A N 1
ATOM 6320 C CA . SER A 1 797 ? -9.600 2.829 37.469 1.00 88.25 797 SER A CA 1
ATOM 6321 C C . SER A 1 797 ? -8.576 3.310 38.503 1.00 88.25 797 SER A C 1
ATOM 6323 O O . SER A 1 797 ? -7.482 2.759 38.658 1.00 88.25 797 SER A O 1
ATOM 6325 N N . THR A 1 798 ? -8.961 4.328 39.282 1.00 86.62 798 THR A N 1
ATOM 6326 C CA . THR A 1 798 ? -8.170 4.809 40.429 1.00 86.62 798 THR A CA 1
ATOM 6327 C C . THR A 1 798 ? -8.074 3.801 41.568 1.00 86.62 798 THR A C 1
ATOM 6329 O O . THR A 1 798 ? -7.189 3.899 42.410 1.00 86.62 798 THR A O 1
ATOM 6332 N N . GLU A 1 799 ? -8.997 2.844 41.616 1.00 86.62 799 GLU A N 1
ATOM 6333 C CA . GLU A 1 799 ? -9.029 1.767 42.609 1.00 86.62 799 GLU A CA 1
ATOM 6334 C C . GLU A 1 799 ? -7.878 0.782 42.371 1.00 86.62 799 GLU A C 1
ATOM 6336 O O . GLU A 1 799 ? -7.241 0.327 43.319 1.00 86.62 799 GLU A O 1
ATOM 6341 N N . LYS A 1 800 ? -7.558 0.529 41.097 1.00 87.56 800 LYS A N 1
ATOM 6342 C CA . LYS A 1 800 ? -6.438 -0.309 40.668 1.00 87.56 800 LYS A CA 1
ATOM 6343 C C . LYS A 1 800 ? -5.103 0.434 40.669 1.00 87.56 800 LYS A C 1
ATOM 6345 O O . LYS A 1 800 ? -4.115 -0.049 41.220 1.00 87.56 800 LYS A O 1
ATOM 6350 N N . PHE A 1 801 ? -5.062 1.614 40.052 1.00 88.56 801 PHE A N 1
ATOM 6351 C CA . PHE A 1 801 ? -3.809 2.328 39.802 1.00 88.56 801 PHE A CA 1
ATOM 6352 C C . PHE A 1 801 ? -3.460 3.391 40.847 1.00 88.56 801 PHE A C 1
ATOM 6354 O O . PHE A 1 801 ? -2.369 3.948 40.771 1.00 88.56 801 PHE A O 1
ATOM 6361 N N . GLY A 1 802 ? -4.326 3.679 41.822 1.00 83.31 802 GLY A N 1
ATOM 6362 C CA . GLY A 1 802 ? -4.227 4.868 42.680 1.00 83.31 802 GLY A CA 1
ATOM 6363 C C . GLY A 1 802 ? -4.855 6.101 42.015 1.00 83.31 802 GLY A C 1
ATOM 6364 O O . GLY A 1 802 ? -5.199 6.067 40.836 1.00 83.31 802 GLY A O 1
ATOM 6365 N N . ALA A 1 803 ? -5.048 7.190 42.766 1.00 78.56 803 ALA A N 1
ATOM 6366 C CA . ALA A 1 803 ? -5.731 8.396 42.286 1.00 78.56 803 ALA A CA 1
ATOM 6367 C C . ALA A 1 803 ? -4.739 9.529 41.934 1.00 78.56 803 ALA A C 1
ATOM 6369 O O . ALA A 1 803 ? -4.180 10.129 42.851 1.00 78.56 803 ALA A O 1
ATOM 6370 N N . PRO A 1 804 ? -4.551 9.882 40.645 1.00 76.81 804 PRO A N 1
ATOM 6371 C CA . PRO A 1 804 ? -3.692 10.998 40.242 1.00 76.81 804 PRO A CA 1
ATOM 6372 C C . PRO A 1 804 ? -4.309 12.361 40.592 1.00 76.81 804 PRO A C 1
ATOM 6374 O O . PRO A 1 804 ? -5.491 12.589 40.295 1.00 76.81 804 PRO A O 1
ATOM 6377 N N . ASP A 1 805 ? -3.517 13.297 41.129 1.00 73.94 805 ASP A N 1
ATOM 6378 C CA . ASP A 1 805 ? -3.930 14.699 41.340 1.00 73.94 805 ASP A CA 1
ATOM 6379 C C . ASP A 1 805 ? -3.873 15.506 40.029 1.00 73.94 805 ASP A C 1
ATOM 6381 O O . ASP A 1 805 ? -3.047 16.391 39.804 1.00 73.94 805 ASP A O 1
ATOM 6385 N N . CYS A 1 806 ? -4.751 15.130 39.103 1.00 67.69 806 CYS A N 1
ATOM 6386 C CA . CYS A 1 806 ? -4.948 15.825 37.841 1.00 67.69 806 CYS A CA 1
ATOM 6387 C C . CYS A 1 806 ? -5.951 16.954 38.077 1.00 67.69 806 CYS A C 1
ATOM 6389 O O . CYS A 1 806 ? -7.112 16.687 38.391 1.00 67.69 806 CYS A O 1
ATOM 6391 N N . SER A 1 807 ? -5.526 18.205 37.878 1.00 63.34 807 SER A N 1
ATOM 6392 C CA . SER A 1 807 ? -6.278 19.432 38.198 1.00 63.34 807 SER A CA 1
ATOM 6393 C C . SER A 1 807 ? -7.470 19.695 37.252 1.00 63.34 807 SER A C 1
ATOM 6395 O O . SER A 1 807 ? -7.528 20.709 36.561 1.00 63.34 807 SER A O 1
ATOM 6397 N N . GLY A 1 808 ? -8.407 18.748 37.169 1.00 59.19 808 GLY A N 1
ATOM 6398 C CA . GLY A 1 808 ? -9.518 18.720 36.210 1.00 59.19 808 GLY A CA 1
ATOM 6399 C C . GLY A 1 808 ? -9.179 18.098 34.847 1.00 59.19 808 GLY A C 1
ATOM 6400 O O . GLY A 1 808 ? -10.073 17.943 34.018 1.00 59.19 808 GLY A O 1
ATOM 6401 N N . ALA A 1 809 ? -7.920 17.721 34.601 1.00 61.88 809 ALA A N 1
ATOM 6402 C CA . ALA A 1 809 ? -7.506 17.070 33.357 1.00 61.88 809 ALA A CA 1
ATOM 6403 C C . ALA A 1 809 ? -8.032 15.625 33.253 1.00 61.88 809 ALA A C 1
ATOM 6405 O O . ALA A 1 809 ? -8.071 14.894 34.245 1.00 61.88 809 ALA A O 1
ATOM 6406 N N . ALA A 1 810 ? -8.400 15.201 32.040 1.00 69.19 810 ALA A N 1
ATOM 6407 C CA . ALA A 1 810 ? -8.865 13.842 31.774 1.00 69.19 810 ALA A CA 1
ATOM 6408 C C . ALA A 1 810 ? -7.750 12.815 32.036 1.00 69.19 810 ALA A C 1
ATOM 6410 O O . ALA A 1 810 ? -6.667 12.899 31.454 1.00 69.19 810 ALA A O 1
ATOM 6411 N N . ARG A 1 811 ? -8.030 11.840 32.907 1.00 85.38 811 ARG A N 1
ATOM 6412 C CA . ARG A 1 811 ? -7.092 10.769 33.258 1.00 85.38 811 ARG A CA 1
ATOM 6413 C C . ARG A 1 811 ? -7.090 9.667 32.201 1.00 85.38 811 ARG A C 1
ATOM 6415 O O . ARG A 1 811 ? -8.150 9.257 31.726 1.00 85.38 811 ARG A O 1
ATOM 6422 N N . ARG A 1 812 ? -5.900 9.168 31.871 1.00 88.56 812 ARG A N 1
ATOM 6423 C CA . ARG A 1 812 ? -5.642 8.122 30.876 1.00 88.56 812 ARG A CA 1
ATOM 6424 C C . ARG A 1 812 ? -4.548 7.174 31.353 1.00 88.56 812 ARG A C 1
ATOM 6426 O O . ARG A 1 812 ? -3.633 7.597 32.057 1.00 88.56 812 ARG A O 1
ATOM 6433 N N . LEU A 1 813 ? -4.630 5.916 30.932 1.00 89.50 813 LEU A N 1
ATOM 6434 C CA . LEU A 1 813 ? -3.567 4.922 31.030 1.00 89.50 813 LEU A CA 1
ATOM 6435 C C . LEU A 1 813 ? -2.911 4.767 29.656 1.00 89.50 813 LEU A C 1
ATOM 6437 O O . LEU A 1 813 ? -3.538 4.257 28.725 1.00 89.50 813 LEU A O 1
ATOM 6441 N N . ALA A 1 814 ? -1.652 5.188 29.544 1.00 89.44 814 ALA A N 1
ATOM 6442 C CA . ALA A 1 814 ? -0.802 4.878 28.400 1.00 89.44 814 ALA A CA 1
ATOM 6443 C C . ALA A 1 814 ? 0.074 3.656 28.713 1.00 89.44 814 ALA A C 1
ATOM 6445 O O . ALA A 1 814 ? 0.597 3.548 29.823 1.00 89.44 814 ALA A O 1
ATOM 6446 N N . ILE A 1 815 ? 0.224 2.740 27.752 1.00 90.19 815 ILE A N 1
ATOM 6447 C CA . ILE A 1 815 ? 0.929 1.454 27.904 1.00 90.19 815 ILE A CA 1
ATOM 6448 C C . ILE A 1 815 ? 1.731 1.146 26.636 1.00 90.19 815 ILE A C 1
ATOM 6450 O O . ILE A 1 815 ? 1.229 1.357 25.534 1.00 90.19 815 ILE A O 1
ATOM 6454 N N . LEU A 1 816 ? 2.927 0.573 26.784 1.00 86.44 816 LEU A N 1
ATOM 6455 C CA . LEU A 1 816 ? 3.684 -0.093 25.722 1.00 86.44 816 LEU A CA 1
ATOM 6456 C C . LEU A 1 816 ? 4.101 -1.495 26.196 1.00 86.44 816 LEU A C 1
ATOM 6458 O O . LEU A 1 816 ? 5.040 -1.636 26.980 1.00 86.44 816 LEU A O 1
ATOM 6462 N N . GLY A 1 817 ? 3.393 -2.520 25.727 1.00 78.94 817 GLY A N 1
ATOM 6463 C CA . GLY A 1 817 ? 3.744 -3.934 25.866 1.00 78.94 817 GLY A CA 1
ATOM 6464 C C . GLY A 1 817 ? 4.508 -4.460 24.647 1.00 78.94 817 GLY A C 1
ATOM 6465 O O . GLY A 1 817 ? 4.580 -3.802 23.607 1.00 78.94 817 GLY A O 1
ATOM 6466 N N . MET A 1 818 ? 5.099 -5.649 24.763 1.00 73.69 818 MET A N 1
ATOM 6467 C CA . MET A 1 818 ? 5.906 -6.253 23.694 1.00 73.69 818 MET A CA 1
ATOM 6468 C C . MET A 1 818 ? 5.604 -7.732 23.477 1.00 73.69 818 MET A C 1
ATOM 6470 O O . MET A 1 818 ? 5.258 -8.446 24.415 1.00 73.69 818 MET A O 1
ATOM 6474 N N . GLU A 1 819 ? 5.778 -8.191 22.239 1.00 67.25 819 GLU A N 1
ATOM 6475 C CA . GLU A 1 819 ? 5.904 -9.613 21.908 1.00 67.25 819 GLU A CA 1
ATOM 6476 C C . GLU A 1 819 ? 7.311 -10.115 22.297 1.00 67.25 819 GLU A C 1
ATOM 6478 O O . GLU A 1 819 ? 8.219 -9.324 22.583 1.00 67.25 819 GLU A O 1
ATOM 6483 N N . ASP A 1 820 ? 7.521 -11.429 22.349 1.00 48.66 820 ASP A N 1
ATOM 6484 C CA . ASP A 1 820 ? 8.843 -12.007 22.597 1.00 48.66 820 ASP A CA 1
ATOM 6485 C C . ASP A 1 820 ? 9.898 -11.556 21.566 1.00 48.66 820 ASP A C 1
ATOM 6487 O O . ASP A 1 820 ? 9.709 -11.630 20.348 1.00 48.66 820 ASP A O 1
ATOM 6491 N N . GLY A 1 821 ? 11.051 -11.109 22.074 1.00 45.12 821 GLY A N 1
ATOM 6492 C CA . GLY A 1 821 ? 12.231 -10.792 21.264 1.00 45.12 821 GLY A CA 1
ATOM 6493 C C . GLY A 1 821 ? 12.270 -9.405 20.602 1.00 45.12 821 GLY A C 1
ATOM 6494 O O . GLY A 1 821 ? 12.730 -9.313 19.457 1.00 45.12 821 GLY A O 1
ATOM 6495 N N . ILE A 1 822 ? 11.831 -8.327 21.279 1.00 38.53 822 ILE A N 1
ATOM 6496 C CA . ILE A 1 822 ? 12.094 -6.929 20.850 1.00 38.53 822 ILE A CA 1
ATOM 6497 C C . ILE A 1 822 ? 12.675 -6.037 21.964 1.00 38.53 822 ILE A C 1
ATOM 6499 O O . ILE A 1 822 ? 11.985 -5.273 22.638 1.00 38.53 822 ILE A O 1
ATOM 6503 N N . LEU A 1 823 ? 13.999 -6.015 22.059 1.00 25.89 823 LEU A N 1
ATOM 6504 C CA . LEU A 1 823 ? 14.765 -4.890 22.593 1.00 25.89 823 LEU A CA 1
ATOM 6505 C C . LEU A 1 823 ? 15.749 -4.490 21.486 1.00 25.89 823 LEU A C 1
ATOM 6507 O O . LEU A 1 823 ? 16.523 -5.351 21.103 1.00 25.89 823 LEU A O 1
ATOM 6511 N N . GLU A 1 824 ? 15.649 -3.266 20.939 1.00 31.30 824 GLU A N 1
ATOM 6512 C CA . GLU A 1 824 ? 16.680 -2.591 20.119 1.00 31.30 824 GLU A CA 1
ATOM 6513 C C . GLU A 1 824 ? 16.341 -1.081 19.881 1.00 31.30 824 GLU A C 1
ATOM 6515 O O . GLU A 1 824 ? 15.166 -0.720 19.978 1.00 31.30 824 GLU A O 1
ATOM 6520 N N . ASP A 1 825 ? 17.367 -0.270 19.548 1.00 27.61 825 ASP A N 1
ATOM 6521 C CA . ASP A 1 825 ? 17.425 1.030 18.799 1.00 27.61 825 ASP A CA 1
ATOM 6522 C C . ASP A 1 825 ? 16.998 2.448 19.337 1.00 27.61 825 ASP A C 1
ATOM 6524 O O . ASP A 1 825 ? 16.022 2.578 20.074 1.00 27.61 825 ASP A O 1
ATOM 6528 N N . ILE A 1 826 ? 17.740 3.496 18.851 1.00 26.02 826 ILE A N 1
ATOM 6529 C CA . ILE A 1 826 ? 17.636 5.014 18.869 1.00 26.02 826 ILE A CA 1
ATOM 6530 C C . ILE A 1 826 ? 18.797 5.795 19.592 1.00 26.02 826 ILE A C 1
ATOM 6532 O O . ILE A 1 826 ? 19.006 5.541 20.771 1.00 26.02 826 ILE A O 1
ATOM 6536 N N . PHE A 1 827 ? 19.516 6.773 18.951 1.00 27.23 827 PHE A N 1
ATOM 6537 C CA . PHE A 1 827 ? 20.712 7.528 19.498 1.00 27.23 827 PHE A CA 1
ATOM 6538 C C . PHE A 1 827 ? 21.164 8.854 18.784 1.00 27.23 827 PHE A C 1
ATOM 6540 O O . PHE A 1 827 ? 20.646 9.081 17.709 1.00 27.23 827 PHE A O 1
ATOM 6547 N N . LEU A 1 828 ? 22.147 9.654 19.311 1.00 29.56 828 LEU A N 1
ATOM 6548 C CA . LEU A 1 828 ? 22.722 10.979 18.828 1.00 29.56 828 LEU A CA 1
ATOM 6549 C C . LEU A 1 828 ? 24.273 11.239 19.286 1.00 29.56 828 LEU A C 1
ATOM 6551 O O . LEU A 1 828 ? 24.786 10.342 19.950 1.00 29.56 828 LEU A O 1
ATOM 6555 N N . LEU A 1 829 ? 25.095 12.302 18.936 1.00 33.66 829 LEU A N 1
ATOM 6556 C CA . LEU A 1 829 ? 26.631 12.534 19.061 1.00 33.66 829 LEU A CA 1
ATOM 6557 C C . LEU A 1 829 ? 27.092 13.948 19.563 1.00 33.66 829 LEU A C 1
ATOM 6559 O O . LEU A 1 829 ? 26.279 14.820 19.583 1.00 33.66 829 LEU A O 1
ATOM 6563 N N . ALA A 1 830 ? 28.390 14.322 19.678 1.00 31.19 830 ALA A N 1
ATOM 6564 C CA . ALA A 1 830 ? 28.793 15.731 19.353 1.00 31.19 830 ALA A CA 1
ATOM 6565 C C . ALA A 1 830 ? 30.220 15.918 18.753 1.00 31.19 830 ALA A C 1
ATOM 6567 O O . ALA A 1 830 ? 31.106 15.116 19.050 1.00 31.19 830 ALA A O 1
ATOM 6568 N N . SER A 1 831 ? 30.466 16.986 17.954 1.00 31.30 831 SER A N 1
ATOM 6569 C CA . SER A 1 831 ? 31.813 17.394 17.455 1.00 31.30 831 SER A CA 1
ATOM 6570 C C . SER A 1 831 ? 31.942 18.870 16.997 1.00 31.30 831 SER A C 1
ATOM 6572 O O . SER A 1 831 ? 31.125 19.311 16.196 1.00 31.30 831 SER A O 1
ATOM 6574 N N . PHE A 1 832 ? 33.010 19.585 17.397 1.00 33.91 832 PHE A N 1
ATOM 6575 C CA . PHE A 1 832 ? 33.464 20.885 16.837 1.00 33.91 832 PHE A CA 1
ATOM 6576 C C . PHE A 1 832 ? 34.989 21.088 17.022 1.00 33.91 832 PHE A C 1
ATOM 6578 O O . PHE A 1 832 ? 35.601 20.385 17.827 1.00 33.91 832 PHE A O 1
ATOM 6585 N N . SER A 1 833 ? 35.593 22.042 16.295 1.00 34.75 833 SER A N 1
ATOM 6586 C CA . SER A 1 833 ? 37.040 22.364 16.284 1.00 34.75 833 SER A CA 1
ATOM 6587 C C . SER A 1 833 ? 37.333 23.879 16.404 1.00 34.75 833 SER A C 1
ATOM 6589 O O . SER A 1 833 ? 36.417 24.687 16.266 1.00 34.75 833 SER A O 1
ATOM 6591 N N . ASP A 1 834 ? 38.601 24.246 16.650 1.00 36.94 834 ASP A N 1
ATOM 6592 C CA . ASP A 1 834 ? 39.133 25.616 16.881 1.00 36.94 834 ASP A CA 1
ATOM 6593 C C . ASP A 1 834 ? 38.818 26.641 15.754 1.00 36.94 834 ASP A C 1
ATOM 6595 O O . ASP A 1 834 ? 38.580 26.251 14.614 1.00 36.94 834 ASP A O 1
ATOM 6599 N N . GLU A 1 835 ? 38.776 27.971 15.958 1.00 33.97 835 GLU A N 1
ATOM 6600 C CA . GLU A 1 835 ? 39.682 28.864 16.718 1.00 33.97 835 GLU A CA 1
ATOM 6601 C C . GLU A 1 835 ? 38.960 30.076 17.370 1.00 33.97 835 GLU A C 1
ATOM 6603 O O . GLU A 1 835 ? 37.956 30.554 16.839 1.00 33.97 835 GLU A O 1
ATOM 6608 N N . GLY A 1 836 ? 39.486 30.643 18.479 1.00 30.95 836 GLY A N 1
ATOM 6609 C CA . GLY A 1 836 ? 38.795 31.763 19.159 1.00 30.95 836 GLY A CA 1
ATOM 6610 C C . GLY A 1 836 ? 39.397 32.440 20.414 1.00 30.95 836 GLY A C 1
ATOM 6611 O O . GLY A 1 836 ? 38.627 32.816 21.288 1.00 30.95 836 GLY A O 1
ATOM 6612 N N . ASP A 1 837 ? 40.716 32.676 20.472 1.00 29.97 837 ASP A N 1
ATOM 6613 C CA . ASP A 1 837 ? 41.407 33.652 21.366 1.00 29.97 837 ASP A CA 1
ATOM 6614 C C . ASP A 1 837 ? 41.638 33.348 22.884 1.00 29.97 837 ASP A C 1
ATOM 6616 O O . ASP A 1 837 ? 40.812 32.818 23.618 1.00 29.97 837 ASP A O 1
ATOM 6620 N N . SER A 1 838 ? 42.812 33.792 23.360 1.00 37.22 838 SER A N 1
ATOM 6621 C CA . SER A 1 838 ? 43.274 34.039 24.743 1.00 37.22 838 SER A CA 1
ATOM 6622 C C . SER A 1 838 ? 43.105 32.957 25.839 1.00 37.22 838 SER A C 1
ATOM 6624 O O . SER A 1 838 ? 42.073 32.853 26.494 1.00 37.22 838 SER A O 1
ATOM 6626 N N . GLY A 1 839 ? 44.193 32.246 26.195 1.00 38.69 839 GLY A N 1
ATOM 6627 C CA . GLY A 1 839 ? 44.188 31.435 27.429 1.00 38.69 839 GLY A CA 1
ATOM 6628 C C . GLY A 1 839 ? 45.330 30.438 27.661 1.00 38.69 839 GLY A C 1
ATOM 6629 O O . GLY A 1 839 ? 45.052 29.272 27.918 1.00 38.69 839 GLY A O 1
ATOM 6630 N N . GLU A 1 840 ? 46.610 30.834 27.636 1.00 41.28 840 GLU A N 1
ATOM 6631 C CA . GLU A 1 840 ? 47.725 29.863 27.772 1.00 41.28 840 GLU A CA 1
ATOM 6632 C C . GLU A 1 840 ? 47.738 29.053 29.087 1.00 41.28 840 GLU A C 1
ATOM 6634 O O . GLU A 1 840 ? 48.198 27.912 29.093 1.00 41.28 840 GLU A O 1
ATOM 6639 N N . ASN A 1 841 ? 47.159 29.578 30.175 1.00 42.00 841 ASN A N 1
ATOM 6640 C CA . ASN A 1 841 ? 46.990 28.838 31.434 1.00 42.00 841 ASN A CA 1
ATOM 6641 C C . ASN A 1 841 ? 45.756 27.912 31.465 1.00 42.00 841 ASN A C 1
ATOM 6643 O O . ASN A 1 841 ? 45.673 27.063 32.351 1.00 42.00 841 ASN A O 1
ATOM 6647 N N . ALA A 1 842 ? 44.801 28.047 30.537 1.00 43.94 842 ALA A N 1
ATOM 6648 C CA . ALA A 1 842 ? 43.589 27.224 30.526 1.00 43.94 842 ALA A CA 1
ATOM 6649 C C . ALA A 1 842 ? 43.914 25.771 30.145 1.00 43.94 842 ALA A C 1
ATOM 6651 O O . ALA A 1 842 ? 43.603 24.842 30.890 1.00 43.94 842 ALA A O 1
ATOM 6652 N N . TYR A 1 843 ? 44.633 25.577 29.036 1.00 45.66 843 TYR A N 1
ATOM 6653 C CA . TYR A 1 843 ? 44.912 24.258 28.460 1.00 45.66 843 TYR A CA 1
ATOM 6654 C C . TYR A 1 843 ? 45.652 23.304 29.419 1.00 45.66 843 TYR A C 1
ATOM 6656 O O . TYR A 1 843 ? 45.297 22.130 29.499 1.00 45.66 843 TYR A O 1
ATOM 6664 N N . GLN A 1 844 ? 46.605 23.798 30.225 1.00 46.88 844 GLN A N 1
ATOM 6665 C CA . GLN A 1 844 ? 47.281 22.976 31.247 1.00 46.88 844 GLN A CA 1
ATOM 6666 C C . GLN A 1 844 ? 46.357 22.511 32.387 1.00 46.88 844 GLN A C 1
ATOM 6668 O O . GLN A 1 844 ? 46.610 21.462 32.980 1.00 46.88 844 GLN A O 1
ATOM 6673 N N . GLY A 1 845 ? 45.326 23.291 32.730 1.00 51.50 845 GLY A N 1
ATOM 6674 C CA . GLY A 1 845 ? 44.307 22.900 33.710 1.00 51.50 845 GLY A CA 1
ATOM 6675 C C . GLY A 1 845 ? 43.225 22.001 33.108 1.00 51.50 845 GLY A C 1
ATOM 6676 O O . GLY A 1 845 ? 42.651 21.173 33.809 1.00 51.50 845 GLY A O 1
ATOM 6677 N N . MET A 1 846 ? 42.980 22.126 31.802 1.00 55.47 846 MET A N 1
ATOM 6678 C CA . MET A 1 846 ? 41.971 21.350 31.085 1.00 55.47 846 MET A CA 1
ATOM 6679 C C . MET A 1 846 ? 42.392 19.905 30.814 1.00 55.47 846 MET A C 1
ATOM 6681 O O . MET A 1 846 ? 41.507 19.074 30.675 1.00 55.47 846 MET A O 1
ATOM 6685 N N . TRP A 1 847 ? 43.685 19.561 30.756 1.00 66.44 847 TRP A N 1
ATOM 6686 C CA . TRP A 1 847 ? 44.102 18.183 30.452 1.00 66.44 847 TRP A CA 1
ATOM 6687 C C . TRP A 1 847 ? 43.563 17.123 31.430 1.00 66.44 847 TRP A C 1
ATOM 6689 O O . TRP A 1 847 ? 42.913 16.204 30.938 1.00 66.44 847 TRP A O 1
ATOM 6699 N N . PRO A 1 848 ? 43.726 17.221 32.770 1.00 67.31 848 PRO A N 1
ATOM 6700 C CA . PRO A 1 848 ? 43.122 16.249 33.687 1.00 67.31 848 PRO A CA 1
ATOM 6701 C C . PRO A 1 848 ? 41.605 16.189 33.546 1.00 67.31 848 PRO A C 1
ATOM 6703 O O . PRO A 1 848 ? 41.028 15.112 33.523 1.00 67.31 848 PRO A O 1
ATOM 6706 N N . ASP A 1 849 ? 40.955 17.338 33.377 1.00 62.16 849 ASP A N 1
ATOM 6707 C CA . ASP A 1 849 ? 39.504 17.412 33.247 1.00 62.16 849 ASP A CA 1
ATOM 6708 C C . ASP A 1 849 ? 38.977 16.827 31.929 1.00 62.16 849 ASP A C 1
ATOM 6710 O O . ASP A 1 849 ? 37.936 16.182 31.936 1.00 62.16 849 ASP A O 1
ATOM 6714 N N . LEU A 1 850 ? 39.684 17.002 30.810 1.00 60.34 850 LEU A N 1
ATOM 6715 C CA . LEU A 1 850 ? 39.350 16.407 29.512 1.00 60.34 850 LEU A CA 1
ATOM 6716 C C . LEU A 1 850 ? 39.641 14.905 29.492 1.00 60.34 850 LEU A C 1
ATOM 6718 O O . LEU A 1 850 ? 38.834 14.141 28.969 1.00 60.34 850 LEU A O 1
ATOM 6722 N N . ILE A 1 851 ? 40.755 14.470 30.085 1.00 67.62 851 ILE A N 1
ATOM 6723 C CA . ILE A 1 851 ? 41.118 13.051 30.221 1.00 67.62 851 ILE A CA 1
ATOM 6724 C C . ILE A 1 851 ? 40.093 12.337 31.118 1.00 67.62 851 ILE A C 1
ATOM 6726 O O . ILE A 1 851 ? 39.571 11.288 30.742 1.00 67.62 851 ILE A O 1
ATOM 6730 N N . ARG A 1 852 ? 39.713 12.941 32.251 1.00 70.38 852 ARG A N 1
ATOM 6731 C CA . ARG A 1 852 ? 38.676 12.404 33.141 1.00 70.38 852 ARG A CA 1
ATOM 6732 C C . ARG A 1 852 ? 37.295 12.414 32.497 1.00 70.38 852 ARG A C 1
ATOM 6734 O O . ARG A 1 852 ? 36.637 11.386 32.525 1.00 70.38 852 ARG A O 1
ATOM 6741 N N . LYS A 1 853 ? 36.888 13.498 31.825 1.00 56.25 853 LYS A N 1
ATOM 6742 C CA . LYS A 1 853 ? 35.617 13.547 31.073 1.00 56.25 853 LYS A CA 1
ATOM 6743 C C . LYS A 1 853 ? 35.583 12.559 29.906 1.00 56.25 853 LYS A C 1
ATOM 6745 O O . LYS A 1 853 ? 34.522 12.028 29.602 1.00 56.25 853 LYS A O 1
ATOM 6750 N N . SER A 1 854 ? 36.730 12.257 29.293 1.00 53.50 854 SER A N 1
ATOM 6751 C CA . SER A 1 854 ? 36.849 11.180 28.301 1.00 53.50 854 SER A CA 1
ATOM 6752 C C . SER A 1 854 ? 36.561 9.818 28.940 1.00 53.50 854 SER A C 1
ATOM 6754 O O . SER A 1 854 ? 35.773 9.048 28.397 1.00 53.50 854 SER A O 1
ATOM 6756 N N . LYS A 1 855 ? 37.113 9.554 30.133 1.00 53.19 855 LYS A N 1
ATOM 6757 C CA . LYS A 1 855 ? 36.835 8.337 30.911 1.00 53.19 855 LYS A CA 1
ATOM 6758 C C . LYS A 1 855 ? 35.387 8.249 31.403 1.00 53.19 855 LYS A C 1
ATOM 6760 O O . LYS A 1 855 ? 34.758 7.204 31.276 1.00 53.19 855 LYS A O 1
ATOM 6765 N N . GLU A 1 856 ? 34.850 9.339 31.946 1.00 52.88 856 GLU A N 1
ATOM 6766 C CA . GLU A 1 856 ? 33.451 9.467 32.382 1.00 52.88 856 GLU A CA 1
ATOM 6767 C C . GLU A 1 856 ? 32.480 9.298 31.198 1.00 52.88 856 GLU A C 1
ATOM 6769 O O . GLU A 1 856 ? 31.394 8.748 31.365 1.00 52.88 856 GLU A O 1
ATOM 6774 N N . GLY A 1 857 ? 32.900 9.700 29.992 1.00 41.91 857 GLY A N 1
ATOM 6775 C CA . GLY A 1 857 ? 32.227 9.459 28.714 1.00 41.91 857 GLY A CA 1
ATOM 6776 C C . GLY A 1 857 ? 32.502 8.093 28.066 1.00 41.91 857 GLY A C 1
ATOM 6777 O O . GLY A 1 857 ? 32.071 7.879 26.935 1.00 41.91 857 GLY A O 1
ATOM 6778 N N . GLY A 1 858 ? 33.197 7.172 28.747 1.00 43.62 858 GLY A N 1
ATOM 6779 C CA . GLY A 1 858 ? 33.382 5.784 28.305 1.00 43.62 858 GLY A CA 1
ATOM 6780 C C . GLY A 1 858 ? 34.559 5.509 27.358 1.00 43.62 858 GLY A C 1
ATOM 6781 O O . GLY A 1 858 ? 34.589 4.447 26.741 1.00 43.62 858 GLY A O 1
ATOM 6782 N N . LEU A 1 859 ? 35.527 6.422 27.219 1.00 46.28 859 LEU A N 1
ATOM 6783 C CA . LEU A 1 859 ? 36.751 6.183 26.441 1.00 46.28 859 LEU A CA 1
ATOM 6784 C C . LEU A 1 859 ? 37.843 5.543 27.313 1.00 46.28 859 LEU A C 1
ATOM 6786 O O . LEU A 1 859 ? 38.374 6.196 28.207 1.00 46.28 859 LEU A O 1
ATOM 6790 N N . ASP A 1 860 ? 38.227 4.297 27.013 1.00 56.31 860 ASP A N 1
ATOM 6791 C CA . ASP A 1 860 ? 39.287 3.557 27.729 1.00 56.31 860 ASP A CA 1
ATOM 6792 C C . ASP A 1 860 ? 40.726 3.947 27.324 1.00 56.31 860 ASP A C 1
ATOM 6794 O O . ASP A 1 860 ? 41.689 3.607 28.020 1.00 56.31 860 ASP A O 1
ATOM 6798 N N . ALA A 1 861 ? 40.903 4.646 26.198 1.00 56.97 861 ALA A N 1
ATOM 6799 C CA . ALA A 1 861 ? 42.214 5.031 25.678 1.00 56.97 861 ALA A CA 1
ATOM 6800 C C . ALA A 1 861 ? 42.210 6.429 25.044 1.00 56.97 861 ALA A C 1
ATOM 6802 O O . ALA A 1 861 ? 41.234 6.827 24.410 1.00 56.97 861 ALA A O 1
ATOM 6803 N N . ILE A 1 862 ? 43.331 7.148 25.169 1.00 69.81 862 ILE A N 1
ATOM 6804 C CA . ILE A 1 862 ? 43.547 8.467 24.557 1.00 69.81 862 ILE A CA 1
ATOM 6805 C C . ILE A 1 862 ? 44.770 8.434 23.638 1.00 69.81 862 ILE A C 1
ATOM 6807 O O . ILE A 1 862 ? 45.863 8.011 24.016 1.00 69.81 862 ILE A O 1
ATOM 6811 N N . GLU A 1 863 ? 44.586 8.909 22.412 1.00 78.19 863 GLU A N 1
ATOM 6812 C CA . GLU A 1 863 ? 45.643 9.033 21.413 1.00 78.19 863 GLU A CA 1
ATOM 6813 C C . GLU A 1 863 ? 46.230 10.451 21.399 1.00 78.19 863 GLU A C 1
ATOM 6815 O O . GLU A 1 863 ? 45.516 11.428 21.618 1.00 78.19 863 GLU A O 1
ATOM 6820 N N . THR A 1 864 ? 47.536 10.582 21.148 1.00 80.88 864 THR A N 1
ATOM 6821 C CA . THR A 1 864 ? 48.191 11.895 21.035 1.00 80.88 864 THR A CA 1
ATOM 6822 C C . THR A 1 864 ? 49.332 11.915 20.019 1.00 80.88 864 THR A C 1
ATOM 6824 O O . THR A 1 864 ? 50.030 10.917 19.818 1.00 80.88 864 THR A O 1
ATOM 6827 N N . TYR A 1 865 ? 49.517 13.072 19.380 1.00 81.38 865 TYR A N 1
ATOM 6828 C CA . TYR A 1 865 ? 50.541 13.344 18.371 1.00 81.38 865 TYR A CA 1
ATOM 6829 C C . TYR A 1 865 ? 51.694 14.161 18.957 1.00 81.38 865 TYR A C 1
ATOM 6831 O O . TYR A 1 865 ? 51.498 15.240 19.515 1.00 81.38 865 TYR A O 1
ATOM 6839 N N . VAL A 1 866 ? 52.925 13.696 18.742 1.00 85.19 866 VAL A N 1
ATOM 6840 C CA . VAL A 1 866 ? 54.142 14.423 19.125 1.00 85.19 866 VAL A CA 1
ATOM 6841 C C . VAL A 1 866 ? 54.672 15.205 17.918 1.00 85.19 866 VAL A C 1
ATOM 6843 O O . VAL A 1 866 ? 55.621 14.790 17.251 1.00 85.19 866 VAL A O 1
ATOM 6846 N N . PHE A 1 867 ? 54.021 16.329 17.601 1.00 82.62 867 PHE A N 1
ATOM 6847 C CA . PHE A 1 867 ? 54.364 17.170 16.444 1.00 82.62 867 PHE A CA 1
ATOM 6848 C C . PHE A 1 867 ? 55.795 17.726 16.545 1.00 82.62 867 PHE A C 1
ATOM 6850 O O . PHE A 1 867 ? 56.133 18.417 17.508 1.00 82.62 867 PHE A O 1
ATOM 6857 N N . TRP A 1 868 ? 56.643 17.449 15.552 1.00 86.38 868 TRP A N 1
ATOM 6858 C CA . TRP A 1 868 ? 58.074 17.777 15.620 1.00 86.38 868 TRP A CA 1
ATOM 6859 C C . TRP A 1 868 ? 58.328 19.293 15.585 1.00 86.38 868 TRP A C 1
ATOM 6861 O O . TRP A 1 868 ? 59.110 19.808 16.378 1.00 86.38 868 TRP A O 1
ATOM 6871 N N . ASN A 1 869 ? 57.612 20.033 14.735 1.00 82.62 869 ASN A N 1
ATOM 6872 C CA . ASN A 1 869 ? 57.703 21.495 14.631 1.00 82.62 869 ASN A CA 1
ATOM 6873 C C . ASN A 1 869 ? 57.352 22.254 15.923 1.00 82.62 869 ASN A C 1
ATOM 6875 O O . ASN A 1 869 ? 57.906 23.328 16.145 1.00 82.62 869 ASN A O 1
ATOM 6879 N N . ALA A 1 870 ? 56.460 21.711 16.755 1.00 81.88 870 ALA A N 1
ATOM 6880 C CA . ALA A 1 870 ? 56.084 22.296 18.037 1.00 81.88 870 ALA A CA 1
ATOM 6881 C C . ALA A 1 870 ? 57.130 22.004 19.124 1.00 81.88 870 ALA A C 1
ATOM 6883 O O . ALA A 1 870 ? 57.510 22.908 19.861 1.00 81.88 870 ALA A O 1
ATOM 6884 N N . HIS A 1 871 ? 57.619 20.762 19.190 1.00 86.69 871 HIS A N 1
ATOM 6885 C CA . HIS A 1 871 ? 58.528 20.302 20.246 1.00 86.69 871 HIS A CA 1
ATOM 6886 C C . HIS A 1 871 ? 60.023 20.529 19.942 1.00 86.69 871 HIS A C 1
ATOM 6888 O O . HIS A 1 871 ? 60.849 20.355 20.832 1.00 86.69 871 HIS A O 1
ATOM 6894 N N . GLU A 1 872 ? 60.400 20.918 18.718 1.00 88.25 872 GLU A N 1
ATOM 6895 C CA . GLU A 1 872 ? 61.757 21.370 18.357 1.00 88.25 872 GLU A CA 1
ATOM 6896 C C . GLU A 1 872 ? 61.697 22.637 17.468 1.00 88.25 872 GLU A C 1
ATOM 6898 O O . GLU A 1 872 ? 61.993 22.583 16.266 1.00 88.25 872 GLU A O 1
ATOM 6903 N N . PRO A 1 873 ? 61.302 23.804 18.020 1.00 82.06 873 PRO A N 1
ATOM 6904 C CA . PRO A 1 873 ? 61.136 25.045 17.253 1.00 82.06 873 PRO A CA 1
ATOM 6905 C C . PRO A 1 873 ? 62.447 25.583 16.649 1.00 82.06 873 PRO A C 1
ATOM 6907 O O . PRO A 1 873 ? 62.417 26.302 15.646 1.00 82.06 873 PRO A O 1
ATOM 6910 N N . ALA A 1 874 ? 63.604 25.211 17.206 1.00 85.81 874 ALA A N 1
ATOM 6911 C CA . ALA A 1 874 ? 64.931 25.472 16.649 1.00 85.81 874 ALA A CA 1
ATOM 6912 C C . ALA A 1 874 ? 65.834 24.237 16.815 1.00 85.81 874 ALA A C 1
ATOM 6914 O O . ALA A 1 874 ? 65.670 23.474 17.762 1.00 85.81 874 ALA A O 1
ATOM 6915 N N . ARG A 1 875 ? 66.796 24.035 15.903 1.00 88.44 875 ARG A N 1
ATOM 6916 C CA . ARG A 1 875 ? 67.612 22.808 15.848 1.00 88.44 875 ARG A CA 1
ATOM 6917 C C . ARG A 1 875 ? 68.333 22.522 17.170 1.00 88.44 875 ARG A C 1
ATOM 6919 O O . ARG A 1 875 ? 69.138 23.327 17.639 1.00 88.44 875 ARG A O 1
ATOM 6926 N N . HIS A 1 876 ? 68.054 21.346 17.715 1.00 84.56 876 HIS A N 1
ATOM 6927 C CA . HIS A 1 876 ? 68.474 20.799 19.004 1.00 84.56 876 HIS A CA 1
ATOM 6928 C C . HIS A 1 876 ? 68.068 21.650 20.222 1.00 84.56 876 HIS A C 1
ATOM 6930 O O . HIS A 1 876 ? 68.679 21.550 21.288 1.00 84.56 876 HIS A O 1
ATOM 6936 N N . GLN A 1 877 ? 67.031 22.479 20.074 1.00 86.81 877 GLN A N 1
ATOM 6937 C CA . GLN A 1 877 ? 66.380 23.229 21.145 1.00 86.81 877 GLN A CA 1
ATOM 6938 C C . GLN A 1 877 ? 64.948 22.716 21.282 1.00 86.81 877 GLN A C 1
ATOM 6940 O O . GLN A 1 877 ? 64.046 23.140 20.561 1.00 86.81 877 GLN A O 1
ATOM 6945 N N . TYR A 1 878 ? 64.775 21.761 22.191 1.00 87.94 878 TYR A N 1
ATOM 6946 C CA . TYR A 1 878 ? 63.501 21.092 22.419 1.00 87.94 878 TYR A CA 1
ATOM 6947 C C . TYR A 1 878 ? 62.662 21.806 23.480 1.00 87.94 878 TYR A C 1
ATOM 6949 O O . TYR A 1 878 ? 63.207 22.266 24.486 1.00 87.94 878 TYR A O 1
ATOM 6957 N N . ASP A 1 879 ? 61.344 21.831 23.287 1.00 82.31 879 ASP A N 1
ATOM 6958 C CA . ASP A 1 879 ? 60.377 22.335 24.263 1.00 82.31 879 ASP A CA 1
ATOM 6959 C C . ASP A 1 879 ? 59.338 21.254 24.599 1.00 82.31 879 ASP A C 1
ATOM 6961 O O . ASP A 1 879 ? 58.599 20.784 23.737 1.00 82.31 879 ASP A O 1
ATOM 6965 N N . PHE A 1 880 ? 59.301 20.875 25.878 1.00 85.69 880 PHE A N 1
ATOM 6966 C CA . PHE A 1 880 ? 58.283 20.012 26.487 1.00 85.69 880 PHE A CA 1
ATOM 6967 C C . PHE A 1 880 ? 57.697 20.689 27.735 1.00 85.69 880 PHE A C 1
ATOM 6969 O O . PHE A 1 880 ? 57.505 20.063 28.776 1.00 85.69 880 PHE A O 1
ATOM 6976 N N . SER A 1 881 ? 57.495 22.005 27.666 1.00 79.69 881 SER A N 1
ATOM 6977 C CA . SER A 1 881 ? 56.926 22.824 28.736 1.00 79.69 881 SER A CA 1
ATOM 6978 C C . SER A 1 881 ? 55.541 23.361 28.357 1.00 79.69 881 SER A C 1
ATOM 6980 O O . SER A 1 881 ? 55.066 23.192 27.233 1.00 79.69 881 SER A O 1
ATOM 6982 N N . GLY A 1 882 ? 54.837 23.987 29.305 1.00 77.38 882 GLY A N 1
ATOM 6983 C CA . GLY A 1 882 ? 53.524 24.582 29.034 1.00 77.38 882 GLY A CA 1
ATOM 6984 C C . GLY A 1 882 ? 52.528 23.563 28.460 1.00 77.38 882 GLY A C 1
ATOM 6985 O O . GLY A 1 882 ? 52.309 22.499 29.040 1.00 77.38 882 GLY A O 1
ATOM 6986 N N . LYS A 1 883 ? 51.941 23.886 27.306 1.00 68.31 883 LYS A N 1
ATOM 6987 C CA . LYS A 1 883 ? 51.008 23.026 26.553 1.00 68.31 883 LYS A CA 1
ATOM 6988 C C . LYS A 1 883 ? 51.684 21.919 25.718 1.00 68.31 883 LYS A C 1
ATOM 6990 O O . LYS A 1 883 ? 51.005 21.263 24.939 1.00 68.31 883 LYS A O 1
ATOM 6995 N N . LEU A 1 884 ? 52.997 21.728 25.864 1.00 78.19 884 LEU A N 1
ATOM 6996 C CA . LEU A 1 884 ? 53.813 20.721 25.167 1.00 78.19 884 LEU A CA 1
ATOM 6997 C C . LEU A 1 884 ? 54.435 19.688 26.134 1.00 78.19 884 LEU A C 1
ATOM 6999 O O . LEU A 1 884 ? 55.264 18.871 25.739 1.00 78.19 884 LEU A O 1
ATOM 7003 N N . ASP A 1 885 ? 54.044 19.700 27.414 1.00 86.88 885 ASP A N 1
ATOM 7004 C CA . ASP A 1 885 ? 54.530 18.759 28.436 1.00 86.88 885 ASP A CA 1
ATOM 7005 C C . ASP A 1 885 ? 53.934 17.350 28.255 1.00 86.88 885 ASP A C 1
ATOM 7007 O O . ASP A 1 885 ? 53.000 16.922 28.942 1.00 86.88 885 ASP A O 1
ATOM 7011 N N . LEU A 1 886 ? 54.509 16.619 27.296 1.00 88.88 886 LEU A N 1
ATOM 7012 C CA . LEU A 1 886 ? 54.141 15.249 26.948 1.00 88.88 886 LEU A CA 1
ATOM 7013 C C . LEU A 1 886 ? 54.212 14.302 28.154 1.00 88.88 886 LEU A C 1
ATOM 7015 O O . LEU A 1 886 ? 53.346 13.446 28.315 1.00 88.88 886 LEU A O 1
ATOM 7019 N N . ILE A 1 887 ? 55.215 14.441 29.024 1.00 92.25 887 ILE A N 1
ATOM 7020 C CA . ILE A 1 887 ? 55.389 13.534 30.167 1.00 92.25 887 ILE A CA 1
ATOM 7021 C C . ILE A 1 887 ? 54.308 13.761 31.223 1.00 92.25 887 ILE A C 1
ATOM 7023 O O . ILE A 1 887 ? 53.787 12.786 31.767 1.00 92.25 887 ILE A O 1
ATOM 7027 N N . ARG A 1 888 ? 53.910 15.011 31.484 1.00 86.50 888 ARG A N 1
ATOM 7028 C CA . ARG A 1 888 ? 52.765 15.314 32.352 1.00 86.50 888 ARG A CA 1
ATOM 7029 C C . ARG A 1 888 ? 51.443 14.884 31.726 1.00 86.50 888 ARG A C 1
ATOM 7031 O O . ARG A 1 888 ? 50.609 14.339 32.444 1.00 86.50 888 ARG A O 1
ATOM 7038 N N . PHE A 1 889 ? 51.255 15.067 30.419 1.00 85.81 889 PHE A N 1
ATOM 7039 C CA . PHE A 1 889 ? 50.058 14.595 29.715 1.00 85.81 889 PHE A CA 1
ATOM 7040 C C . PHE A 1 889 ? 49.910 13.068 29.820 1.00 85.81 889 PHE A C 1
ATOM 7042 O O . PHE A 1 889 ? 48.884 12.571 30.281 1.00 85.81 889 PHE A O 1
ATOM 7049 N N . LEU A 1 890 ? 50.971 12.316 29.508 1.00 90.50 890 LEU A N 1
ATOM 7050 C CA . LEU A 1 890 ? 50.968 10.854 29.601 1.00 90.50 890 LEU A CA 1
ATOM 7051 C C . LEU A 1 890 ? 50.868 10.339 31.045 1.00 90.50 890 LEU A C 1
ATOM 7053 O O . LEU A 1 890 ? 50.219 9.322 31.277 1.00 90.50 890 LEU A O 1
ATOM 7057 N N . LYS A 1 891 ? 51.443 11.036 32.034 1.00 89.31 891 LYS A N 1
ATOM 7058 C CA . LYS A 1 891 ? 51.187 10.727 33.453 1.00 89.31 891 LYS A CA 1
ATOM 7059 C C . LYS A 1 891 ? 49.730 10.975 33.826 1.00 89.31 891 LYS A C 1
ATOM 7061 O O . LYS A 1 891 ? 49.131 10.105 34.431 1.00 89.31 891 LYS A O 1
ATOM 7066 N N . THR A 1 892 ? 49.120 12.059 33.354 1.00 84.00 892 THR A N 1
ATOM 7067 C CA . THR A 1 892 ? 47.694 12.339 33.597 1.00 84.00 892 THR A CA 1
ATOM 7068 C C . THR A 1 892 ? 46.788 11.243 33.014 1.00 84.00 892 THR A C 1
ATOM 7070 O O . THR A 1 892 ? 45.848 10.820 33.679 1.00 84.00 892 THR A O 1
ATOM 7073 N N . ILE A 1 893 ? 47.111 10.704 31.828 1.00 85.38 893 ILE A N 1
ATOM 7074 C CA . ILE A 1 893 ? 46.445 9.509 31.270 1.00 85.38 893 ILE A CA 1
ATOM 7075 C C . ILE A 1 893 ? 46.602 8.299 32.211 1.00 85.38 893 ILE A C 1
ATOM 7077 O O . ILE A 1 893 ? 45.619 7.614 32.484 1.00 85.38 893 ILE A O 1
ATOM 7081 N N . LYS A 1 894 ? 47.805 8.054 32.755 1.00 88.12 894 LYS A N 1
ATOM 7082 C CA . LYS A 1 894 ? 48.047 6.974 33.733 1.00 88.12 894 LYS A CA 1
ATOM 7083 C C . LYS A 1 894 ? 47.270 7.170 35.038 1.00 88.12 894 LYS A C 1
ATOM 7085 O O . LYS A 1 894 ? 46.716 6.206 35.558 1.00 88.12 894 LYS A O 1
ATOM 7090 N N . ASP A 1 895 ? 47.257 8.390 35.561 1.00 87.50 895 ASP A N 1
ATOM 7091 C CA . ASP A 1 895 ? 46.753 8.729 36.893 1.00 87.50 895 ASP A CA 1
ATOM 7092 C C . ASP A 1 895 ? 45.214 8.740 36.929 1.00 87.50 895 ASP A C 1
ATOM 7094 O O . ASP A 1 895 ? 44.619 8.212 37.866 1.00 87.50 895 ASP A O 1
ATOM 7098 N N . GLU A 1 896 ? 44.560 9.223 35.864 1.00 80.81 896 GLU A N 1
ATOM 7099 C CA . GLU A 1 896 ? 43.113 9.039 35.642 1.00 80.81 896 GLU A CA 1
ATOM 7100 C C . GLU A 1 896 ? 42.780 7.581 35.224 1.00 80.81 896 GLU A C 1
ATOM 7102 O O . GLU A 1 896 ? 41.617 7.173 35.174 1.00 80.81 896 GLU A O 1
ATOM 7107 N N . GLY A 1 897 ? 43.794 6.744 34.969 1.00 76.62 897 GLY A N 1
ATOM 7108 C CA . GLY A 1 897 ? 43.670 5.306 34.728 1.00 76.62 897 GLY A CA 1
ATOM 7109 C C . GLY A 1 897 ? 43.103 4.950 33.356 1.00 76.62 897 GLY A C 1
ATOM 7110 O O . GLY A 1 897 ? 42.204 4.110 33.281 1.00 76.62 897 GLY A O 1
ATOM 7111 N N . LEU A 1 898 ? 43.582 5.610 32.305 1.00 67.50 898 LEU A N 1
ATOM 7112 C CA . LEU A 1 898 ? 43.325 5.282 30.903 1.00 67.50 898 LEU A CA 1
ATOM 7113 C C . LEU A 1 898 ? 44.575 4.698 30.237 1.00 67.50 898 LEU A C 1
ATOM 7115 O O . LEU A 1 898 ? 45.700 4.846 30.721 1.00 67.50 898 LEU A O 1
ATOM 7119 N N . TYR A 1 899 ? 44.378 4.058 29.088 1.00 80.19 899 TYR A N 1
ATOM 7120 C CA . TYR A 1 899 ? 45.470 3.682 28.199 1.00 80.19 899 TYR A CA 1
ATOM 7121 C C . TYR A 1 899 ? 45.835 4.822 27.239 1.00 80.19 899 TYR A C 1
ATOM 7123 O O . TYR A 1 899 ? 45.078 5.772 27.039 1.00 80.19 899 TYR A O 1
ATOM 7131 N N . GLY A 1 900 ? 47.015 4.734 26.631 1.00 76.12 900 GLY A N 1
ATOM 7132 C CA . GLY A 1 900 ? 47.520 5.729 25.693 1.00 76.12 900 GLY A CA 1
ATOM 7133 C C . GLY A 1 900 ? 47.984 5.134 24.367 1.00 76.12 900 GLY A C 1
ATOM 7134 O O . GLY A 1 900 ? 48.570 4.048 24.333 1.00 76.12 900 GLY A O 1
ATOM 7135 N N . VAL A 1 901 ? 47.782 5.884 23.284 1.00 82.25 901 VAL A N 1
ATOM 7136 C CA . VAL A 1 901 ? 48.391 5.621 21.973 1.00 82.25 901 VAL A CA 1
ATOM 7137 C C . VAL A 1 901 ? 49.296 6.794 21.609 1.00 82.25 901 VAL A C 1
ATOM 7139 O O . VAL A 1 901 ? 48.845 7.935 21.512 1.00 82.25 901 VAL A O 1
ATOM 7142 N N . LEU A 1 902 ? 50.592 6.528 21.444 1.00 86.25 902 LEU A N 1
ATOM 7143 C CA . LEU A 1 902 ? 51.605 7.570 21.272 1.00 86.25 902 LEU A CA 1
ATOM 7144 C C . LEU A 1 902 ? 52.080 7.649 19.816 1.00 86.25 902 LEU A C 1
ATOM 7146 O O . LEU A 1 902 ? 52.874 6.815 19.372 1.00 86.25 902 LEU A O 1
ATOM 7150 N N . ARG A 1 903 ? 51.626 8.661 19.066 1.00 85.69 903 ARG A N 1
ATOM 7151 C CA . ARG A 1 903 ? 52.059 8.891 17.679 1.00 85.69 903 ARG A CA 1
ATOM 7152 C C . ARG A 1 903 ? 53.327 9.742 17.635 1.00 85.69 903 ARG A C 1
ATOM 7154 O O . ARG A 1 903 ? 53.279 10.972 17.691 1.00 85.69 903 ARG A O 1
ATOM 7161 N N . ILE A 1 904 ? 54.472 9.080 17.488 1.00 80.69 904 ILE A N 1
ATOM 7162 C CA . ILE A 1 904 ? 55.785 9.710 17.293 1.00 80.69 904 ILE A CA 1
ATOM 7163 C C . ILE A 1 904 ? 56.025 9.823 15.780 1.00 80.69 904 ILE A C 1
ATOM 7165 O O . ILE A 1 904 ? 56.799 9.080 15.177 1.00 80.69 904 ILE A O 1
ATOM 7169 N N . GLY A 1 905 ? 55.268 10.719 15.143 1.00 67.81 905 GLY A N 1
ATOM 7170 C CA . GLY A 1 905 ? 55.224 10.875 13.690 1.00 67.81 905 GLY A CA 1
ATOM 7171 C C . GLY A 1 905 ? 55.257 12.351 13.285 1.00 67.81 905 GLY A C 1
ATOM 7172 O O . GLY A 1 905 ? 54.343 13.084 13.650 1.00 67.81 905 GLY A O 1
ATOM 7173 N N . PRO A 1 906 ? 56.263 12.803 12.513 1.00 60.84 906 PRO A N 1
ATOM 7174 C CA . PRO A 1 906 ? 56.448 14.221 12.197 1.00 60.84 906 PRO A CA 1
ATOM 7175 C C . PRO A 1 906 ? 55.603 14.734 11.020 1.00 60.84 906 PRO A C 1
ATOM 7177 O O . PRO A 1 906 ? 55.753 15.890 10.634 1.00 60.84 906 PRO A O 1
ATOM 7180 N N . TYR A 1 907 ? 54.754 13.884 10.433 1.00 64.69 907 TYR A N 1
ATOM 7181 C CA . TYR A 1 907 ? 53.792 14.276 9.407 1.00 64.69 907 TYR A CA 1
ATOM 7182 C C . TYR A 1 907 ? 52.355 14.102 9.916 1.00 64.69 907 TYR A C 1
ATOM 7184 O O . TYR A 1 907 ? 52.039 13.066 10.496 1.00 64.69 907 TYR A O 1
ATOM 7192 N N . ALA A 1 908 ? 51.504 15.099 9.693 1.00 59.00 908 ALA A N 1
ATOM 7193 C CA . ALA A 1 908 ? 50.092 15.159 10.070 1.00 59.00 908 ALA A CA 1
ATOM 7194 C C . ALA A 1 908 ? 49.312 15.963 9.008 1.00 59.00 908 ALA A C 1
ATOM 7196 O O . ALA A 1 908 ? 48.810 17.061 9.245 1.00 59.00 908 ALA A O 1
ATOM 7197 N N . CYS A 1 909 ? 49.313 15.417 7.790 1.00 60.28 909 CYS A N 1
ATOM 7198 C CA . CYS A 1 909 ? 48.613 15.925 6.612 1.00 60.28 909 CYS A CA 1
ATOM 7199 C C . CYS A 1 909 ? 48.796 17.439 6.343 1.00 60.28 909 CYS A C 1
ATOM 7201 O O . CYS A 1 909 ? 49.903 17.971 6.459 1.00 60.28 909 CYS A O 1
ATOM 7203 N N . ALA A 1 910 ? 47.736 18.119 5.898 1.00 51.91 910 ALA A N 1
ATOM 7204 C CA . ALA A 1 910 ? 47.712 19.554 5.597 1.00 51.91 910 ALA A CA 1
ATOM 7205 C C . ALA A 1 910 ? 47.288 20.436 6.793 1.00 51.91 910 ALA A C 1
ATOM 7207 O O . ALA A 1 910 ? 47.118 21.641 6.629 1.00 51.91 910 ALA A O 1
ATOM 7208 N N . GLU A 1 911 ? 47.107 19.844 7.976 1.00 49.78 911 GLU A N 1
ATOM 7209 C CA . GLU A 1 911 ? 46.481 20.481 9.145 1.00 49.78 911 GLU A CA 1
ATOM 7210 C C . GLU A 1 911 ? 47.466 21.327 9.968 1.00 49.78 911 GLU A C 1
ATOM 7212 O O . GLU A 1 911 ? 47.062 22.243 10.678 1.00 49.78 911 GLU A O 1
ATOM 7217 N N . TRP A 1 912 ? 48.771 21.059 9.847 1.00 60.12 912 TRP A N 1
ATOM 7218 C CA . TRP A 1 912 ? 49.837 21.798 10.533 1.00 60.12 912 TRP A CA 1
ATOM 7219 C C . TRP A 1 912 ? 50.853 22.392 9.552 1.00 60.12 912 TRP A C 1
ATOM 7221 O O . TRP A 1 912 ? 51.100 21.862 8.468 1.00 60.12 912 TRP A O 1
ATOM 7231 N N . ASN A 1 913 ? 51.510 23.488 9.951 1.00 62.75 913 ASN A N 1
ATOM 7232 C CA . ASN A 1 913 ? 52.539 24.142 9.135 1.00 62.75 913 ASN A CA 1
ATOM 7233 C C . ASN A 1 913 ? 53.681 23.175 8.765 1.00 62.75 913 ASN A C 1
ATOM 7235 O O . ASN A 1 913 ? 54.234 22.485 9.625 1.00 62.75 913 ASN A O 1
ATOM 7239 N N . TYR A 1 914 ? 54.018 23.127 7.469 1.00 65.38 914 TYR A N 1
ATOM 7240 C CA . TYR A 1 914 ? 54.921 22.136 6.854 1.00 65.38 914 TYR A CA 1
ATOM 7241 C C . TYR A 1 914 ? 54.553 20.669 7.166 1.00 65.38 914 TYR A C 1
ATOM 7243 O O . TYR A 1 914 ? 55.412 19.788 7.169 1.00 65.38 914 TYR A O 1
ATOM 7251 N N . GLY A 1 915 ? 53.273 20.405 7.440 1.00 67.19 915 GLY A N 1
ATOM 7252 C CA . GLY A 1 915 ? 52.735 19.101 7.816 1.00 67.19 915 GLY A CA 1
ATOM 7253 C C . GLY A 1 915 ? 53.213 18.578 9.170 1.00 67.19 915 GLY A C 1
ATOM 7254 O O . GLY A 1 915 ? 53.023 17.400 9.425 1.00 67.19 915 GLY A O 1
ATOM 7255 N N . GLY A 1 916 ? 53.858 19.392 10.015 1.00 76.50 916 GLY A N 1
ATOM 7256 C CA . GLY A 1 916 ? 54.468 18.937 11.274 1.00 76.50 916 GLY A CA 1
ATOM 7257 C C . GLY A 1 916 ? 56.003 18.959 11.300 1.00 76.50 916 GLY A C 1
ATOM 7258 O O . GLY A 1 916 ? 56.584 18.813 12.375 1.00 76.50 916 GLY A O 1
ATOM 7259 N N . PHE A 1 917 ? 56.679 19.198 10.167 1.00 84.62 917 PHE A N 1
ATOM 7260 C CA . PHE A 1 917 ? 58.145 19.298 10.110 1.00 84.62 917 PHE A CA 1
ATOM 7261 C C . PHE A 1 917 ? 58.667 20.676 10.563 1.00 84.62 917 PHE A C 1
ATOM 7263 O O . PHE A 1 917 ? 58.098 21.697 10.165 1.00 84.62 917 PHE A O 1
ATOM 7270 N N . PRO A 1 918 ? 59.761 20.760 11.351 1.00 85.44 918 PRO A N 1
ATOM 7271 C CA . PRO A 1 918 ? 60.305 22.044 11.788 1.00 85.44 918 PRO A CA 1
ATOM 7272 C C . PRO A 1 918 ? 60.775 22.937 10.629 1.00 85.44 918 PRO A C 1
ATOM 7274 O O . PRO A 1 918 ? 61.436 22.485 9.692 1.00 85.44 918 PRO A O 1
ATOM 7277 N N . VAL A 1 919 ? 60.515 24.245 10.725 1.00 83.62 919 VAL A N 1
ATOM 7278 C CA . VAL A 1 919 ? 60.871 25.218 9.671 1.00 83.62 919 VAL A CA 1
ATOM 7279 C C . VAL A 1 919 ? 62.390 25.306 9.466 1.00 83.62 919 VAL A C 1
ATOM 7281 O O . VAL A 1 919 ? 62.865 25.454 8.341 1.00 83.62 919 VAL A O 1
ATOM 7284 N N . TRP A 1 920 ? 63.183 25.152 10.533 1.00 88.44 920 TRP A N 1
ATOM 7285 C CA . TRP A 1 920 ? 64.645 25.109 10.424 1.00 88.44 920 TRP A CA 1
ATOM 7286 C C . TRP A 1 920 ? 65.136 23.893 9.628 1.00 88.44 920 TRP A C 1
ATOM 7288 O O . TRP A 1 920 ? 66.118 24.023 8.900 1.00 88.44 920 TRP A O 1
ATOM 7298 N N . LEU A 1 921 ? 64.443 22.749 9.715 1.00 86.75 921 LEU A N 1
ATOM 7299 C CA . LEU A 1 921 ? 64.774 21.517 8.992 1.00 86.75 921 LEU A CA 1
ATOM 7300 C C . LEU A 1 921 ? 64.496 21.698 7.492 1.00 86.75 921 LEU A C 1
ATOM 7302 O O . LEU A 1 921 ? 65.298 21.279 6.661 1.00 86.75 921 LEU A O 1
ATOM 7306 N N . HIS A 1 922 ? 63.411 22.402 7.140 1.00 81.06 922 HIS A N 1
ATOM 7307 C CA . HIS A 1 922 ? 63.102 22.785 5.755 1.00 81.06 922 HIS A CA 1
ATOM 7308 C C . HIS A 1 922 ? 64.169 23.710 5.150 1.00 81.06 922 HIS A C 1
ATOM 7310 O O . HIS A 1 922 ? 64.544 23.558 3.989 1.00 81.06 922 HIS A O 1
ATOM 7316 N N . ASN A 1 923 ? 64.711 24.626 5.956 1.00 83.81 923 ASN A N 1
ATOM 7317 C CA . ASN A 1 923 ? 65.738 25.580 5.536 1.00 83.81 923 ASN A CA 1
ATOM 7318 C C . ASN A 1 923 ? 67.159 24.977 5.439 1.00 83.81 923 ASN A C 1
ATOM 7320 O O . ASN A 1 923 ? 68.103 25.699 5.109 1.00 83.81 923 ASN A O 1
ATOM 7324 N N . MET A 1 924 ? 67.349 23.679 5.709 1.00 84.19 924 MET A N 1
ATOM 7325 C CA . MET A 1 924 ? 68.652 23.022 5.555 1.00 84.19 924 MET A CA 1
ATOM 7326 C C . MET A 1 924 ? 68.966 22.740 4.069 1.00 84.19 924 MET A C 1
ATOM 7328 O O . MET A 1 924 ? 68.173 22.081 3.390 1.00 84.19 924 MET A O 1
ATOM 7332 N N . PRO A 1 925 ? 70.126 23.177 3.532 1.00 80.56 925 PRO A N 1
ATOM 7333 C CA . PRO A 1 925 ? 70.459 22.985 2.120 1.00 80.56 925 PRO A CA 1
ATOM 7334 C C . PRO A 1 925 ? 70.448 21.512 1.689 1.00 80.56 925 PRO A C 1
ATOM 7336 O O . PRO A 1 925 ? 71.186 20.690 2.228 1.00 80.56 925 PRO A O 1
ATOM 7339 N N . GLY A 1 926 ? 69.635 21.187 0.680 1.00 77.56 926 GLY A N 1
ATOM 7340 C CA . GLY A 1 926 ? 69.525 19.829 0.133 1.00 77.56 926 GLY A CA 1
ATOM 7341 C C . GLY A 1 926 ? 68.672 18.859 0.960 1.00 77.56 926 GLY A C 1
ATOM 7342 O O . GLY A 1 926 ? 68.743 17.651 0.728 1.00 77.56 926 GLY A O 1
ATOM 7343 N N . MET A 1 927 ? 67.872 19.347 1.913 1.00 85.50 927 MET A N 1
ATOM 7344 C CA . MET A 1 927 ? 66.936 18.515 2.670 1.00 85.50 927 MET A CA 1
ATOM 7345 C C . MET A 1 927 ? 65.784 18.006 1.786 1.00 85.50 927 MET A C 1
ATOM 7347 O O . MET A 1 927 ? 65.200 18.762 1.013 1.00 85.50 927 MET A O 1
ATOM 7351 N N . VAL A 1 928 ? 65.440 16.719 1.908 1.00 83.44 928 VAL A N 1
ATOM 7352 C CA . VAL A 1 928 ? 64.308 16.094 1.200 1.00 83.44 928 VAL A CA 1
ATOM 7353 C C . VAL A 1 928 ? 63.560 15.187 2.175 1.00 83.44 928 VAL A C 1
ATOM 7355 O O . VAL A 1 928 ? 64.011 14.084 2.484 1.00 83.44 928 VAL A O 1
ATOM 7358 N N . PHE A 1 929 ? 62.426 15.666 2.682 1.00 83.38 929 PHE A N 1
ATOM 7359 C CA . PHE A 1 929 ? 61.606 14.946 3.660 1.00 83.38 929 PHE A CA 1
ATOM 7360 C C . PHE A 1 929 ? 61.020 13.649 3.092 1.00 83.38 929 PHE A C 1
ATOM 7362 O O . PHE A 1 929 ? 60.798 13.540 1.888 1.00 83.38 929 PHE A O 1
ATOM 7369 N N . ARG A 1 930 ? 60.711 12.693 3.978 1.00 81.31 930 ARG A N 1
ATOM 7370 C CA . ARG A 1 930 ? 59.964 11.453 3.678 1.00 81.31 930 ARG A CA 1
ATOM 7371 C C . ARG A 1 930 ? 60.589 10.593 2.553 1.00 81.31 930 ARG A C 1
ATOM 7373 O O . ARG A 1 930 ? 59.892 9.925 1.784 1.00 81.31 930 ARG A O 1
ATOM 7380 N N . THR A 1 931 ? 61.924 10.622 2.469 1.00 82.81 931 THR A N 1
ATOM 7381 C CA . THR A 1 931 ? 62.775 9.878 1.518 1.00 82.81 931 THR A CA 1
ATOM 7382 C C . THR A 1 931 ? 64.039 9.355 2.209 1.00 82.81 931 THR A C 1
ATOM 7384 O O . THR A 1 931 ? 64.328 9.718 3.348 1.00 82.81 931 THR A O 1
ATOM 7387 N N . THR A 1 932 ? 64.854 8.562 1.505 1.00 84.50 932 THR A N 1
ATOM 7388 C CA . THR A 1 932 ? 66.171 8.081 1.975 1.00 84.50 932 THR A CA 1
ATOM 7389 C C . THR A 1 932 ? 67.266 9.162 2.025 1.00 84.50 932 THR A C 1
ATOM 7391 O O . THR A 1 932 ? 68.449 8.860 1.853 1.00 84.50 932 THR A O 1
ATOM 7394 N N . ASN A 1 933 ? 66.912 10.434 2.223 1.00 89.56 933 ASN A N 1
ATOM 7395 C CA . ASN A 1 933 ? 67.886 11.492 2.471 1.00 89.56 933 ASN A CA 1
ATOM 7396 C C . ASN A 1 933 ? 68.533 11.259 3.844 1.00 89.56 933 ASN A C 1
ATOM 7398 O O . ASN A 1 933 ? 67.848 11.284 4.865 1.00 89.56 933 ASN A O 1
ATOM 7402 N N . LYS A 1 934 ? 69.852 11.025 3.884 1.00 86.50 934 LYS A N 1
ATOM 7403 C CA . LYS A 1 934 ? 70.519 10.660 5.140 1.00 86.50 934 LYS A CA 1
ATOM 7404 C C . LYS A 1 934 ? 70.407 11.751 6.207 1.00 86.50 934 LYS A C 1
ATOM 7406 O O . LYS A 1 934 ? 70.136 11.419 7.349 1.00 86.50 934 LYS A O 1
ATOM 7411 N N . ALA A 1 935 ? 70.548 13.029 5.851 1.00 86.50 935 ALA A N 1
ATOM 7412 C CA . ALA A 1 935 ? 70.437 14.113 6.829 1.00 86.50 935 ALA A CA 1
ATOM 7413 C C . ALA A 1 935 ? 69.026 14.192 7.439 1.00 86.50 935 ALA A C 1
ATOM 7415 O O . ALA A 1 935 ? 68.889 14.456 8.626 1.00 86.50 935 ALA A O 1
ATOM 7416 N N . PHE A 1 936 ? 67.988 13.896 6.651 1.00 88.94 936 PHE A N 1
ATOM 7417 C CA . PHE A 1 936 ? 66.617 13.798 7.153 1.00 88.94 936 PHE A CA 1
ATOM 7418 C C . PHE A 1 936 ? 66.422 12.598 8.093 1.00 88.94 936 PHE A C 1
ATOM 7420 O O . PHE A 1 936 ? 65.827 12.740 9.158 1.00 88.94 936 PHE A O 1
ATOM 7427 N N . MET A 1 937 ? 66.928 11.421 7.709 1.00 90.25 937 MET A N 1
ATOM 7428 C CA . MET A 1 937 ? 66.803 10.193 8.503 1.00 90.25 937 MET A CA 1
ATOM 7429 C C . MET A 1 937 ? 67.610 10.255 9.805 1.00 90.25 937 MET A C 1
ATOM 7431 O O . MET A 1 937 ? 67.079 9.889 10.848 1.00 90.25 937 MET A O 1
ATOM 7435 N N . ASP A 1 938 ? 68.846 10.763 9.767 1.00 90.31 938 ASP A N 1
ATOM 7436 C CA . ASP A 1 938 ? 69.686 10.948 10.956 1.00 90.31 938 ASP A CA 1
ATOM 7437 C C . ASP A 1 938 ? 68.960 11.854 11.985 1.00 90.31 938 ASP A C 1
ATOM 7439 O O . ASP A 1 938 ? 68.888 11.509 13.163 1.00 90.31 938 ASP A O 1
ATOM 7443 N N . GLU A 1 939 ? 68.332 12.957 11.549 1.00 89.81 939 GLU A N 1
ATOM 7444 C CA . GLU A 1 939 ? 67.569 13.845 12.447 1.00 89.81 939 GLU A CA 1
ATOM 7445 C C . GLU A 1 939 ? 66.240 13.249 12.924 1.00 89.81 939 GLU A C 1
ATOM 7447 O O . GLU A 1 939 ? 65.900 13.358 14.103 1.00 89.81 939 GLU A O 1
ATOM 7452 N N . MET A 1 940 ? 65.496 12.569 12.045 1.00 88.88 940 MET A N 1
ATOM 7453 C CA . MET A 1 940 ? 64.260 11.889 12.440 1.00 88.88 940 MET A CA 1
ATOM 7454 C C . MET A 1 940 ? 64.545 10.791 13.473 1.00 88.88 940 MET A C 1
ATOM 7456 O O . MET A 1 940 ? 63.759 10.604 14.406 1.00 88.88 940 MET A O 1
ATOM 7460 N N . GLN A 1 941 ? 65.676 10.091 13.340 1.00 90.94 941 GLN A N 1
ATOM 7461 C CA . GLN A 1 941 ? 66.124 9.112 14.322 1.00 90.94 941 GLN A CA 1
ATOM 7462 C C . GLN A 1 941 ? 66.496 9.777 15.648 1.00 90.94 941 GLN A C 1
ATOM 7464 O O . GLN A 1 941 ? 66.060 9.282 16.687 1.00 90.94 941 GLN A O 1
ATOM 7469 N N . ASN A 1 942 ? 67.217 10.904 15.635 1.00 89.62 942 ASN A N 1
ATOM 7470 C CA . ASN A 1 942 ? 67.537 11.664 16.849 1.00 89.62 942 ASN A CA 1
ATOM 7471 C C . ASN A 1 942 ? 66.264 12.055 17.622 1.00 89.62 942 ASN A C 1
ATOM 7473 O O . ASN A 1 942 ? 66.138 11.716 18.801 1.00 89.62 942 ASN A O 1
ATOM 7477 N N . PHE A 1 943 ? 65.292 12.690 16.954 1.00 89.06 943 PHE A N 1
ATOM 7478 C CA . PHE A 1 943 ? 64.035 13.112 17.584 1.00 89.06 943 PHE A CA 1
ATOM 7479 C C . PHE A 1 943 ? 63.219 11.918 18.102 1.00 89.06 943 PHE A C 1
ATOM 7481 O O . PHE A 1 943 ? 62.833 11.892 19.270 1.00 89.06 943 PHE A O 1
ATOM 7488 N N . THR A 1 944 ? 63.012 10.888 17.272 1.00 90.12 944 THR A N 1
ATOM 7489 C CA . THR A 1 944 ? 62.218 9.703 17.655 1.00 90.12 944 THR A CA 1
ATOM 7490 C C . THR A 1 944 ? 62.844 8.965 18.841 1.00 90.12 944 THR A C 1
ATOM 7492 O O . THR A 1 944 ? 62.135 8.589 19.775 1.00 90.12 944 THR A O 1
ATOM 7495 N N . THR A 1 945 ? 64.172 8.797 18.837 1.00 91.62 945 THR A N 1
ATOM 7496 C CA . THR A 1 945 ? 64.913 8.153 19.936 1.00 91.62 945 THR A CA 1
ATOM 7497 C C . THR A 1 945 ? 64.780 8.963 21.222 1.00 91.62 945 THR A C 1
ATOM 7499 O O . THR A 1 945 ? 64.458 8.396 22.260 1.00 91.62 945 THR A O 1
ATOM 7502 N N . MET A 1 946 ? 64.934 10.291 21.154 1.00 90.75 946 MET A N 1
ATOM 7503 C CA . MET A 1 946 ? 64.792 11.171 22.316 1.00 90.75 946 MET A CA 1
ATOM 7504 C C . MET A 1 946 ? 63.390 11.094 22.943 1.00 90.75 946 MET A C 1
ATOM 7506 O O . MET A 1 946 ? 63.292 10.983 24.166 1.00 90.75 946 MET A O 1
ATOM 7510 N N . ILE A 1 947 ? 62.312 11.112 22.144 1.00 91.06 947 ILE A N 1
ATOM 7511 C CA . ILE A 1 947 ? 60.947 10.932 22.673 1.00 91.06 947 ILE A CA 1
ATOM 7512 C C . ILE A 1 947 ? 60.818 9.567 23.360 1.00 91.06 947 ILE A C 1
ATOM 7514 O O . ILE A 1 947 ? 60.342 9.494 24.493 1.00 91.06 947 ILE A O 1
ATOM 7518 N N . VAL A 1 948 ? 61.263 8.488 22.708 1.00 92.44 948 VAL A N 1
ATOM 7519 C CA . VAL A 1 948 ? 61.168 7.132 23.270 1.00 92.44 948 VAL A CA 1
ATOM 7520 C C . VAL A 1 948 ? 61.963 7.000 24.571 1.00 92.44 948 VAL A C 1
ATOM 7522 O O . VAL A 1 948 ? 61.423 6.479 25.545 1.00 92.44 948 VAL A O 1
ATOM 7525 N N . ASP A 1 949 ? 63.195 7.505 24.633 1.00 92.50 949 ASP A N 1
ATOM 7526 C CA . ASP A 1 949 ? 64.028 7.455 25.839 1.00 92.50 949 ASP A CA 1
ATOM 7527 C C . ASP A 1 949 ? 63.439 8.294 26.982 1.00 92.50 949 ASP A C 1
ATOM 7529 O O . ASP A 1 949 ? 63.452 7.860 28.136 1.00 92.50 949 ASP A O 1
ATOM 7533 N N . MET A 1 950 ? 62.850 9.456 26.678 1.00 91.56 950 MET A N 1
ATOM 7534 C CA . MET A 1 950 ? 62.152 10.292 27.659 1.00 91.56 950 MET A CA 1
ATOM 7535 C C . MET A 1 950 ? 60.937 9.563 28.265 1.00 91.56 950 MET A C 1
ATOM 7537 O O . MET A 1 950 ? 60.761 9.562 29.483 1.00 91.56 950 MET A O 1
ATOM 7541 N N . VAL A 1 951 ? 60.140 8.880 27.436 1.00 92.44 951 VAL A N 1
ATOM 7542 C CA . VAL A 1 951 ? 58.948 8.115 27.856 1.00 92.44 951 VAL A CA 1
ATOM 7543 C C . VAL A 1 951 ? 59.332 6.808 28.580 1.00 92.44 951 VAL A C 1
ATOM 7545 O O . VAL A 1 951 ? 58.698 6.444 29.574 1.00 92.44 951 VAL A O 1
ATOM 7548 N N . LYS A 1 952 ? 60.414 6.134 28.157 1.00 91.12 952 LYS A N 1
ATOM 7549 C CA . LYS A 1 952 ? 60.997 4.956 28.834 1.00 91.12 952 LYS A CA 1
ATOM 7550 C C . LYS A 1 952 ? 61.565 5.283 30.211 1.00 91.12 952 LYS A C 1
ATOM 7552 O O . LYS A 1 952 ? 61.355 4.526 31.156 1.00 91.12 952 LYS A O 1
ATOM 7557 N N . LYS A 1 953 ? 62.289 6.399 30.343 1.00 93.12 953 LYS A N 1
ATOM 7558 C CA . LYS A 1 953 ? 62.901 6.835 31.609 1.00 93.12 953 LYS A CA 1
ATOM 7559 C C . LYS A 1 953 ? 61.859 6.990 32.721 1.00 93.12 953 LYS A C 1
ATOM 7561 O O . LYS A 1 953 ? 62.117 6.616 33.862 1.00 93.12 953 LYS A O 1
ATOM 7566 N N . GLU A 1 954 ? 60.676 7.479 32.361 1.00 92.94 954 GLU A N 1
ATOM 7567 C CA . GLU A 1 954 ? 59.538 7.682 33.262 1.00 92.94 954 GLU A CA 1
ATOM 7568 C C . GLU A 1 954 ? 58.602 6.456 33.361 1.00 92.94 954 GLU A C 1
ATOM 7570 O O . GLU A 1 954 ? 57.582 6.524 34.046 1.00 92.94 954 GLU A O 1
ATOM 7575 N N . LYS A 1 955 ? 58.956 5.329 32.717 1.00 92.56 955 LYS A N 1
ATOM 7576 C CA . LYS A 1 955 ? 58.208 4.056 32.696 1.00 92.56 955 LYS A CA 1
ATOM 7577 C C . LYS A 1 955 ? 56.758 4.189 32.215 1.00 92.56 955 LYS A C 1
ATOM 7579 O O . LYS A 1 955 ? 55.824 3.697 32.849 1.00 92.56 955 LYS A O 1
ATOM 7584 N N . LEU A 1 956 ? 56.559 4.885 31.095 1.00 91.94 956 LEU A N 1
ATOM 7585 C CA . LEU A 1 956 ? 55.223 5.192 30.569 1.00 91.94 956 LEU A CA 1
ATOM 7586 C C . LEU A 1 956 ? 54.740 4.250 29.448 1.00 91.94 956 LEU A C 1
ATOM 7588 O O . LEU A 1 956 ? 53.593 4.366 29.024 1.00 91.94 956 LEU A O 1
ATOM 7592 N N . PHE A 1 957 ? 55.533 3.255 29.042 1.00 92.12 957 PHE A N 1
ATOM 7593 C CA . PHE A 1 957 ? 55.065 2.138 28.204 1.00 92.12 957 PHE A CA 1
ATOM 7594 C C . PHE A 1 957 ? 54.436 1.017 29.045 1.00 92.12 957 PHE A C 1
ATOM 7596 O O . PHE A 1 957 ? 54.899 0.739 30.149 1.00 92.12 957 PHE A O 1
ATOM 7603 N N . ALA A 1 958 ? 53.404 0.340 28.531 1.00 81.75 958 ALA A N 1
ATOM 7604 C CA . ALA A 1 958 ? 52.681 -0.721 29.248 1.00 81.75 958 ALA A CA 1
ATOM 7605 C C . ALA A 1 958 ? 53.550 -1.946 29.585 1.00 81.75 958 ALA A C 1
ATOM 7607 O O . ALA A 1 958 ? 53.355 -2.584 30.618 1.00 81.75 958 ALA A O 1
ATOM 7608 N N . SER A 1 959 ? 54.595 -2.191 28.792 1.00 79.75 959 SER A N 1
ATOM 7609 C CA . SER A 1 959 ? 55.708 -3.111 29.087 1.00 79.75 959 SER A CA 1
ATOM 7610 C C . SER A 1 959 ? 56.464 -2.803 30.394 1.00 79.75 959 SER A C 1
ATOM 7612 O O . SER A 1 959 ? 57.250 -3.622 30.866 1.00 79.75 959 SER A O 1
ATOM 7614 N N . GLN A 1 960 ? 56.241 -1.618 30.968 1.00 86.88 960 GLN A N 1
ATOM 7615 C CA . GLN A 1 960 ? 56.864 -1.076 32.175 1.00 86.88 960 GLN A CA 1
ATOM 7616 C C . GLN A 1 960 ? 55.808 -0.548 33.172 1.00 86.88 960 GLN A C 1
ATOM 7618 O O . GLN A 1 960 ? 56.116 0.323 33.983 1.00 86.88 960 GLN A O 1
ATOM 7623 N N . GLU A 1 961 ? 54.570 -1.061 33.102 1.00 80.50 961 GLU A N 1
ATOM 7624 C CA . GLU A 1 961 ? 53.399 -0.633 33.898 1.00 80.50 961 GLU A CA 1
ATOM 7625 C C . GLU A 1 961 ? 52.906 0.803 33.598 1.00 80.50 961 GLU A C 1
ATOM 7627 O O . GLU A 1 961 ? 52.217 1.421 34.411 1.00 80.50 961 GLU A O 1
ATOM 7632 N N . GLY A 1 962 ? 53.265 1.377 32.449 1.00 80.75 962 GLY A N 1
ATOM 7633 C CA . GLY A 1 962 ? 52.759 2.667 31.967 1.00 80.75 962 GLY A CA 1
ATOM 7634 C C . GLY A 1 962 ? 51.456 2.578 31.153 1.00 80.75 962 GLY A C 1
ATOM 7635 O O . GLY A 1 962 ? 50.997 1.481 30.847 1.00 80.75 962 GLY A O 1
ATOM 7636 N N . PRO A 1 963 ? 50.847 3.716 30.772 1.00 82.69 963 PRO A N 1
ATOM 7637 C CA . PRO A 1 963 ? 49.590 3.724 30.026 1.00 82.69 963 PRO A CA 1
ATOM 7638 C C . PRO A 1 963 ? 49.761 3.442 28.529 1.00 82.69 963 PRO A C 1
ATOM 7640 O O . PRO A 1 963 ? 48.804 3.001 27.899 1.00 82.69 963 PRO A O 1
ATOM 7643 N N . ILE A 1 964 ? 50.930 3.711 27.925 1.00 86.69 964 ILE A N 1
ATOM 7644 C CA . ILE A 1 964 ? 51.099 3.599 26.469 1.00 86.69 964 ILE A CA 1
ATOM 7645 C C . ILE A 1 964 ? 51.083 2.126 26.049 1.00 86.69 964 ILE A C 1
ATOM 7647 O O . ILE A 1 964 ? 52.069 1.414 26.247 1.00 86.69 964 ILE A O 1
ATOM 7651 N N . ILE A 1 965 ? 49.972 1.687 25.452 1.00 73.44 965 ILE A N 1
ATOM 7652 C CA . ILE A 1 965 ? 49.751 0.314 24.964 1.00 73.44 965 ILE A CA 1
ATOM 7653 C C . ILE A 1 965 ? 50.127 0.131 23.493 1.00 73.44 965 ILE A C 1
ATOM 7655 O O . ILE A 1 965 ? 50.334 -0.998 23.058 1.00 73.44 965 ILE A O 1
ATOM 7659 N N . LEU A 1 966 ? 50.210 1.223 22.730 1.00 78.19 966 LEU A N 1
ATOM 7660 C CA . LEU A 1 966 ? 50.550 1.240 21.308 1.00 78.19 966 LEU A CA 1
ATOM 7661 C C . LEU A 1 966 ? 51.390 2.480 20.996 1.00 78.19 966 LEU A C 1
ATOM 7663 O O . LEU A 1 966 ? 51.137 3.564 21.527 1.00 78.19 966 LEU A O 1
ATOM 7667 N N . ALA A 1 967 ? 52.354 2.336 20.092 1.00 82.56 967 ALA A N 1
ATOM 7668 C CA . ALA A 1 967 ? 53.100 3.457 19.532 1.00 82.56 967 ALA A CA 1
ATOM 7669 C C . ALA A 1 967 ? 52.920 3.489 18.008 1.00 82.56 967 ALA A C 1
ATOM 7671 O O . ALA A 1 967 ? 52.912 2.444 17.362 1.00 82.56 967 ALA A O 1
ATOM 7672 N N . GLN A 1 968 ? 52.785 4.672 17.411 1.00 82.56 968 GLN A N 1
ATOM 7673 C CA . GLN A 1 968 ? 52.702 4.830 15.955 1.00 82.56 968 GLN A CA 1
ATOM 7674 C C . GLN A 1 968 ? 53.907 5.608 15.438 1.00 82.56 968 GLN A C 1
ATOM 7676 O O . GLN A 1 968 ? 54.284 6.625 16.024 1.00 82.56 968 GLN A O 1
ATOM 7681 N N . ILE A 1 969 ? 54.478 5.152 14.323 1.00 81.12 969 ILE A N 1
ATOM 7682 C CA . ILE A 1 969 ? 55.504 5.882 13.576 1.00 81.12 969 ILE A CA 1
ATOM 7683 C C . ILE A 1 969 ? 55.053 6.072 12.130 1.00 81.12 969 ILE A C 1
ATOM 7685 O O . ILE A 1 969 ? 54.545 5.140 11.519 1.00 81.12 969 ILE A O 1
ATOM 7689 N N . GLU A 1 970 ? 55.298 7.265 11.586 1.00 76.19 970 GLU A N 1
ATOM 7690 C CA . GLU A 1 970 ? 54.936 7.669 10.217 1.00 76.19 970 GLU A CA 1
ATOM 7691 C C . GLU A 1 970 ? 53.420 7.603 9.911 1.00 76.19 970 GLU A C 1
ATOM 7693 O O . GLU A 1 970 ? 52.798 6.542 9.829 1.00 76.19 970 GLU A O 1
ATOM 7698 N N . ASN A 1 971 ? 52.812 8.779 9.730 1.00 67.69 971 ASN A N 1
ATOM 7699 C CA . ASN A 1 971 ? 51.386 8.909 9.457 1.00 67.69 971 ASN A CA 1
ATOM 7700 C C . ASN A 1 971 ? 51.162 9.230 7.973 1.00 67.69 971 ASN A C 1
ATOM 7702 O O . ASN A 1 971 ? 51.836 10.084 7.396 1.00 67.69 971 ASN A O 1
ATOM 7706 N N . GLU A 1 972 ? 50.161 8.594 7.364 1.00 61.28 972 GLU A N 1
ATOM 7707 C CA . GLU A 1 972 ? 49.649 8.955 6.033 1.00 61.28 972 GLU A CA 1
ATOM 7708 C C . GLU A 1 972 ? 50.706 8.961 4.911 1.00 61.28 972 GLU A C 1
ATOM 7710 O O . GLU A 1 972 ? 50.748 9.844 4.051 1.00 61.28 972 GLU A O 1
ATOM 7715 N N . TYR A 1 973 ? 51.570 7.943 4.868 1.00 63.88 973 TYR A N 1
ATOM 7716 C CA . TYR A 1 973 ? 52.334 7.627 3.654 1.00 63.88 973 TYR A CA 1
ATOM 7717 C C . TYR A 1 973 ? 51.460 6.820 2.681 1.00 63.88 973 TYR A C 1
ATOM 7719 O O . TYR A 1 973 ? 51.673 5.626 2.448 1.00 63.88 973 TYR A O 1
ATOM 7727 N N . GLY A 1 974 ? 50.421 7.474 2.157 1.00 55.72 974 GLY A N 1
ATOM 7728 C CA . GLY A 1 974 ? 49.440 6.864 1.263 1.00 55.72 974 GLY A CA 1
ATOM 7729 C C . GLY A 1 974 ? 50.061 6.397 -0.057 1.00 55.72 974 GLY A C 1
ATOM 7730 O O . GLY A 1 974 ? 50.742 7.167 -0.726 1.00 55.72 974 GLY A O 1
ATOM 7731 N N . ASN A 1 975 ? 49.797 5.137 -0.424 1.00 50.12 975 ASN A N 1
ATOM 7732 C CA . ASN A 1 975 ? 50.183 4.467 -1.677 1.00 50.12 975 ASN A CA 1
ATOM 7733 C C . ASN A 1 975 ? 51.612 4.777 -2.182 1.00 50.12 975 ASN A C 1
ATOM 7735 O O . ASN A 1 975 ? 51.853 5.726 -2.928 1.00 50.12 975 ASN A O 1
ATOM 7739 N N . VAL A 1 976 ? 52.560 3.884 -1.874 1.00 50.06 976 VAL A N 1
ATOM 7740 C CA . VAL A 1 976 ? 54.016 4.040 -2.103 1.00 50.06 976 VAL A CA 1
ATOM 7741 C C . VAL A 1 976 ? 54.472 3.961 -3.582 1.00 50.06 976 VAL A C 1
ATOM 7743 O O . VAL A 1 976 ? 55.605 3.601 -3.897 1.00 50.06 976 VAL A O 1
ATOM 7746 N N . MET A 1 977 ? 53.573 4.315 -4.501 1.00 45.56 977 MET A N 1
ATOM 7747 C CA . MET A 1 977 ? 53.794 4.573 -5.929 1.00 45.56 977 MET A CA 1
ATOM 7748 C C . MET A 1 977 ? 53.568 6.062 -6.286 1.00 45.56 977 MET A C 1
ATOM 7750 O O . MET A 1 977 ? 53.531 6.416 -7.463 1.00 45.56 977 MET A O 1
ATOM 7754 N N . GLY A 1 978 ? 53.410 6.932 -5.278 1.00 57.56 978 GLY A N 1
ATOM 7755 C CA . GLY A 1 978 ? 53.428 8.393 -5.413 1.00 57.56 978 GLY A CA 1
ATOM 7756 C C . GLY A 1 978 ? 54.814 8.975 -5.768 1.00 57.56 978 GLY A C 1
ATOM 7757 O O . GLY A 1 978 ? 55.732 8.232 -6.126 1.00 57.56 978 GLY A O 1
ATOM 7758 N N . PRO A 1 979 ? 55.010 10.305 -5.654 1.00 52.78 979 PRO A N 1
ATOM 7759 C CA . PRO A 1 979 ? 56.121 11.034 -6.290 1.00 52.78 979 PRO A CA 1
ATOM 7760 C C . PRO A 1 979 ? 57.545 10.664 -5.828 1.00 52.78 979 PRO A C 1
ATOM 7762 O O . PRO A 1 979 ? 58.508 11.090 -6.461 1.00 52.78 979 PRO A O 1
ATOM 7765 N N . TYR A 1 980 ? 57.700 9.872 -4.763 1.00 62.03 980 TYR A N 1
ATOM 7766 C CA . TYR A 1 980 ? 58.996 9.475 -4.191 1.00 62.03 980 TYR A CA 1
ATOM 7767 C C . TYR A 1 980 ? 59.464 8.056 -4.580 1.00 62.03 980 TYR A C 1
ATOM 7769 O O . TYR A 1 980 ? 60.617 7.696 -4.320 1.00 62.03 980 TYR A O 1
ATOM 7777 N N . GLY A 1 981 ? 58.596 7.242 -5.198 1.00 70.44 981 GLY A N 1
ATOM 7778 C CA . GLY A 1 981 ? 58.917 5.900 -5.705 1.00 70.44 981 GLY A CA 1
ATOM 7779 C C . GLY A 1 981 ? 59.646 4.979 -4.709 1.00 70.44 981 GLY A C 1
ATOM 7780 O O . GLY A 1 981 ? 59.317 4.915 -3.524 1.00 70.44 981 GLY A O 1
ATOM 7781 N N . GLU A 1 982 ? 60.674 4.269 -5.187 1.00 71.25 982 GLU A N 1
ATOM 7782 C CA . GLU A 1 982 ? 61.467 3.315 -4.387 1.00 71.25 982 GLU A CA 1
ATOM 7783 C C . GLU A 1 982 ? 62.204 3.950 -3.193 1.00 71.25 982 GLU A C 1
ATOM 7785 O O . GLU A 1 982 ? 62.470 3.265 -2.203 1.00 71.25 982 GLU A O 1
ATOM 7790 N N . SER A 1 983 ? 62.497 5.258 -3.230 1.00 72.56 983 SER A N 1
ATOM 7791 C CA . SER A 1 983 ? 63.057 5.958 -2.065 1.00 72.56 983 SER A CA 1
ATOM 7792 C C . SER A 1 983 ? 62.016 6.091 -0.947 1.00 72.56 983 SER A C 1
ATOM 7794 O O . SER A 1 983 ? 62.356 5.934 0.222 1.00 72.56 983 SER A O 1
ATOM 7796 N N . GLY A 1 984 ? 60.735 6.265 -1.293 1.00 76.50 984 GLY A N 1
ATOM 7797 C CA . GLY A 1 984 ? 59.630 6.235 -0.331 1.00 76.50 984 GLY A CA 1
ATOM 7798 C C . GLY A 1 984 ? 59.445 4.868 0.331 1.00 76.50 984 GLY A C 1
ATOM 7799 O O . GLY A 1 984 ? 59.374 4.776 1.555 1.00 76.50 984 GLY A O 1
ATOM 7800 N N . LYS A 1 985 ? 59.473 3.785 -0.460 1.00 74.50 985 LYS A N 1
ATOM 7801 C CA . LYS A 1 985 ? 59.416 2.399 0.056 1.00 74.50 985 LYS A CA 1
ATOM 7802 C C . LYS A 1 985 ? 60.587 2.086 0.984 1.00 74.50 985 LYS A C 1
ATOM 7804 O O . LYS A 1 985 ? 60.407 1.513 2.056 1.00 74.50 985 LYS A O 1
ATOM 7809 N N . SER A 1 986 ? 61.788 2.494 0.578 1.00 81.75 986 SER A N 1
ATOM 7810 C CA . SER A 1 986 ? 63.013 2.302 1.358 1.00 81.75 986 SER A CA 1
ATOM 7811 C C . SER A 1 986 ? 62.991 3.099 2.666 1.00 81.75 986 SER A C 1
ATOM 7813 O O . SER A 1 986 ? 63.408 2.577 3.697 1.00 81.75 986 SER A O 1
ATOM 7815 N N . TYR A 1 987 ? 62.454 4.323 2.643 1.00 84.44 987 TYR A N 1
ATOM 7816 C CA . TYR A 1 987 ? 62.254 5.162 3.824 1.00 84.44 987 TYR A CA 1
ATOM 7817 C C . TYR A 1 987 ? 61.239 4.558 4.807 1.00 84.44 987 TYR A C 1
ATOM 7819 O O . TYR A 1 987 ? 61.575 4.380 5.973 1.00 84.44 987 TYR A O 1
ATOM 7827 N N . ILE A 1 988 ? 60.052 4.140 4.352 1.00 81.81 988 ILE A N 1
ATOM 7828 C CA . ILE A 1 988 ? 59.049 3.509 5.229 1.00 81.81 988 ILE A CA 1
ATOM 7829 C C . ILE A 1 988 ? 59.571 2.212 5.855 1.00 81.81 988 ILE A C 1
ATOM 7831 O O . ILE A 1 988 ? 59.419 1.997 7.060 1.00 81.81 988 ILE A O 1
ATOM 7835 N N . LYS A 1 989 ? 60.273 1.380 5.077 1.00 82.31 989 LYS A N 1
ATOM 7836 C CA . LYS A 1 989 ? 60.926 0.175 5.603 1.00 82.31 989 LYS A CA 1
ATOM 7837 C C . LYS A 1 989 ? 62.020 0.503 6.628 1.00 82.31 989 LYS A C 1
ATOM 7839 O O . LYS A 1 989 ? 62.194 -0.241 7.591 1.00 82.31 989 LYS A O 1
ATOM 7844 N N . TRP A 1 990 ? 62.742 1.609 6.447 1.00 88.44 990 TRP A N 1
ATOM 7845 C CA . TRP A 1 990 ? 63.703 2.103 7.432 1.00 88.44 990 TRP A CA 1
ATOM 7846 C C . TRP A 1 990 ? 63.011 2.604 8.711 1.00 88.44 990 TRP A C 1
ATOM 7848 O O . TRP A 1 990 ? 63.440 2.209 9.791 1.00 88.44 990 TRP A O 1
ATOM 7858 N N . CYS A 1 991 ? 61.905 3.356 8.622 1.00 84.81 991 CYS A N 1
ATOM 7859 C CA . CYS A 1 991 ? 61.129 3.792 9.792 1.00 84.81 991 CYS A CA 1
ATOM 7860 C C . CYS A 1 991 ? 60.617 2.609 10.625 1.00 84.81 991 CYS A C 1
ATOM 7862 O O . CYS A 1 991 ? 60.791 2.606 11.842 1.00 84.81 991 CYS A O 1
ATOM 7864 N N . ALA A 1 992 ? 60.054 1.581 9.979 1.00 83.19 992 ALA A N 1
ATOM 7865 C CA . ALA A 1 992 ? 59.590 0.371 10.658 1.00 83.19 992 ALA A CA 1
ATOM 7866 C C . ALA A 1 992 ? 60.735 -0.362 11.385 1.00 83.19 992 ALA A C 1
ATOM 7868 O O . ALA A 1 992 ? 60.608 -0.705 12.561 1.00 83.19 992 ALA A O 1
ATOM 7869 N N . ASN A 1 993 ? 61.882 -0.542 10.717 1.00 86.75 993 ASN A N 1
ATOM 7870 C CA . ASN A 1 993 ? 63.069 -1.157 11.319 1.00 86.75 993 ASN A CA 1
ATOM 7871 C C . ASN A 1 993 ? 63.630 -0.320 12.484 1.00 86.75 993 ASN A C 1
ATOM 7873 O O . ASN A 1 993 ? 64.022 -0.876 13.508 1.00 86.75 993 ASN A O 1
ATOM 7877 N N . MET A 1 994 ? 63.667 1.009 12.339 1.00 89.94 994 MET A N 1
ATOM 7878 C CA . MET A 1 994 ? 64.136 1.932 13.374 1.00 89.94 994 MET A CA 1
ATOM 7879 C C . MET A 1 994 ? 63.247 1.845 14.617 1.00 89.94 994 MET A C 1
ATOM 7881 O O . MET A 1 994 ? 63.756 1.627 15.713 1.00 89.94 994 MET A O 1
ATOM 7885 N N . ALA A 1 995 ? 61.928 1.934 14.446 1.00 85.19 995 ALA A N 1
ATOM 7886 C CA . ALA A 1 995 ? 60.961 1.811 15.529 1.00 85.19 995 ALA A CA 1
ATOM 7887 C C . ALA A 1 995 ? 61.080 0.468 16.270 1.00 85.19 995 ALA A C 1
ATOM 7889 O O . ALA A 1 995 ? 61.162 0.444 17.499 1.00 85.19 995 ALA A O 1
ATOM 7890 N N . GLN A 1 996 ? 61.202 -0.645 15.537 1.00 82.38 996 GLN A N 1
ATOM 7891 C CA . GLN A 1 996 ? 61.473 -1.957 16.136 1.00 82.38 996 GLN A CA 1
ATOM 7892 C C . GLN A 1 996 ? 62.804 -1.980 16.908 1.00 82.38 996 GLN A C 1
ATOM 7894 O O . GLN A 1 996 ? 62.851 -2.510 18.015 1.00 82.38 996 GLN A O 1
ATOM 7899 N N . SER A 1 997 ? 63.865 -1.351 16.386 1.00 88.38 997 SER A N 1
ATOM 7900 C CA . SER A 1 997 ? 65.170 -1.277 17.067 1.00 88.38 997 SER A CA 1
ATOM 7901 C C . SER A 1 997 ? 65.172 -0.432 18.349 1.00 88.38 997 SER A C 1
ATOM 7903 O O . SER A 1 997 ? 66.069 -0.590 19.173 1.00 88.38 997 SER A O 1
ATOM 7905 N N . LEU A 1 998 ? 64.164 0.428 18.545 1.00 86.06 998 LEU A N 1
ATOM 7906 C CA . LEU A 1 998 ? 63.977 1.201 19.776 1.00 86.06 998 LEU A CA 1
ATOM 7907 C C . LEU A 1 998 ? 63.316 0.395 20.909 1.00 86.06 998 LEU A C 1
ATOM 7909 O O . LEU A 1 998 ? 63.241 0.914 22.020 1.00 86.06 998 LEU A O 1
ATOM 7913 N N . ASP A 1 999 ? 62.860 -0.840 20.655 1.00 83.31 999 ASP A N 1
ATOM 7914 C CA . ASP A 1 999 ? 62.382 -1.839 21.631 1.00 83.31 999 ASP A CA 1
ATOM 7915 C C . ASP A 1 999 ? 61.581 -1.268 22.821 1.00 83.31 999 ASP A C 1
ATOM 7917 O O . ASP A 1 999 ? 62.054 -1.185 23.957 1.00 83.31 999 ASP A O 1
ATOM 7921 N N . VAL A 1 1000 ? 60.360 -0.801 22.553 1.00 81.69 1000 VAL A N 1
ATOM 7922 C CA . VAL A 1 1000 ? 59.449 -0.239 23.573 1.00 81.69 1000 VAL A CA 1
ATOM 7923 C C . VAL A 1 1000 ? 58.622 -1.304 24.307 1.00 81.69 1000 VAL A C 1
ATOM 7925 O O . VAL A 1 1000 ? 57.882 -0.980 25.234 1.00 81.69 1000 VAL A O 1
ATOM 7928 N N . GLY A 1 1001 ? 58.723 -2.578 23.913 1.00 75.00 1001 GLY A N 1
ATOM 7929 C CA . GLY A 1 1001 ? 57.946 -3.686 24.486 1.00 75.00 1001 GLY A CA 1
ATOM 7930 C C . GLY A 1 1001 ? 56.427 -3.625 24.249 1.00 75.00 1001 GLY A C 1
ATOM 7931 O O . GLY A 1 1001 ? 55.697 -4.429 24.821 1.00 75.00 1001 GLY A O 1
ATOM 7932 N N . VAL A 1 1002 ? 55.945 -2.695 23.420 1.00 74.50 1002 VAL A N 1
ATOM 7933 C CA . VAL A 1 1002 ? 54.544 -2.577 22.981 1.00 74.50 1002 VAL A CA 1
ATOM 7934 C C . VAL A 1 1002 ? 54.473 -2.523 21.447 1.00 74.50 1002 VAL A C 1
ATOM 7936 O O . VAL A 1 1002 ? 55.478 -2.172 20.820 1.00 74.50 1002 VAL A O 1
ATOM 7939 N N . PRO A 1 1003 ? 53.345 -2.890 20.806 1.00 76.69 1003 PRO A N 1
ATOM 7940 C CA . PRO A 1 1003 ? 53.265 -2.926 19.349 1.00 76.69 1003 PRO A CA 1
ATOM 7941 C C . PRO A 1 1003 ? 53.463 -1.551 18.701 1.00 76.69 1003 PRO A C 1
ATOM 7943 O O . PRO A 1 1003 ? 52.879 -0.552 19.129 1.00 76.69 1003 PRO A O 1
ATOM 7946 N N . TRP A 1 1004 ? 54.243 -1.537 17.619 1.00 80.75 1004 TRP A N 1
ATOM 7947 C CA . TRP A 1 1004 ? 54.310 -0.411 16.692 1.00 80.75 1004 TRP A CA 1
ATOM 7948 C C . TRP A 1 1004 ? 53.289 -0.584 15.567 1.00 80.75 1004 TRP A C 1
ATOM 7950 O O . TRP A 1 1004 ? 53.251 -1.634 14.922 1.00 80.75 1004 TRP A O 1
ATOM 7960 N N . ILE A 1 1005 ? 52.504 0.459 15.309 1.00 70.56 1005 ILE A N 1
ATOM 7961 C CA . ILE A 1 1005 ? 51.530 0.537 14.212 1.00 70.56 1005 ILE A CA 1
ATOM 7962 C C . ILE A 1 1005 ? 51.937 1.606 13.185 1.00 70.56 1005 ILE A C 1
ATOM 7964 O O . ILE A 1 1005 ? 52.765 2.474 13.468 1.00 70.56 1005 ILE A O 1
ATOM 7968 N N . MET A 1 1006 ? 51.378 1.516 11.975 1.00 68.62 1006 MET A N 1
ATOM 7969 C CA . MET A 1 1006 ? 51.589 2.444 10.854 1.00 68.62 1006 MET A CA 1
ATOM 7970 C C . MET A 1 1006 ? 50.300 2.538 10.020 1.00 68.62 1006 MET A C 1
ATOM 7972 O O . MET A 1 1006 ? 49.502 1.598 10.010 1.00 68.62 1006 MET A O 1
ATOM 7976 N N . CYS A 1 1007 ? 50.092 3.643 9.297 1.00 57.62 1007 CYS A N 1
ATOM 7977 C CA . CYS A 1 1007 ? 48.912 3.809 8.438 1.00 57.62 1007 CYS A CA 1
ATOM 7978 C C . CYS A 1 1007 ? 48.848 2.785 7.283 1.00 57.62 1007 CYS A C 1
ATOM 7980 O O . CYS A 1 1007 ? 49.867 2.267 6.826 1.00 57.62 1007 CYS A O 1
ATOM 7982 N N . GLN A 1 1008 ? 47.633 2.521 6.789 1.00 49.62 1008 GLN A N 1
ATOM 7983 C CA . GLN A 1 1008 ? 47.330 1.443 5.840 1.00 49.62 1008 GLN A CA 1
ATOM 7984 C C . GLN A 1 1008 ? 48.183 1.496 4.555 1.00 49.62 1008 GLN A C 1
ATOM 7986 O O . GLN A 1 1008 ? 48.103 2.440 3.766 1.00 49.62 1008 GLN A O 1
ATOM 7991 N N . GLN A 1 1009 ? 48.948 0.429 4.306 1.00 53.53 1009 GLN A N 1
ATOM 7992 C CA . GLN A 1 1009 ? 49.654 0.186 3.046 1.00 53.53 1009 GLN A CA 1
ATOM 7993 C C . GLN A 1 1009 ? 49.276 -1.188 2.486 1.00 53.53 1009 GLN A C 1
ATOM 7995 O O . GLN A 1 1009 ? 49.123 -2.150 3.233 1.00 53.53 1009 GLN A O 1
ATOM 8000 N N . ASN A 1 1010 ? 49.142 -1.282 1.159 1.00 41.88 1010 ASN A N 1
ATOM 8001 C CA . ASN A 1 1010 ? 48.633 -2.477 0.469 1.00 41.88 1010 ASN A CA 1
ATOM 8002 C C . ASN A 1 1010 ? 49.527 -3.728 0.600 1.00 41.88 1010 ASN A C 1
ATOM 8004 O O . ASN A 1 1010 ? 49.070 -4.827 0.301 1.00 41.88 1010 ASN A O 1
ATOM 8008 N N . ASP A 1 1011 ? 50.767 -3.566 1.069 1.00 48.22 1011 ASP A N 1
ATOM 8009 C CA . ASP A 1 1011 ? 51.728 -4.651 1.295 1.00 48.22 1011 ASP A CA 1
ATOM 8010 C C . ASP A 1 1011 ? 51.734 -5.163 2.761 1.00 48.22 1011 ASP A C 1
ATOM 8012 O O . ASP A 1 1011 ? 52.556 -6.009 3.118 1.00 48.22 1011 ASP A O 1
ATOM 8016 N N . ALA A 1 1012 ? 50.831 -4.666 3.623 1.00 38.81 1012 ALA A N 1
ATOM 8017 C CA . ALA A 1 1012 ? 50.662 -5.116 5.010 1.00 38.81 1012 ALA A CA 1
ATOM 8018 C C . ALA A 1 1012 ? 49.548 -6.189 5.147 1.00 38.81 1012 ALA A C 1
ATOM 8020 O O . ALA A 1 1012 ? 48.520 -6.097 4.471 1.00 38.81 1012 ALA A O 1
ATOM 8021 N N . PRO A 1 1013 ? 49.714 -7.215 6.010 1.00 37.09 1013 PRO A N 1
ATOM 8022 C CA . PRO A 1 1013 ? 48.772 -8.334 6.112 1.00 37.09 1013 PRO A CA 1
ATOM 8023 C C . PRO A 1 1013 ? 47.443 -7.969 6.802 1.00 37.09 1013 PRO A C 1
ATOM 8025 O O . PRO A 1 1013 ? 47.405 -7.198 7.756 1.00 37.09 1013 PRO A O 1
ATOM 8028 N N . GLN A 1 1014 ? 46.353 -8.581 6.328 1.00 41.59 1014 GLN A N 1
ATOM 8029 C CA . GLN A 1 1014 ? 44.966 -8.332 6.750 1.00 41.59 1014 GLN A CA 1
ATOM 8030 C C . GLN A 1 1014 ? 44.530 -9.231 7.931 1.00 41.59 1014 GLN A C 1
ATOM 8032 O O . GLN A 1 1014 ? 44.669 -10.453 7.823 1.00 41.59 1014 GLN A O 1
ATOM 8037 N N . PRO A 1 1015 ? 43.945 -8.681 9.014 1.00 42.41 1015 PRO A N 1
ATOM 8038 C CA . PRO A 1 1015 ? 43.269 -9.448 10.063 1.00 42.41 1015 PRO A CA 1
ATOM 8039 C C . PRO A 1 1015 ? 41.739 -9.515 9.861 1.00 42.41 1015 PRO A C 1
ATOM 8041 O O . PRO A 1 1015 ? 41.131 -8.600 9.312 1.00 42.41 1015 PRO A O 1
ATOM 8044 N N . MET A 1 1016 ? 41.099 -10.568 10.380 1.00 48.88 1016 MET A N 1
ATOM 8045 C CA . MET A 1 1016 ? 39.647 -10.602 10.632 1.00 48.88 1016 MET A CA 1
ATOM 8046 C C . MET A 1 1016 ? 39.400 -10.411 12.135 1.00 48.88 1016 MET A C 1
ATOM 8048 O O . MET A 1 1016 ? 40.174 -10.925 12.941 1.00 48.88 1016 MET A O 1
ATOM 8052 N N . ALA A 1 1017 ? 38.347 -9.682 12.514 1.00 55.19 1017 ALA A N 1
ATOM 8053 C CA . ALA A 1 1017 ? 38.098 -9.292 13.904 1.00 55.19 1017 ALA A CA 1
ATOM 8054 C C . ALA A 1 1017 ? 37.105 -10.219 14.633 1.00 55.19 1017 ALA A C 1
ATOM 8056 O O . ALA A 1 1017 ? 36.048 -10.567 14.103 1.00 55.19 1017 ALA A O 1
ATOM 8057 N N . THR A 1 1018 ? 37.429 -10.562 15.882 1.00 66.31 1018 THR A N 1
ATOM 8058 C CA . THR A 1 1018 ? 36.575 -11.309 16.820 1.00 66.31 1018 THR A CA 1
ATOM 8059 C C . THR A 1 1018 ? 36.662 -10.701 18.220 1.00 66.31 1018 THR A C 1
ATOM 8061 O O . THR A 1 1018 ? 37.694 -10.136 18.579 1.00 66.31 1018 THR A O 1
ATOM 8064 N N . PHE A 1 1019 ? 35.600 -10.820 19.019 1.00 71.81 1019 PHE A N 1
ATOM 8065 C CA . PHE A 1 1019 ? 35.490 -10.196 20.343 1.00 71.81 1019 PHE A CA 1
ATOM 8066 C C . PHE A 1 1019 ? 34.835 -11.120 21.390 1.00 71.81 1019 PHE A C 1
ATOM 8068 O O . PHE A 1 1019 ? 34.281 -12.172 21.062 1.00 71.81 1019 PHE A O 1
ATOM 8075 N N . LYS A 1 1020 ? 34.893 -10.737 22.671 1.00 78.88 1020 LYS A N 1
ATOM 8076 C CA . LYS A 1 1020 ? 34.256 -11.454 23.792 1.00 78.88 1020 LYS A CA 1
ATOM 8077 C C . LYS A 1 1020 ? 33.008 -10.720 24.277 1.00 78.88 1020 LYS A C 1
ATOM 8079 O O . LYS A 1 1020 ? 32.940 -9.497 24.195 1.00 78.88 1020 LYS A O 1
ATOM 8084 N N . ALA A 1 1021 ? 32.030 -11.462 24.792 1.00 77.12 1021 ALA A N 1
ATOM 8085 C CA . ALA A 1 1021 ? 30.827 -10.876 25.374 1.00 77.12 1021 ALA A CA 1
ATOM 8086 C C . ALA A 1 1021 ? 31.181 -9.996 26.599 1.00 77.12 1021 ALA A C 1
ATOM 8088 O O . ALA A 1 1021 ? 32.011 -10.416 27.410 1.00 77.12 1021 ALA A O 1
ATOM 8089 N N . PRO A 1 1022 ? 30.561 -8.810 26.781 1.00 70.19 1022 PRO A N 1
ATOM 8090 C CA . PRO A 1 1022 ? 30.760 -8.008 27.988 1.00 70.19 1022 PRO A CA 1
ATOM 8091 C C . PRO A 1 1022 ? 30.337 -8.773 29.248 1.00 70.19 1022 PRO A C 1
ATOM 8093 O O . PRO A 1 1022 ? 29.397 -9.567 29.214 1.00 70.19 1022 PRO A O 1
ATOM 8096 N N . LEU A 1 1023 ? 30.981 -8.515 30.384 1.00 63.97 1023 LEU A N 1
ATOM 8097 C CA . LEU A 1 1023 ? 30.625 -9.171 31.647 1.00 63.97 1023 LEU A CA 1
ATOM 8098 C C . LEU A 1 1023 ? 29.317 -8.606 32.244 1.00 63.97 1023 LEU A C 1
ATOM 8100 O O . LEU A 1 1023 ? 28.855 -7.524 31.876 1.00 63.97 1023 LEU A O 1
ATOM 8104 N N . GLY A 1 1024 ? 28.724 -9.350 33.182 1.00 66.38 1024 GLY A N 1
ATOM 8105 C CA . GLY A 1 1024 ? 27.541 -8.930 33.942 1.00 66.38 1024 GLY A CA 1
ATOM 8106 C C . GLY A 1 1024 ? 26.213 -8.963 33.173 1.00 66.38 1024 GLY A C 1
ATOM 8107 O O . GLY A 1 1024 ? 26.154 -9.315 31.996 1.00 66.38 1024 GLY A O 1
ATOM 8108 N N . ASN A 1 1025 ? 25.136 -8.589 33.871 1.00 64.69 1025 ASN A N 1
ATOM 8109 C CA . ASN A 1 1025 ? 23.755 -8.664 33.373 1.00 64.69 1025 ASN A CA 1
ATOM 8110 C C . ASN A 1 1025 ? 23.232 -7.333 32.799 1.00 64.69 1025 ASN A C 1
ATOM 8112 O O . ASN A 1 1025 ? 22.080 -7.271 32.373 1.00 64.69 1025 ASN A O 1
ATOM 8116 N N . ASP A 1 1026 ? 24.034 -6.264 32.806 1.00 67.88 1026 ASP A N 1
ATOM 8117 C CA . ASP A 1 1026 ? 23.620 -4.952 32.297 1.00 67.88 1026 ASP A CA 1
ATOM 8118 C C . ASP A 1 1026 ? 23.292 -5.005 30.790 1.00 67.88 1026 ASP A C 1
ATOM 8120 O O . ASP A 1 1026 ? 23.926 -5.785 30.064 1.00 67.88 1026 ASP A O 1
ATOM 8124 N N . PRO A 1 1027 ? 22.361 -4.176 30.278 1.00 70.00 1027 PRO A N 1
ATOM 8125 C CA . PRO A 1 1027 ? 22.084 -4.083 28.846 1.00 70.00 1027 PRO A CA 1
ATOM 8126 C C . PRO A 1 1027 ? 23.364 -3.760 28.067 1.00 70.00 1027 PRO A C 1
ATOM 8128 O O . PRO A 1 1027 ? 24.025 -2.765 28.362 1.00 70.00 1027 PRO A O 1
ATOM 8131 N N . ALA A 1 1028 ? 23.721 -4.602 27.093 1.00 80.56 1028 ALA A N 1
ATOM 8132 C CA . ALA A 1 1028 ? 24.846 -4.334 26.203 1.00 80.56 1028 ALA A CA 1
ATOM 8133 C C . ALA A 1 1028 ? 24.405 -3.431 25.048 1.00 80.56 1028 ALA A C 1
ATOM 8135 O O . ALA A 1 1028 ? 23.271 -3.516 24.585 1.00 80.56 1028 ALA A O 1
ATOM 8136 N N . VAL A 1 1029 ? 25.301 -2.583 24.565 1.00 82.31 1029 VAL A N 1
ATOM 8137 C CA . VAL A 1 1029 ? 25.124 -1.807 23.334 1.00 82.31 1029 VAL A CA 1
ATOM 8138 C C . VAL A 1 1029 ? 26.401 -1.912 22.506 1.00 82.31 1029 VAL A C 1
ATOM 8140 O O . VAL A 1 1029 ? 27.479 -2.134 23.059 1.00 82.31 1029 VAL A O 1
ATOM 8143 N N . VAL A 1 1030 ? 26.289 -1.754 21.194 1.00 87.00 1030 VAL A N 1
ATOM 8144 C CA . VAL A 1 1030 ? 27.420 -1.531 20.300 1.00 87.00 1030 VAL A CA 1
ATOM 8145 C C . VAL A 1 1030 ? 27.369 -0.092 19.795 1.00 87.00 1030 VAL A C 1
ATOM 8147 O O . VAL A 1 1030 ? 26.353 0.375 19.278 1.00 87.00 1030 VAL A O 1
ATOM 8150 N N . ASP A 1 1031 ? 28.467 0.630 19.975 1.00 84.19 1031 ASP A N 1
ATOM 8151 C CA . ASP A 1 1031 ? 28.682 1.909 19.319 1.00 84.19 1031 ASP A CA 1
ATOM 8152 C C . ASP A 1 1031 ? 29.113 1.647 17.881 1.00 84.19 1031 ASP A C 1
ATOM 8154 O O . ASP A 1 1031 ? 30.087 0.932 17.652 1.00 84.19 1031 ASP A O 1
ATOM 8158 N N . LEU A 1 1032 ? 28.381 2.209 16.923 1.00 84.06 1032 LEU A N 1
ATOM 8159 C CA . LEU A 1 1032 ? 28.717 2.168 15.503 1.00 84.06 1032 LEU A CA 1
ATOM 8160 C C . LEU A 1 1032 ? 29.259 3.520 15.007 1.00 84.06 1032 LEU A C 1
ATOM 8162 O O . LEU A 1 1032 ? 29.428 3.702 13.803 1.00 84.06 1032 LEU A O 1
ATOM 8166 N N . LEU A 1 1033 ? 29.560 4.464 15.910 1.00 71.00 1033 LEU A N 1
ATOM 8167 C CA . LEU A 1 1033 ? 30.242 5.720 15.595 1.00 71.00 1033 LEU A CA 1
ATOM 8168 C C . LEU A 1 1033 ? 31.479 5.493 14.711 1.00 71.00 1033 LEU A C 1
ATOM 8170 O O . LEU A 1 1033 ? 32.245 4.551 14.888 1.00 71.00 1033 LEU A O 1
ATOM 8174 N N . GLY A 1 1034 ? 31.684 6.402 13.758 1.00 65.62 1034 GLY A N 1
ATOM 8175 C CA . GLY A 1 1034 ? 32.780 6.329 12.797 1.00 65.62 1034 GLY A CA 1
ATOM 8176 C C . GLY A 1 1034 ? 32.461 5.480 11.569 1.00 65.62 1034 GLY A C 1
ATOM 8177 O O . GLY A 1 1034 ? 33.186 5.574 10.579 1.00 65.62 1034 GLY A O 1
ATOM 8178 N N . LEU A 1 1035 ? 31.370 4.708 11.585 1.00 77.50 1035 LEU A N 1
ATOM 8179 C CA . LEU A 1 1035 ? 30.768 4.155 10.376 1.00 77.50 1035 LEU A CA 1
ATOM 8180 C C . LEU A 1 1035 ? 29.883 5.192 9.668 1.00 77.50 1035 LEU A C 1
ATOM 8182 O O . LEU A 1 1035 ? 29.355 6.113 10.294 1.00 77.50 1035 LEU A O 1
ATOM 8186 N N . GLY A 1 1036 ? 29.742 5.052 8.350 1.00 81.00 1036 GLY A N 1
ATOM 8187 C CA . GLY A 1 1036 ? 29.066 6.025 7.495 1.00 81.00 1036 GLY A CA 1
ATOM 8188 C C . GLY A 1 1036 ? 27.562 5.780 7.452 1.00 81.00 1036 GLY A C 1
ATOM 8189 O O . GLY A 1 1036 ? 26.783 6.420 8.162 1.00 81.00 1036 GLY A O 1
ATOM 8190 N N . LYS A 1 1037 ? 27.160 4.823 6.615 1.00 77.25 1037 LYS A N 1
ATOM 8191 C CA . LYS A 1 1037 ? 25.786 4.317 6.488 1.00 77.25 1037 LYS A CA 1
ATOM 8192 C C . LYS A 1 1037 ? 25.834 2.834 6.166 1.00 77.25 1037 LYS A C 1
ATOM 8194 O O . LYS A 1 1037 ? 26.686 2.422 5.389 1.00 77.25 1037 LYS A O 1
ATOM 8199 N N . GLY A 1 1038 ? 24.935 2.024 6.711 1.00 75.94 1038 GLY A N 1
ATOM 8200 C CA . GLY A 1 1038 ? 25.019 0.595 6.462 1.00 75.94 1038 GLY A CA 1
ATOM 8201 C C . GLY A 1 1038 ? 24.147 -0.288 7.333 1.00 75.94 1038 GLY A C 1
ATOM 8202 O O . GLY A 1 1038 ? 23.074 0.093 7.800 1.00 75.94 1038 GLY A O 1
ATOM 8203 N N . THR A 1 1039 ? 24.599 -1.527 7.497 1.00 78.69 1039 THR A N 1
ATOM 8204 C CA . THR A 1 1039 ? 23.919 -2.579 8.261 1.00 78.69 1039 THR A CA 1
ATOM 8205 C C . THR A 1 1039 ? 24.949 -3.388 9.048 1.00 78.69 1039 THR A C 1
ATOM 8207 O O . THR A 1 1039 ? 26.028 -3.680 8.527 1.00 78.69 1039 THR A O 1
ATOM 8210 N N . ALA A 1 1040 ? 24.621 -3.759 10.288 1.00 77.06 1040 ALA A N 1
ATOM 8211 C CA . ALA A 1 1040 ? 25.503 -4.530 11.163 1.00 77.06 1040 ALA A CA 1
ATOM 8212 C C . ALA A 1 1040 ? 24.876 -5.872 11.585 1.00 77.06 1040 ALA A C 1
ATOM 8214 O O . ALA A 1 1040 ? 23.656 -6.006 11.722 1.00 77.06 1040 ALA A O 1
ATOM 8215 N N . TRP A 1 1041 ? 25.729 -6.876 11.800 1.00 85.88 1041 TRP A N 1
ATOM 8216 C CA . TRP A 1 1041 ? 25.350 -8.191 12.318 1.00 85.88 1041 TRP A CA 1
ATOM 8217 C C . TRP A 1 1041 ? 26.342 -8.676 13.374 1.00 85.88 1041 TRP A C 1
ATOM 8219 O O . TRP A 1 1041 ? 27.548 -8.495 13.220 1.00 85.88 1041 TRP A O 1
ATOM 8229 N N . ILE A 1 1042 ? 25.845 -9.383 14.389 1.00 79.81 1042 ILE A N 1
ATOM 8230 C CA . ILE A 1 1042 ? 26.641 -10.050 15.425 1.00 79.81 1042 ILE A CA 1
ATOM 8231 C C . ILE A 1 1042 ? 26.293 -11.538 15.429 1.00 79.81 1042 ILE A C 1
ATOM 8233 O O . ILE A 1 1042 ? 25.132 -11.917 15.583 1.00 79.81 1042 ILE A O 1
ATOM 8237 N N . ASN A 1 1043 ? 27.300 -12.393 15.236 1.00 77.69 1043 ASN A N 1
ATOM 8238 C CA . ASN A 1 1043 ? 27.153 -13.853 15.151 1.00 77.69 1043 ASN A CA 1
ATOM 8239 C C . ASN A 1 1043 ? 26.103 -14.318 14.112 1.00 77.69 1043 ASN A C 1
ATOM 8241 O O . ASN A 1 1043 ? 25.519 -15.387 14.244 1.00 77.69 1043 ASN A O 1
ATOM 8245 N N . GLY A 1 1044 ? 25.856 -13.504 13.077 1.00 63.62 1044 GLY A N 1
ATOM 8246 C CA . GLY A 1 1044 ? 24.826 -13.725 12.051 1.00 63.62 1044 GLY A CA 1
ATOM 8247 C C . GLY A 1 1044 ? 23.472 -13.056 12.331 1.00 63.62 1044 GLY A C 1
ATOM 8248 O O . GLY A 1 1044 ? 22.702 -12.850 11.395 1.00 63.62 1044 GLY A O 1
ATOM 8249 N N . ASN A 1 1045 ? 23.199 -12.638 13.570 1.00 69.00 1045 ASN A N 1
ATOM 8250 C CA . ASN A 1 1045 ? 21.984 -11.907 13.935 1.00 69.00 1045 ASN A CA 1
ATOM 8251 C C . ASN A 1 1045 ? 22.095 -10.442 13.504 1.00 69.00 1045 ASN A C 1
ATOM 8253 O O . ASN A 1 1045 ? 23.124 -9.811 13.733 1.00 69.00 1045 ASN A O 1
ATOM 8257 N N . ASN A 1 1046 ? 21.056 -9.894 12.875 1.00 82.00 1046 ASN A N 1
ATOM 8258 C CA . ASN A 1 1046 ? 21.030 -8.493 12.453 1.00 82.00 1046 ASN A CA 1
ATOM 8259 C C . ASN A 1 1046 ? 20.650 -7.575 13.625 1.00 82.00 1046 ASN A C 1
ATOM 8261 O O . ASN A 1 1046 ? 19.662 -7.851 14.300 1.00 82.00 1046 ASN A O 1
ATOM 8265 N N . ILE A 1 1047 ? 21.402 -6.488 13.812 1.00 76.44 1047 ILE A N 1
ATOM 8266 C CA . ILE A 1 1047 ? 21.213 -5.491 14.886 1.00 76.44 1047 ILE A CA 1
ATOM 8267 C C . ILE A 1 1047 ? 20.852 -4.109 14.315 1.00 76.44 1047 ILE A C 1
ATOM 8269 O O . ILE A 1 1047 ? 21.381 -3.077 14.719 1.00 76.44 1047 ILE A O 1
ATOM 8273 N N . GLY A 1 1048 ? 20.000 -4.105 13.289 1.00 69.62 1048 GLY A N 1
ATOM 8274 C CA . GLY A 1 1048 ? 19.498 -2.886 12.669 1.00 69.62 1048 GLY A CA 1
ATOM 8275 C C . GLY A 1 1048 ? 20.389 -2.298 11.570 1.00 69.62 1048 GLY A C 1
ATOM 8276 O O . GLY A 1 1048 ? 21.354 -2.897 11.076 1.00 69.62 1048 GLY A O 1
ATOM 8277 N N . ARG A 1 1049 ? 19.992 -1.099 11.136 1.00 81.56 1049 ARG A N 1
ATOM 8278 C CA . ARG A 1 1049 ? 20.694 -0.286 10.138 1.00 81.56 1049 ARG A CA 1
ATOM 8279 C C . ARG A 1 1049 ? 21.285 0.933 10.792 1.00 81.56 1049 ARG A C 1
ATOM 8281 O O . ARG A 1 1049 ? 20.596 1.595 11.556 1.00 81.56 1049 ARG A O 1
ATOM 8288 N N . TYR A 1 1050 ? 22.500 1.272 10.392 1.00 78.75 1050 TYR A N 1
ATOM 8289 C CA . TYR A 1 1050 ? 23.208 2.401 10.952 1.00 78.75 1050 TYR A CA 1
ATOM 8290 C C . TYR A 1 1050 ? 23.300 3.576 9.977 1.00 78.75 1050 TYR A C 1
ATOM 8292 O O . TYR A 1 1050 ? 23.504 3.384 8.777 1.00 78.75 1050 TYR A O 1
ATOM 8300 N N . TRP A 1 1051 ? 23.188 4.804 10.492 1.00 83.94 1051 TRP A N 1
ATOM 8301 C CA . TRP A 1 1051 ? 23.600 6.015 9.767 1.00 83.94 1051 TRP A CA 1
ATOM 8302 C C . TRP A 1 1051 ? 24.248 7.073 10.697 1.00 83.94 1051 TRP A C 1
ATOM 8304 O O . TRP A 1 1051 ? 23.757 8.201 10.774 1.00 83.94 1051 TRP A O 1
ATOM 8314 N N . PRO A 1 1052 ? 25.371 6.763 11.388 1.00 70.88 1052 PRO A N 1
ATOM 8315 C CA . PRO A 1 1052 ? 26.071 7.701 12.275 1.00 70.88 1052 PRO A CA 1
ATOM 8316 C C . PRO A 1 1052 ? 26.681 8.912 11.549 1.00 70.88 1052 PRO A C 1
ATOM 8318 O O . PRO A 1 1052 ? 27.162 9.831 12.203 1.00 70.88 1052 PRO A O 1
ATOM 8321 N N . ALA A 1 1053 ? 26.657 8.945 10.213 1.00 75.12 1053 ALA A N 1
ATOM 8322 C CA . ALA A 1 1053 ? 27.001 10.126 9.423 1.00 75.12 1053 ALA A CA 1
ATOM 8323 C C . ALA A 1 1053 ? 25.806 11.052 9.083 1.00 75.12 1053 ALA A C 1
ATOM 8325 O O . ALA A 1 1053 ? 26.023 12.084 8.450 1.00 75.12 1053 ALA A O 1
ATOM 8326 N N . PHE A 1 1054 ? 24.554 10.729 9.452 1.00 74.81 1054 PHE A N 1
ATOM 8327 C CA . PHE A 1 1054 ? 23.392 11.591 9.156 1.00 74.81 1054 PHE A CA 1
ATOM 8328 C C . PHE A 1 1054 ? 23.070 12.560 10.295 1.00 74.81 1054 PHE A C 1
ATOM 8330 O O . PHE A 1 1054 ? 22.158 12.313 11.085 1.00 74.81 1054 PHE A O 1
ATOM 8337 N N . ILE A 1 1055 ? 23.854 13.635 10.360 1.00 73.12 1055 ILE A N 1
ATOM 8338 C CA . ILE A 1 1055 ? 23.892 14.640 11.432 1.00 73.12 1055 ILE A CA 1
ATOM 8339 C C . ILE A 1 1055 ? 22.641 15.549 11.436 1.00 73.12 1055 ILE A C 1
ATOM 8341 O O . ILE A 1 1055 ? 22.178 15.998 10.388 1.00 73.12 1055 ILE A O 1
ATOM 8345 N N . SER A 1 1056 ? 22.104 15.832 12.625 1.00 66.00 1056 SER A N 1
ATOM 8346 C CA . SER A 1 1056 ? 21.005 16.765 12.886 1.00 66.00 1056 SER A CA 1
ATOM 8347 C C . SER A 1 1056 ? 21.424 18.227 12.683 1.00 66.00 1056 SER A C 1
ATOM 8349 O O . SER A 1 1056 ? 22.592 18.587 12.819 1.00 66.00 1056 SER A O 1
ATOM 8351 N N . SER A 1 1057 ? 20.449 19.093 12.389 1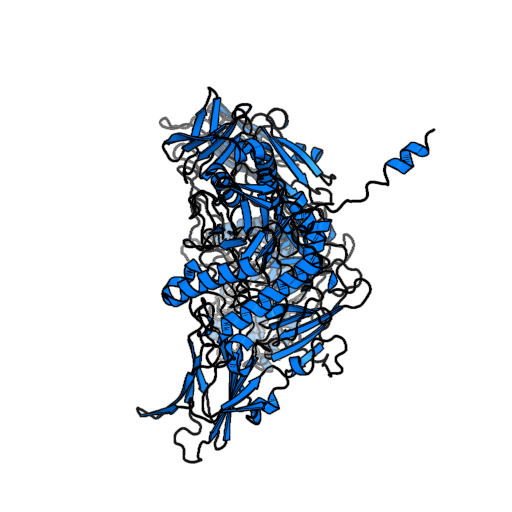.00 70.44 1057 SER A N 1
ATOM 8352 C CA . SER A 1 1057 ? 20.672 20.536 12.222 1.00 70.44 1057 SER A CA 1
ATOM 8353 C C . SER A 1 1057 ? 21.349 21.152 13.448 1.00 70.44 1057 SER A C 1
ATOM 8355 O O . SER A 1 1057 ? 20.814 21.073 14.547 1.00 70.44 1057 SER A O 1
ATOM 8357 N N . GLU A 1 1058 ? 22.463 21.854 13.237 1.00 65.88 1058 GLU A N 1
ATOM 8358 C CA . GLU A 1 1058 ? 23.135 22.690 14.247 1.00 65.88 1058 GLU A CA 1
ATOM 8359 C C . GLU A 1 1058 ? 22.238 23.839 14.753 1.00 65.88 1058 GLU A C 1
ATOM 8361 O O . GLU A 1 1058 ? 22.380 24.315 15.878 1.00 65.88 1058 GLU A O 1
ATOM 8366 N N . ASN A 1 1059 ? 21.284 24.284 13.927 1.00 64.88 1059 ASN A N 1
ATOM 8367 C CA . ASN A 1 1059 ? 20.368 25.376 14.244 1.00 64.88 1059 ASN A CA 1
ATOM 8368 C C . ASN A 1 1059 ? 19.109 24.863 14.954 1.00 64.88 1059 ASN A C 1
ATOM 8370 O O . ASN A 1 1059 ? 18.417 23.993 14.423 1.00 64.88 1059 ASN A O 1
ATOM 8374 N N . GLY A 1 1060 ? 18.770 25.484 16.089 1.00 62.97 1060 GLY A N 1
ATOM 8375 C CA . GLY A 1 1060 ? 17.502 25.290 16.807 1.00 62.97 1060 GLY A CA 1
ATOM 8376 C C . GLY A 1 1060 ? 17.665 25.043 18.308 1.00 62.97 1060 GLY A C 1
ATOM 8377 O O . GLY A 1 1060 ? 16.796 25.434 19.083 1.00 62.97 1060 GLY A O 1
ATOM 8378 N N . CYS A 1 1061 ? 18.784 24.458 18.738 1.00 66.38 1061 CYS A N 1
ATOM 8379 C CA . CYS A 1 1061 ? 19.023 24.167 20.150 1.00 66.38 1061 CYS A CA 1
ATOM 8380 C C . CYS A 1 1061 ? 19.252 25.438 20.975 1.00 66.38 1061 CYS A C 1
ATOM 8382 O O . CYS A 1 1061 ? 20.153 26.235 20.707 1.00 66.38 1061 CYS A O 1
ATOM 8384 N N . ALA A 1 1062 ? 18.455 25.606 22.029 1.00 59.91 1062 ALA A N 1
ATOM 8385 C CA . ALA A 1 1062 ? 18.652 26.660 23.011 1.00 59.91 1062 ALA A CA 1
ATOM 8386 C C . ALA A 1 1062 ? 19.689 26.211 24.050 1.00 59.91 1062 ALA A C 1
ATOM 8388 O O . ALA A 1 1062 ? 19.468 25.234 24.761 1.00 59.91 1062 ALA A O 1
ATOM 8389 N N . ALA A 1 1063 ? 20.777 26.974 24.215 1.00 55.22 1063 ALA A N 1
ATOM 8390 C CA . ALA A 1 1063 ? 21.845 26.669 25.179 1.00 55.22 1063 ALA A CA 1
ATOM 8391 C C . ALA A 1 1063 ? 21.368 26.535 26.646 1.00 55.22 1063 ALA A C 1
ATOM 8393 O O . ALA A 1 1063 ? 22.096 26.012 27.486 1.00 55.22 1063 ALA A O 1
ATOM 8394 N N . LYS A 1 1064 ? 20.151 27.007 26.964 1.00 57.69 1064 LYS A N 1
ATOM 8395 C CA . LYS A 1 1064 ? 19.436 26.745 28.221 1.00 57.69 1064 LYS A CA 1
ATOM 8396 C C . LYS A 1 1064 ? 17.949 26.515 27.937 1.00 57.69 1064 LYS A C 1
ATOM 8398 O O . LYS A 1 1064 ? 17.266 27.422 27.462 1.00 57.69 1064 LYS A O 1
ATOM 8403 N N . CYS A 1 1065 ? 17.429 25.339 28.295 1.00 62.19 1065 CYS A N 1
ATOM 8404 C CA . CYS A 1 1065 ? 15.994 25.045 28.251 1.00 62.19 1065 CYS A CA 1
ATOM 8405 C C . CYS A 1 1065 ? 15.244 25.850 29.329 1.00 62.19 1065 CYS A C 1
ATOM 8407 O O . CYS A 1 1065 ? 15.158 25.455 30.494 1.00 62.19 1065 CYS A O 1
ATOM 8409 N N . ASN A 1 1066 ? 14.686 27.003 28.955 1.00 61.31 1066 ASN A N 1
ATOM 8410 C CA . ASN A 1 1066 ? 13.864 27.799 29.862 1.00 61.31 1066 ASN A CA 1
ATOM 8411 C C . ASN A 1 1066 ? 12.434 27.238 29.916 1.00 61.31 1066 ASN A C 1
ATOM 8413 O O . ASN A 1 1066 ? 11.586 27.581 29.094 1.00 61.31 1066 ASN A O 1
ATOM 8417 N N . TYR A 1 1067 ? 12.147 26.404 30.916 1.00 61.81 1067 TYR A N 1
ATOM 8418 C CA . TYR A 1 1067 ? 10.829 25.788 31.119 1.00 61.81 1067 TYR A CA 1
ATOM 8419 C C . TYR A 1 1067 ? 9.669 26.798 31.253 1.00 61.81 1067 TYR A C 1
ATOM 8421 O O . TYR A 1 1067 ? 8.527 26.445 30.966 1.00 61.81 1067 TYR A O 1
ATOM 8429 N N . ARG A 1 1068 ? 9.923 28.060 31.641 1.00 55.62 1068 ARG A N 1
ATOM 8430 C CA . ARG A 1 1068 ? 8.878 29.075 31.889 1.00 55.62 1068 ARG A CA 1
ATOM 8431 C C . ARG A 1 1068 ? 8.129 29.468 30.602 1.00 55.62 1068 ARG A C 1
ATOM 8433 O O . ARG A 1 1068 ? 8.712 29.530 29.522 1.00 55.62 1068 ARG A O 1
ATOM 8440 N N . GLY A 1 1069 ? 6.833 29.768 30.713 1.00 57.53 1069 GLY A N 1
ATOM 8441 C CA . GLY A 1 1069 ? 5.963 30.109 29.573 1.00 57.53 1069 GLY A CA 1
ATOM 8442 C C . GLY A 1 1069 ? 5.510 28.894 28.747 1.00 57.53 1069 GLY A C 1
ATOM 8443 O O . GLY A 1 1069 ? 5.893 27.764 29.036 1.00 57.53 1069 GLY A O 1
ATOM 8444 N N . ALA A 1 1070 ? 4.693 29.118 27.713 1.00 55.66 1070 ALA A N 1
ATOM 8445 C CA . ALA A 1 1070 ? 4.112 28.047 26.891 1.00 55.66 1070 ALA A CA 1
ATOM 8446 C C . ALA A 1 1070 ? 5.172 27.127 26.246 1.00 55.66 1070 ALA A C 1
ATOM 8448 O O . ALA A 1 1070 ? 6.293 27.559 25.965 1.00 55.66 1070 ALA A O 1
ATOM 8449 N N . TYR A 1 1071 ? 4.816 25.861 26.021 1.00 60.34 1071 TYR A N 1
ATOM 8450 C CA . TYR A 1 1071 ? 5.633 24.885 25.294 1.00 60.34 1071 TYR A CA 1
ATOM 8451 C C . TYR A 1 1071 ? 5.457 25.033 23.771 1.00 60.34 1071 TYR A C 1
ATOM 8453 O O . TYR A 1 1071 ? 4.389 25.420 23.301 1.00 60.34 1071 TYR A O 1
ATOM 8461 N N . HIS A 1 1072 ? 6.514 24.730 23.023 1.00 69.81 1072 HIS A N 1
ATOM 8462 C CA . HIS A 1 1072 ? 6.556 24.583 21.565 1.00 69.81 1072 HIS A CA 1
ATOM 8463 C C . HIS A 1 1072 ? 7.713 23.631 21.222 1.00 69.81 1072 HIS A C 1
ATOM 8465 O O . HIS A 1 1072 ? 8.617 23.457 22.043 1.00 69.81 1072 HIS A O 1
ATOM 8471 N N . ALA A 1 1073 ? 7.678 22.989 20.052 1.00 63.91 1073 ALA A N 1
ATOM 8472 C CA . ALA A 1 1073 ? 8.595 21.893 19.723 1.00 63.91 1073 ALA A CA 1
ATOM 8473 C C . ALA A 1 1073 ? 10.071 22.333 19.691 1.00 63.91 1073 ALA A C 1
ATOM 8475 O O . ALA A 1 1073 ? 10.948 21.588 20.116 1.00 63.91 1073 ALA A O 1
ATOM 8476 N N . GLU A 1 1074 ? 10.345 23.567 19.264 1.00 68.44 1074 GLU A N 1
ATOM 8477 C CA . GLU A 1 1074 ? 11.696 24.128 19.177 1.00 68.44 1074 GLU A CA 1
ATOM 8478 C C . GLU A 1 1074 ? 12.260 24.569 20.544 1.00 68.44 1074 GLU A C 1
ATOM 8480 O O . GLU A 1 1074 ? 13.454 24.824 20.675 1.00 68.44 1074 GLU A O 1
ATOM 8485 N N . LYS A 1 1075 ? 11.414 24.673 21.582 1.00 65.44 1075 LYS A N 1
ATOM 8486 C CA . LYS A 1 1075 ? 11.715 25.415 22.822 1.00 65.44 1075 LYS A CA 1
ATOM 8487 C C . LYS A 1 1075 ? 12.926 24.894 23.599 1.00 65.44 1075 LYS A C 1
ATOM 8489 O O . LYS A 1 1075 ? 13.625 25.665 24.255 1.00 65.44 1075 LYS A O 1
ATOM 8494 N N . CYS A 1 1076 ? 13.106 23.580 23.581 1.00 68.25 1076 CYS A N 1
ATOM 8495 C CA . CYS A 1 1076 ? 14.144 22.865 24.314 1.00 68.25 1076 CYS A CA 1
ATOM 8496 C C . CYS A 1 1076 ? 14.707 21.728 23.459 1.00 68.25 1076 CYS A C 1
ATOM 8498 O O . CYS A 1 1076 ? 14.873 20.613 23.950 1.00 68.25 1076 CYS A O 1
ATOM 8500 N N . LEU A 1 1077 ? 14.970 22.003 22.177 1.00 69.75 1077 LEU A N 1
ATOM 8501 C CA . LEU A 1 1077 ? 15.746 21.082 21.355 1.00 69.75 1077 LEU A CA 1
ATOM 8502 C C . LEU A 1 1077 ? 17.103 20.861 22.027 1.00 69.75 1077 LEU A C 1
ATOM 8504 O O . LEU A 1 1077 ? 17.846 21.811 22.289 1.00 69.75 1077 LEU A O 1
ATOM 8508 N N . THR A 1 1078 ? 17.387 19.601 22.321 1.00 64.88 1078 THR A N 1
ATOM 8509 C CA . THR A 1 1078 ? 18.734 19.102 22.556 1.00 64.88 1078 THR A CA 1
ATOM 8510 C C . THR A 1 1078 ? 19.217 18.435 21.273 1.00 64.88 1078 THR A C 1
ATOM 8512 O O . THR A 1 1078 ? 18.468 18.279 20.308 1.00 64.88 1078 THR A O 1
ATOM 8515 N N . ASN A 1 1079 ? 20.474 18.021 21.271 1.00 66.25 1079 ASN A N 1
ATOM 8516 C CA . ASN A 1 1079 ? 21.019 17.155 20.245 1.00 66.25 1079 ASN A CA 1
ATOM 8517 C C . ASN A 1 1079 ? 21.009 17.723 18.810 1.00 66.25 1079 ASN A C 1
ATOM 8519 O O . ASN A 1 1079 ? 20.632 17.054 17.844 1.00 66.25 1079 ASN A O 1
ATOM 8523 N N . CYS A 1 1080 ? 21.518 18.950 18.677 1.00 70.12 1080 CYS A N 1
ATOM 8524 C CA . CYS A 1 1080 ? 21.926 19.576 17.415 1.00 70.12 1080 CYS A CA 1
ATOM 8525 C C . CYS A 1 1080 ? 23.410 19.284 17.120 1.00 70.12 1080 CYS A C 1
ATOM 8527 O O . CYS A 1 1080 ? 24.242 19.473 18.005 1.00 70.12 1080 CYS A O 1
ATOM 8529 N N . GLY A 1 1081 ? 23.755 18.873 15.893 1.00 68.38 1081 GLY A N 1
ATOM 8530 C CA . GLY A 1 1081 ? 25.114 18.415 15.545 1.00 68.38 1081 GLY A CA 1
ATOM 8531 C C . GLY A 1 1081 ? 25.326 16.904 15.719 1.00 68.38 1081 GLY A C 1
ATOM 8532 O O . GLY A 1 1081 ? 26.448 16.435 15.906 1.00 68.38 1081 GLY A O 1
ATOM 8533 N N . GLU A 1 1082 ? 24.248 16.122 15.661 1.00 72.44 1082 GLU A N 1
ATOM 8534 C CA . GLU A 1 1082 ? 24.194 14.766 16.206 1.00 72.44 1082 GLU A CA 1
ATOM 8535 C C . GLU A 1 1082 ? 23.485 13.798 15.225 1.00 72.44 1082 GLU A C 1
ATOM 8537 O O . GLU A 1 1082 ? 22.410 14.152 14.748 1.00 72.44 1082 GLU A O 1
ATOM 8542 N N . PRO A 1 1083 ? 23.980 12.594 14.855 1.00 74.00 1083 PRO A N 1
ATOM 8543 C CA . PRO A 1 1083 ? 23.334 11.778 13.861 1.00 74.00 1083 PRO A CA 1
ATOM 8544 C C . PRO A 1 1083 ? 22.167 11.029 14.459 1.00 74.00 1083 PRO A C 1
ATOM 8546 O O . PRO A 1 1083 ? 22.230 10.567 15.589 1.00 74.00 1083 PRO A O 1
ATOM 8549 N N . THR A 1 1084 ? 21.133 10.830 13.663 1.00 69.19 1084 THR A N 1
ATOM 8550 C CA . THR A 1 1084 ? 19.872 10.260 14.160 1.00 69.19 1084 THR A CA 1
ATOM 8551 C C . THR A 1 1084 ? 19.956 8.836 14.755 1.00 69.19 1084 THR A C 1
ATOM 8553 O O . THR A 1 1084 ? 18.972 8.418 15.363 1.00 69.19 1084 THR A O 1
ATOM 8556 N N . GLN A 1 1085 ? 21.093 8.114 14.635 1.00 75.75 1085 GLN A N 1
ATOM 8557 C CA . GLN A 1 1085 ? 21.466 6.977 15.506 1.00 75.75 1085 GLN A CA 1
ATOM 8558 C C . GLN A 1 1085 ? 22.988 6.629 15.496 1.00 75.75 1085 GLN A C 1
ATOM 8560 O O . GLN A 1 1085 ? 23.584 6.473 14.427 1.00 75.75 1085 GLN A O 1
ATOM 8565 N N . ARG A 1 1086 ? 23.620 6.418 16.676 1.00 74.25 1086 ARG A N 1
ATOM 8566 C CA . ARG A 1 1086 ? 25.033 5.953 16.862 1.00 74.25 1086 ARG A CA 1
ATOM 8567 C C . ARG A 1 1086 ? 25.248 4.718 17.758 1.00 74.25 1086 ARG A C 1
ATOM 8569 O O . ARG A 1 1086 ? 26.057 3.876 17.384 1.00 74.25 1086 ARG A O 1
ATOM 8576 N N . TRP A 1 1087 ? 24.568 4.584 18.905 1.00 80.62 1087 TRP A N 1
ATOM 8577 C CA . TRP A 1 1087 ? 24.585 3.346 19.700 1.00 80.62 1087 TRP A CA 1
ATOM 8578 C C . TRP A 1 1087 ? 23.364 2.513 19.315 1.00 80.62 1087 TRP A C 1
ATOM 8580 O O . TRP A 1 1087 ? 22.277 3.036 19.058 1.00 80.62 1087 TRP A O 1
ATOM 8590 N N . TYR A 1 1088 ? 23.577 1.210 19.228 1.00 85.88 1088 TYR A N 1
ATOM 8591 C CA . TYR A 1 1088 ? 22.595 0.201 18.853 1.00 85.88 1088 TYR A CA 1
ATOM 8592 C C . TYR A 1 1088 ? 22.618 -0.811 19.991 1.00 85.88 1088 TYR A C 1
ATOM 8594 O O . TYR A 1 1088 ? 23.689 -1.125 20.513 1.00 85.88 1088 TYR A O 1
ATOM 8602 N N . HIS A 1 1089 ? 21.466 -1.270 20.466 1.00 87.38 1089 HIS A N 1
ATOM 8603 C CA . HIS A 1 1089 ? 21.474 -2.267 21.537 1.00 87.38 1089 HIS A CA 1
ATOM 8604 C C . HIS A 1 1089 ? 22.009 -3.603 20.995 1.00 87.38 1089 HIS A C 1
ATOM 8606 O O . HIS A 1 1089 ? 22.163 -3.801 19.789 1.00 87.38 1089 HIS A O 1
ATOM 8612 N N . VAL A 1 1090 ? 22.428 -4.474 21.910 1.00 83.88 1090 VAL A N 1
ATOM 8613 C CA . VAL A 1 1090 ? 22.827 -5.840 21.586 1.00 83.88 1090 VAL A CA 1
ATOM 8614 C C . VAL A 1 1090 ? 22.145 -6.752 22.599 1.00 83.88 1090 VAL A C 1
ATOM 8616 O O . VAL A 1 1090 ? 22.525 -6.745 23.780 1.00 83.88 1090 VAL A O 1
ATOM 8619 N N . PRO A 1 1091 ? 21.167 -7.571 22.179 1.00 85.94 1091 PRO A N 1
ATOM 8620 C CA . PRO A 1 1091 ? 20.509 -8.510 23.064 1.00 85.94 1091 PRO A CA 1
ATOM 8621 C C . PRO A 1 1091 ? 21.553 -9.491 23.586 1.00 85.94 1091 PRO A C 1
ATOM 8623 O O . PRO A 1 1091 ? 22.328 -10.064 22.816 1.00 85.94 1091 PRO A O 1
ATOM 8626 N N . ARG A 1 1092 ? 21.583 -9.728 24.902 1.00 79.81 1092 ARG A N 1
ATOM 8627 C CA . ARG A 1 1092 ? 22.570 -10.641 25.509 1.00 79.81 1092 ARG A CA 1
ATOM 8628 C C . ARG A 1 1092 ? 22.497 -12.067 24.936 1.00 79.81 1092 ARG A C 1
ATOM 8630 O O . ARG A 1 1092 ? 23.493 -12.777 24.975 1.00 79.81 1092 ARG A O 1
ATOM 8637 N N . SER A 1 1093 ? 21.361 -12.451 24.351 1.00 79.50 1093 SER A N 1
ATOM 8638 C CA . SER A 1 1093 ? 21.138 -13.705 23.618 1.00 79.50 1093 SER A CA 1
ATOM 8639 C C . SER A 1 1093 ? 21.824 -13.796 22.246 1.00 79.50 1093 SER A C 1
ATOM 8641 O O . SER A 1 1093 ? 21.958 -14.901 21.729 1.00 79.50 1093 SER A O 1
ATOM 8643 N N . PHE A 1 1094 ? 22.278 -12.689 21.647 1.00 81.69 1094 PHE A N 1
ATOM 8644 C CA . PHE A 1 1094 ? 23.049 -12.709 20.391 1.00 81.69 1094 PHE A CA 1
ATOM 8645 C C . PHE A 1 1094 ? 24.551 -12.957 20.619 1.00 81.69 1094 PHE A C 1
ATOM 8647 O O . PHE A 1 1094 ? 25.305 -13.069 19.651 1.00 81.69 1094 PHE A O 1
ATOM 8654 N N . LEU A 1 1095 ? 25.001 -13.044 21.877 1.00 81.38 1095 LEU A N 1
ATOM 8655 C CA . LEU A 1 1095 ? 26.407 -13.176 22.258 1.00 81.38 1095 LEU A CA 1
ATOM 8656 C C . LEU A 1 1095 ? 26.725 -14.563 22.838 1.00 81.38 1095 LEU A C 1
ATOM 8658 O O . LEU A 1 1095 ? 26.094 -15.025 23.787 1.00 81.38 1095 LEU A O 1
ATOM 8662 N N . ASN A 1 1096 ? 27.789 -15.184 22.330 1.00 80.44 1096 ASN A N 1
ATOM 8663 C CA . ASN A 1 1096 ? 28.425 -16.347 22.936 1.00 80.44 1096 ASN A CA 1
ATOM 8664 C C . ASN A 1 1096 ? 29.117 -15.907 24.236 1.00 80.44 1096 ASN A C 1
ATOM 8666 O O . ASN A 1 1096 ? 30.211 -15.339 24.188 1.00 80.44 1096 ASN A O 1
ATOM 8670 N N . ALA A 1 1097 ? 28.493 -16.177 25.386 1.00 71.00 1097 ALA A N 1
ATOM 8671 C CA . ALA A 1 1097 ? 28.959 -15.714 26.699 1.00 71.00 1097 ALA A CA 1
ATOM 8672 C C . ALA A 1 1097 ? 30.391 -16.169 27.056 1.00 71.00 1097 ALA A C 1
ATOM 8674 O O . ALA A 1 1097 ? 31.154 -15.395 27.626 1.00 71.00 1097 ALA A O 1
ATOM 8675 N N . GLU A 1 1098 ? 30.769 -17.395 26.683 1.00 68.44 1098 GLU A N 1
ATOM 8676 C CA . GLU A 1 1098 ? 32.109 -17.968 26.924 1.00 68.44 1098 GLU A CA 1
ATOM 8677 C C . GLU A 1 1098 ? 32.961 -18.071 25.638 1.00 68.44 1098 GLU A C 1
ATOM 8679 O O . GLU A 1 1098 ? 34.152 -18.387 25.679 1.00 68.44 1098 GLU A O 1
ATOM 8684 N N . GLY A 1 1099 ? 32.356 -17.811 24.475 1.00 71.31 1099 GLY A N 1
ATOM 8685 C CA . GLY A 1 1099 ? 32.960 -18.022 23.158 1.00 71.31 1099 GLY A CA 1
ATOM 8686 C C . GLY A 1 1099 ? 33.595 -16.771 22.555 1.00 71.31 1099 GLY A C 1
ATOM 8687 O O . GLY A 1 1099 ? 33.590 -15.685 23.131 1.00 71.31 1099 GLY A O 1
ATOM 8688 N N . ASP A 1 1100 ? 34.175 -16.923 21.368 1.00 75.44 1100 ASP A N 1
ATOM 8689 C CA . ASP A 1 1100 ? 34.434 -15.787 20.483 1.00 75.44 1100 ASP A CA 1
ATOM 8690 C C . ASP A 1 1100 ? 33.160 -15.394 19.731 1.00 75.44 1100 ASP A C 1
ATOM 8692 O O . ASP A 1 1100 ? 32.277 -16.214 19.461 1.00 75.44 1100 ASP A O 1
ATOM 8696 N N . ASN A 1 1101 ? 33.070 -14.103 19.435 1.00 78.06 1101 ASN A N 1
ATOM 8697 C CA . ASN A 1 1101 ? 31.957 -13.460 18.761 1.00 78.06 1101 ASN A CA 1
ATOM 8698 C C . ASN A 1 1101 ? 32.487 -12.753 17.513 1.00 78.06 1101 ASN A C 1
ATOM 8700 O O . ASN A 1 1101 ? 33.602 -12.228 17.517 1.00 78.06 1101 ASN A O 1
ATOM 8704 N N . THR A 1 1102 ? 31.697 -12.719 16.446 1.00 79.38 1102 THR A N 1
ATOM 8705 C CA . THR A 1 1102 ? 32.067 -12.080 15.177 1.00 79.38 1102 THR A CA 1
ATOM 8706 C C . THR A 1 1102 ? 31.084 -10.967 14.861 1.00 79.38 1102 THR A C 1
ATOM 8708 O O . THR A 1 1102 ? 29.873 -11.187 14.887 1.00 79.38 1102 THR A O 1
ATOM 8711 N N . ILE A 1 1103 ? 31.604 -9.785 14.534 1.00 73.94 1103 ILE A N 1
ATOM 8712 C CA . ILE A 1 1103 ? 30.818 -8.667 14.013 1.00 73.94 1103 ILE A CA 1
ATOM 8713 C C . ILE A 1 1103 ? 31.069 -8.524 12.509 1.00 73.94 1103 ILE A C 1
ATOM 8715 O O . ILE A 1 1103 ? 32.202 -8.636 12.042 1.00 73.94 1103 ILE A O 1
ATOM 8719 N N . VAL A 1 1104 ? 30.000 -8.311 11.746 1.00 74.44 1104 VAL A N 1
ATOM 8720 C CA . VAL A 1 1104 ? 30.034 -8.081 10.298 1.00 74.44 1104 VAL A CA 1
ATOM 8721 C C . VAL A 1 1104 ? 29.366 -6.744 10.021 1.00 74.44 1104 VAL A C 1
ATOM 8723 O O . VAL A 1 1104 ? 28.288 -6.464 10.540 1.00 74.44 1104 VAL A O 1
ATOM 8726 N N . LEU A 1 1105 ? 30.018 -5.920 9.205 1.00 66.44 1105 LEU A N 1
ATOM 8727 C CA . LEU A 1 1105 ? 29.619 -4.547 8.916 1.00 66.44 1105 LEU A CA 1
ATOM 8728 C C . LEU A 1 1105 ? 29.554 -4.385 7.396 1.00 66.44 1105 LEU A C 1
ATOM 8730 O O . LEU A 1 1105 ? 30.548 -4.618 6.706 1.00 66.44 1105 LEU A O 1
ATOM 8734 N N . PHE A 1 1106 ? 28.384 -4.026 6.871 1.00 64.06 1106 PHE A N 1
ATOM 8735 C CA . PHE A 1 1106 ? 28.211 -3.662 5.466 1.00 64.06 1106 PHE A CA 1
ATOM 8736 C C . PHE A 1 1106 ? 28.080 -2.146 5.366 1.00 64.06 1106 PHE A C 1
ATOM 8738 O O . PHE A 1 1106 ? 27.063 -1.593 5.774 1.00 64.06 1106 PHE A O 1
ATOM 8745 N N . GLU A 1 1107 ? 29.117 -1.507 4.829 1.00 64.31 1107 GLU A N 1
ATOM 8746 C CA . GLU A 1 1107 ? 29.270 -0.056 4.746 1.00 64.31 1107 GLU A CA 1
ATOM 8747 C C . GLU A 1 1107 ? 28.966 0.453 3.325 1.00 64.31 1107 GLU A C 1
ATOM 8749 O O . GLU A 1 1107 ? 29.574 0.012 2.349 1.00 64.31 1107 GLU A O 1
ATOM 8754 N N . GLU A 1 1108 ? 28.024 1.389 3.220 1.00 62.12 1108 GLU A N 1
ATOM 8755 C CA . GLU A 1 1108 ? 27.491 1.960 1.976 1.00 62.12 1108 GLU A CA 1
ATOM 8756 C C . GLU A 1 1108 ? 28.151 3.294 1.593 1.00 62.12 1108 GLU A C 1
ATOM 8758 O O . GLU A 1 1108 ? 28.210 3.619 0.406 1.00 62.12 1108 GLU A O 1
ATOM 8763 N N . MET A 1 1109 ? 28.628 4.080 2.570 1.00 53.06 1109 MET A N 1
ATOM 8764 C CA . MET A 1 1109 ? 29.133 5.449 2.353 1.00 53.06 1109 MET A CA 1
ATOM 8765 C C . MET A 1 1109 ? 30.622 5.631 2.687 1.00 53.06 1109 MET A C 1
ATOM 8767 O O . MET A 1 1109 ? 31.233 6.600 2.239 1.00 53.06 1109 MET A O 1
ATOM 8771 N N . GLY A 1 1110 ? 31.216 4.675 3.399 1.00 49.69 1110 GLY A N 1
ATOM 8772 C CA . GLY A 1 1110 ? 32.608 4.690 3.842 1.00 49.69 1110 GLY A CA 1
ATOM 8773 C C . GLY A 1 1110 ? 32.709 5.073 5.317 1.00 49.69 1110 GLY A C 1
ATOM 8774 O O . GLY A 1 1110 ? 32.122 6.057 5.756 1.00 49.69 1110 GLY A O 1
ATOM 8775 N N . GLY A 1 1111 ? 33.457 4.282 6.084 1.00 58.38 1111 GLY A N 1
ATOM 8776 C CA . GLY A 1 1111 ? 33.547 4.413 7.535 1.00 58.38 1111 GLY A CA 1
ATOM 8777 C C . GLY A 1 1111 ? 34.681 3.574 8.124 1.00 58.38 1111 GLY A C 1
ATOM 8778 O O . GLY A 1 1111 ? 35.246 2.713 7.446 1.00 58.38 1111 GLY A O 1
ATOM 8779 N N . ASN A 1 1112 ? 35.030 3.838 9.382 1.00 63.84 1112 ASN A N 1
ATOM 8780 C CA . ASN A 1 1112 ? 36.116 3.178 10.101 1.00 63.84 1112 ASN A CA 1
ATOM 8781 C C . ASN A 1 1112 ? 35.572 2.117 11.081 1.00 63.84 1112 ASN A C 1
ATOM 8783 O O . ASN A 1 1112 ? 35.177 2.470 12.194 1.00 63.84 1112 ASN A O 1
ATOM 8787 N N . PRO A 1 1113 ? 35.608 0.814 10.737 1.00 59.53 1113 PRO A N 1
ATOM 8788 C CA . PRO A 1 1113 ? 35.117 -0.252 11.614 1.00 59.53 1113 PRO A CA 1
ATOM 8789 C C . PRO A 1 1113 ? 35.949 -0.438 12.893 1.00 59.53 1113 PRO A C 1
ATOM 8791 O O . PRO A 1 1113 ? 35.518 -1.151 13.790 1.00 59.53 1113 PRO A O 1
ATOM 8794 N N . SER A 1 1114 ? 37.115 0.208 13.009 1.00 59.06 1114 SER A N 1
ATOM 8795 C CA . SER A 1 1114 ? 37.957 0.160 14.217 1.00 59.06 1114 SER A CA 1
ATOM 8796 C C . SER A 1 1114 ? 37.396 0.983 15.383 1.00 59.06 1114 SER A C 1
ATOM 8798 O O . SER A 1 1114 ? 37.878 0.843 16.501 1.00 59.06 1114 SER A O 1
ATOM 8800 N N . LEU A 1 1115 ? 36.416 1.859 15.125 1.00 61.66 1115 LEU A N 1
ATOM 8801 C CA . LEU A 1 1115 ? 35.733 2.665 16.146 1.00 61.66 1115 LEU A CA 1
ATOM 8802 C C . LEU A 1 1115 ? 34.494 1.961 16.726 1.00 61.66 1115 LEU A C 1
ATOM 8804 O O . LEU A 1 1115 ? 33.869 2.468 17.657 1.00 61.66 1115 LEU A O 1
ATOM 8808 N N . VAL A 1 1116 ? 34.169 0.770 16.215 1.00 73.88 1116 VAL A N 1
ATOM 8809 C CA . VAL A 1 1116 ? 33.057 -0.040 16.706 1.00 73.88 1116 VAL A CA 1
ATOM 8810 C C . VAL A 1 1116 ? 33.416 -0.671 18.049 1.00 73.88 1116 VAL A C 1
ATOM 8812 O O . VAL A 1 1116 ? 34.361 -1.456 18.139 1.00 73.88 1116 VAL A O 1
ATOM 8815 N N . SER A 1 1117 ? 32.657 -0.344 19.096 1.00 73.69 1117 SER A N 1
ATOM 8816 C CA . SER A 1 1117 ? 32.944 -0.757 20.480 1.00 73.69 1117 SER A CA 1
ATOM 8817 C C . SER A 1 1117 ? 31.711 -1.321 21.184 1.00 73.69 1117 SER A C 1
ATOM 8819 O O . SER A 1 1117 ? 30.587 -0.990 20.826 1.00 73.69 1117 SER A O 1
ATOM 8821 N N . PHE A 1 1118 ? 31.905 -2.175 22.192 1.00 77.62 1118 PHE A N 1
ATOM 8822 C CA . PHE A 1 1118 ? 30.822 -2.774 22.980 1.00 77.62 1118 PHE A CA 1
ATOM 8823 C C . PHE A 1 1118 ? 30.811 -2.202 24.397 1.00 77.62 1118 PHE A C 1
ATOM 8825 O O . PHE A 1 1118 ? 31.834 -2.217 25.076 1.00 77.62 1118 PHE A O 1
ATOM 8832 N N . GLN A 1 1119 ? 29.652 -1.724 24.848 1.00 70.75 1119 GLN A N 1
ATOM 8833 C CA . GLN A 1 1119 ? 29.478 -0.975 26.097 1.00 70.75 1119 GLN A CA 1
ATOM 8834 C C . GLN A 1 1119 ? 28.250 -1.474 26.883 1.00 70.75 1119 GLN A C 1
ATOM 8836 O O . GLN A 1 1119 ? 27.505 -2.333 26.408 1.00 70.75 1119 GLN A O 1
ATOM 8841 N N . THR A 1 1120 ? 28.014 -0.932 28.084 1.00 69.69 1120 THR A N 1
ATOM 8842 C CA . THR A 1 1120 ? 26.813 -1.213 28.899 1.00 69.69 1120 THR A CA 1
ATOM 8843 C C . THR A 1 1120 ? 26.283 0.043 29.594 1.00 69.69 1120 THR A C 1
ATOM 8845 O O . THR A 1 1120 ? 27.064 0.785 30.186 1.00 69.69 1120 THR A O 1
ATOM 8848 N N . THR A 1 1121 ? 24.967 0.259 29.584 1.00 63.59 1121 THR A N 1
ATOM 8849 C CA . THR A 1 1121 ? 24.321 1.514 30.033 1.00 63.59 1121 THR A CA 1
ATOM 8850 C C . THR A 1 1121 ? 23.902 1.501 31.511 1.00 63.59 1121 THR A C 1
ATOM 8852 O O . THR A 1 1121 ? 23.271 0.539 31.949 1.00 63.59 1121 THR A O 1
ATOM 8855 N N . ARG A 1 1122 ? 24.177 2.579 32.271 1.00 65.62 1122 ARG A N 1
ATOM 8856 C CA . ARG A 1 1122 ? 23.819 2.745 33.703 1.00 65.62 1122 ARG A CA 1
ATOM 8857 C C . ARG A 1 1122 ? 23.503 4.214 34.064 1.00 65.62 1122 ARG A C 1
ATOM 8859 O O . ARG A 1 1122 ? 23.793 5.112 33.282 1.00 65.62 1122 ARG A O 1
ATOM 8866 N N . VAL A 1 1123 ? 22.934 4.460 35.252 1.00 68.12 1123 VAL A N 1
ATOM 8867 C CA . VAL A 1 1123 ? 22.658 5.811 35.803 1.00 68.12 1123 VAL A CA 1
ATOM 8868 C C . VAL A 1 1123 ? 23.913 6.398 36.469 1.00 68.12 1123 VAL A C 1
ATOM 8870 O O . VAL A 1 1123 ? 24.582 5.685 37.214 1.00 68.12 1123 VAL A O 1
ATOM 8873 N N . GLY A 1 1124 ? 24.218 7.681 36.221 1.00 67.69 1124 GLY A N 1
ATOM 8874 C CA . GLY A 1 1124 ? 25.446 8.345 36.702 1.00 67.69 1124 GLY A CA 1
ATOM 8875 C C . GLY A 1 1124 ? 25.273 9.567 37.621 1.00 67.69 1124 GLY A C 1
ATOM 8876 O O . GLY A 1 1124 ? 26.213 9.916 38.332 1.00 67.69 1124 GLY A O 1
ATOM 8877 N N . SER A 1 1125 ? 24.110 10.222 37.652 1.00 76.38 1125 SER A N 1
ATOM 8878 C CA . SER A 1 1125 ? 23.851 11.371 38.538 1.00 76.38 1125 SER A CA 1
ATOM 8879 C C . SER A 1 1125 ? 22.360 11.556 38.833 1.00 76.38 1125 SER A C 1
ATOM 8881 O O . SER A 1 1125 ? 21.502 11.029 38.122 1.00 76.38 1125 SER A O 1
ATOM 8883 N N . VAL A 1 1126 ? 22.056 12.302 39.899 1.00 83.44 1126 VAL A N 1
ATOM 8884 C CA . VAL A 1 1126 ? 20.698 12.659 40.338 1.00 83.44 1126 VAL A CA 1
ATOM 8885 C C . VAL A 1 1126 ? 20.633 14.105 40.835 1.00 83.44 1126 VAL A C 1
ATOM 8887 O O . VAL A 1 1126 ? 21.617 14.663 41.316 1.00 83.44 1126 VAL A O 1
ATOM 8890 N N . CYS A 1 1127 ? 19.459 14.724 40.728 1.00 87.25 1127 CYS A N 1
ATOM 8891 C CA . CYS A 1 1127 ? 19.252 16.145 41.004 1.00 87.25 1127 CYS A CA 1
ATOM 8892 C C . CYS A 1 1127 ? 17.952 16.394 41.769 1.00 87.25 1127 CYS A C 1
ATOM 8894 O O . CYS A 1 1127 ? 16.974 15.676 41.575 1.00 87.25 1127 CYS A O 1
ATOM 8896 N N . ALA A 1 1128 ? 17.904 17.484 42.536 1.00 87.00 1128 ALA A N 1
ATOM 8897 C CA . ALA A 1 1128 ? 16.672 17.991 43.136 1.00 87.00 1128 ALA A CA 1
ATOM 8898 C C . ALA A 1 1128 ? 16.697 19.527 43.263 1.00 87.00 1128 ALA A C 1
ATOM 8900 O O . ALA A 1 1128 ? 17.759 20.140 43.363 1.00 87.00 1128 ALA A O 1
ATOM 8901 N N . ASN A 1 1129 ? 15.523 20.166 43.246 1.00 87.19 1129 ASN A N 1
ATOM 8902 C CA . ASN A 1 1129 ? 15.374 21.610 43.453 1.00 87.19 1129 ASN A CA 1
ATOM 8903 C C . ASN A 1 1129 ? 14.123 21.880 44.297 1.00 87.19 1129 ASN A C 1
ATOM 8905 O O . ASN A 1 1129 ? 13.011 21.566 43.876 1.00 87.19 1129 ASN A O 1
ATOM 8909 N N . VAL A 1 1130 ? 14.319 22.396 45.511 1.00 88.06 1130 VAL A N 1
ATOM 8910 C CA . VAL A 1 1130 ? 13.344 22.334 46.608 1.00 88.06 1130 VAL A CA 1
ATOM 8911 C C . VAL A 1 1130 ? 13.243 23.683 47.318 1.00 88.06 1130 VAL A C 1
ATOM 8913 O O . VAL A 1 1130 ? 14.250 24.289 47.677 1.00 88.06 1130 VAL A O 1
ATOM 8916 N N . TYR A 1 1131 ? 12.021 24.173 47.533 1.00 88.12 1131 TYR A N 1
ATOM 8917 C CA . TYR A 1 1131 ? 11.777 25.449 48.214 1.00 88.12 1131 TYR A CA 1
ATOM 8918 C C . TYR A 1 1131 ? 12.071 25.382 49.722 1.00 88.12 1131 TYR A C 1
ATOM 8920 O O . TYR A 1 1131 ? 11.938 24.334 50.353 1.00 88.12 1131 TYR A O 1
ATOM 8928 N N . GLU A 1 1132 ? 12.430 26.525 50.311 1.00 84.94 1132 GLU A N 1
ATOM 8929 C CA . GLU A 1 1132 ? 12.623 26.699 51.759 1.00 84.94 1132 GLU A CA 1
ATOM 8930 C C . GLU A 1 1132 ? 11.447 26.109 52.572 1.00 84.94 1132 GLU A C 1
ATOM 8932 O O . GLU A 1 1132 ? 10.285 26.243 52.186 1.00 84.94 1132 GLU A O 1
ATOM 8937 N N . LYS A 1 1133 ? 11.759 25.482 53.716 1.00 84.06 1133 LYS A N 1
ATOM 8938 C CA . LYS A 1 1133 ? 10.847 24.744 54.621 1.00 84.06 1133 LYS A CA 1
ATOM 8939 C C . LYS A 1 1133 ? 10.315 23.405 54.089 1.00 84.06 1133 LYS A C 1
ATOM 8941 O O . LYS A 1 1133 ? 9.316 22.910 54.601 1.00 84.06 1133 LYS A O 1
ATOM 8946 N N . ASN A 1 1134 ? 10.991 22.808 53.110 1.00 86.81 1134 ASN A N 1
ATOM 8947 C CA . ASN A 1 1134 ? 10.718 21.452 52.627 1.00 86.81 1134 ASN A CA 1
ATOM 8948 C C . ASN A 1 1134 ? 11.971 20.568 52.770 1.00 86.81 1134 ASN A C 1
ATOM 8950 O O . ASN A 1 1134 ? 13.074 21.074 52.988 1.00 86.81 1134 ASN A O 1
ATOM 8954 N N . LEU A 1 1135 ? 11.791 19.254 52.631 1.00 89.44 1135 LEU A N 1
ATOM 8955 C CA . LEU A 1 1135 ? 12.859 18.253 52.626 1.00 89.44 1135 LEU A CA 1
ATOM 8956 C C . LEU A 1 1135 ? 13.392 18.064 51.194 1.00 89.44 1135 LEU A C 1
ATOM 8958 O O . LEU A 1 1135 ? 12.600 17.926 50.262 1.00 89.44 1135 LEU A O 1
ATOM 8962 N N . ILE A 1 1136 ? 14.714 18.035 51.012 1.00 89.94 1136 ILE A N 1
ATOM 8963 C CA . ILE A 1 1136 ? 15.355 17.590 49.765 1.00 89.94 1136 ILE A CA 1
ATOM 8964 C C . ILE A 1 1136 ? 15.807 16.140 49.915 1.00 89.94 1136 ILE A C 1
ATOM 8966 O O . ILE A 1 1136 ? 16.401 15.805 50.935 1.00 89.94 1136 ILE A O 1
ATOM 8970 N N . GLU A 1 1137 ? 15.545 15.295 48.915 1.00 91.00 1137 GLU A N 1
ATOM 8971 C CA . GLU A 1 1137 ? 15.964 13.887 48.891 1.00 91.00 1137 GLU A CA 1
ATOM 8972 C C . GLU A 1 1137 ? 16.796 13.571 47.640 1.00 91.00 1137 GLU A C 1
ATOM 8974 O O . GLU A 1 1137 ? 16.523 14.077 46.550 1.00 91.00 1137 GLU A O 1
ATOM 8979 N N . LEU A 1 1138 ? 17.813 12.724 47.801 1.00 88.94 1138 LEU A N 1
ATOM 8980 C CA . LEU A 1 1138 ? 18.738 12.263 46.761 1.00 88.94 1138 LEU A CA 1
ATOM 8981 C C . LEU A 1 1138 ? 18.930 10.746 46.904 1.00 88.94 1138 LEU A C 1
ATOM 8983 O O . LEU A 1 1138 ? 19.015 10.245 48.026 1.00 88.94 1138 LEU A O 1
ATOM 8987 N N . SER A 1 1139 ? 18.999 10.006 45.792 1.00 87.56 1139 SER A N 1
ATOM 8988 C CA . SER A 1 1139 ? 19.054 8.535 45.793 1.00 87.56 1139 SER A CA 1
ATOM 8989 C C . SER A 1 1139 ? 19.778 7.987 44.560 1.00 87.56 1139 SER A C 1
ATOM 8991 O O . SER A 1 1139 ? 19.308 8.202 43.449 1.00 87.56 1139 SER A O 1
ATOM 8993 N N . CYS A 1 1140 ? 20.844 7.211 44.749 1.00 80.19 1140 CYS A N 1
ATOM 8994 C CA . CYS A 1 1140 ? 21.559 6.497 43.683 1.00 80.19 1140 CYS A CA 1
ATOM 8995 C C . CYS A 1 1140 ? 21.190 4.997 43.700 1.00 80.19 1140 CYS A C 1
ATOM 8997 O O . CYS A 1 1140 ? 21.132 4.392 44.770 1.00 80.19 1140 CYS A O 1
ATOM 8999 N N . ASP A 1 1141 ? 20.906 4.375 42.544 1.00 68.75 1141 ASP A N 1
ATOM 9000 C CA . ASP A 1 1141 ? 20.492 2.956 42.516 1.00 68.75 1141 ASP A CA 1
ATOM 9001 C C . ASP A 1 1141 ? 21.680 2.027 42.821 1.00 68.75 1141 ASP A C 1
ATOM 9003 O O . ASP A 1 1141 ? 22.611 1.909 42.023 1.00 68.75 1141 ASP A O 1
ATOM 9007 N N . ARG A 1 1142 ? 21.630 1.360 43.985 1.00 69.62 1142 ARG A N 1
ATOM 9008 C CA . ARG A 1 1142 ? 22.603 0.350 44.466 1.00 69.62 1142 ARG A CA 1
ATOM 9009 C C . ARG A 1 1142 ? 24.051 0.850 44.547 1.00 69.62 1142 ARG A C 1
ATOM 9011 O O . ARG A 1 1142 ? 24.997 0.081 44.356 1.00 69.62 1142 ARG A O 1
ATOM 9018 N N . LYS A 1 1143 ? 24.220 2.149 44.788 1.00 71.75 1143 LYS A N 1
ATOM 9019 C CA . LYS A 1 1143 ? 25.511 2.813 44.962 1.00 71.75 1143 LYS A CA 1
ATOM 9020 C C . LYS A 1 1143 ? 25.392 4.004 45.911 1.00 71.75 1143 LYS A C 1
ATOM 9022 O O . LYS A 1 1143 ? 24.347 4.650 45.928 1.00 71.75 1143 LYS A O 1
ATOM 9027 N N . PRO A 1 1144 ? 26.462 4.364 46.640 1.00 85.00 1144 PRO A N 1
ATOM 9028 C CA . PRO A 1 1144 ? 26.512 5.607 47.397 1.00 85.00 1144 PRO A CA 1
ATOM 9029 C C . PRO A 1 1144 ? 26.615 6.830 46.477 1.00 85.00 1144 PRO A C 1
ATOM 9031 O O . PRO A 1 1144 ? 27.296 6.783 45.455 1.00 85.00 1144 PRO A O 1
ATOM 9034 N N . ILE A 1 1145 ? 26.020 7.948 46.902 1.00 88.31 1145 ILE A N 1
ATOM 9035 C CA . ILE A 1 1145 ? 26.286 9.282 46.358 1.00 88.31 1145 ILE A CA 1
ATOM 9036 C C . ILE A 1 1145 ? 27.789 9.554 46.497 1.00 88.31 1145 ILE A C 1
ATOM 9038 O O . ILE A 1 1145 ? 28.319 9.598 47.612 1.00 88.31 1145 ILE A O 1
ATOM 9042 N N . SER A 1 1146 ? 28.476 9.709 45.369 1.00 85.69 1146 SER A N 1
ATOM 9043 C CA . SER A 1 1146 ? 29.935 9.814 45.289 1.00 85.69 1146 SER A CA 1
ATOM 9044 C C . SER A 1 1146 ? 30.435 11.254 45.457 1.00 85.69 1146 SER A C 1
ATOM 9046 O O . SER A 1 1146 ? 31.498 11.465 46.039 1.00 85.69 1146 SER A O 1
ATOM 9048 N N . ALA A 1 1147 ? 29.651 12.248 45.026 1.00 88.31 1147 ALA A N 1
ATOM 9049 C CA . ALA A 1 1147 ? 29.944 13.674 45.196 1.00 88.31 1147 ALA A CA 1
ATOM 9050 C C . ALA A 1 1147 ? 28.677 14.546 45.123 1.00 88.31 1147 ALA A C 1
ATOM 9052 O O . ALA A 1 1147 ? 27.657 14.131 44.571 1.00 88.31 1147 ALA A O 1
ATOM 9053 N N . ILE A 1 1148 ? 28.770 15.788 45.610 1.00 90.94 1148 ILE A N 1
ATOM 9054 C CA . ILE A 1 1148 ? 27.820 16.871 45.314 1.00 90.94 1148 ILE A CA 1
ATOM 9055 C C . ILE A 1 1148 ? 28.481 17.803 44.292 1.00 90.94 1148 ILE A C 1
ATOM 9057 O O . ILE A 1 1148 ? 29.462 18.475 44.599 1.00 90.94 1148 ILE A O 1
ATOM 9061 N N . LYS A 1 1149 ? 27.961 17.811 43.062 1.00 85.88 1149 LYS A N 1
ATOM 9062 C CA . LYS A 1 1149 ? 28.507 18.546 41.909 1.00 85.88 1149 LYS A CA 1
ATOM 9063 C C . LYS A 1 1149 ? 28.079 20.015 41.896 1.00 85.88 1149 LYS A C 1
ATOM 9065 O O . LYS A 1 1149 ? 28.849 20.880 41.488 1.00 85.88 1149 LYS A O 1
ATOM 9070 N N . PHE A 1 1150 ? 26.861 20.300 42.350 1.00 91.56 1150 PHE A N 1
ATOM 9071 C CA . PHE A 1 1150 ? 26.346 21.658 42.518 1.00 91.56 1150 PHE A CA 1
ATOM 9072 C C . PHE A 1 1150 ? 25.467 21.728 43.762 1.00 91.56 1150 PHE A C 1
ATOM 9074 O O . PHE A 1 1150 ? 24.681 20.814 44.006 1.00 91.56 1150 PHE A O 1
ATOM 9081 N N . ALA A 1 1151 ? 25.540 22.840 44.496 1.00 91.12 1151 ALA A N 1
ATOM 9082 C CA . ALA A 1 1151 ? 24.499 23.237 45.433 1.00 91.12 1151 ALA A CA 1
ATOM 9083 C C . ALA A 1 1151 ? 24.461 24.761 45.633 1.00 91.12 1151 ALA A C 1
ATOM 9085 O O . ALA A 1 1151 ? 25.507 25.402 45.751 1.00 91.12 1151 ALA A O 1
ATOM 9086 N N . SER A 1 1152 ? 23.262 25.339 45.724 1.00 91.25 1152 SER A N 1
ATOM 9087 C CA . SER A 1 1152 ? 23.064 26.767 46.020 1.00 91.25 1152 SER A CA 1
ATOM 9088 C C . SER A 1 1152 ? 21.726 27.000 46.723 1.00 91.25 1152 SER A C 1
ATOM 9090 O O . SER A 1 1152 ? 20.698 26.510 46.253 1.00 91.25 1152 SER A O 1
ATOM 9092 N N . PHE A 1 1153 ? 21.736 27.741 47.838 1.00 90.69 1153 PHE A N 1
ATOM 9093 C CA . PHE A 1 1153 ? 20.534 28.160 48.567 1.00 90.69 1153 PHE A CA 1
ATOM 9094 C C . PHE A 1 1153 ? 20.315 29.672 48.436 1.00 90.69 1153 PHE A C 1
ATOM 9096 O O . PHE A 1 1153 ? 21.155 30.479 48.841 1.00 90.69 1153 PHE A O 1
ATOM 9103 N N . GLY A 1 1154 ? 19.174 30.056 47.861 1.00 90.12 1154 GLY A N 1
ATOM 9104 C CA . GLY A 1 1154 ? 18.898 31.431 47.447 1.00 90.12 1154 GLY A CA 1
ATOM 9105 C C . GLY A 1 1154 ? 17.800 31.463 46.390 1.00 90.12 1154 GLY A C 1
ATOM 9106 O O . GLY A 1 1154 ? 16.757 30.839 46.581 1.00 90.12 1154 GLY A O 1
ATOM 9107 N N . ASN A 1 1155 ? 18.036 32.121 45.255 1.00 86.44 1155 ASN A N 1
ATOM 9108 C CA . ASN A 1 1155 ? 17.186 32.017 44.061 1.00 86.44 1155 ASN A CA 1
ATOM 9109 C C . ASN A 1 1155 ? 17.901 31.376 42.840 1.00 86.44 1155 ASN A C 1
ATOM 9111 O O . ASN A 1 1155 ? 17.804 31.933 41.743 1.00 86.44 1155 ASN A O 1
ATOM 9115 N N . PRO A 1 1156 ? 18.594 30.221 42.982 1.00 85.19 1156 PRO A N 1
ATOM 9116 C CA . PRO A 1 1156 ? 19.298 29.569 41.869 1.00 85.19 1156 PRO A CA 1
ATOM 9117 C C . PRO A 1 1156 ? 18.354 29.263 40.703 1.00 85.19 1156 PRO A C 1
ATOM 9119 O O . PRO A 1 1156 ? 17.160 29.032 40.927 1.00 85.19 1156 PRO A O 1
ATOM 9122 N N . ASP A 1 1157 ? 18.867 29.232 39.474 1.00 76.94 1157 ASP A N 1
ATOM 9123 C CA . ASP A 1 1157 ? 18.093 28.947 38.254 1.00 76.94 1157 ASP A CA 1
ATOM 9124 C C . ASP A 1 1157 ? 18.715 27.804 37.430 1.00 76.94 1157 ASP A C 1
ATOM 9126 O O . ASP A 1 1157 ? 19.703 27.200 37.844 1.00 76.94 1157 ASP A O 1
ATOM 9130 N N . GLY A 1 1158 ? 18.094 27.454 36.300 1.00 72.75 1158 GLY A N 1
ATOM 9131 C CA . GLY A 1 1158 ? 18.490 26.300 35.481 1.00 72.75 1158 GLY A CA 1
ATOM 9132 C C . GLY A 1 1158 ? 17.792 24.991 35.877 1.00 72.75 1158 GLY A C 1
ATOM 9133 O O . GLY A 1 1158 ? 16.765 24.997 36.565 1.00 72.75 1158 GLY A O 1
ATOM 9134 N N . SER A 1 1159 ? 18.335 23.870 35.401 1.00 72.81 1159 SER A N 1
ATOM 9135 C CA . SER A 1 1159 ? 17.793 22.511 35.560 1.00 72.81 1159 SER A CA 1
ATOM 9136 C C . SER A 1 1159 ? 18.897 21.503 35.923 1.00 72.81 1159 SER A C 1
ATOM 9138 O O . SER A 1 1159 ? 20.067 21.865 36.026 1.00 72.81 1159 SER A O 1
ATOM 9140 N N . CYS A 1 1160 ? 18.545 20.229 36.127 1.00 74.31 1160 CYS A N 1
ATOM 9141 C CA . CYS A 1 1160 ? 19.528 19.162 36.356 1.00 74.31 1160 CYS A CA 1
ATOM 9142 C C . CYS A 1 1160 ? 20.615 19.153 35.265 1.00 74.31 1160 CYS A C 1
ATOM 9144 O O . CYS A 1 1160 ? 20.298 19.315 34.086 1.00 74.31 1160 CYS A O 1
ATOM 9146 N N . GLY A 1 1161 ? 21.887 19.013 35.649 1.00 71.50 1161 GLY A N 1
ATOM 9147 C CA . GLY A 1 1161 ? 23.034 19.124 34.743 1.00 71.50 1161 GLY A CA 1
ATOM 9148 C C . GLY A 1 1161 ? 23.476 20.562 34.438 1.00 71.50 1161 GLY A C 1
ATOM 9149 O O . GLY A 1 1161 ? 24.559 20.748 33.885 1.00 71.50 1161 GLY A O 1
ATOM 9150 N N . SER A 1 1162 ? 22.666 21.574 34.780 1.00 72.88 1162 SER A N 1
ATOM 9151 C CA . SER A 1 1162 ? 22.850 22.978 34.374 1.00 72.88 1162 SER A CA 1
ATOM 9152 C C . SER A 1 1162 ? 22.340 24.006 35.404 1.00 72.88 1162 SER A C 1
ATOM 9154 O O . SER A 1 1162 ? 21.911 25.104 35.041 1.00 72.88 1162 SER A O 1
ATOM 9156 N N . PHE A 1 1163 ? 22.362 23.668 36.699 1.00 81.44 1163 PHE A N 1
ATOM 9157 C CA . PHE A 1 1163 ? 21.991 24.610 37.758 1.00 81.44 1163 PHE A CA 1
ATOM 9158 C C . PHE A 1 1163 ? 23.040 25.716 37.933 1.00 81.44 1163 PHE A C 1
ATOM 9160 O O . PHE A 1 1163 ? 24.245 25.470 37.901 1.00 81.44 1163 PHE A O 1
ATOM 9167 N N . GLU A 1 1164 ? 22.568 26.936 38.185 1.00 82.19 1164 GLU A N 1
ATOM 9168 C CA . GLU A 1 1164 ? 23.397 28.124 38.388 1.00 82.19 1164 GLU A CA 1
ATOM 9169 C C . GLU A 1 1164 ? 22.969 28.913 39.630 1.00 82.19 1164 GLU A C 1
ATOM 9171 O O . GLU A 1 1164 ? 21.808 28.900 40.049 1.00 82.19 1164 GLU A O 1
ATOM 9176 N N . LYS A 1 1165 ? 23.929 29.637 40.215 1.00 85.19 1165 LYS A N 1
ATOM 9177 C CA . LYS A 1 1165 ? 23.704 30.554 41.339 1.00 85.19 1165 LYS A CA 1
ATOM 9178 C C . LYS A 1 1165 ? 22.882 31.762 40.873 1.00 85.19 1165 LYS A C 1
ATOM 9180 O O . LYS A 1 1165 ? 23.122 32.302 39.795 1.00 85.19 1165 LYS A O 1
ATOM 9185 N N . GLY A 1 1166 ? 21.909 32.169 41.683 1.00 78.94 1166 GLY A N 1
ATOM 9186 C CA . GLY A 1 1166 ? 21.006 33.278 41.367 1.00 78.94 1166 GLY A CA 1
ATOM 9187 C C . GLY A 1 1166 ? 21.519 34.651 41.816 1.00 78.94 1166 GLY A C 1
ATOM 9188 O O . GLY A 1 1166 ? 22.657 34.804 42.253 1.00 78.94 1166 GLY A O 1
ATOM 9189 N N . THR A 1 1167 ? 20.658 35.669 41.729 1.00 79.56 1167 THR A N 1
ATOM 9190 C CA . THR A 1 1167 ? 20.963 37.050 42.152 1.00 79.56 1167 THR A CA 1
ATOM 9191 C C . THR A 1 1167 ? 20.934 37.279 43.667 1.00 79.56 1167 THR A C 1
ATOM 9193 O O . THR A 1 1167 ? 21.415 38.312 44.124 1.00 79.56 1167 THR A O 1
ATOM 9196 N N . CYS A 1 1168 ? 20.398 36.339 44.449 1.00 83.38 1168 CYS A N 1
ATOM 9197 C CA . CYS A 1 1168 ? 20.577 36.260 45.896 1.00 83.38 1168 CYS A CA 1
ATOM 9198 C C . CYS A 1 1168 ? 21.004 34.836 46.280 1.00 83.38 1168 CYS A C 1
ATOM 9200 O O . CYS A 1 1168 ? 20.393 33.848 45.868 1.00 83.38 1168 CYS A O 1
ATOM 9202 N N . GLU A 1 1169 ? 22.047 34.734 47.097 1.00 83.19 1169 GLU A N 1
ATOM 9203 C CA . GLU A 1 1169 ? 22.599 33.481 47.611 1.00 83.19 1169 GLU A CA 1
ATOM 9204 C C . GLU A 1 1169 ? 22.994 33.663 49.082 1.00 83.19 1169 GLU A C 1
ATOM 9206 O O . GLU A 1 1169 ? 23.196 34.785 49.552 1.00 83.19 1169 GLU A O 1
ATOM 9211 N N . SER A 1 1170 ? 23.030 32.566 49.835 1.00 84.12 1170 SER A N 1
ATOM 9212 C CA . SER A 1 1170 ? 23.434 32.582 51.237 1.00 84.12 1170 SER A CA 1
ATOM 9213 C C . SER A 1 1170 ? 24.940 32.798 51.420 1.00 84.12 1170 SER A C 1
ATOM 9215 O O . SER A 1 1170 ? 25.754 32.412 50.586 1.00 84.12 1170 SER A O 1
ATOM 9217 N N . SER A 1 1171 ? 25.320 33.351 52.574 1.00 75.94 1171 SER A N 1
ATOM 9218 C CA . SER A 1 1171 ? 26.715 33.498 53.005 1.00 75.94 1171 SER A CA 1
ATOM 9219 C C . SER A 1 1171 ? 27.424 32.173 53.310 1.00 75.94 1171 SER A C 1
ATOM 9221 O O . SER A 1 1171 ? 28.650 32.149 53.396 1.00 75.94 1171 SER A O 1
ATOM 9223 N N . ASN A 1 1172 ? 26.678 31.086 53.532 1.00 84.25 1172 ASN A N 1
ATOM 9224 C CA . ASN A 1 1172 ? 27.242 29.794 53.922 1.00 84.25 1172 ASN A CA 1
ATOM 9225 C C . ASN A 1 1172 ? 27.487 28.926 52.682 1.00 84.25 1172 ASN A C 1
ATOM 9227 O O . ASN A 1 1172 ? 26.633 28.855 51.793 1.00 84.25 1172 ASN A O 1
ATOM 9231 N N . ASN A 1 1173 ? 28.608 28.197 52.644 1.00 85.56 1173 ASN A N 1
ATOM 9232 C CA . ASN A 1 1173 ? 28.876 27.287 51.535 1.00 85.56 1173 ASN A CA 1
ATOM 9233 C C . ASN A 1 1173 ? 27.895 26.104 51.554 1.00 85.56 1173 ASN A C 1
ATOM 9235 O O . ASN A 1 1173 ? 28.016 25.159 52.331 1.00 85.56 1173 ASN A O 1
ATOM 9239 N N . THR A 1 1174 ? 26.905 26.181 50.668 1.00 89.25 1174 THR A N 1
ATOM 9240 C CA . THR A 1 1174 ? 25.822 25.200 50.550 1.00 89.25 1174 THR A CA 1
ATOM 9241 C C . THR A 1 1174 ? 26.350 23.834 50.086 1.00 89.25 1174 THR A C 1
ATOM 9243 O O . THR A 1 1174 ? 25.813 22.804 50.494 1.00 89.25 1174 THR A O 1
ATOM 9246 N N . VAL A 1 1175 ? 27.434 23.810 49.295 1.00 88.69 1175 VAL A N 1
ATOM 9247 C CA . VAL A 1 1175 ? 28.067 22.574 48.800 1.00 88.69 1175 VAL A CA 1
ATOM 9248 C C . VAL A 1 1175 ? 28.716 21.792 49.938 1.00 88.69 1175 VAL A C 1
ATOM 9250 O O . VAL A 1 1175 ? 28.513 20.583 50.017 1.00 88.69 1175 VAL A O 1
ATOM 9253 N N . ASP A 1 1176 ? 29.433 22.456 50.850 1.00 88.19 1176 ASP A N 1
ATOM 9254 C CA . ASP A 1 1176 ? 30.126 21.785 51.962 1.00 88.19 1176 ASP A CA 1
ATOM 9255 C C . ASP A 1 1176 ? 29.132 21.080 52.896 1.00 88.19 1176 ASP A C 1
ATOM 9257 O O . ASP A 1 1176 ? 29.342 19.928 53.272 1.00 88.19 1176 ASP A O 1
ATOM 9261 N N . ILE A 1 1177 ? 28.010 21.742 53.206 1.00 91.00 1177 ILE A N 1
ATOM 9262 C CA . ILE A 1 1177 ? 26.942 21.216 54.074 1.00 91.00 1177 ILE A CA 1
ATOM 9263 C C . ILE A 1 1177 ? 26.341 19.930 53.483 1.00 91.00 1177 ILE A C 1
ATOM 9265 O O . ILE A 1 1177 ? 26.219 18.918 54.173 1.00 91.00 1177 ILE A O 1
ATOM 9269 N N . LEU A 1 1178 ? 25.996 19.945 52.191 1.00 89.50 1178 LEU A N 1
ATOM 9270 C CA . LEU A 1 1178 ? 25.469 18.767 51.492 1.00 89.50 1178 LEU A CA 1
ATOM 9271 C C . LEU A 1 1178 ? 26.530 17.682 51.293 1.00 89.50 1178 LEU A C 1
ATOM 9273 O O . LEU A 1 1178 ? 26.215 16.499 51.389 1.00 89.50 1178 LEU A O 1
ATOM 9277 N N . THR A 1 1179 ? 27.787 18.059 51.061 1.00 89.44 1179 THR A N 1
ATOM 9278 C CA . THR A 1 1179 ? 28.902 17.111 50.931 1.00 89.44 1179 THR A CA 1
ATOM 9279 C C . THR A 1 1179 ? 29.108 16.347 52.237 1.00 89.44 1179 THR A C 1
ATOM 9281 O O . THR A 1 1179 ? 29.164 15.119 52.222 1.00 89.44 1179 THR A O 1
ATOM 9284 N N . GLN A 1 1180 ? 29.135 17.056 53.370 1.00 90.56 1180 GLN A N 1
ATOM 9285 C CA . GLN A 1 1180 ? 29.310 16.471 54.700 1.00 90.56 1180 GLN A CA 1
ATOM 9286 C C . GLN A 1 1180 ? 28.150 15.548 55.111 1.00 90.56 1180 GLN A C 1
ATOM 9288 O O . GLN A 1 1180 ? 28.368 14.594 55.861 1.00 90.56 1180 GLN A O 1
ATOM 9293 N N . GLU A 1 1181 ? 26.925 15.809 54.643 1.00 89.06 1181 GLU A N 1
ATOM 9294 C CA . GLU A 1 1181 ? 25.748 15.027 55.036 1.00 89.06 1181 GLU A CA 1
ATOM 9295 C C . GLU A 1 1181 ? 25.294 13.961 54.029 1.00 89.06 1181 GLU A C 1
ATOM 9297 O O . GLU A 1 1181 ? 24.655 12.999 54.460 1.00 89.06 1181 GLU A O 1
ATOM 9302 N N . CYS A 1 1182 ? 25.608 14.070 52.735 1.00 90.06 1182 CYS A N 1
ATOM 9303 C CA . CYS A 1 1182 ? 25.105 13.143 51.711 1.00 90.06 1182 CYS A CA 1
ATOM 9304 C C . CYS A 1 1182 ? 26.142 12.191 51.111 1.00 90.06 1182 CYS A C 1
ATOM 9306 O O . CYS A 1 1182 ? 25.771 11.078 50.733 1.00 90.06 1182 CYS A O 1
ATOM 9308 N N . VAL A 1 1183 ? 27.413 12.589 51.004 1.00 90.88 1183 VAL A N 1
ATOM 9309 C CA . VAL A 1 1183 ? 28.420 11.759 50.323 1.00 90.88 1183 VAL A CA 1
ATOM 9310 C C . VAL A 1 1183 ? 28.701 10.483 51.123 1.00 90.88 1183 VAL A C 1
ATOM 9312 O O . VAL A 1 1183 ? 28.779 10.495 52.351 1.00 90.88 1183 VAL A O 1
ATOM 9315 N N . GLY A 1 1184 ? 28.811 9.358 50.415 1.00 87.00 1184 GLY A N 1
ATOM 9316 C CA . GLY A 1 1184 ? 28.985 8.026 50.998 1.00 87.00 1184 GLY A CA 1
ATOM 9317 C C . GLY A 1 1184 ? 27.685 7.302 51.374 1.00 87.00 1184 GLY A C 1
ATOM 9318 O O . GLY A 1 1184 ? 27.756 6.172 51.855 1.00 87.00 1184 GLY A O 1
ATOM 9319 N N . LYS A 1 1185 ? 26.503 7.895 51.147 1.00 88.88 1185 LYS A N 1
ATOM 9320 C CA . LYS A 1 1185 ? 25.193 7.263 51.402 1.00 88.88 1185 LYS A CA 1
ATOM 9321 C C . LYS A 1 1185 ? 24.463 6.959 50.098 1.00 88.88 1185 LYS A C 1
ATOM 9323 O O . LYS A 1 1185 ? 24.436 7.805 49.215 1.00 88.88 1185 LYS A O 1
ATOM 9328 N N . GLU A 1 1186 ? 23.801 5.806 49.984 1.00 83.44 1186 GLU A N 1
ATOM 9329 C CA . GLU A 1 1186 ? 22.956 5.503 48.808 1.00 83.44 1186 GLU A CA 1
ATOM 9330 C C . GLU A 1 1186 ? 21.736 6.427 48.708 1.00 83.44 1186 GLU A C 1
ATOM 9332 O O . GLU A 1 1186 ? 21.265 6.725 47.611 1.00 83.44 1186 GLU A O 1
ATOM 9337 N N . LYS A 1 1187 ? 21.251 6.917 49.858 1.00 87.88 1187 LYS A N 1
ATOM 9338 C CA . LYS A 1 1187 ? 20.197 7.929 49.962 1.00 87.88 1187 LYS A CA 1
ATOM 9339 C C . LYS A 1 1187 ? 20.545 8.998 50.992 1.00 87.88 1187 LYS A C 1
ATOM 9341 O O . LYS A 1 1187 ? 21.119 8.694 52.039 1.00 87.88 1187 LYS A O 1
ATOM 9346 N N . CYS A 1 1188 ? 20.154 10.235 50.718 1.00 89.50 1188 CYS A N 1
ATOM 9347 C CA . CYS A 1 1188 ? 20.317 11.373 51.616 1.00 89.50 1188 CYS A CA 1
ATOM 9348 C C . CYS A 1 1188 ? 19.054 12.234 51.628 1.00 89.50 1188 CYS A C 1
ATOM 9350 O O . CYS A 1 1188 ? 18.524 12.525 50.557 1.00 89.50 1188 CYS A O 1
ATOM 9352 N N . SER A 1 1189 ? 18.633 12.687 52.812 1.00 90.31 1189 SER A N 1
ATOM 9353 C CA . SER A 1 1189 ? 17.482 13.579 52.984 1.00 90.31 1189 SER A CA 1
ATOM 9354 C C . SER A 1 1189 ? 17.824 14.706 53.966 1.00 90.31 1189 SER A C 1
ATOM 9356 O O . SER A 1 1189 ? 18.391 14.427 55.025 1.00 90.31 1189 SER A O 1
ATOM 9358 N N . ILE A 1 1190 ? 17.527 15.969 53.624 1.00 89.31 1190 ILE A N 1
ATOM 9359 C CA . ILE A 1 1190 ? 17.918 17.167 54.400 1.00 89.31 1190 ILE A CA 1
ATOM 9360 C C . ILE A 1 1190 ? 16.809 18.233 54.417 1.00 89.31 1190 ILE A C 1
ATOM 9362 O O . ILE A 1 1190 ? 16.227 18.547 53.383 1.00 89.31 1190 ILE A O 1
ATOM 9366 N N . ASP A 1 1191 ? 16.562 18.861 55.571 1.00 89.75 1191 ASP A N 1
ATOM 9367 C CA . ASP A 1 1191 ? 15.661 20.017 55.692 1.00 89.75 1191 ASP A CA 1
ATOM 9368 C C . ASP A 1 1191 ? 16.277 21.317 55.143 1.00 89.75 1191 ASP A C 1
ATOM 9370 O O . ASP A 1 1191 ? 17.388 21.709 55.513 1.00 89.75 1191 ASP A O 1
ATOM 9374 N N . VAL A 1 1192 ? 15.529 22.035 54.301 1.00 89.81 1192 VAL A N 1
ATOM 9375 C CA . VAL A 1 1192 ? 15.974 23.287 53.667 1.00 89.81 1192 VAL A CA 1
ATOM 9376 C C . VAL A 1 1192 ? 15.555 24.507 54.497 1.00 89.81 1192 VAL A C 1
ATOM 9378 O O . VAL A 1 1192 ? 14.443 25.016 54.350 1.00 89.81 1192 VAL A O 1
ATOM 9381 N N . SER A 1 1193 ? 16.441 25.015 55.362 1.00 85.56 1193 SER A N 1
ATOM 9382 C CA . SER A 1 1193 ? 16.169 26.182 56.226 1.00 85.56 1193 SER A CA 1
ATOM 9383 C C . SER A 1 1193 ? 17.311 27.208 56.270 1.00 85.56 1193 SER A C 1
ATOM 9385 O O . SER A 1 1193 ? 18.476 26.875 56.049 1.00 85.56 1193 SER A O 1
ATOM 9387 N N . THR A 1 1194 ? 16.994 28.457 56.640 1.00 84.25 1194 THR A N 1
ATOM 9388 C CA . THR A 1 1194 ? 18.003 29.503 56.905 1.00 84.25 1194 THR A CA 1
ATOM 9389 C C . THR A 1 1194 ? 18.891 29.221 58.110 1.00 84.25 1194 THR A C 1
ATOM 9391 O O . THR A 1 1194 ? 19.964 29.801 58.221 1.00 84.25 1194 THR A O 1
ATOM 9394 N N . GLU A 1 1195 ? 18.446 28.376 59.038 1.00 85.19 1195 GLU A N 1
ATOM 9395 C CA . GLU A 1 1195 ? 19.236 27.993 60.212 1.00 85.19 1195 GLU A CA 1
ATOM 9396 C C . GLU A 1 1195 ? 20.387 27.072 59.798 1.00 85.19 1195 GLU A C 1
ATOM 9398 O O . GLU A 1 1195 ? 21.509 27.228 60.274 1.00 85.19 1195 GLU A O 1
ATOM 9403 N N . LYS A 1 1196 ? 20.119 26.159 58.855 1.00 83.19 1196 LYS A N 1
ATOM 9404 C CA . LYS A 1 1196 ? 21.102 25.217 58.316 1.00 83.19 1196 LYS A CA 1
ATOM 9405 C C . LYS A 1 1196 ? 21.978 25.847 57.234 1.00 83.19 1196 LYS A C 1
ATOM 9407 O O . LYS A 1 1196 ? 23.201 25.765 57.297 1.00 83.19 1196 LYS A O 1
ATOM 9412 N N . PHE A 1 1197 ? 21.358 26.509 56.258 1.00 86.75 1197 PHE A N 1
ATOM 9413 C CA . PHE A 1 1197 ? 22.042 27.025 55.071 1.00 86.75 1197 PHE A CA 1
ATOM 9414 C C . PHE A 1 1197 ? 22.369 28.522 55.125 1.00 86.75 1197 PHE A C 1
ATOM 9416 O O . PHE A 1 1197 ? 22.937 29.033 54.167 1.00 86.75 1197 PHE A O 1
ATOM 9423 N N . GLY A 1 1198 ? 22.063 29.235 56.214 1.00 82.81 1198 GLY A N 1
ATOM 9424 C CA . GLY A 1 1198 ? 22.217 30.693 56.320 1.00 82.81 1198 GLY A CA 1
ATOM 9425 C C . GLY A 1 1198 ? 21.076 31.470 55.645 1.00 82.81 1198 GLY A C 1
ATOM 9426 O O . GLY A 1 1198 ? 20.300 30.915 54.869 1.00 82.81 1198 GLY A O 1
ATOM 9427 N N . ALA A 1 1199 ? 20.933 32.759 55.961 1.00 79.31 1199 ALA A N 1
ATOM 9428 C CA . ALA A 1 1199 ? 19.830 33.592 55.476 1.00 79.31 1199 ALA A CA 1
ATOM 9429 C C . ALA A 1 1199 ? 20.260 34.485 54.290 1.00 79.31 1199 ALA A C 1
ATOM 9431 O O . ALA A 1 1199 ? 20.951 35.477 54.519 1.00 79.31 1199 ALA A O 1
ATOM 9432 N N . PRO A 1 1200 ? 19.838 34.198 53.042 1.00 80.12 1200 PRO A N 1
ATOM 9433 C CA . PRO A 1 1200 ? 20.146 35.055 51.900 1.00 80.12 1200 PRO A CA 1
ATOM 9434 C C . PRO A 1 1200 ? 19.290 36.329 51.897 1.00 80.12 1200 PRO A C 1
ATOM 9436 O O . PRO A 1 1200 ? 18.079 36.277 52.168 1.00 80.12 1200 PRO A O 1
ATOM 9439 N N . ASP A 1 1201 ? 19.906 37.457 51.527 1.00 76.44 1201 ASP A N 1
ATOM 9440 C CA . ASP A 1 1201 ? 19.233 38.745 51.307 1.00 76.44 1201 ASP A CA 1
ATOM 9441 C C . ASP A 1 1201 ? 18.508 38.752 49.949 1.00 76.44 1201 ASP A C 1
ATOM 9443 O O . ASP A 1 1201 ? 18.937 39.326 48.950 1.00 76.44 1201 ASP A O 1
ATOM 9447 N N . CYS A 1 1202 ? 17.410 38.004 49.905 1.00 74.69 1202 CYS A N 1
ATOM 9448 C CA . CYS A 1 1202 ? 16.489 37.961 48.781 1.00 74.69 1202 CYS A CA 1
ATOM 9449 C C . CYS A 1 1202 ? 15.375 38.985 49.015 1.00 74.69 1202 CYS A C 1
ATOM 9451 O O . CYS A 1 1202 ? 14.560 38.809 49.922 1.00 74.69 1202 CYS A O 1
ATOM 9453 N N . SER A 1 1203 ? 15.299 40.023 48.177 1.00 63.59 1203 SER A N 1
ATOM 9454 C CA . SER A 1 1203 ? 14.365 41.156 48.310 1.00 63.59 1203 SER A CA 1
ATOM 9455 C C . SER A 1 1203 ? 12.898 40.781 48.008 1.00 63.59 1203 SER A C 1
ATOM 9457 O O . SER A 1 1203 ? 12.313 41.222 47.023 1.00 63.59 1203 SER A O 1
ATOM 9459 N N . GLY A 1 1204 ? 12.304 39.918 48.836 1.00 62.69 1204 GLY A N 1
ATOM 9460 C CA . GLY A 1 1204 ? 10.949 39.375 48.670 1.00 62.69 1204 GLY A CA 1
ATOM 9461 C C . GLY A 1 1204 ? 10.839 38.161 47.735 1.00 62.69 1204 GLY A C 1
ATOM 9462 O O . GLY A 1 1204 ? 9.737 37.655 47.534 1.00 62.69 1204 GLY A O 1
ATOM 9463 N N . ALA A 1 1205 ? 11.947 37.671 47.170 1.00 66.06 1205 ALA A N 1
ATOM 9464 C CA . ALA A 1 1205 ? 11.950 36.482 46.316 1.00 66.06 1205 ALA A CA 1
ATOM 9465 C C . ALA A 1 1205 ? 11.882 35.177 47.135 1.00 66.06 1205 ALA A C 1
ATOM 9467 O O . ALA A 1 1205 ? 12.528 35.049 48.176 1.00 66.06 1205 ALA A O 1
ATOM 9468 N N . ALA A 1 1206 ? 11.127 34.190 46.640 1.00 73.69 1206 ALA A N 1
ATOM 9469 C CA . ALA A 1 1206 ? 11.002 32.878 47.273 1.00 73.69 1206 ALA A CA 1
ATOM 9470 C C . ALA A 1 1206 ? 12.322 32.091 47.196 1.00 73.69 1206 ALA A C 1
ATOM 9472 O O . ALA A 1 1206 ? 12.880 31.907 46.112 1.00 73.69 1206 ALA A O 1
ATOM 9473 N N . ARG A 1 1207 ? 12.800 31.612 48.348 1.00 86.12 1207 ARG A N 1
ATOM 9474 C CA . ARG A 1 1207 ? 14.073 30.893 48.479 1.00 86.12 1207 ARG A CA 1
ATOM 9475 C C . ARG A 1 1207 ? 13.930 29.412 48.131 1.00 86.12 1207 ARG A C 1
ATOM 9477 O O . ARG A 1 1207 ? 12.950 28.774 48.520 1.00 86.12 1207 ARG A O 1
ATOM 9484 N N . ARG A 1 1208 ? 14.932 28.856 47.451 1.00 89.00 1208 ARG A N 1
ATOM 9485 C CA . ARG A 1 1208 ? 15.048 27.430 47.120 1.00 89.00 1208 ARG A CA 1
ATOM 9486 C C . ARG A 1 1208 ? 16.499 26.952 47.145 1.00 89.00 1208 ARG A C 1
ATOM 9488 O O . ARG A 1 1208 ? 17.424 27.747 46.980 1.00 89.00 1208 ARG A O 1
ATOM 9495 N N . LEU A 1 1209 ? 16.662 25.653 47.361 1.00 91.38 1209 LEU A N 1
ATOM 9496 C CA . LEU A 1 1209 ? 17.906 24.902 47.290 1.00 91.38 1209 LEU A CA 1
ATOM 9497 C C . LEU A 1 1209 ? 17.883 24.034 46.029 1.00 91.38 1209 LEU A C 1
ATOM 9499 O O . LEU A 1 1209 ? 17.056 23.130 45.928 1.00 91.38 1209 LEU A O 1
ATOM 9503 N N . ALA A 1 1210 ? 18.796 24.288 45.094 1.00 91.31 1210 ALA A N 1
ATOM 9504 C CA . ALA A 1 1210 ? 19.041 23.416 43.944 1.00 91.31 1210 ALA A CA 1
ATOM 9505 C C . ALA A 1 1210 ? 20.324 22.606 44.174 1.00 91.31 1210 ALA A C 1
ATOM 9507 O O . ALA A 1 1210 ? 21.307 23.175 44.652 1.00 91.31 1210 ALA A O 1
ATOM 9508 N N . VAL A 1 1211 ? 20.307 21.306 43.855 1.00 92.81 1211 VAL A N 1
ATOM 9509 C CA . VAL A 1 1211 ? 21.410 20.355 44.090 1.00 92.81 1211 VAL A CA 1
ATOM 9510 C C . VAL A 1 1211 ? 21.546 19.366 42.933 1.00 92.81 1211 VAL A C 1
ATOM 9512 O O . VAL A 1 1211 ? 20.549 18.856 42.419 1.00 92.81 1211 VAL A O 1
ATOM 9515 N N . GLU A 1 1212 ? 22.788 19.044 42.583 1.00 91.81 1212 GLU A N 1
ATOM 9516 C CA . GLU A 1 1212 ? 23.159 17.938 41.697 1.00 91.81 1212 GLU A CA 1
ATOM 9517 C C . GLU A 1 1212 ? 24.216 17.057 42.378 1.00 91.81 1212 GLU A C 1
ATOM 9519 O O . GLU A 1 1212 ? 25.182 17.568 42.950 1.00 91.81 1212 GLU A O 1
ATOM 9524 N N . ALA A 1 1213 ? 24.031 15.740 42.316 1.00 88.12 1213 ALA A N 1
ATOM 9525 C CA . ALA A 1 1213 ? 24.833 14.730 42.997 1.00 88.12 1213 ALA A CA 1
ATOM 9526 C C . ALA A 1 1213 ? 25.197 13.572 42.050 1.00 88.12 1213 ALA A C 1
ATOM 9528 O O . ALA A 1 1213 ? 24.446 13.259 41.128 1.00 88.12 1213 ALA A O 1
ATOM 9529 N N . ILE A 1 1214 ? 26.353 12.945 42.266 1.00 85.75 1214 ILE A N 1
ATOM 9530 C CA . ILE A 1 1214 ? 26.929 11.913 41.383 1.00 85.75 1214 ILE A CA 1
ATOM 9531 C C . ILE A 1 1214 ? 26.755 10.516 42.012 1.00 85.75 1214 ILE A C 1
ATOM 9533 O O . ILE A 1 1214 ? 26.736 10.401 43.240 1.00 85.75 1214 ILE A O 1
ATOM 9537 N N . CYS A 1 1215 ? 26.611 9.482 41.174 1.00 81.75 1215 CYS A N 1
ATOM 9538 C CA . CYS A 1 1215 ? 26.503 8.060 41.540 1.00 81.75 1215 CYS A CA 1
ATOM 9539 C C . CYS A 1 1215 ? 27.741 7.242 41.079 1.00 81.75 1215 CYS A C 1
ATOM 9541 O O . CYS A 1 1215 ? 27.627 6.016 40.833 1.00 81.75 1215 CYS A O 1
#

Radius of gyration: 37.66 Å; chains: 1; bounding box: 113×85×106 Å

Sequence (1215 aa):
MVYLRVLLCFLFVSSVYATIVSHDGRAITIDGHRRVLLSGSIHYPRSTPEMWPDLIKKSKEGGLDAIETYVFWNAHEPTRRQYDFSGKLDLIRFLKTIQDEGLYGVLRIGPYACAEWNYGGFPVWLHNMPGMVFRTTNKAFMDEMQNFTTMIVDMVKKEKLFASQGGPIILAQIENEYGNVMRPYGESGKAYIKWCANMAQSLDVGVPWIMCQQNDAPQPMLNTCNGFYCDNFVPNNPNTPKMWTENWTGWFKQWGGKNPHRTTEDVAFSVARFFQRGGTFNNYYMYHGGTNFDRTAGGPYITTSYDYDAPLDEYGNLNQPKYGHLKQLHDVLHSMERTLTYGNISTIDFGNSASATIYKTEEESSCFFDNGNENSDATISFQGKSYVVPAWSVSILPDCINEAYNTAKITTQTSMMVKKPNEAEDSPLTLKWSWRPENMDNFLLKGKGESTQRQLFDQKIVTNDQSDYLWYMTTIKFKKRDPFLGKSMSLHVNSTAHVLHAFVNGKYIGNQHAENGNFNYVFEKDVKFKSGRNVIALLSITVGLANYGAFFESKPAGITGPIFITGRNGDETIVKDLSAHKWSYKTGLNGFENQLFRTESISKWSVQNVPFNRTMTWYKATFKAPLGNDPVVVDLLGLGKGTAWINGNNIGRYWPAFISSENGCTSKCNYRGAYHAEKCLTNCGEPTQRWYHVPRSFLNSEGDNTIVLFEEMGGNPSLVSFQTTRVGSVCANVNEKNLIELSCDTKPISAIKFASFGNPDGSCGSFERGTCESSNNTVDILTQECVGKEKCSIDVSTEKFGAPDCSGAARRLAILGMEDGILEDIFLLASFSDEGDSGENAYQGMWPDLIRKSKEGGLDAIETYVFWNAHEPARHQYDFSGKLDLIRFLKTIKDEGLYGVLRIGPYACAEWNYGGFPVWLHNMPGMVFRTTNKAFMDEMQNFTTMIVDMVKKEKLFASQEGPIILAQIENEYGNVMGPYGESGKSYIKWCANMAQSLDVGVPWIMCQQNDAPQPMATFKAPLGNDPAVVDLLGLGKGTAWINGNNIGRYWPAFISSENGCAAKCNYRGAYHAEKCLTNCGEPTQRWYHVPRSFLNAEGDNTIVLFEEMGGNPSLVSFQTTRVGSVCANVYEKNLIELSCDRKPISAIKFASFGNPDGSCGSFEKGTCESSNNTVDILTQECVGKEKCSIDVSTEKFGAPDCSGAARRLAVEAIC

InterPro domains:
  IPR000922 D-galactoside/L-rhamnose binding SUEL lectin domain [PF02140] (742-815)
  IPR000922 D-galactoside/L-rhamnose binding SUEL lectin domain [PF02140] (1138-1215)
  IPR000922 D-galactoside/L-rhamnose binding SUEL lectin domain [PS50228] (734-815)
  IPR000922 D-galactoside/L-rhamnose binding SUEL lectin domain [PS50228] (1130-1215)
  IPR001944 Glycoside hydrolase, family 35 [PR00742] (31-48)
  IPR001944 Glycoside hydrolase, family 35 [PR00742] (52-70)
  IPR001944 Glycoside hydrolase, family 35 [PR00742] (107-126)
  IPR001944 Glycoside hydrolase, family 35 [PR00742] (164-179)
  IPR001944 Glycoside hydrolase, family 35 [PR00742] (243-258)
  IPR001944 Glycoside hydrolase, family 35 [PR00742] (280-295)
  IPR001944 Glycoside hydrolase, family 35 [PR00742] (300-316)
  IPR001944 Glycoside hydrolase, family 35 [PR00742] (614-628)
  IPR001944 Glycoside hydrolase, family 35 [PR00742] (641-657)
  IPR001944 Glycoside hydrolase, family 35 [PTHR23421] (15-741)
  IPR008979 Galactose-binding-like domain superfamily [SSF49785] (394-569)
  IPR008979 Galactose-binding-like domain superfamily [SSF49785] (581-739)
  IPR008979 Galactose-binding-like domain superfamily [SSF49785] (1017-1135)
  IPR017853 Glycoside hydrolase superfamily [SSF51445] (19-336)
  IPR017853 Glycoside hydrolase superfamily [SSF51445] (844-1037)
  IPR019801 Glycoside hydrolase, family 35, conserved site [PS01182] (166-178)

Secondary structure (DSSP, 8-state):
--HHHHTTTT------PPP-EEE-SS-EEETTEE--EEEEEE-GGGS-TTTHHHHHHHHHHTT-SEEEEE--HHHH-SBTTB---SGGG-HHHHHHHHHHTT-EEEEEEES---TTBGGGG--HHHHTSTT--SSSS-HHHHHHHHHHHHHHHHHHHHTT-BGGGTSSEEEEEESSSHHHH-GGGHHHHHHHHHHHHHHHHHT--SS-EEEET-TTPPTTPEEEEEES--TT---SSTTS-EEEEEEESS---BTT--EE---HHHHHHHHHHHHHTTEEEEEEEEEE--B--TTTSB-SSB-SB--TT-SB-TTS-B-TTHHHHHHHHHHHHHHTHHHHHHPEEEEEEEETTEEEEEEE-SS-EEEEEEE--SS--EEEEETTEEEEE-TTEEEEETTSSS--EETT---BPEEEEEEEE---TT--SS---EEEE---HHHHHH---SEEESS---HHHHHTTS-SEEEEEEEEEE-TT-TTTTSEEEEEEEEB-SEEEEEETTEEEEEEE-BTTB--EEEEEEEEPPSEEEEEEEEEE-SS---SSTTGGGS--B----EEEEEEETTEEEEEE-TTS-EEEEES-HHHHTTTTSTT-----B-SSPPSS-SSEEEEEEEPPPSSSS-EEEE-TT--SEEEEETTEEEEEE-TT-BPPSSS--SS---SS---TTSSEE--SSBS--EEEE-GGGS-SSS-EEEEEEESS---GGG-EEEEEEEEEEEEEEETT-EEEEEBTTB-B-EEEEEEEES-EEETTEEE--SSB-SS-HHHHHHHHHBT-SEEEEE--HHHH-----SSPPPEEEEEEE-TT------------------HHHHHHHHHHHHHHHHHTT--EEEEE--HHHH-SBTTB---SGGG-HHHHHHHHHHTT-EEEEE--S--TTTSGGGG--HHHHTSTT--TTSS-HHHHHHHHHHHHHHHHHHHHTT-BGGGT-SEEEEE-S-----TTSTTHHHHHHHHHHHHHHHHHT--SS-EE----TTSPPPPPEE-PPSSSSPEEEE-TT--SEEEEETTEEEEEE-TT-BPPSSS--SS---SS---TTTT---SS-BS--EEEE-GGGS-SSS-EEEEEEESS---GGG-EEEE----EEEEEEETTSEEEEE-TTS---EEEEEEEES-BS-TT--B--SSB-SS-HHHHHHHHHTT-SEEEEE--HHHH-----SSPPPEEEEEEE-

Foldseek 3Di:
DPVVVVVVVPPPPVPLDQWAWDFFLQAIDTNNHGAQFEEAEDELLLFWLVCLLLLLLLVVVLQGQEYEYEQQQCQQCVDPPDGDCDTSNVPVSSQVSCVVSPHAYEYADACQCLLLFFQSRDQLVQLLDPPDFEQFPPVSNLVSSLVSSLVVLVVCVVSQQQSSSSHRYQEYEYHALLLVFQVVRPVRNVVSLVSRLVSVVVSPSSHAYEYENCQCRPPPHWYAYADCACLVPDTNDSTHHHEHAENQQWAFFFQQAFGFHADLLSSLLRVLSNLLSSHRYYYYVHQAQAAQFDQRTHDDRTDRARQSNHCQGNQRDGQPPNSVQSSLSSVLVNLQTCLSRPFDWDKDDPDQQWIKIWRDDPPAIKIKTDAQAQPDWDWDQDPNDIDTAGFSKIFIGRRSPDGSDMSPFRQEWGFDKDWFFFPDPPWDQWWQKWKDFFPCCCCQQVVAAPDKDQADDFPCNVQSVVFQKKKKKFKDAAAPPRVCQQPKKKKKFWWLFQKKWKHKNNHTFDIDGDPPPPSTDIDITIDHDHHTMMMIMMMGGGSGAQSDHGSSSVPGYTGNDFIWIWDDDPPDIDIDTCRRGIIHMHHDTVCVVQLVLAPPRPDDIGSPPPDFQDARMKMKTKTADGDDDFWKKKFPPQAAWWWKHKNSTTLYIDGQVSAYAQPQADPDQDNGDDDDRSRHTHRHRGGSDGITTDGPVSHDNPDMMMMMIGGHRGGDSRPMGMTGMAGWKMKDKGFAQDKHKDARAQAAFAAWPDKWKFDWDDDAVGIDHDPKTFPADRRVLCCVQGGPDRMGMDHRYCVSGNDIPHVPDTIIMITMIGGPDDDKDWDKDADDDDDDDDDLPPLVVCLLVVLLVCVVVPAQEDEDEQQQQQQPQDVPDGDLDRNNVPVVSQVSCVVSPHAYEAELENAQDPPDDVRRDHPVQVVPPPRDPLFPPVVNVVVSLVSSLVVLVVCVVSQQQVQSVHRYQEYEYHAPPPECCPDHHPRNVVSVVVRVVSVVVSCSVHYYDYDDDPPDDDDADKDADDDDDFWKKKFPPQAAWWWKDKQNHTQDTDHFNAFAALPQADPAQDPPDDDDPSRHDDRHRIHRDGIMTDPSVSGPNPDIMHMDIDGDPDGDCVPIDMDGDDDWKDKDKFFAQDKDKDADPPFAFAAWPDKWKFPWDGDAVDIDYDPKTFPADRRVLCRVQGGPHRMGMDHHHCVSRNDIPDPPDTIMMITMITD